Protein AF-0000000078518267 (afdb_homodimer)

Foldseek 3Di:
DAAALVPADEDCFFDFDDYPPQKTKHWHWDALFPVCNVVDIWTKIKIKHAFPQEDLPAEEAEEQDAFVQDFFVVVCVVCVPPVCVVPNRHHMYMYINAQLHDRIPLPFDLQVPPPVVVVVLCVQQQPFFCVLDPCSLVSNLVSLLVSQVSRQVCCVPPRPSSLSRELLVRLVVQLSVQLSSCVVSVHHSVQGAHRYEYFHNRLLSVLSNCLVCLQRHDAAEYFLFAQNVCLLQVQDQVLLQQLQVLVLVLLVLLQVLDCVLFVLYDPHSVVSVVLLVVLLVCQSVPWAWDCCPVVVDHTFTQHSRLQLLLSVVCLQPVQVSSRVNRVQSSCVSVPHNPVSTCNSVPPDDDDPSSCSHSLSANPPNHQLQDSVSSVVSLVSQCVSDVRHSRRVCSVSSSSSSNNHDSVDDPSSYDDDDSADAPDARSDAYEYEYECRESRRHPVSSVVSQNRHPPHFYEYEHDRHGTDPDDDDDGPDYHYDPDRHSPDDDPD/DAAALVPADEDCFFDFDDYPPQKTKHWHWDALFPVCNVVDIWTKIKMKHAFPQEDLPAEEAEEQDAFVQDFFVVVCVVCVPPVCVVPNRHHMYMYINAQLHDRIPLPFDLQVPPVVVVVVLCVQQQPFFCVLDPCSLVSNLVSLLVSQVSRQVCCVPPRPSSLSRELLVRLVVQLSVQLSSCVVSVHHSVQGAHRYEYFHNRLLSVLSNCLVALQRHDAAEYFLFAFNVCLLLVQDQVLLQQLQVLVLVLLVLLQVLDCVLFVLYDPHSVVSVVLLVVLLVCQSVPWAWDPCPVVVDHTFTQHSRLQLLLSVVCLQPVQVSSRVNRVQSSCVSVPHNPVSTCNSVPDDDDDPSSCSHSLSANPPNHQLQDSVSSVVSLVSQCVSDVRHSRRVCSVSSSSSSNNHDSVDDPSSYDDDDSADAPDARSDAYEYEYECRESRRHPVSSVVSQNRHPPHFYEYEHDRHGTDPDDDDDGPDYHYDDDRHSPDDDPD

Structure (mmCIF, N/CA/C/O backbone):
data_AF-0000000078518267-model_v1
#
loop_
_entity.id
_entity.type
_entity.pdbx_description
1 polymer 'Peptidase S33 tripeptidyl aminopeptidase-like, C-terminal'
#
loop_
_atom_site.group_PDB
_atom_site.id
_atom_site.type_symbol
_atom_site.label_atom_id
_atom_site.label_alt_id
_atom_site.label_comp_id
_atom_site.label_asym_id
_atom_site.label_entity_id
_atom_site.label_seq_id
_atom_site.pdbx_PDB_ins_code
_atom_site.Cartn_x
_atom_site.Cartn_y
_atom_site.Cartn_z
_atom_site.occupancy
_atom_site.B_iso_or_equiv
_atom_site.auth_seq_id
_atom_site.auth_comp_id
_atom_site.auth_asym_id
_atom_site.auth_atom_id
_atom_site.pdbx_PDB_model_num
ATOM 1 N N . MET A 1 1 ? -17.125 44.188 -10.172 1 69.19 1 MET A N 1
ATOM 2 C CA . MET A 1 1 ? -16.938 43.344 -8.984 1 69.19 1 MET A CA 1
ATOM 3 C C . MET A 1 1 ? -16.094 42.125 -9.305 1 69.19 1 MET A C 1
ATOM 5 O O . MET A 1 1 ? -16.297 41.5 -10.344 1 69.19 1 MET A O 1
ATOM 9 N N . VAL A 1 2 ? -14.984 42.031 -8.539 1 76.5 2 VAL A N 1
ATOM 10 C CA . VAL A 1 2 ? -14.086 40.938 -8.852 1 76.5 2 VAL A CA 1
ATOM 11 C C . VAL A 1 2 ? -14.461 39.719 -8.016 1 76.5 2 VAL A C 1
ATOM 13 O O . VAL A 1 2 ? -14.938 39.844 -6.891 1 76.5 2 VAL A O 1
ATOM 16 N N . TYR A 1 3 ? -14.43 38.562 -8.578 1 79.06 3 TYR A N 1
ATOM 17 C CA . TYR A 1 3 ? -14.773 37.344 -7.871 1 79.06 3 TYR A CA 1
ATOM 18 C C . TYR A 1 3 ? -13.539 36.469 -7.629 1 79.06 3 TYR A C 1
ATOM 20 O O . TYR A 1 3 ? -13.648 35.281 -7.344 1 79.06 3 TYR A O 1
ATOM 28 N N . GLY A 1 4 ? -12.383 37.219 -7.844 1 84.88 4 GLY A N 1
ATOM 29 C CA . GLY A 1 4 ? -11.117 36.562 -7.602 1 84.88 4 GLY A CA 1
ATOM 30 C C . GLY A 1 4 ? -9.953 37.531 -7.492 1 84.88 4 GLY A C 1
ATOM 31 O O . GLY A 1 4 ? -10.047 38.688 -7.922 1 84.88 4 GLY A O 1
ATOM 32 N N . PHE A 1 5 ? -8.938 37.094 -6.84 1 93.69 5 PHE A N 1
ATOM 33 C CA . PHE A 1 5 ? -7.805 37.938 -6.543 1 93.69 5 PHE A CA 1
ATOM 34 C C . PHE A 1 5 ? -6.902 38.094 -7.762 1 93.69 5 PHE A C 1
ATOM 36 O O . PHE A 1 5 ? -6.051 39 -7.805 1 93.69 5 PHE A O 1
ATOM 43 N N . ASP A 1 6 ? -7.16 37.25 -8.781 1 90.12 6 ASP A N 1
ATOM 44 C CA . ASP A 1 6 ? -6.324 37.312 -9.977 1 90.12 6 ASP A CA 1
ATOM 45 C C . ASP A 1 6 ? -6.477 38.625 -10.711 1 90.12 6 ASP A C 1
ATOM 47 O O . ASP A 1 6 ? -5.578 39.062 -11.445 1 90.12 6 ASP A O 1
ATOM 51 N N . ASN A 1 7 ? -7.535 39.281 -10.469 1 90.75 7 ASN A N 1
ATOM 52 C CA . ASN A 1 7 ? -7.82 40.531 -11.18 1 90.75 7 ASN A CA 1
ATOM 53 C C . ASN A 1 7 ? -7.473 41.75 -10.328 1 90.75 7 ASN A C 1
ATOM 55 O O . ASN A 1 7 ? -7.797 42.875 -10.695 1 90.75 7 ASN A O 1
ATOM 59 N N . ILE A 1 8 ? -6.871 41.531 -9.25 1 95.44 8 ILE A N 1
ATOM 60 C CA . ILE A 1 8 ? -6.457 42.656 -8.383 1 95.44 8 ILE A CA 1
ATOM 61 C C . ILE A 1 8 ? -4.941 42.812 -8.453 1 95.44 8 ILE A C 1
ATOM 63 O O . ILE A 1 8 ? -4.188 41.906 -8.102 1 95.44 8 ILE A O 1
ATOM 67 N N . GLU A 1 9 ? -4.527 43.938 -8.938 1 94.06 9 GLU A N 1
ATOM 68 C CA . GLU A 1 9 ? -3.098 44.219 -9.031 1 94.06 9 GLU A CA 1
ATOM 69 C C . GLU A 1 9 ? -2.502 44.5 -7.656 1 94.06 9 GLU A C 1
ATOM 71 O O . GLU A 1 9 ? -3.045 45.312 -6.898 1 94.06 9 GLU A O 1
ATOM 76 N N . PRO A 1 10 ? -1.446 43.812 -7.34 1 96.5 10 PRO A N 1
ATOM 77 C CA . PRO A 1 10 ? -0.788 44.125 -6.07 1 96.5 10 PRO A CA 1
ATOM 78 C C . PRO A 1 10 ? -0.331 45.562 -5.984 1 96.5 10 PRO A C 1
ATOM 80 O O . PRO A 1 10 ? 0.046 46.156 -7 1 96.5 10 PRO A O 1
ATOM 83 N N . SER A 1 11 ? -0.437 46.094 -4.801 1 95.94 11 SER A N 1
ATOM 84 C CA . SER A 1 11 ? -0.03 47.469 -4.59 1 95.94 11 SER A CA 1
ATOM 85 C C . SER A 1 11 ? 0.633 47.656 -3.23 1 95.94 11 SER A C 1
ATOM 87 O O . SER A 1 11 ? 0.29 46.969 -2.27 1 95.94 11 SER A O 1
ATOM 89 N N . ALA A 1 12 ? 1.515 48.594 -3.148 1 94.5 12 ALA A N 1
ATOM 90 C CA . ALA A 1 12 ? 2.174 48.938 -1.886 1 94.5 12 ALA A CA 1
ATOM 91 C C . ALA A 1 12 ? 1.223 49.656 -0.943 1 94.5 12 ALA A C 1
ATOM 93 O O . ALA A 1 12 ? 1.387 49.594 0.278 1 94.5 12 ALA A O 1
ATOM 94 N N . ASN A 1 13 ? 0.275 50.344 -1.599 1 94.56 13 ASN A N 1
ATOM 95 C CA . ASN A 1 13 ? -0.758 51.031 -0.813 1 94.56 13 ASN A CA 1
ATOM 96 C C . ASN A 1 13 ? -2.018 50.156 -0.702 1 94.56 13 ASN A C 1
ATOM 98 O O . ASN A 1 13 ? -2.424 49.531 -1.671 1 94.56 13 ASN A O 1
ATOM 102 N N . LEU A 1 14 ? -2.535 50.188 0.508 1 96.44 14 LEU A N 1
ATOM 103 C CA . LEU A 1 14 ? -3.764 49.406 0.717 1 96.44 14 LEU A CA 1
ATOM 104 C C . LEU A 1 14 ? -4.922 50.031 -0.063 1 96.44 14 LEU A C 1
ATOM 106 O O . LEU A 1 14 ? -5.23 51.219 0.106 1 96.44 14 LEU A O 1
ATOM 110 N N . THR A 1 15 ? -5.418 49.344 -0.989 1 94.12 15 THR A N 1
ATOM 111 C CA . THR A 1 15 ? -6.582 49.75 -1.775 1 94.12 15 THR A CA 1
ATOM 112 C C . THR A 1 15 ? -7.625 48.625 -1.785 1 94.12 15 THR A C 1
ATOM 114 O O . THR A 1 15 ? -7.316 47.469 -2.145 1 94.12 15 THR A O 1
ATOM 117 N N . TRP A 1 16 ? -8.797 49 -1.359 1 95.12 16 TRP A N 1
ATOM 118 C CA . TRP A 1 16 ? -9.867 48 -1.366 1 95.12 16 TRP A CA 1
ATOM 119 C C . TRP A 1 16 ? -10.625 48.031 -2.691 1 95.12 16 TRP A C 1
ATOM 121 O O . TRP A 1 16 ? -11.102 49.094 -3.123 1 95.12 16 TRP A O 1
ATOM 131 N N . THR A 1 17 ? -10.688 46.969 -3.299 1 95.31 17 THR A N 1
ATOM 132 C CA . THR A 1 17 ? -11.469 46.781 -4.512 1 95.31 17 THR A CA 1
ATOM 133 C C . THR A 1 17 ? -12.719 45.938 -4.223 1 95.31 17 THR A C 1
ATOM 135 O O . THR A 1 17 ? -12.633 44.875 -3.625 1 95.31 17 THR A O 1
ATOM 138 N N . PRO A 1 18 ? -13.898 46.5 -4.66 1 95.31 18 PRO A N 1
ATOM 139 C CA . PRO A 1 18 ? -15.094 45.688 -4.441 1 95.31 18 PRO A CA 1
ATOM 140 C C . PRO A 1 18 ? -14.969 44.281 -5.027 1 95.31 18 PRO A C 1
ATOM 142 O O . PRO A 1 18 ? -14.531 44.125 -6.168 1 95.31 18 PRO A O 1
ATOM 145 N N . CYS A 1 19 ? -15.266 43.344 -4.184 1 95.19 19 CYS A N 1
ATOM 146 C CA . CYS A 1 19 ? -15.156 41.938 -4.598 1 95.19 19 CYS A CA 1
ATOM 147 C C . CYS A 1 19 ? -16.188 41.062 -3.881 1 95.19 19 CYS A C 1
ATOM 149 O O . CYS A 1 19 ? -16.734 41.469 -2.85 1 95.19 19 CYS A O 1
ATOM 151 N N . PHE A 1 20 ? -16.578 39.812 -4.379 1 94.19 20 PHE A N 1
ATOM 152 C CA . PHE A 1 20 ? -17.453 38.781 -3.807 1 94.19 20 PHE A CA 1
ATOM 153 C C . PHE A 1 20 ? -18.719 39.406 -3.236 1 94.19 20 PHE A C 1
ATOM 155 O O . PHE A 1 20 ? -19.125 39.094 -2.121 1 94.19 20 PHE A O 1
ATOM 162 N N . ASP A 1 21 ? -19.297 40.25 -3.873 1 90 21 ASP A N 1
ATOM 163 C CA . ASP A 1 21 ? -20.562 40.875 -3.523 1 90 21 ASP A CA 1
ATOM 164 C C . ASP A 1 21 ? -20.547 41.375 -2.08 1 90 21 ASP A C 1
ATOM 166 O O . ASP A 1 21 ? -21.062 40.688 -1.182 1 90 21 ASP A O 1
ATOM 170 N N . GLY A 1 22 ? -20.016 42.531 -1.819 1 91.69 22 GLY A N 1
ATOM 171 C CA . GLY A 1 22 ? -20.109 43.156 -0.503 1 91.69 22 GLY A CA 1
ATOM 172 C C . GLY A 1 22 ? -18.797 43.188 0.249 1 91.69 22 GLY A C 1
ATOM 173 O O . GLY A 1 22 ? -18.734 43.625 1.397 1 91.69 22 GLY A O 1
ATOM 174 N N . PHE A 1 23 ? -17.828 42.594 -0.352 1 96.75 23 PHE A N 1
ATOM 175 C CA . PHE A 1 23 ? -16.516 42.594 0.279 1 96.75 23 PHE A CA 1
ATOM 176 C C . PHE A 1 23 ? -15.578 43.562 -0.415 1 96.75 23 PHE A C 1
ATOM 178 O O . PHE A 1 23 ? -15.883 44.062 -1.502 1 96.75 23 PHE A O 1
ATOM 185 N N . GLY A 1 24 ? -14.578 43.969 0.263 1 96.19 24 GLY A N 1
ATOM 186 C CA . GLY A 1 24 ? -13.398 44.594 -0.308 1 96.19 24 GLY A CA 1
ATOM 187 C C . GLY A 1 24 ? -12.172 43.688 -0.278 1 96.19 24 GLY A C 1
ATOM 188 O O . GLY A 1 24 ? -11.906 43.031 0.722 1 96.19 24 GLY A O 1
ATOM 189 N N . CYS A 1 25 ? -11.555 43.594 -1.41 1 97.5 25 CYS A N 1
ATOM 190 C CA . CYS A 1 25 ? -10.359 42.781 -1.502 1 97.5 25 CYS A CA 1
ATOM 191 C C . CYS A 1 25 ? -9.133 43.625 -1.857 1 97.5 25 CYS A C 1
ATOM 193 O O . CYS A 1 25 ? -9.258 44.656 -2.504 1 97.5 25 CYS A O 1
ATOM 195 N N . SER A 1 26 ? -8.031 43.219 -1.405 1 97.5 26 SER A N 1
ATOM 196 C CA . SER A 1 26 ? -6.777 43.906 -1.683 1 97.5 26 SER A CA 1
ATOM 197 C C . SER A 1 26 ? -5.621 42.906 -1.79 1 97.5 26 SER A C 1
ATOM 199 O O . SER A 1 26 ? -5.629 41.844 -1.144 1 97.5 26 SER A O 1
ATOM 201 N N . ARG A 1 27 ? -4.672 43.156 -2.619 1 98.25 27 ARG A N 1
ATOM 202 C CA . ARG A 1 27 ? -3.365 42.5 -2.637 1 98.25 27 ARG A CA 1
ATOM 203 C C . ARG A 1 27 ? -2.266 43.469 -2.215 1 98.25 27 ARG A C 1
ATOM 205 O O . ARG A 1 27 ? -1.749 44.219 -3.039 1 98.25 27 ARG A O 1
ATOM 212 N N . LEU A 1 28 ? -1.885 43.375 -1.008 1 98.56 28 LEU A N 1
ATOM 213 C CA . LEU A 1 28 ? -0.907 44.312 -0.437 1 98.56 28 LEU A CA 1
ATOM 214 C C . LEU A 1 28 ? 0.515 43.812 -0.684 1 98.56 28 LEU A C 1
ATOM 216 O O . LEU A 1 28 ? 0.86 42.688 -0.305 1 98.56 28 LEU A O 1
ATOM 220 N N . GLU A 1 29 ? 1.283 44.594 -1.347 1 98.25 29 GLU A N 1
ATOM 221 C CA . GLU A 1 29 ? 2.684 44.25 -1.582 1 98.25 29 GLU A CA 1
ATOM 222 C C . GLU A 1 29 ? 3.512 44.406 -0.312 1 98.25 29 GLU A C 1
ATOM 224 O O . GLU A 1 29 ? 3.422 45.438 0.365 1 98.25 29 GLU A O 1
ATOM 229 N N . VAL A 1 30 ? 4.258 43.406 -0.008 1 98.44 30 VAL A N 1
ATOM 230 C CA . VAL A 1 30 ? 5.121 43.438 1.168 1 98.44 30 VAL A CA 1
ATOM 231 C C . VAL A 1 30 ? 6.492 42.875 0.81 1 98.44 30 VAL A C 1
ATOM 233 O O . VAL A 1 30 ? 6.633 42.125 -0.165 1 98.44 30 VAL A O 1
ATOM 236 N N . PRO A 1 31 ? 7.555 43.281 1.605 1 98.06 31 PRO A N 1
ATOM 237 C CA . PRO A 1 31 ? 8.875 42.688 1.323 1 98.06 31 PRO A CA 1
ATOM 238 C C . PRO A 1 31 ? 8.93 41.188 1.56 1 98.06 31 PRO A C 1
ATOM 240 O O . PRO A 1 31 ? 8.289 40.688 2.484 1 98.06 31 PRO A O 1
ATOM 243 N N . LEU A 1 32 ? 9.727 40.5 0.758 1 98.25 32 LEU A N 1
ATOM 244 C CA . LEU A 1 32 ? 10.023 39.094 1.043 1 98.25 32 LEU A CA 1
ATOM 245 C C . LEU A 1 32 ? 10.641 38.938 2.428 1 98.25 32 LEU A C 1
ATOM 247 O O . LEU A 1 32 ? 10.297 38.031 3.17 1 98.25 32 LEU A O 1
ATOM 251 N N . ASP A 1 33 ? 11.531 39.781 2.746 1 98.19 33 ASP A N 1
ATOM 252 C CA . ASP A 1 33 ? 12.219 39.906 4.027 1 98.19 33 ASP A CA 1
ATOM 253 C C . ASP A 1 33 ? 12.281 41.375 4.484 1 98.19 33 ASP A C 1
ATOM 255 O O . ASP A 1 33 ? 12.914 42.188 3.834 1 98.19 33 ASP A O 1
ATOM 259 N N . TYR A 1 34 ? 11.695 41.688 5.539 1 97.62 34 TYR A N 1
ATOM 260 C CA . TYR A 1 34 ? 11.578 43.062 6.027 1 97.62 34 TYR A CA 1
ATOM 261 C C . TYR A 1 34 ? 12.938 43.625 6.426 1 97.62 34 TYR A C 1
ATOM 263 O O . TYR A 1 34 ? 13.133 44.844 6.461 1 97.62 34 TYR A O 1
ATOM 271 N N . SER A 1 35 ? 13.867 42.75 6.703 1 97.5 35 SER A N 1
ATOM 272 C CA . SER A 1 35 ? 15.211 43.188 7.086 1 97.5 35 SER A CA 1
ATOM 273 C C . SER A 1 35 ? 16.094 43.375 5.863 1 97.5 35 SER A C 1
ATOM 275 O O . SER A 1 35 ? 17.156 44 5.957 1 97.5 35 SER A O 1
ATOM 277 N N . ASN A 1 36 ? 15.633 42.875 4.742 1 97.12 36 ASN A N 1
ATOM 278 C CA . ASN A 1 36 ? 16.328 43 3.473 1 97.12 36 ASN A CA 1
ATOM 279 C C . ASN A 1 36 ? 15.375 43.281 2.324 1 97.12 36 ASN A C 1
ATOM 281 O O . ASN A 1 36 ? 15.078 42.406 1.52 1 97.12 36 ASN A O 1
ATOM 285 N N . ARG A 1 37 ? 15 44.406 2.168 1 95.25 37 ARG A N 1
ATOM 286 C CA . ARG A 1 37 ? 13.961 44.781 1.218 1 95.25 37 ARG A CA 1
ATOM 287 C C . ARG A 1 37 ? 14.461 44.656 -0.218 1 95.25 37 ARG A C 1
ATOM 289 O O . ARG A 1 37 ? 13.664 44.656 -1.159 1 95.25 37 ARG A O 1
ATOM 296 N N . ARG A 1 38 ? 15.828 44.469 -0.511 1 93.62 38 ARG A N 1
ATOM 297 C CA . ARG A 1 38 ? 16.406 44.344 -1.847 1 93.62 38 ARG A CA 1
ATOM 298 C C . ARG A 1 38 ? 16.109 43 -2.449 1 93.62 38 ARG A C 1
ATOM 300 O O . ARG A 1 38 ? 16.25 42.781 -3.658 1 93.62 38 ARG A O 1
ATOM 307 N N . LEU A 1 39 ? 15.641 42.125 -1.569 1 96.31 39 LEU A N 1
ATOM 308 C CA . LEU A 1 39 ? 15.391 40.75 -2.021 1 96.31 39 LEU A CA 1
ATOM 309 C C . LEU A 1 39 ? 14.156 40.688 -2.914 1 96.31 39 LEU A C 1
ATOM 311 O O . LEU A 1 39 ? 13.977 39.75 -3.678 1 96.31 39 LEU A O 1
ATOM 315 N N . GLY A 1 40 ? 13.305 41.719 -2.807 1 96.81 40 GLY A N 1
ATOM 316 C CA . GLY A 1 40 ? 12.094 41.75 -3.609 1 96.81 40 GLY A CA 1
ATOM 317 C C . GLY A 1 40 ? 10.82 41.75 -2.779 1 96.81 40 GLY A C 1
ATOM 318 O O . GLY A 1 40 ? 10.867 41.969 -1.567 1 96.81 40 GLY A O 1
ATOM 319 N N . THR A 1 41 ? 9.664 41.625 -3.447 1 97.88 41 THR A N 1
ATOM 320 C CA . THR A 1 41 ? 8.375 41.719 -2.766 1 97.88 41 THR A CA 1
ATOM 321 C C . THR A 1 41 ? 7.48 40.531 -3.123 1 97.88 41 THR A C 1
ATOM 323 O O . THR A 1 41 ? 7.793 39.75 -4.035 1 97.88 41 THR A O 1
ATOM 326 N N . THR A 1 42 ? 6.582 40.312 -2.318 1 97.94 42 THR A N 1
ATOM 327 C CA . THR A 1 42 ? 5.434 39.469 -2.574 1 97.94 42 THR A CA 1
ATOM 328 C C . THR A 1 42 ? 4.129 40.188 -2.268 1 97.94 42 THR A C 1
ATOM 330 O O . THR A 1 42 ? 4.129 41.406 -2.029 1 97.94 42 THR A O 1
ATOM 333 N N . SER A 1 43 ? 3.031 39.5 -2.396 1 98.12 43 SER A N 1
ATOM 334 C CA . SER A 1 43 ? 1.748 40.156 -2.133 1 98.12 43 SER A CA 1
ATOM 335 C C . SER A 1 43 ? 0.873 39.281 -1.228 1 98.12 43 SER A C 1
ATOM 337 O O . SER A 1 43 ? 0.867 38.062 -1.345 1 98.12 43 SER A O 1
ATOM 339 N N . ILE A 1 44 ? 0.195 39.938 -0.311 1 98.75 44 ILE A N 1
ATOM 340 C CA . ILE A 1 44 ? -0.715 39.281 0.622 1 98.75 44 ILE A CA 1
ATOM 341 C C . ILE A 1 44 ? -2.158 39.625 0.271 1 98.75 44 ILE A C 1
ATOM 343 O O . ILE A 1 44 ? -2.496 40.812 0.119 1 98.75 44 ILE A O 1
ATOM 347 N N . ALA A 1 45 ? -2.99 38.594 0.136 1 98.56 45 ALA A N 1
ATOM 348 C CA . ALA A 1 45 ? -4.406 38.812 -0.162 1 98.56 45 ALA A CA 1
ATOM 349 C C . ALA A 1 45 ? -5.199 39.094 1.11 1 98.56 45 ALA A C 1
ATOM 351 O O . ALA A 1 45 ? -5.207 38.281 2.041 1 98.56 45 ALA A O 1
ATOM 352 N N . PHE A 1 46 ? -5.844 40.219 1.169 1 98.38 46 PHE A N 1
ATOM 353 C CA . PHE A 1 46 ? -6.734 40.594 2.26 1 98.38 46 PHE A CA 1
ATOM 354 C C . PHE A 1 46 ? -8.172 40.719 1.77 1 98.38 46 PHE A C 1
ATOM 356 O O . PHE A 1 46 ? -8.414 41.094 0.619 1 98.38 46 PHE A O 1
ATOM 363 N N . ILE A 1 47 ? -9.07 40.406 2.652 1 98.19 47 ILE A N 1
ATOM 364 C CA . ILE A 1 47 ? -10.5 40.531 2.398 1 98.19 47 ILE A CA 1
ATOM 365 C C . ILE A 1 47 ? -11.164 41.25 3.58 1 98.19 47 ILE A C 1
ATOM 367 O O . ILE A 1 47 ? -10.805 41 4.734 1 98.19 47 ILE A O 1
ATOM 371 N N . LYS A 1 48 ? -12.078 42.156 3.301 1 97.5 48 LYS A N 1
ATOM 372 C CA . LYS A 1 48 ? -12.727 42.969 4.336 1 97.5 48 LYS A CA 1
ATOM 373 C C . LYS A 1 48 ? -14.25 42.938 4.176 1 97.5 48 LYS A C 1
ATOM 375 O O . LYS A 1 48 ? -14.758 43 3.055 1 97.5 48 LYS A O 1
ATOM 380 N N . LEU A 1 49 ? -14.875 42.719 5.227 1 97.62 49 LEU A N 1
ATOM 381 C CA . LEU A 1 49 ? -16.328 42.844 5.328 1 97.62 49 LEU A CA 1
ATOM 382 C C . LEU A 1 49 ? -16.734 43.906 6.348 1 97.62 49 LEU A C 1
ATOM 384 O O . LEU A 1 49 ? -16.328 43.812 7.508 1 97.62 49 LEU A O 1
ATOM 388 N N . ALA A 1 50 ? -17.484 44.844 5.902 1 95.94 50 ALA A N 1
ATOM 389 C CA . ALA A 1 50 ? -17.969 45.844 6.832 1 95.94 50 ALA A CA 1
ATOM 390 C C . ALA A 1 50 ? -19.172 45.344 7.621 1 95.94 50 ALA A C 1
ATOM 392 O O . ALA A 1 50 ? -20.094 44.75 7.047 1 95.94 50 ALA A O 1
ATOM 393 N N . GLY A 1 51 ? -19.031 45.5 8.898 1 94.06 51 GLY A N 1
ATOM 394 C CA . GLY A 1 51 ? -20.234 45.25 9.664 1 94.06 51 GLY A CA 1
ATOM 395 C C . GLY A 1 51 ? -21.406 46.094 9.258 1 94.06 51 GLY A C 1
ATOM 396 O O . GLY A 1 51 ? -21.219 47.188 8.695 1 94.06 51 GLY A O 1
ATOM 397 N N . LYS A 1 52 ? -22.578 45.656 9.641 1 94.06 52 LYS A N 1
ATOM 398 C CA . LYS A 1 52 ? -23.781 46.344 9.203 1 94.06 52 LYS A CA 1
ATOM 399 C C . LYS A 1 52 ? -23.844 47.781 9.75 1 94.06 52 LYS A C 1
ATOM 401 O O . LYS A 1 52 ? -24.359 48.688 9.102 1 94.06 52 LYS A O 1
ATOM 406 N N . ASN A 1 53 ? -23.266 47.969 10.906 1 93.75 53 ASN A N 1
ATOM 407 C CA . ASN A 1 53 ? -23.297 49.281 11.547 1 93.75 53 ASN A CA 1
ATOM 408 C C . ASN A 1 53 ? -21.906 49.938 11.562 1 93.75 53 ASN A C 1
ATOM 410 O O . ASN A 1 53 ? -21.672 50.875 12.336 1 93.75 53 ASN A O 1
ATOM 414 N N . ALA A 1 54 ? -21.062 49.406 10.75 1 92.88 54 ALA A N 1
ATOM 415 C CA . ALA A 1 54 ? -19.688 49.938 10.727 1 92.88 54 ALA A CA 1
ATOM 416 C C . ALA A 1 54 ? -19.641 51.281 10.008 1 92.88 54 ALA A C 1
ATOM 418 O O . ALA A 1 54 ? -20.391 51.5 9.062 1 92.88 54 ALA A O 1
ATOM 419 N N . THR A 1 55 ? -18.781 52.125 10.484 1 88.25 55 THR A N 1
ATOM 420 C CA . THR A 1 55 ? -18.5 53.406 9.859 1 88.25 55 THR A CA 1
ATOM 421 C C . THR A 1 55 ? -17.047 53.469 9.391 1 88.25 55 THR A C 1
ATOM 423 O O . THR A 1 55 ? -16.281 52.531 9.586 1 88.25 55 THR A O 1
ATOM 426 N N . VAL A 1 56 ? -16.688 54.531 8.852 1 80.94 56 VAL A N 1
ATOM 427 C CA . VAL A 1 56 ? -15.344 54.719 8.328 1 80.94 56 VAL A CA 1
ATOM 428 C C . VAL A 1 56 ? -14.344 54.75 9.484 1 80.94 56 VAL A C 1
ATOM 430 O O . VAL A 1 56 ? -13.18 54.375 9.312 1 80.94 56 VAL A O 1
ATOM 433 N N . GLU A 1 57 ? -14.875 55.031 10.648 1 82.75 57 GLU A N 1
ATOM 434 C CA . GLU A 1 57 ? -14.008 55.125 11.82 1 82.75 57 GLU A CA 1
ATOM 435 C C . GLU A 1 57 ? -13.977 53.812 12.594 1 82.75 57 GLU A C 1
ATOM 437 O O . GLU A 1 57 ? -13.164 53.656 13.508 1 82.75 57 GLU A O 1
ATOM 442 N N . SER A 1 58 ? -14.766 52.906 12.148 1 90.31 58 SER A N 1
ATOM 443 C CA . SER A 1 58 ? -14.852 51.656 12.875 1 90.31 58 SER A CA 1
ATOM 444 C C . SER A 1 58 ? -13.547 50.875 12.789 1 90.31 58 SER A C 1
ATOM 446 O O . SER A 1 58 ? -12.93 50.781 11.727 1 90.31 58 SER A O 1
ATOM 448 N N . PRO A 1 59 ? -13.125 50.375 13.922 1 89.94 59 PRO A N 1
ATOM 449 C CA . PRO A 1 59 ? -11.922 49.531 13.891 1 89.94 59 PRO A CA 1
ATOM 450 C C . PRO A 1 59 ? -12.133 48.219 13.125 1 89.94 59 PRO A C 1
ATOM 452 O O . PRO A 1 59 ? -13.266 47.75 12.992 1 89.94 59 PRO A O 1
ATOM 455 N N . SER A 1 60 ? -11.086 47.75 12.602 1 95.56 60 SER A N 1
ATOM 456 C CA . SER A 1 60 ? -11.094 46.438 11.953 1 95.56 60 SER A CA 1
ATOM 457 C C . SER A 1 60 ? -10.602 45.344 12.898 1 95.56 60 SER A C 1
ATOM 459 O O . SER A 1 60 ? -9.594 45.531 13.586 1 95.56 60 SER A O 1
ATOM 461 N N . ILE A 1 61 ? -11.336 44.25 13.008 1 96.62 61 ILE A N 1
ATOM 462 C CA . ILE A 1 61 ? -10.891 43.031 13.688 1 96.62 61 ILE A CA 1
ATOM 463 C C . ILE A 1 61 ? -10.297 42.062 12.664 1 96.62 61 ILE A C 1
ATOM 465 O O . ILE A 1 61 ? -10.992 41.625 11.758 1 96.62 61 ILE A O 1
ATOM 469 N N . VAL A 1 62 ? -9.047 41.844 12.805 1 98.25 62 VAL A N 1
ATOM 470 C CA . VAL A 1 62 ? -8.375 40.906 11.906 1 98.25 62 VAL A CA 1
ATOM 471 C C . VAL A 1 62 ? -8.539 39.469 12.414 1 98.25 62 VAL A C 1
ATOM 473 O O . VAL A 1 62 ? -8.234 39.188 13.57 1 98.25 62 VAL A O 1
ATOM 476 N N . ILE A 1 63 ? -9.031 38.625 11.547 1 97.5 63 ILE A N 1
ATOM 477 C CA . ILE A 1 63 ? -9.188 37.219 11.875 1 97.5 63 ILE A CA 1
ATOM 478 C C . ILE A 1 63 ? -7.984 36.438 11.352 1 97.5 63 ILE A C 1
ATOM 480 O O . ILE A 1 63 ? -7.816 36.281 10.141 1 97.5 63 ILE A O 1
ATOM 484 N N . ASN A 1 64 ? -7.184 35.969 12.273 1 97.12 64 ASN A N 1
ATOM 485 C CA . ASN A 1 64 ? -6.074 35.094 11.914 1 97.12 64 ASN A CA 1
ATOM 486 C C . ASN A 1 64 ? -6.543 33.656 11.719 1 97.12 64 ASN A C 1
ATOM 488 O O . ASN A 1 64 ? -7.004 33 12.664 1 97.12 64 ASN A O 1
ATOM 492 N N . PRO A 1 65 ? -6.387 33.188 10.5 1 95.12 65 PRO A N 1
ATOM 493 C CA . PRO A 1 65 ? -6.875 31.844 10.227 1 95.12 65 PRO A CA 1
ATOM 494 C C . PRO A 1 65 ? -6.012 30.75 10.875 1 95.12 65 PRO A C 1
ATOM 496 O O . PRO A 1 65 ? -4.824 30.969 11.125 1 95.12 65 PRO A O 1
ATOM 499 N N . GLY A 1 66 ? -6.668 29.625 11.148 1 93.25 66 GLY A N 1
ATOM 500 C CA . GLY A 1 66 ? -5.918 28.469 11.633 1 93.25 66 GLY A CA 1
ATOM 501 C C . GLY A 1 66 ? -5.141 27.766 10.539 1 93.25 66 GLY A C 1
ATOM 502 O O . GLY A 1 66 ? -4.848 28.359 9.492 1 93.25 66 GLY A O 1
ATOM 503 N N . GLY A 1 67 ? -4.668 26.609 10.859 1 91.62 67 GLY A N 1
ATOM 504 C CA . GLY A 1 67 ? -3.846 25.797 9.977 1 91.62 67 GLY A CA 1
ATOM 505 C C . GLY A 1 67 ? -2.643 25.203 10.672 1 91.62 67 GLY A C 1
ATOM 506 O O . GLY A 1 67 ? -2.787 24.5 11.672 1 91.62 67 GLY A O 1
ATOM 507 N N . PRO A 1 68 ? -1.438 25.594 10.195 1 94.44 68 PRO A N 1
ATOM 508 C CA . PRO A 1 68 ? -1.112 26.578 9.156 1 94.44 68 PRO A CA 1
ATOM 509 C C . PRO A 1 68 ? -1.569 26.141 7.766 1 94.44 68 PRO A C 1
ATOM 511 O O . PRO A 1 68 ? -1.907 24.984 7.562 1 94.44 68 PRO A O 1
ATOM 514 N N . GLY A 1 69 ? -1.728 27.094 6.918 1 95.31 69 GLY A N 1
ATOM 515 C CA . GLY A 1 69 ? -1.99 26.844 5.512 1 95.31 69 GLY A CA 1
ATOM 516 C C . GLY A 1 69 ? -3.441 27.062 5.125 1 95.31 69 GLY A C 1
ATOM 517 O O . GLY A 1 69 ? -3.799 26.969 3.951 1 95.31 69 GLY A O 1
ATOM 518 N N . ASN A 1 70 ? -4.273 27.375 6.102 1 95.94 70 ASN A N 1
ATOM 519 C CA . ASN A 1 70 ? -5.672 27.625 5.789 1 95.94 70 ASN A CA 1
ATOM 520 C C . ASN A 1 70 ? -5.871 29.031 5.227 1 95.94 70 ASN A C 1
ATOM 522 O O . ASN A 1 70 ? -5.152 29.969 5.602 1 95.94 70 ASN A O 1
ATOM 526 N N . SER A 1 71 ? -6.883 29.141 4.426 1 97.25 71 SER A N 1
ATOM 527 C CA . SER A 1 71 ? -7.207 30.406 3.799 1 97.25 71 SER A CA 1
ATOM 528 C C . SER A 1 71 ? -8.086 31.266 4.707 1 97.25 71 SER A C 1
ATOM 530 O O . SER A 1 71 ? -9.195 30.875 5.062 1 97.25 71 SER A O 1
ATOM 532 N N . GLY A 1 72 ? -7.57 32.438 5.062 1 97.81 72 GLY A N 1
ATOM 533 C CA . GLY A 1 72 ? -8.398 33.375 5.789 1 97.81 72 GLY A CA 1
ATOM 534 C C . GLY A 1 72 ? -9.484 34 4.934 1 97.81 72 GLY A C 1
ATOM 535 O O . GLY A 1 72 ? -10.547 34.375 5.441 1 97.81 72 GLY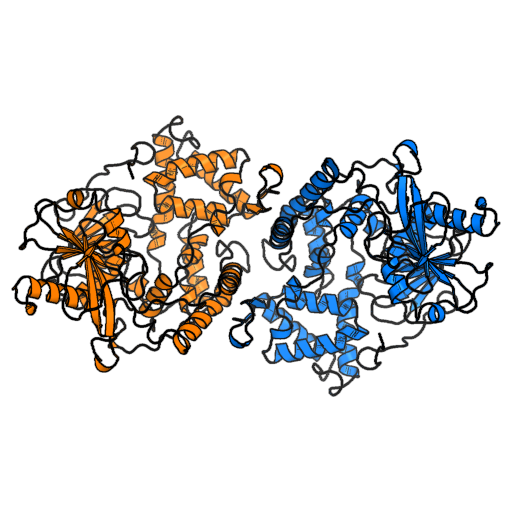 A O 1
ATOM 536 N N . VAL A 1 73 ? -9.203 34.094 3.637 1 97.56 73 VAL A N 1
ATOM 537 C CA . VAL A 1 73 ? -10.211 34.594 2.701 1 97.56 73 VAL A CA 1
ATOM 538 C C . VAL A 1 73 ? -11.414 33.656 2.695 1 97.56 73 VAL A C 1
ATOM 540 O O . VAL A 1 73 ? -12.555 34.094 2.869 1 97.56 73 VAL A O 1
ATOM 543 N N . ASP A 1 74 ? -11.141 32.406 2.553 1 96.62 74 ASP A N 1
ATOM 544 C CA . ASP A 1 74 ? -12.219 31.422 2.562 1 96.62 74 ASP A CA 1
ATOM 545 C C . ASP A 1 74 ? -12.945 31.422 3.906 1 96.62 74 ASP A C 1
ATOM 547 O O . ASP A 1 74 ? -14.164 31.234 3.959 1 96.62 74 ASP A O 1
ATOM 551 N N . LEU A 1 75 ? -12.164 31.547 4.973 1 95.88 75 LEU A N 1
ATOM 552 C CA . LEU A 1 75 ? -12.742 31.562 6.312 1 95.88 75 LEU A CA 1
ATOM 553 C C . LEU A 1 75 ? -13.766 32.688 6.449 1 95.88 75 LEU A C 1
ATOM 555 O O . LEU A 1 75 ? -14.883 32.469 6.914 1 95.88 75 LEU A O 1
ATOM 559 N N . LEU A 1 76 ? -13.398 33.906 6.082 1 96.69 76 LEU A N 1
ATOM 560 C CA . LEU A 1 76 ? -14.297 35.062 6.223 1 96.69 76 LEU A CA 1
ATOM 561 C C . LEU A 1 76 ? -15.5 34.906 5.305 1 96.69 76 LEU A C 1
ATOM 563 O O . LEU A 1 76 ? -16.625 35.281 5.68 1 96.69 76 LEU A O 1
ATOM 567 N N . LEU A 1 77 ? -15.281 34.406 4.066 1 96.25 77 LEU A N 1
ATOM 568 C CA . LEU A 1 77 ? -16.391 34.156 3.162 1 96.25 77 LEU A CA 1
ATOM 569 C C . LEU A 1 77 ? -17.391 33.188 3.781 1 96.25 77 LEU A C 1
ATOM 571 O O . LEU A 1 77 ? -18.594 33.375 3.672 1 96.25 77 LEU A O 1
ATOM 575 N N . SER A 1 78 ? -16.859 32.25 4.496 1 94.44 78 SER A N 1
ATOM 576 C CA . SER A 1 78 ? -17.703 31.203 5.09 1 94.44 78 SER A CA 1
ATOM 577 C C . SER A 1 78 ? -18.484 31.75 6.277 1 94.44 78 SER A C 1
ATOM 579 O O . SER A 1 78 ? -19.594 31.281 6.566 1 94.44 78 SER A O 1
ATOM 581 N N . TYR A 1 79 ? -17.969 32.719 6.961 1 93.19 79 TYR A N 1
ATOM 582 C CA . TYR A 1 79 ? -18.578 33.219 8.18 1 93.19 79 TYR A CA 1
ATOM 583 C C . TYR A 1 79 ? -19.266 34.562 7.934 1 93.19 79 TYR A C 1
ATOM 585 O O . TYR A 1 79 ? -19.656 35.25 8.883 1 93.19 79 TYR A O 1
ATOM 593 N N . GLN A 1 80 ? -19.438 34.938 6.742 1 94.06 80 GLN A N 1
ATOM 594 C CA . GLN A 1 80 ? -19.922 36.25 6.371 1 94.06 80 GLN A CA 1
ATOM 595 C C . GLN A 1 80 ? -21.234 36.562 7.066 1 94.06 80 GLN A C 1
ATOM 597 O O . GLN A 1 80 ? -21.484 37.719 7.473 1 94.06 80 GLN A O 1
ATOM 602 N N . ASP A 1 81 ? -22.094 35.562 7.285 1 92.12 81 ASP A N 1
ATOM 603 C CA . ASP A 1 81 ? -23.422 35.812 7.812 1 92.12 81 ASP A CA 1
ATOM 604 C C . ASP A 1 81 ? -23.438 35.781 9.336 1 92.12 81 ASP A C 1
ATOM 606 O O . ASP A 1 81 ? -24.375 36.281 9.969 1 92.12 81 ASP A O 1
ATOM 610 N N . SER A 1 82 ? -22.391 35.25 9.953 1 90.19 82 SER A N 1
ATOM 611 C CA . SER A 1 82 ? -22.438 35.031 11.391 1 90.19 82 SER A CA 1
ATOM 612 C C . SER A 1 82 ? -21.422 35.906 12.117 1 90.19 82 SER A C 1
ATOM 614 O O . SER A 1 82 ? -21.531 36.094 13.328 1 90.19 82 SER A O 1
ATOM 616 N N . ILE A 1 83 ? -20.484 36.406 11.445 1 91.88 83 ILE A N 1
ATOM 617 C CA . ILE A 1 83 ? -19.344 37.062 12.078 1 91.88 83 ILE A CA 1
ATOM 618 C C . ILE A 1 83 ? -19.812 38.312 12.812 1 91.88 83 ILE A C 1
ATOM 620 O O . ILE A 1 83 ? -19.281 38.656 13.883 1 91.88 83 ILE A O 1
ATOM 624 N N . GLY A 1 84 ? -20.734 39.062 12.25 1 89.44 84 GLY A N 1
ATOM 625 C CA . GLY A 1 84 ? -21.281 40.25 12.914 1 89.44 84 GLY A CA 1
ATOM 626 C C . GLY A 1 84 ? -21.938 39.938 14.242 1 89.44 84 GLY A C 1
ATOM 627 O O . GLY A 1 84 ? -21.828 40.688 15.195 1 89.44 84 GLY A O 1
ATOM 628 N N . GLN A 1 85 ? -22.609 38.844 14.266 1 86.06 85 GLN A N 1
ATOM 629 C CA . GLN A 1 85 ? -23.25 38.406 15.5 1 86.06 85 GLN A CA 1
ATOM 630 C C . GLN A 1 85 ? -22.219 37.969 16.531 1 86.06 85 GLN A C 1
ATOM 632 O O . GLN A 1 85 ? -22.422 38.094 17.734 1 86.06 85 GLN A O 1
ATOM 637 N N . MET A 1 86 ? -21.141 37.5 16.109 1 83.69 86 MET A N 1
ATOM 638 C CA . MET A 1 86 ? -20.094 36.938 16.984 1 83.69 86 MET A CA 1
ATOM 639 C C . MET A 1 86 ? -19.312 38.062 17.656 1 83.69 86 MET A C 1
ATOM 641 O O . MET A 1 86 ? -19 38 18.844 1 83.69 86 MET A O 1
ATOM 645 N N . PHE A 1 87 ? -19.031 39.125 16.844 1 88.69 87 PHE A N 1
ATOM 646 C CA . PHE A 1 87 ? -18.062 40.094 17.344 1 88.69 87 PHE A CA 1
ATOM 647 C C . PHE A 1 87 ? -18.688 41.469 17.469 1 88.69 87 PHE A C 1
ATOM 649 O O . PHE A 1 87 ? -18.141 42.344 18.141 1 88.69 87 PHE A O 1
ATOM 656 N N . GLY A 1 88 ? -19.812 41.719 16.859 1 89.44 88 GLY A N 1
ATOM 657 C CA . GLY A 1 88 ? -20.453 43.031 16.859 1 89.44 88 GLY A CA 1
ATOM 658 C C . GLY A 1 88 ? -20.5 43.656 15.484 1 89.44 88 GLY A C 1
ATOM 659 O O . GLY A 1 88 ? -19.5 43.688 14.766 1 89.44 88 GLY A O 1
ATOM 660 N N . GLU A 1 89 ? -21.609 44.281 15.156 1 93.25 89 GLU A N 1
ATOM 661 C CA . GLU A 1 89 ? -21.859 44.781 13.82 1 93.25 89 GLU A CA 1
ATOM 662 C C . GLU A 1 89 ? -21.219 46.156 13.633 1 93.25 89 GLU A C 1
ATOM 664 O O . GLU A 1 89 ? -21.203 46.688 12.523 1 93.25 89 GLU A O 1
ATOM 669 N N . GLN A 1 90 ? -20.672 46.688 14.664 1 92.69 90 GLN A N 1
ATOM 670 C CA . GLN A 1 90 ? -20.094 48.031 14.602 1 92.69 90 GLN A CA 1
ATOM 671 C C . GLN A 1 90 ? -18.641 48 14.125 1 92.69 90 GLN A C 1
ATOM 673 O O . GLN A 1 90 ? -18.016 49.031 13.961 1 92.69 90 GLN A O 1
ATOM 678 N N . TYR A 1 91 ? -18.172 46.812 13.875 1 93.81 91 TYR A N 1
ATOM 679 C CA . TYR A 1 91 ? -16.766 46.656 13.492 1 93.81 91 TYR A CA 1
ATOM 680 C C . TYR A 1 91 ? -16.641 46.281 12.031 1 93.81 91 TYR A C 1
ATOM 682 O O . TYR A 1 91 ? -17.641 45.906 11.398 1 93.81 91 TYR A O 1
ATOM 690 N N . ASN A 1 92 ? -15.461 46.438 11.469 1 95.88 92 ASN A N 1
ATOM 691 C CA . ASN A 1 92 ? -15.039 45.781 10.227 1 95.88 92 ASN A CA 1
ATOM 692 C C . ASN A 1 92 ? -14.305 44.469 10.492 1 95.88 92 ASN A C 1
ATOM 694 O O . ASN A 1 92 ? -13.633 44.344 11.516 1 95.88 92 ASN A O 1
ATOM 698 N N . PHE A 1 93 ? -14.539 43.562 9.617 1 97.31 93 PHE A N 1
ATOM 699 C CA . PHE A 1 93 ? -13.875 42.281 9.727 1 97.31 93 PHE A CA 1
ATOM 700 C C . PHE A 1 93 ? -12.914 42.062 8.562 1 97.31 93 PHE A C 1
ATOM 702 O O . PHE A 1 93 ? -13.297 42.188 7.402 1 97.31 93 PHE A O 1
ATOM 709 N N . VAL A 1 94 ? -11.711 41.781 8.914 1 98.06 94 VAL A N 1
ATOM 710 C CA . VAL A 1 94 ? -10.688 41.562 7.898 1 98.06 94 VAL A CA 1
ATOM 711 C C . VAL A 1 94 ? -10.016 40.219 8.117 1 98.06 94 VAL A C 1
ATOM 713 O O . VAL A 1 94 ? -9.789 39.812 9.258 1 98.06 94 VAL A O 1
ATOM 716 N N . SER A 1 95 ? -9.859 39.438 7.102 1 98.5 95 SER A N 1
ATOM 717 C CA . SER A 1 95 ? -8.992 38.281 7.133 1 98.5 95 SER A CA 1
ATOM 718 C C . SER A 1 95 ? -8.031 38.25 5.949 1 98.5 95 SER A C 1
ATOM 720 O O . SER A 1 95 ? -7.957 39.25 5.195 1 98.5 95 SER A O 1
ATOM 722 N N . PHE A 1 96 ? -7.176 37.281 5.918 1 98.62 96 PHE A N 1
ATOM 723 C CA . PHE A 1 96 ? -6.156 37.25 4.875 1 98.62 96 PHE A CA 1
ATOM 724 C C . PHE A 1 96 ? -5.625 35.844 4.668 1 98.62 96 PHE A C 1
ATOM 726 O O . PHE A 1 96 ? -5.852 34.969 5.496 1 98.62 96 PHE A O 1
ATOM 733 N N . ASP A 1 97 ? -5.098 35.625 3.463 1 98.5 97 ASP A N 1
ATOM 734 C CA . ASP A 1 97 ? -4.293 34.438 3.205 1 98.5 97 ASP A CA 1
ATOM 735 C C . ASP A 1 97 ? -2.828 34.688 3.559 1 98.5 97 ASP A C 1
ATOM 737 O O . ASP A 1 97 ? -2.146 35.469 2.896 1 98.5 97 ASP A O 1
ATOM 741 N N . PRO A 1 98 ? -2.354 34 4.586 1 98.44 98 PRO A N 1
ATOM 742 C CA . PRO A 1 98 ? -0.931 34.156 4.887 1 98.44 98 PRO A CA 1
ATOM 743 C C . PRO A 1 98 ? -0.029 33.812 3.703 1 98.44 98 PRO A C 1
ATOM 745 O O . PRO A 1 98 ? -0.483 33.219 2.732 1 98.44 98 PRO A O 1
ATOM 748 N N . ARG A 1 99 ? 1.25 34.281 3.822 1 97.69 99 ARG A N 1
ATOM 749 C CA . ARG A 1 99 ? 2.236 33.938 2.803 1 97.69 99 ARG A CA 1
ATOM 750 C C . ARG A 1 99 ? 2.174 32.438 2.465 1 97.69 99 ARG A C 1
ATOM 752 O O . ARG A 1 99 ? 2.092 31.609 3.361 1 97.69 99 ARG A O 1
ATOM 759 N N . GLY A 1 100 ? 2.164 32.219 1.162 1 97.5 100 GLY A N 1
ATOM 760 C CA . GLY A 1 100 ? 2.211 30.828 0.705 1 97.5 100 GLY A CA 1
ATOM 761 C C . GLY A 1 100 ? 0.841 30.172 0.626 1 97.5 100 GLY A C 1
ATOM 762 O O . GLY A 1 100 ? 0.71 29.047 0.153 1 97.5 100 GLY A O 1
ATOM 763 N N . VAL A 1 101 ? -0.237 30.906 0.985 1 97.81 101 VAL A N 1
ATOM 764 C CA . VAL A 1 101 ? -1.559 30.297 1.091 1 97.81 101 VAL A CA 1
ATOM 765 C C . VAL A 1 101 ? -2.479 30.875 0.015 1 97.81 101 VAL A C 1
ATOM 767 O O . VAL A 1 101 ? -2.674 32.094 -0.062 1 97.81 101 VAL A O 1
ATOM 770 N N . ASN A 1 102 ? -2.996 30.031 -0.809 1 95.56 102 ASN A N 1
ATOM 771 C CA . ASN A 1 102 ? -4.082 30.25 -1.758 1 95.56 102 ASN A CA 1
ATOM 772 C C . ASN A 1 102 ? -3.84 31.5 -2.605 1 95.56 102 ASN A C 1
ATOM 774 O O . ASN A 1 102 ? -3.078 31.469 -3.572 1 95.56 102 ASN A O 1
ATOM 778 N N . ASN A 1 103 ? -4.352 32.719 -2.18 1 97.25 103 ASN A N 1
ATOM 779 C CA . ASN A 1 103 ? -4.375 33.906 -3.027 1 97.25 103 ASN A CA 1
ATOM 780 C C . ASN A 1 103 ? -3.148 34.781 -2.797 1 97.25 103 ASN A C 1
ATOM 782 O O . ASN A 1 103 ? -2.932 35.781 -3.52 1 97.25 103 ASN A O 1
ATOM 786 N N . SER A 1 104 ? -2.379 34.406 -1.86 1 98.12 104 SER A N 1
ATOM 787 C CA . SER A 1 104 ? -1.167 35.156 -1.562 1 98.12 104 SER A CA 1
ATOM 788 C C . SER A 1 104 ? 0.036 34.594 -2.311 1 98.12 104 SER A C 1
ATOM 790 O O . SER A 1 104 ? -0.033 33.5 -2.871 1 98.12 104 SER A O 1
ATOM 792 N N . GLY A 1 105 ? 1.073 35.406 -2.346 1 97.38 105 GLY A N 1
ATOM 793 C CA . GLY A 1 105 ? 2.271 35 -3.057 1 97.38 105 GLY A CA 1
ATOM 794 C C . GLY A 1 105 ? 3.074 33.938 -2.316 1 97.38 105 GLY A C 1
ATOM 795 O O . GLY A 1 105 ? 2.787 33.625 -1.155 1 97.38 105 GLY A O 1
ATOM 796 N N . LEU A 1 106 ? 4.043 33.312 -3.08 1 97.94 106 LEU A N 1
ATOM 797 C CA . LEU A 1 106 ? 5.023 32.344 -2.57 1 97.94 106 LEU A CA 1
ATOM 798 C C . LEU A 1 106 ? 4.418 30.953 -2.434 1 97.94 106 LEU A C 1
ATOM 800 O O . LEU A 1 106 ? 4.824 30.172 -1.569 1 97.94 106 LEU A O 1
ATOM 804 N N . ARG A 1 107 ? 3.379 30.641 -3.158 1 96 107 ARG A N 1
ATOM 805 C CA . ARG A 1 107 ? 2.766 29.328 -3.141 1 96 107 ARG A CA 1
ATOM 806 C C . ARG A 1 107 ? 3.764 28.25 -3.566 1 96 107 ARG A C 1
ATOM 808 O O . ARG A 1 107 ? 4.52 28.438 -4.523 1 96 107 ARG A O 1
ATOM 815 N N . LEU A 1 108 ? 3.746 27.234 -2.824 1 97.12 108 LEU A N 1
ATOM 816 C CA . LEU A 1 108 ? 4.633 26.109 -3.117 1 97.12 108 LEU A CA 1
ATOM 817 C C . LEU A 1 108 ? 3.836 24.875 -3.527 1 97.12 108 LEU A C 1
ATOM 819 O O . LEU A 1 108 ? 2.861 24.516 -2.863 1 97.12 108 LEU A O 1
ATOM 823 N N . ASP A 1 109 ? 4.137 24.375 -4.66 1 96.75 109 ASP A N 1
ATOM 824 C CA . ASP A 1 109 ? 3.717 23.047 -5.082 1 96.75 109 ASP A CA 1
ATOM 825 C C . ASP A 1 109 ? 4.906 22.094 -5.164 1 96.75 109 ASP A C 1
ATOM 827 O O . ASP A 1 109 ? 5.629 22.078 -6.164 1 96.75 109 ASP A O 1
ATOM 831 N N . CYS A 1 110 ? 5.086 21.281 -4.184 1 96.88 110 CYS A N 1
ATOM 832 C CA . CYS A 1 110 ? 6.285 20.484 -4.016 1 96.88 110 CYS A CA 1
ATOM 833 C C . CYS A 1 110 ? 6.469 19.516 -5.188 1 96.88 110 CYS A C 1
ATOM 835 O O . CYS A 1 110 ? 7.594 19.25 -5.602 1 96.88 110 CYS A O 1
ATOM 837 N N . PHE A 1 111 ? 5.371 19.078 -5.77 1 96.12 111 PHE A N 1
ATOM 838 C CA . PHE A 1 111 ? 5.5 18.047 -6.805 1 96.12 111 PHE A CA 1
ATOM 839 C C . PHE A 1 111 ? 5.324 18.656 -8.188 1 96.12 111 PHE A C 1
ATOM 841 O O . PHE A 1 111 ? 5.219 17.938 -9.18 1 96.12 111 PHE A O 1
ATOM 848 N N . SER A 1 112 ? 5.184 20 -8.297 1 92.88 112 SER A N 1
ATOM 849 C CA . SER A 1 112 ? 5.148 20.75 -9.555 1 92.88 112 SER A CA 1
ATOM 850 C C . SER A 1 112 ? 4.098 20.188 -10.5 1 92.88 112 SER A C 1
ATOM 852 O O . SER A 1 112 ? 4.398 19.891 -11.656 1 92.88 112 SER A O 1
ATOM 854 N N . LYS A 1 113 ? 2.965 19.875 -9.992 1 92.06 113 LYS A N 1
ATOM 855 C CA . LYS A 1 113 ? 1.781 19.438 -10.727 1 92.06 113 LYS A CA 1
ATOM 856 C C . LYS A 1 113 ? 1.897 17.984 -11.148 1 92.06 113 LYS A C 1
ATOM 858 O O . LYS A 1 113 ? 1.113 17.5 -11.969 1 92.06 113 LYS A O 1
ATOM 863 N N . ASP A 1 114 ? 2.857 17.297 -10.648 1 94.62 114 ASP A N 1
ATOM 864 C CA . ASP A 1 114 ? 2.969 15.867 -10.906 1 94.62 114 ASP A CA 1
ATOM 865 C C . ASP A 1 114 ? 2.092 15.07 -9.945 1 94.62 114 ASP A C 1
ATOM 867 O O . ASP A 1 114 ? 2.562 14.617 -8.898 1 94.62 114 ASP A O 1
ATOM 871 N N . ALA A 1 115 ? 0.902 14.812 -10.344 1 94.88 115 ALA A N 1
ATOM 872 C CA . ALA A 1 115 ? -0.079 14.133 -9.5 1 94.88 115 ALA A CA 1
ATOM 873 C C . ALA A 1 115 ? 0.327 12.688 -9.234 1 94.88 115 ALA A C 1
ATOM 875 O O . ALA A 1 115 ? 0.058 12.148 -8.164 1 94.88 115 ALA A O 1
ATOM 876 N N . LYS A 1 116 ? 0.967 12.062 -10.211 1 95 116 LYS A N 1
ATOM 877 C CA . LYS A 1 116 ? 1.386 10.672 -10.055 1 95 116 LYS A CA 1
ATOM 878 C C . LYS A 1 116 ? 2.477 10.547 -9 1 95 116 LYS A C 1
ATOM 880 O O . LYS A 1 116 ? 2.436 9.641 -8.164 1 95 116 LYS A O 1
ATOM 885 N N . ALA A 1 117 ? 3.406 11.438 -9.031 1 96.31 117 ALA A N 1
ATOM 886 C CA . ALA A 1 117 ? 4.48 11.43 -8.039 1 96.31 117 ALA A CA 1
ATOM 887 C C . ALA A 1 117 ? 3.932 11.688 -6.641 1 96.31 117 ALA A C 1
ATOM 889 O O . ALA A 1 117 ? 4.336 11.031 -5.68 1 96.31 117 ALA A O 1
ATOM 890 N N . ARG A 1 118 ? 3.018 12.625 -6.566 1 95.69 118 ARG A N 1
ATOM 891 C CA . ARG A 1 118 ? 2.4 12.922 -5.277 1 95.69 118 ARG A CA 1
ATOM 892 C C . ARG A 1 118 ? 1.655 11.703 -4.738 1 95.69 118 ARG A C 1
ATOM 894 O O . ARG A 1 118 ? 1.783 11.367 -3.559 1 95.69 118 ARG A O 1
ATOM 901 N N . SER A 1 119 ? 0.912 11.094 -5.645 1 93.81 119 SER A N 1
ATOM 902 C CA . SER A 1 119 ? 0.162 9.906 -5.242 1 93.81 119 SER A CA 1
ATOM 903 C C . SER A 1 119 ? 1.096 8.789 -4.801 1 93.81 119 SER A C 1
ATOM 905 O O . SER A 1 119 ? 0.814 8.086 -3.828 1 93.81 119 SER A O 1
ATOM 907 N N . ALA A 1 120 ? 2.145 8.578 -5.516 1 94.81 120 ALA A N 1
ATOM 908 C CA . ALA A 1 120 ? 3.129 7.562 -5.156 1 94.81 120 ALA A CA 1
ATOM 909 C C . ALA A 1 120 ? 3.725 7.836 -3.779 1 94.81 120 ALA A C 1
ATOM 911 O O . ALA A 1 120 ? 3.867 6.918 -2.965 1 94.81 120 ALA A O 1
ATOM 912 N N . PHE A 1 121 ? 4.039 9.039 -3.494 1 96.12 121 PHE A N 1
ATOM 913 C CA . PHE A 1 121 ? 4.57 9.391 -2.186 1 96.12 121 PHE A CA 1
ATOM 914 C C . PHE A 1 121 ? 3.562 9.086 -1.087 1 96.12 121 PHE A C 1
ATOM 916 O O . PHE A 1 121 ? 3.916 8.5 -0.06 1 96.12 121 PHE A O 1
ATOM 923 N N . TYR A 1 122 ? 2.346 9.484 -1.335 1 93.62 122 TYR A N 1
ATOM 924 C CA . TYR A 1 122 ? 1.324 9.273 -0.315 1 93.62 122 TYR A CA 1
ATOM 925 C C . TYR A 1 122 ? 1.183 7.797 0.023 1 93.62 122 TYR A C 1
ATOM 927 O O . TYR A 1 122 ? 1.031 7.434 1.191 1 93.62 122 TYR A O 1
ATOM 935 N N . ARG A 1 123 ? 1.285 7.023 -0.943 1 91.31 123 ARG A N 1
ATOM 936 C CA . ARG A 1 123 ? 1.166 5.586 -0.718 1 91.31 123 ARG A CA 1
ATOM 937 C C . ARG A 1 123 ? 2.326 5.066 0.122 1 91.31 123 ARG A C 1
ATOM 939 O O . ARG A 1 123 ? 2.154 4.145 0.924 1 91.31 123 ARG A O 1
ATOM 946 N N . LEU A 1 124 ? 3.457 5.633 -0.025 1 94.38 124 LEU A N 1
ATOM 947 C CA . LEU A 1 124 ? 4.652 5.188 0.687 1 94.38 124 LEU A CA 1
ATOM 948 C C . LEU A 1 124 ? 4.641 5.684 2.129 1 94.38 124 LEU A C 1
ATOM 950 O O . LEU A 1 124 ? 5.094 4.984 3.035 1 94.38 124 LEU A O 1
ATOM 954 N N . HIS A 1 125 ? 4.148 6.859 2.277 1 94.88 125 HIS A N 1
ATOM 955 C CA . HIS A 1 125 ? 4.328 7.551 3.549 1 94.88 125 HIS A CA 1
ATOM 956 C C . HIS A 1 125 ? 3.135 7.32 4.473 1 94.88 125 HIS A C 1
ATOM 958 O O . HIS A 1 125 ? 3.295 7.227 5.691 1 94.88 125 HIS A O 1
ATOM 964 N N . ARG A 1 126 ? 1.98 7.285 3.936 1 92.81 126 ARG A N 1
ATOM 965 C CA . ARG A 1 126 ? 0.765 7.156 4.73 1 92.81 126 ARG A CA 1
ATOM 966 C C . ARG A 1 126 ? 0.409 5.691 4.953 1 92.81 126 ARG A C 1
ATOM 968 O O . ARG A 1 126 ? -0.467 5.148 4.273 1 92.81 126 ARG A O 1
ATOM 975 N N . THR A 1 127 ? 0.999 5.129 5.945 1 92.25 127 THR A N 1
ATOM 976 C CA . THR A 1 127 ? 0.866 3.699 6.191 1 92.25 127 THR A CA 1
ATOM 977 C C . THR A 1 127 ? -0.134 3.434 7.312 1 92.25 127 THR A C 1
ATOM 979 O O . THR A 1 127 ? -0.355 2.283 7.695 1 92.25 127 THR A O 1
ATOM 982 N N . GLY A 1 128 ? -0.76 4.5 7.863 1 93.5 128 GLY A N 1
ATOM 983 C CA . GLY A 1 128 ? -1.732 4.328 8.93 1 93.5 128 GLY A CA 1
ATOM 984 C C . GLY A 1 128 ? -1.168 4.629 10.305 1 93.5 128 GLY A C 1
ATOM 985 O O . GLY A 1 128 ? -0.306 5.496 10.453 1 93.5 128 GLY A O 1
ATOM 986 N N . ALA A 1 129 ? -1.697 3.971 11.336 1 95.88 129 ALA A N 1
ATOM 987 C CA . ALA A 1 129 ? -1.212 4.141 12.703 1 95.88 129 ALA A CA 1
ATOM 988 C C . ALA A 1 129 ? 0.262 3.762 12.812 1 95.88 129 ALA A C 1
ATOM 990 O O . ALA A 1 129 ? 0.708 2.793 12.195 1 95.88 129 ALA A O 1
ATOM 991 N N . SER A 1 130 ? 0.99 4.461 13.633 1 95.56 130 SER A N 1
ATOM 992 C CA . SER A 1 130 ? 2.441 4.32 13.695 1 95.56 130 SER A CA 1
ATOM 993 C C . SER A 1 130 ? 2.84 2.996 14.336 1 95.56 130 SER A C 1
ATOM 995 O O . SER A 1 130 ? 3.979 2.545 14.188 1 95.56 130 SER A O 1
ATOM 997 N N . ASN A 1 131 ? 1.959 2.445 15.07 1 93.44 131 ASN A N 1
ATOM 998 C CA . ASN A 1 131 ? 2.258 1.183 15.734 1 93.44 131 ASN A CA 1
ATOM 999 C C . ASN A 1 131 ? 1.465 0.028 15.125 1 93.44 131 ASN A C 1
ATOM 1001 O O . ASN A 1 131 ? 1.271 -1.003 15.773 1 93.44 131 ASN A O 1
ATOM 1005 N N . ILE A 1 132 ? 0.967 0.243 13.93 1 92.38 132 ILE A N 1
ATOM 1006 C CA . ILE A 1 132 ? 0.092 -0.748 13.312 1 92.38 132 ILE A CA 1
ATOM 1007 C C . ILE A 1 132 ? 0.878 -2.023 13.023 1 92.38 132 ILE A C 1
ATOM 1009 O O . ILE A 1 132 ? 0.299 -3.107 12.914 1 92.38 132 ILE A O 1
ATOM 1013 N N . SER A 1 133 ? 2.168 -1.917 12.828 1 92.62 133 SER A N 1
ATOM 1014 C CA . SER A 1 133 ? 3.049 -3.047 12.555 1 92.62 133 SER A CA 1
ATOM 1015 C C . SER A 1 133 ? 4.465 -2.777 13.055 1 92.62 133 SER A C 1
ATOM 1017 O O . SER A 1 133 ? 4.773 -1.667 13.492 1 92.62 133 SER A O 1
ATOM 1019 N N . SER A 1 134 ? 5.309 -3.76 12.969 1 91.31 134 SER A N 1
ATOM 1020 C CA . SER A 1 134 ? 6.68 -3.617 13.445 1 91.31 134 SER A CA 1
ATOM 1021 C C . SER A 1 134 ? 7.5 -2.736 12.516 1 91.31 134 SER A C 1
ATOM 1023 O O . SER A 1 134 ? 8.562 -2.244 12.891 1 91.31 134 SER A O 1
ATOM 1025 N N . THR A 1 135 ? 6.984 -2.494 11.305 1 92.38 135 THR A N 1
ATOM 1026 C CA . THR A 1 135 ? 7.785 -1.76 10.336 1 92.38 135 THR A CA 1
ATOM 1027 C C . THR A 1 135 ? 7.172 -0.39 10.047 1 92.38 135 THR A C 1
ATOM 1029 O O . THR A 1 135 ? 7.758 0.42 9.328 1 92.38 135 THR A O 1
ATOM 1032 N N . SER A 1 136 ? 5.992 -0.136 10.578 1 93.69 136 SER A N 1
ATOM 1033 C CA . SER A 1 136 ? 5.25 1.07 10.227 1 93.69 136 SER A CA 1
ATOM 1034 C C . SER A 1 136 ? 6.051 2.326 10.547 1 93.69 136 SER A C 1
ATOM 1036 O O . SER A 1 136 ? 6.141 3.24 9.727 1 93.69 136 SER A O 1
ATOM 1038 N N . LEU A 1 137 ? 6.684 2.393 11.742 1 95.62 137 LEU A N 1
ATOM 1039 C CA . LEU A 1 137 ? 7.438 3.566 12.172 1 95.62 137 LEU A CA 1
ATOM 1040 C C . LEU A 1 137 ? 8.609 3.832 11.227 1 95.62 137 LEU A C 1
ATOM 1042 O O . LEU A 1 137 ? 8.82 4.969 10.797 1 95.62 137 LEU A O 1
ATOM 1046 N N . GLU A 1 138 ? 9.328 2.816 10.852 1 95.44 138 GLU A N 1
ATOM 1047 C CA . GLU A 1 138 ? 10.469 2.945 9.953 1 95.44 138 GLU A CA 1
ATOM 1048 C C . GLU A 1 138 ? 10.023 3.395 8.562 1 95.44 138 GLU A C 1
ATOM 1050 O O . GLU A 1 138 ? 10.672 4.246 7.945 1 95.44 138 GLU A O 1
ATOM 1055 N N . GLU A 1 139 ? 8.945 2.779 8.109 1 94.94 139 GLU A N 1
ATOM 1056 C CA . GLU A 1 139 ? 8.438 3.15 6.789 1 94.94 139 GLU A CA 1
ATOM 1057 C C . GLU A 1 139 ? 8.039 4.625 6.75 1 94.94 139 GLU A C 1
ATOM 1059 O O . GLU A 1 139 ? 8.32 5.32 5.77 1 94.94 139 GLU A O 1
ATOM 1064 N N . GLN A 1 140 ? 7.379 5.055 7.75 1 96.06 140 GLN A N 1
ATOM 1065 C CA . GLN A 1 140 ? 6.996 6.461 7.848 1 96.06 140 GLN A CA 1
ATOM 1066 C C . GLN A 1 140 ? 8.227 7.363 7.922 1 96.06 140 GLN A C 1
ATOM 1068 O O . GLN A 1 140 ? 8.32 8.352 7.191 1 96.06 140 GLN A O 1
ATOM 1073 N N . TYR A 1 141 ? 9.195 7.035 8.75 1 97.25 141 TYR A N 1
ATOM 1074 C CA . TYR A 1 141 ? 10.391 7.848 8.945 1 97.25 141 TYR A CA 1
ATOM 1075 C C . TYR A 1 141 ? 11.203 7.941 7.66 1 97.25 141 TYR A C 1
ATOM 1077 O O . TYR A 1 141 ? 11.523 9.039 7.199 1 97.25 141 TYR A O 1
ATOM 1085 N N . TYR A 1 142 ? 11.5 6.863 7.043 1 97.25 142 TYR A N 1
ATOM 1086 C CA . TYR A 1 142 ? 12.414 6.875 5.906 1 97.25 142 TYR A CA 1
ATOM 1087 C C . TYR A 1 142 ? 11.734 7.453 4.668 1 97.25 142 TYR A C 1
ATOM 1089 O O . TYR A 1 142 ? 12.359 8.188 3.896 1 97.25 142 TYR A O 1
ATOM 1097 N N . SER A 1 143 ? 10.453 7.168 4.473 1 96.88 143 SER A N 1
ATOM 1098 C CA . SER A 1 143 ? 9.758 7.723 3.318 1 96.88 143 SER A CA 1
ATOM 1099 C C . SER A 1 143 ? 9.633 9.242 3.43 1 96.88 143 SER A C 1
ATOM 1101 O O . SER A 1 143 ? 9.438 9.93 2.424 1 96.88 143 SER A O 1
ATOM 1103 N N . SER A 1 144 ? 9.703 9.742 4.625 1 97.19 144 SER A N 1
ATOM 1104 C CA . SER A 1 144 ? 9.453 11.156 4.863 1 97.19 144 SER A CA 1
ATOM 1105 C C . SER A 1 144 ? 10.469 12.031 4.129 1 97.19 144 SER A C 1
ATOM 1107 O O . SER A 1 144 ? 10.18 13.18 3.801 1 97.19 144 SER A O 1
ATOM 1109 N N . SER A 1 145 ? 11.648 11.5 3.844 1 97.31 145 SER A N 1
ATOM 1110 C CA . SER A 1 145 ? 12.688 12.297 3.199 1 97.31 145 SER A CA 1
ATOM 1111 C C . SER A 1 145 ? 12.289 12.68 1.779 1 97.31 145 SER A C 1
ATOM 1113 O O . SER A 1 145 ? 12.734 13.703 1.261 1 97.31 145 SER A O 1
ATOM 1115 N N . ILE A 1 146 ? 11.414 11.867 1.203 1 97.62 146 ILE A N 1
ATOM 1116 C CA . ILE A 1 146 ? 11.016 12.062 -0.188 1 97.62 146 ILE A CA 1
ATOM 1117 C C . ILE A 1 146 ? 10.312 13.406 -0.343 1 97.62 146 ILE A C 1
ATOM 1119 O O . ILE A 1 146 ? 10.586 14.148 -1.285 1 97.62 146 ILE A O 1
ATOM 1123 N N . TYR A 1 147 ? 9.461 13.711 0.588 1 97.19 147 TYR A N 1
ATOM 1124 C CA . TYR A 1 147 ? 8.664 14.93 0.496 1 97.19 147 TYR A CA 1
ATOM 1125 C C . TYR A 1 147 ? 9.555 16.172 0.52 1 97.19 147 TYR A C 1
ATOM 1127 O O . TYR A 1 147 ? 9.43 17.047 -0.341 1 97.19 147 TYR A O 1
ATOM 1135 N N . GLY A 1 148 ? 10.438 16.234 1.532 1 97.25 148 GLY A N 1
ATOM 1136 C CA . GLY A 1 148 ? 11.344 17.375 1.62 1 97.25 148 GLY A CA 1
ATOM 1137 C C . GLY A 1 148 ? 12.234 17.516 0.401 1 97.25 148 GLY A C 1
ATOM 1138 O O . GLY A 1 148 ? 12.508 18.641 -0.04 1 97.25 148 GLY A O 1
ATOM 1139 N N . GLU A 1 149 ? 12.664 16.406 -0.167 1 97.44 149 GLU A N 1
ATOM 1140 C CA . GLU A 1 149 ? 13.5 16.453 -1.362 1 97.44 149 GLU A CA 1
ATOM 1141 C C . GLU A 1 149 ? 12.742 17.047 -2.547 1 97.44 149 GLU A C 1
ATOM 1143 O O . GLU A 1 149 ? 13.289 17.859 -3.297 1 97.44 149 GLU A O 1
ATOM 1148 N N . TRP A 1 150 ? 11.555 16.656 -2.686 1 97.62 150 TRP A N 1
ATOM 1149 C CA . TRP A 1 150 ? 10.734 17.188 -3.77 1 97.62 150 TRP A CA 1
ATOM 1150 C C . TRP A 1 150 ? 10.469 18.672 -3.566 1 97.62 150 TRP A C 1
ATOM 1152 O O . TRP A 1 150 ? 10.531 19.453 -4.516 1 97.62 150 TRP A O 1
ATOM 1162 N N . CYS A 1 151 ? 10.18 19.062 -2.369 1 97.94 151 CYS A N 1
ATOM 1163 C CA . CYS A 1 151 ? 9.938 20.469 -2.08 1 97.94 151 CYS A CA 1
ATOM 1164 C C . CYS A 1 151 ? 11.195 21.297 -2.342 1 97.94 151 CYS A C 1
ATOM 1166 O O . CYS A 1 151 ? 11.117 22.359 -2.955 1 97.94 151 CYS A O 1
ATOM 1168 N N . ASN A 1 152 ? 12.32 20.781 -1.889 1 98.19 152 ASN A N 1
ATOM 1169 C CA . ASN A 1 152 ? 13.578 21.469 -2.125 1 98.19 152 ASN A CA 1
ATOM 1170 C C . ASN A 1 152 ? 13.852 21.656 -3.615 1 98.19 152 ASN A C 1
ATOM 1172 O O . ASN A 1 152 ? 14.281 22.719 -4.051 1 98.19 152 ASN A O 1
ATOM 1176 N N . ASN A 1 153 ? 13.641 20.594 -4.332 1 97.56 153 ASN A N 1
ATOM 1177 C CA . ASN A 1 153 ? 13.828 20.672 -5.777 1 97.56 153 ASN A CA 1
ATOM 1178 C C . ASN A 1 153 ? 12.906 21.703 -6.41 1 97.56 153 ASN A C 1
ATOM 1180 O O . ASN A 1 153 ? 13.32 22.453 -7.301 1 97.56 153 ASN A O 1
ATOM 1184 N N . ALA A 1 154 ? 11.672 21.734 -5.984 1 97.62 154 ALA A N 1
ATOM 1185 C CA . ALA A 1 154 ? 10.711 22.703 -6.504 1 97.62 154 ALA A CA 1
ATOM 1186 C C . ALA A 1 154 ? 11.156 24.125 -6.195 1 97.62 154 ALA A C 1
ATOM 1188 O O . ALA A 1 154 ? 11.07 25.016 -7.051 1 97.62 154 ALA A O 1
ATOM 1189 N N . VAL A 1 155 ? 11.578 24.406 -5.008 1 98.06 155 VAL A N 1
ATOM 1190 C CA . VAL A 1 155 ? 12 25.734 -4.598 1 98.06 155 VAL A CA 1
ATOM 1191 C C . VAL A 1 155 ? 13.242 26.156 -5.383 1 98.06 155 VAL A C 1
ATOM 1193 O O . VAL A 1 155 ? 13.328 27.281 -5.863 1 98.06 155 VAL A O 1
ATOM 1196 N N . GLU A 1 156 ? 14.125 25.234 -5.559 1 96.88 156 GLU A N 1
ATOM 1197 C CA . GLU A 1 156 ? 15.383 25.531 -6.238 1 96.88 156 GLU A CA 1
ATOM 1198 C C . GLU A 1 156 ? 15.156 25.812 -7.719 1 96.88 156 GLU A C 1
ATOM 1200 O O . GLU A 1 156 ? 15.844 26.656 -8.305 1 96.88 156 GLU A O 1
ATOM 1205 N N . ASN A 1 157 ? 14.164 25.25 -8.281 1 95.5 157 ASN A N 1
ATOM 1206 C CA . ASN A 1 157 ? 14.109 25.266 -9.742 1 95.5 157 ASN A CA 1
ATOM 1207 C C . ASN A 1 157 ? 12.891 26.031 -10.242 1 95.5 157 ASN A C 1
ATOM 1209 O O . ASN A 1 157 ? 12.906 26.562 -11.359 1 95.5 157 ASN A O 1
ATOM 1213 N N . LYS A 1 158 ? 11.883 26.109 -9.461 1 94.19 158 LYS A N 1
ATOM 1214 C CA . LYS A 1 158 ? 10.633 26.609 -10.047 1 94.19 158 LYS A CA 1
ATOM 1215 C C . LYS A 1 158 ? 10.031 27.719 -9.195 1 94.19 158 LYS A C 1
ATOM 1217 O O . LYS A 1 158 ? 9.281 28.562 -9.711 1 94.19 158 LYS A O 1
ATOM 1222 N N . SER A 1 159 ? 10.234 27.688 -7.938 1 94.94 159 SER A N 1
ATOM 1223 C CA . SER A 1 159 ? 9.57 28.625 -7.035 1 94.94 159 SER A CA 1
ATOM 1224 C C . SER A 1 159 ? 10.555 29.219 -6.039 1 94.94 159 SER A C 1
ATOM 1226 O O . SER A 1 159 ? 10.43 29.016 -4.832 1 94.94 159 SER A O 1
ATOM 1228 N N . PRO A 1 160 ? 11.312 30.047 -6.609 1 94.12 160 PRO A N 1
ATOM 1229 C CA . PRO A 1 160 ? 12.305 30.625 -5.703 1 94.12 160 PRO A CA 1
ATOM 1230 C C . PRO A 1 160 ? 11.672 31.391 -4.543 1 94.12 160 PRO A C 1
ATOM 1232 O O . PRO A 1 160 ? 10.633 32.031 -4.723 1 94.12 160 PRO A O 1
ATOM 1235 N N . HIS A 1 161 ? 12.156 31.312 -3.307 1 96.62 161 HIS A N 1
ATOM 1236 C CA . HIS A 1 161 ? 11.812 32.031 -2.08 1 96.62 161 HIS A CA 1
ATOM 1237 C C . HIS A 1 161 ? 10.523 31.484 -1.468 1 96.62 161 HIS A C 1
ATOM 1239 O O . HIS A 1 161 ? 9.977 32.062 -0.534 1 96.62 161 HIS A O 1
ATOM 1245 N N . SER A 1 162 ? 10.023 30.359 -1.952 1 98.06 162 SER A N 1
ATOM 1246 C CA . SER A 1 162 ? 8.766 29.828 -1.447 1 98.06 162 SER A CA 1
ATOM 1247 C C . SER A 1 162 ? 8.891 29.391 0.013 1 98.06 162 SER A C 1
ATOM 1249 O O . SER A 1 162 ? 7.887 29.141 0.681 1 98.06 162 SER A O 1
ATOM 1251 N N . TYR A 1 163 ? 10.086 29.406 0.532 1 98.31 163 TYR A N 1
ATOM 1252 C CA . TYR A 1 163 ? 10.281 29.094 1.942 1 98.31 163 TYR A CA 1
ATOM 1253 C C . TYR A 1 163 ? 10.18 30.344 2.803 1 98.31 163 TYR A C 1
ATOM 1255 O O . TYR A 1 163 ? 10.164 30.266 4.035 1 98.31 163 TYR A O 1
ATOM 1263 N N . TYR A 1 164 ? 10.07 31.516 2.211 1 98.56 164 TYR A N 1
ATOM 1264 C CA . TYR A 1 164 ? 9.938 32.75 2.971 1 98.56 164 TYR A CA 1
ATOM 1265 C C . TYR A 1 164 ? 8.508 32.938 3.465 1 98.56 164 TYR A C 1
ATOM 1267 O O . TYR A 1 164 ? 7.934 34.031 3.326 1 98.56 164 TYR A O 1
ATOM 1275 N N . VAL A 1 165 ? 7.988 31.875 4.066 1 98.62 165 VAL A N 1
ATOM 1276 C CA . VAL A 1 165 ? 6.594 31.859 4.496 1 98.62 165 VAL A CA 1
ATOM 1277 C C . VAL A 1 165 ? 6.52 31.656 6.008 1 98.62 165 VAL A C 1
ATOM 1279 O O . VAL A 1 165 ? 5.539 31.125 6.52 1 98.62 165 VAL A O 1
ATOM 1282 N N . THR A 1 166 ? 7.473 32.156 6.77 1 98.25 166 THR A N 1
ATOM 1283 C CA . THR A 1 166 ? 7.574 31.922 8.211 1 98.25 166 THR A CA 1
ATOM 1284 C C . THR A 1 166 ? 6.594 32.812 8.961 1 98.25 166 THR A C 1
ATOM 1286 O O . THR A 1 166 ? 6.215 33.875 8.477 1 98.25 166 THR A O 1
ATOM 1289 N N . THR A 1 167 ? 6.227 32.344 10.133 1 98.38 167 THR A N 1
ATOM 1290 C CA . THR A 1 167 ? 5.254 33.031 10.953 1 98.38 167 THR A CA 1
ATOM 1291 C C . THR A 1 167 ? 5.785 34.406 11.367 1 98.38 167 THR A C 1
ATOM 1293 O O . THR A 1 167 ? 5.035 35.375 11.414 1 98.38 167 THR A O 1
ATOM 1296 N N . PRO A 1 168 ? 7.09 34.594 11.625 1 98 168 PRO A N 1
ATOM 1297 C CA . PRO A 1 168 ? 7.598 35.938 11.906 1 98 168 PRO A CA 1
ATOM 1298 C C . PRO A 1 168 ? 7.383 36.906 10.742 1 98 168 PRO A C 1
ATOM 1300 O O . PRO A 1 168 ? 7.062 38.062 10.961 1 98 168 PRO A O 1
ATOM 1303 N N . ALA A 1 169 ? 7.602 36.438 9.562 1 98.31 169 ALA A N 1
ATOM 1304 C CA . ALA A 1 169 ? 7.332 37.281 8.398 1 98.31 169 ALA A CA 1
ATOM 1305 C C . ALA A 1 169 ? 5.855 37.656 8.32 1 98.31 169 ALA A C 1
ATOM 1307 O O . ALA A 1 169 ? 5.52 38.781 7.984 1 98.31 169 ALA A O 1
ATOM 1308 N N . VAL A 1 170 ? 4.984 36.719 8.609 1 98.69 170 VAL A N 1
ATOM 1309 C CA . VAL A 1 170 ? 3.545 36.969 8.602 1 98.69 170 VAL A CA 1
ATOM 1310 C C . VAL A 1 170 ? 3.191 38 9.656 1 98.69 170 VAL A C 1
ATOM 1312 O O . VAL A 1 170 ? 2.322 38.844 9.438 1 98.69 170 VAL A O 1
ATOM 1315 N N . ALA A 1 171 ? 3.811 37.969 10.828 1 98.38 171 ALA A N 1
ATOM 1316 C CA . ALA A 1 171 ? 3.611 38.969 11.852 1 98.38 171 ALA A CA 1
ATOM 1317 C C . ALA A 1 171 ? 3.947 40.375 11.32 1 98.38 171 ALA A C 1
ATOM 1319 O O . ALA A 1 171 ? 3.221 41.344 11.578 1 98.38 171 ALA A O 1
ATOM 1320 N N . HIS A 1 172 ? 5.031 40.5 10.57 1 98.5 172 HIS A N 1
ATOM 1321 C CA . HIS A 1 172 ? 5.398 41.781 9.953 1 98.5 172 HIS A CA 1
ATOM 1322 C C . HIS A 1 172 ? 4.371 42.219 8.906 1 98.5 172 HIS A C 1
ATOM 1324 O O . HIS A 1 172 ? 4.09 43.406 8.75 1 98.5 172 HIS A O 1
ATOM 1330 N N . ASP A 1 173 ? 3.889 41.188 8.172 1 98.75 173 ASP A N 1
ATOM 1331 C CA . ASP A 1 173 ? 2.842 41.5 7.199 1 98.75 173 ASP A CA 1
ATOM 1332 C C . ASP A 1 173 ? 1.627 42.125 7.883 1 98.75 173 ASP A C 1
ATOM 1334 O O . ASP A 1 173 ? 1.034 43.062 7.359 1 98.75 173 ASP A O 1
ATOM 1338 N N . LEU A 1 174 ? 1.259 41.531 9.031 1 98.75 174 LEU A N 1
ATOM 1339 C CA . LEU A 1 174 ? 0.122 42.062 9.789 1 98.75 174 LEU A CA 1
ATOM 1340 C C . LEU A 1 174 ? 0.401 43.469 10.289 1 98.75 174 LEU A C 1
ATOM 1342 O O . LEU A 1 174 ? -0.494 44.312 10.297 1 98.75 174 LEU A O 1
ATOM 1346 N N . LEU A 1 175 ? 1.587 43.719 10.734 1 98.5 175 LEU A N 1
ATOM 1347 C CA . LEU A 1 175 ? 1.948 45.062 11.156 1 98.5 175 LEU A CA 1
ATOM 1348 C C . LEU A 1 175 ? 1.844 46.062 9.984 1 98.5 175 LEU A C 1
ATOM 1350 O O . LEU A 1 175 ? 1.3 47.156 10.141 1 98.5 175 LEU A O 1
ATOM 1354 N N . THR A 1 176 ? 2.393 45.625 8.867 1 98.38 176 THR A N 1
ATOM 1355 C CA . THR A 1 176 ? 2.342 46.438 7.664 1 98.38 176 THR A CA 1
ATOM 1356 C C . THR A 1 176 ? 0.896 46.75 7.281 1 98.38 176 THR A C 1
ATOM 1358 O O . THR A 1 176 ? 0.572 47.875 6.922 1 98.38 176 THR A O 1
ATOM 1361 N N . PHE A 1 177 ? 0.054 45.781 7.332 1 98.19 177 PHE A N 1
ATOM 1362 C CA . PHE A 1 177 ? -1.361 46 7.047 1 98.19 177 PHE A CA 1
ATOM 1363 C C . PHE A 1 177 ? -1.971 47 8.023 1 98.19 177 PHE A C 1
ATOM 1365 O O . PHE A 1 177 ? -2.697 47.906 7.621 1 98.19 177 PHE A O 1
ATOM 1372 N N . THR A 1 178 ? -1.738 46.781 9.336 1 97.62 178 THR A N 1
ATOM 1373 C CA . THR A 1 178 ? -2.271 47.656 10.391 1 97.62 178 THR A CA 1
ATOM 1374 C C . THR A 1 178 ? -1.869 49.094 10.156 1 97.62 178 THR A C 1
ATOM 1376 O O . THR A 1 178 ? -2.695 50 10.281 1 97.62 178 THR A O 1
ATOM 1379 N N . GLU A 1 179 ? -0.656 49.281 9.781 1 97.56 179 GLU A N 1
ATOM 1380 C CA . GLU A 1 179 ? -0.157 50.625 9.508 1 97.56 179 GLU A CA 1
ATOM 1381 C C . GLU A 1 179 ? -0.781 51.219 8.234 1 97.56 179 GLU A C 1
ATOM 1383 O O . GLU A 1 179 ? -1.141 52.406 8.195 1 97.56 179 GLU A O 1
ATOM 1388 N N . ALA A 1 180 ? -0.886 50.406 7.23 1 97.12 180 ALA A N 1
ATOM 1389 C CA . ALA A 1 180 ? -1.483 50.844 5.973 1 97.12 180 ALA A CA 1
ATOM 1390 C C . ALA A 1 180 ? -2.947 51.219 6.164 1 97.12 180 ALA A C 1
ATOM 1392 O O . ALA A 1 180 ? -3.428 52.188 5.566 1 97.12 180 ALA A O 1
ATOM 1393 N N . GLU A 1 181 ? -3.637 50.438 6.906 1 95.5 181 GLU A N 1
ATOM 1394 C CA . GLU A 1 181 ? -5.039 50.75 7.191 1 95.5 181 GLU A CA 1
ATOM 1395 C C . GLU A 1 181 ? -5.18 52.062 7.957 1 95.5 181 GLU A C 1
ATOM 1397 O O . GLU A 1 181 ? -6.082 52.844 7.684 1 95.5 181 GLU A O 1
ATOM 1402 N N . ALA A 1 182 ? -4.324 52.281 8.914 1 94.38 182 ALA A N 1
ATOM 1403 C CA . ALA A 1 182 ? -4.32 53.531 9.664 1 94.38 182 ALA A CA 1
ATOM 1404 C C . ALA A 1 182 ? -4.086 54.719 8.742 1 94.38 182 ALA A C 1
ATOM 1406 O O . ALA A 1 182 ? -4.766 55.75 8.852 1 94.38 182 ALA A O 1
ATOM 1407 N N . GLU A 1 183 ? -3.174 54.562 7.855 1 94.38 183 GLU A N 1
ATOM 1408 C CA . GLU A 1 183 ? -2.881 55.625 6.898 1 94.38 183 GLU A CA 1
ATOM 1409 C C . GLU A 1 183 ? -4.098 55.938 6.031 1 94.38 183 GLU A C 1
ATOM 1411 O O . GLU A 1 183 ? -4.387 57.094 5.754 1 94.38 183 GLU A O 1
ATOM 1416 N N . MET A 1 184 ? -4.699 54.938 5.578 1 91.62 184 MET A N 1
ATOM 1417 C CA . MET A 1 184 ? -5.891 55.094 4.746 1 91.62 184 MET A CA 1
ATOM 1418 C C . MET A 1 184 ? -6.988 55.812 5.512 1 91.62 184 MET A C 1
ATOM 1420 O O . MET A 1 184 ? -7.762 56.594 4.918 1 91.62 184 MET A O 1
ATOM 1424 N N . ALA A 1 185 ? -7.031 55.656 6.805 1 89.12 185 ALA A N 1
ATOM 1425 C CA . ALA A 1 185 ? -8.055 56.25 7.641 1 89.12 185 ALA A CA 1
ATOM 1426 C C . ALA A 1 185 ? -7.617 57.625 8.125 1 89.12 185 ALA A C 1
ATOM 1428 O O . ALA A 1 185 ? -8.312 58.281 8.914 1 89.12 185 ALA A O 1
ATOM 1429 N N . GLY A 1 186 ? -6.441 58.094 7.707 1 89.88 186 GLY A N 1
ATOM 1430 C CA . GLY A 1 186 ? -5.938 59.375 8.102 1 89.88 186 GLY A CA 1
ATOM 1431 C C . GLY A 1 186 ? -5.379 59.406 9.516 1 89.88 186 GLY A C 1
ATOM 1432 O O . GLY A 1 186 ? -5.328 60.469 10.148 1 89.88 186 GLY A O 1
ATOM 1433 N N . GLN A 1 187 ? -5.074 58.219 10 1 91.62 187 GLN A N 1
ATOM 1434 C CA . GLN A 1 187 ? -4.496 58.125 11.336 1 91.62 187 GLN A CA 1
ATOM 1435 C C . GLN A 1 187 ? -2.988 57.875 11.266 1 91.62 187 GLN A C 1
ATOM 1437 O O . GLN A 1 187 ? -2.455 57.562 10.195 1 91.62 187 GLN A O 1
ATOM 1442 N N . SER A 1 188 ? -2.291 58.062 12.344 1 94.25 188 SER A N 1
ATOM 1443 C CA . SER A 1 188 ? -0.849 57.844 12.398 1 94.25 188 SER A CA 1
ATOM 1444 C C . SER A 1 188 ? -0.509 56.375 12.367 1 94.25 188 SER A C 1
ATOM 1446 O O . SER A 1 188 ? -0.945 55.594 13.234 1 94.25 188 SER A O 1
ATOM 1448 N N . PRO A 1 189 ? 0.235 55.969 11.477 1 95.25 189 PRO A N 1
ATOM 1449 C CA . PRO A 1 189 ? 0.621 54.562 11.398 1 95.25 189 PRO A CA 1
ATOM 1450 C C . PRO A 1 189 ? 1.415 54.125 12.617 1 95.25 189 PRO A C 1
ATOM 1452 O O . PRO A 1 189 ? 1.277 52.969 13.055 1 95.25 189 PRO A O 1
ATOM 1455 N N . SER A 1 190 ? 2.109 54.969 13.234 1 94.25 190 SER A N 1
ATOM 1456 C CA . SER A 1 190 ? 3.004 54.594 14.336 1 94.25 190 SER A CA 1
ATOM 1457 C C . SER A 1 190 ? 2.223 54.25 15.586 1 94.25 190 SER A C 1
ATOM 1459 O O . SER A 1 190 ? 2.746 53.562 16.484 1 94.25 190 SER A O 1
ATOM 1461 N N . ASN A 1 191 ? 0.984 54.688 15.617 1 91.81 191 ASN A N 1
ATOM 1462 C CA . ASN A 1 191 ? 0.166 54.406 16.797 1 91.81 191 ASN A CA 1
ATOM 1463 C C . ASN A 1 191 ? -0.852 53.312 16.531 1 91.81 191 ASN A C 1
ATOM 1465 O O . ASN A 1 191 ? -1.589 52.906 17.438 1 91.81 191 ASN A O 1
ATOM 1469 N N . ALA A 1 192 ? -0.812 52.812 15.336 1 95.06 192 ALA A N 1
ATOM 1470 C CA . ALA A 1 192 ? -1.811 51.812 14.953 1 95.06 192 ALA A CA 1
ATOM 1471 C C . ALA A 1 192 ? -1.592 50.5 15.695 1 95.06 192 ALA A C 1
ATOM 1473 O O . ALA A 1 192 ? -0.452 50.062 15.891 1 95.06 192 ALA A O 1
ATOM 1474 N N . LYS A 1 193 ? -2.668 49.938 16.188 1 96.19 193 LYS A N 1
ATOM 1475 C CA . LYS A 1 193 ? -2.613 48.688 16.922 1 96.19 193 LYS A CA 1
ATOM 1476 C C . LYS A 1 193 ? -3.453 47.594 16.234 1 96.19 193 LYS A C 1
ATOM 1478 O O . LYS A 1 193 ? -4.492 47.906 15.648 1 96.19 193 LYS A O 1
ATOM 1483 N N . LEU A 1 194 ? -3 46.375 16.391 1 97.75 194 LEU A N 1
ATOM 1484 C CA . LEU A 1 194 ? -3.691 45.25 15.789 1 97.75 194 LEU A CA 1
ATOM 1485 C C . LEU A 1 194 ? -4.805 44.75 16.703 1 97.75 194 LEU A C 1
ATOM 1487 O O . LEU A 1 194 ? -4.551 44.375 17.859 1 97.75 194 LEU A O 1
ATOM 1491 N N . TRP A 1 195 ? -6.016 44.812 16.266 1 96.56 195 TRP A N 1
ATOM 1492 C CA . TRP A 1 195 ? -7.141 44.062 16.828 1 96.56 195 TRP A CA 1
ATOM 1493 C C . TRP A 1 195 ? -7.328 42.75 16.125 1 96.56 195 TRP A C 1
ATOM 1495 O O . TRP A 1 195 ? -7.496 42.688 14.906 1 96.56 195 TRP A O 1
ATOM 1505 N N . CYS A 1 196 ? -7.289 41.656 16.938 1 96.81 196 CYS A N 1
ATOM 1506 C CA . CYS A 1 196 ? -7.391 40.438 16.172 1 96.81 196 CYS A CA 1
ATOM 1507 C C . CYS A 1 196 ? -8.055 39.344 17 1 96.81 196 CYS A C 1
ATOM 1509 O O . CYS A 1 196 ? -8.031 39.375 18.234 1 96.81 196 CYS A O 1
ATOM 1511 N N . TYR A 1 197 ? -8.758 38.5 16.328 1 95.94 197 TYR A N 1
ATOM 1512 C CA . TYR A 1 197 ? -9.219 37.188 16.766 1 95.94 197 TYR A CA 1
ATOM 1513 C C . TYR A 1 197 ? -8.453 36.062 16.062 1 95.94 197 TYR A C 1
ATOM 1515 O O . TYR A 1 197 ? -8.422 36 14.828 1 95.94 197 TYR A O 1
ATOM 1523 N N . SER A 1 198 ? -7.812 35.281 16.828 1 96.81 198 SER A N 1
ATOM 1524 C CA . SER A 1 198 ? -6.949 34.219 16.281 1 96.81 198 SER A CA 1
ATOM 1525 C C . SER A 1 198 ? -7.406 32.844 16.75 1 96.81 198 SER A C 1
ATOM 1527 O O . SER A 1 198 ? -7.75 32.656 17.922 1 96.81 198 SER A O 1
ATOM 1529 N N . VAL A 1 199 ? -7.371 31.891 15.836 1 94.5 199 VAL A N 1
ATOM 1530 C CA . VAL A 1 199 ? -7.852 30.562 16.188 1 94.5 199 VAL A CA 1
ATOM 1531 C C . VAL A 1 199 ? -6.805 29.516 15.797 1 94.5 199 VAL A C 1
ATOM 1533 O O . VAL A 1 199 ? -6.23 29.578 14.703 1 94.5 199 VAL A O 1
ATOM 1536 N N . SER A 1 200 ? -6.645 28.531 16.688 1 95.31 200 SER A N 1
ATOM 1537 C CA . SER A 1 200 ? -5.742 27.422 16.391 1 95.31 200 SER A CA 1
ATOM 1538 C C . SER A 1 200 ? -4.359 27.922 15.992 1 95.31 200 SER A C 1
ATOM 1540 O O . SER A 1 200 ? -3.748 28.719 16.719 1 95.31 200 SER A O 1
ATOM 1542 N N . TYR A 1 201 ? -3.797 27.547 14.828 1 95.94 201 TYR A N 1
ATOM 1543 C CA . TYR A 1 201 ? -2.516 28.078 14.367 1 95.94 201 TYR A CA 1
ATOM 1544 C C . TYR A 1 201 ? -2.51 29.594 14.383 1 95.94 201 TYR A C 1
ATOM 1546 O O . TYR A 1 201 ? -1.47 30.219 14.617 1 95.94 201 TYR A O 1
ATOM 1554 N N . GLY A 1 202 ? -3.648 30.172 14.172 1 98.06 202 GLY A N 1
ATOM 1555 C CA . GLY A 1 202 ? -3.742 31.625 14.281 1 98.06 202 GLY A CA 1
ATOM 1556 C C . GLY A 1 202 ? -3.227 32.156 15.609 1 98.06 202 GLY A C 1
ATOM 1557 O O . GLY A 1 202 ? -2.717 33.281 15.672 1 98.06 202 GLY A O 1
ATOM 1558 N N . THR A 1 203 ? -3.348 31.359 16.641 1 98.06 203 THR A N 1
ATOM 1559 C CA . THR A 1 203 ? -2.871 31.797 17.938 1 98.06 203 THR A CA 1
ATOM 1560 C C . THR A 1 203 ? -1.346 31.859 17.969 1 98.06 203 THR A C 1
ATOM 1562 O O . THR A 1 203 ? -0.763 32.625 18.75 1 98.06 203 THR A O 1
ATOM 1565 N N . ILE A 1 204 ? -0.703 31.062 17.094 1 98.38 204 ILE A N 1
ATOM 1566 C CA . ILE A 1 204 ? 0.742 31.172 16.938 1 98.38 204 ILE A CA 1
ATOM 1567 C C . ILE A 1 204 ? 1.084 32.469 16.234 1 98.38 204 ILE A C 1
ATOM 1569 O O . ILE A 1 204 ? 2.035 33.156 16.625 1 98.38 204 ILE A O 1
ATOM 1573 N N . ILE A 1 205 ? 0.333 32.812 15.242 1 98.56 205 ILE A N 1
ATOM 1574 C CA . ILE A 1 205 ? 0.521 34.094 14.562 1 98.56 205 ILE A CA 1
ATOM 1575 C C . ILE A 1 205 ? 0.348 35.25 15.562 1 98.56 205 ILE A C 1
ATOM 1577 O O . ILE A 1 205 ? 1.205 36.125 15.664 1 98.56 205 ILE A O 1
ATOM 1581 N N . GLY A 1 206 ? -0.762 35.219 16.297 1 98.38 206 GLY A N 1
ATOM 1582 C CA . GLY A 1 206 ? -1.057 36.25 17.266 1 98.38 206 GLY A CA 1
ATOM 1583 C C . GLY A 1 206 ? -0.003 36.375 18.344 1 98.38 206 GLY A C 1
ATOM 1584 O O . GLY A 1 206 ? 0.454 37.5 18.656 1 98.38 206 GLY A O 1
ATOM 1585 N N . SER A 1 207 ? 0.372 35.25 18.953 1 98.06 207 SER A N 1
ATOM 1586 C CA . SER A 1 207 ? 1.355 35.281 20.031 1 98.06 207 SER A CA 1
ATOM 1587 C C . SER A 1 207 ? 2.725 35.719 19.516 1 98.06 207 SER A C 1
ATOM 1589 O O . SER A 1 207 ? 3.469 36.406 20.219 1 98.06 207 SER A O 1
ATOM 1591 N N . THR A 1 208 ? 3.086 35.312 18.312 1 98.19 208 THR A N 1
ATOM 1592 C CA . THR A 1 208 ? 4.332 35.75 17.719 1 98.19 208 THR A CA 1
ATOM 1593 C C . THR A 1 208 ? 4.309 37.25 17.469 1 98.19 208 THR A C 1
ATOM 1595 O O . THR A 1 208 ? 5.27 37.969 17.797 1 98.19 208 THR A O 1
ATOM 1598 N N . PHE A 1 209 ? 3.244 37.781 16.922 1 98.12 209 PHE A N 1
ATOM 1599 C CA . PHE A 1 209 ? 3.072 39.219 16.719 1 98.12 209 PHE A CA 1
ATOM 1600 C C . PHE A 1 209 ? 3.246 39.969 18.047 1 98.12 209 PHE A C 1
ATOM 1602 O O . PHE A 1 209 ? 3.984 40.938 18.109 1 98.12 209 PHE A O 1
ATOM 1609 N N . ALA A 1 210 ? 2.564 39.5 19.062 1 97.62 210 ALA A N 1
ATOM 1610 C CA . ALA A 1 210 ? 2.584 40.156 20.375 1 97.62 210 ALA A CA 1
ATOM 1611 C C . ALA A 1 210 ? 3.99 40.156 20.953 1 97.62 210 ALA A C 1
ATOM 1613 O O . ALA A 1 210 ? 4.387 41.125 21.625 1 97.62 210 ALA A O 1
ATOM 1614 N N . SER A 1 211 ? 4.676 39.094 20.75 1 96.56 211 SER A N 1
ATOM 1615 C CA . SER A 1 211 ? 6.043 39 21.25 1 96.56 211 SER A CA 1
ATOM 1616 C C . SER A 1 211 ? 6.973 39.969 20.516 1 96.56 211 SER A C 1
ATOM 1618 O O . SER A 1 211 ? 7.867 40.562 21.109 1 96.56 211 SER A O 1
ATOM 1620 N N . MET A 1 212 ? 6.77 40.125 19.266 1 95.75 212 MET A N 1
ATOM 1621 C CA . MET A 1 212 ? 7.637 40.969 18.422 1 95.75 212 MET A CA 1
ATOM 1622 C C . MET A 1 212 ? 7.285 42.438 18.562 1 95.75 212 MET A C 1
ATOM 1624 O O . MET A 1 212 ? 8.164 43.312 18.5 1 95.75 212 MET A O 1
ATOM 1628 N N . PHE A 1 213 ? 6 42.719 18.688 1 96.38 213 PHE A N 1
ATOM 1629 C CA . PHE A 1 213 ? 5.508 44.094 18.703 1 96.38 213 PHE A CA 1
ATOM 1630 C C . PHE A 1 213 ? 4.547 44.281 19.859 1 96.38 213 PHE A C 1
ATOM 1632 O O . PHE A 1 213 ? 3.383 44.656 19.656 1 96.38 213 PHE A O 1
ATOM 1639 N N . PRO A 1 214 ? 4.984 44.219 21.078 1 95.88 214 PRO A N 1
ATOM 1640 C CA . PRO A 1 214 ? 4.082 44.281 22.234 1 95.88 214 PRO A CA 1
ATOM 1641 C C . PRO A 1 214 ? 3.338 45.625 22.328 1 95.88 214 PRO A C 1
ATOM 1643 O O . PRO A 1 214 ? 2.207 45.656 22.812 1 95.88 214 PRO A O 1
ATOM 1646 N N . ASP A 1 215 ? 3.908 46.688 21.797 1 95.25 215 ASP A N 1
ATOM 1647 C CA . ASP A 1 215 ? 3.303 48.031 21.875 1 95.25 215 ASP A CA 1
ATOM 1648 C C . ASP A 1 215 ? 2.266 48.219 20.766 1 95.25 215 ASP A C 1
ATOM 1650 O O . ASP A 1 215 ? 1.535 49.219 20.766 1 95.25 215 ASP A O 1
ATOM 1654 N N . ARG A 1 216 ? 2.176 47.281 19.906 1 97.44 216 ARG A N 1
ATOM 1655 C CA . ARG A 1 216 ? 1.276 47.375 18.766 1 97.44 216 ARG A CA 1
ATOM 1656 C C . ARG A 1 216 ? 0.091 46.438 18.906 1 97.44 216 ARG A C 1
ATOM 1658 O O . ARG A 1 216 ? -0.637 46.188 17.953 1 97.44 216 ARG A O 1
ATOM 1665 N N . VAL A 1 217 ? -0.065 45.906 20.109 1 96.94 217 VAL A N 1
ATOM 1666 C CA . VAL A 1 217 ? -1.173 45 20.391 1 96.94 217 VAL A CA 1
ATOM 1667 C C . VAL A 1 217 ? -2.375 45.781 20.891 1 96.94 217 VAL A C 1
ATOM 1669 O O . VAL A 1 217 ? -2.277 46.5 21.891 1 96.94 217 VAL A O 1
ATOM 1672 N N . GLY A 1 218 ? -3.443 45.75 20.094 1 95.44 218 GLY A N 1
ATOM 1673 C CA . GLY A 1 218 ? -4.73 46.188 20.594 1 95.44 218 GLY A CA 1
ATOM 1674 C C . GLY A 1 218 ? -5.531 45.094 21.266 1 95.44 218 GLY A C 1
ATOM 1675 O O . GLY A 1 218 ? -4.996 44.344 22.078 1 95.44 218 GLY A O 1
ATOM 1676 N N . ARG A 1 219 ? -6.828 45.031 21.047 1 94.06 219 ARG A N 1
ATOM 1677 C CA . ARG A 1 219 ? -7.633 43.938 21.547 1 94.06 219 ARG A CA 1
ATOM 1678 C C . ARG A 1 219 ? -7.324 42.656 20.781 1 94.06 219 ARG A C 1
ATOM 1680 O O . ARG A 1 219 ? -7.516 42.562 19.562 1 94.06 219 ARG A O 1
ATOM 1687 N N . MET A 1 220 ? -6.879 41.656 21.531 1 95.81 220 MET A N 1
ATOM 1688 C CA . MET A 1 220 ? -6.453 40.406 20.938 1 95.81 220 MET A CA 1
ATOM 1689 C C . MET A 1 220 ? -7.043 39.188 21.688 1 95.81 220 MET A C 1
ATOM 1691 O O . MET A 1 220 ? -6.898 39.094 22.906 1 95.81 220 MET A O 1
ATOM 1695 N N . ILE A 1 221 ? -7.746 38.406 20.984 1 94.94 221 ILE A N 1
ATOM 1696 C CA . ILE A 1 221 ? -8.266 37.156 21.516 1 94.94 221 ILE A CA 1
ATOM 1697 C C . ILE A 1 221 ? -7.586 35.969 20.812 1 94.94 221 ILE A C 1
ATOM 1699 O O . ILE A 1 221 ? -7.598 35.875 19.594 1 94.94 221 ILE A O 1
ATOM 1703 N N . LEU A 1 222 ? -6.957 35.156 21.562 1 96.88 222 LEU A N 1
ATOM 1704 C CA . LEU A 1 222 ? -6.359 33.906 21.094 1 96.88 222 LEU A CA 1
ATOM 1705 C C . LEU A 1 222 ? -7.164 32.719 21.562 1 96.88 222 LEU A C 1
ATOM 1707 O O . LEU A 1 222 ? -7.137 32.375 22.75 1 96.88 222 LEU A O 1
ATOM 1711 N N . ASP A 1 223 ? -7.816 32.062 20.609 1 94.06 223 ASP A N 1
ATOM 1712 C CA . ASP A 1 223 ? -8.781 31 20.891 1 94.06 223 ASP A CA 1
ATOM 1713 C C . ASP A 1 223 ? -8.305 29.641 20.359 1 94.06 223 ASP A C 1
ATOM 1715 O O . ASP A 1 223 ? -7.926 29.531 19.203 1 94.06 223 ASP A O 1
ATOM 1719 N N . GLY A 1 224 ? -8.5 28.578 21.25 1 94.69 224 GLY A N 1
ATOM 1720 C CA . GLY A 1 224 ? -7.879 27.344 20.828 1 94.69 224 GLY A CA 1
ATOM 1721 C C . GLY A 1 224 ? -6.367 27.438 20.703 1 94.69 224 GLY A C 1
ATOM 1722 O O . GLY A 1 224 ? -5.82 27.312 19.609 1 94.69 224 GLY A O 1
ATOM 1723 N N . VAL A 1 225 ? -5.758 27.562 21.844 1 96.62 225 VAL A N 1
ATOM 1724 C CA . VAL A 1 225 ? -4.395 28.078 21.938 1 96.62 225 VAL A CA 1
ATOM 1725 C C . VAL A 1 225 ? -3.395 26.953 21.719 1 96.62 225 VAL A C 1
ATOM 1727 O O . VAL A 1 225 ? -3.494 25.891 22.344 1 96.62 225 VAL A O 1
ATOM 1730 N N . MET A 1 226 ? -2.482 27.188 20.828 1 96.5 226 MET A N 1
ATOM 1731 C CA . MET A 1 226 ? -1.377 26.266 20.594 1 96.5 226 MET A CA 1
ATOM 1732 C C . MET A 1 226 ? -0.141 26.688 21.391 1 96.5 226 MET A C 1
ATOM 1734 O O . MET A 1 226 ? 0.085 27.875 21.609 1 96.5 226 MET A O 1
ATOM 1738 N N . ASN A 1 227 ? 0.584 25.719 21.812 1 97.25 227 ASN A N 1
ATOM 1739 C CA . ASN A 1 227 ? 1.849 25.953 22.5 1 97.25 227 ASN A CA 1
ATOM 1740 C C . ASN A 1 227 ? 2.949 26.359 21.516 1 97.25 227 ASN A C 1
ATOM 1742 O O . ASN A 1 227 ? 3.457 25.531 20.766 1 97.25 227 ASN A O 1
ATOM 1746 N N . ALA A 1 228 ? 3.348 27.594 21.578 1 97.75 228 ALA A N 1
ATOM 1747 C CA . ALA A 1 228 ? 4.277 28.156 20.594 1 97.75 228 ALA A CA 1
ATOM 1748 C C . ALA A 1 228 ? 5.621 27.422 20.656 1 97.75 228 ALA A C 1
ATOM 1750 O O . ALA A 1 228 ? 6.25 27.203 19.609 1 97.75 228 ALA A O 1
ATOM 1751 N N . GLU A 1 229 ? 6.066 27.094 21.828 1 96.5 229 GLU A N 1
ATOM 1752 C CA . GLU A 1 229 ? 7.344 26.391 21.938 1 96.5 229 GLU A CA 1
ATOM 1753 C C . GLU A 1 229 ? 7.297 25.031 21.234 1 96.5 229 GLU A C 1
ATOM 1755 O O . GLU A 1 229 ? 8.211 24.688 20.484 1 96.5 229 GLU A O 1
ATOM 1760 N N . GLN A 1 230 ? 6.289 24.297 21.531 1 96.69 230 GLN A N 1
ATOM 1761 C CA . GLN A 1 230 ? 6.133 23 20.906 1 96.69 230 GLN A CA 1
ATOM 1762 C C . GLN A 1 230 ? 5.965 23.125 19.391 1 96.69 230 GLN A C 1
ATOM 1764 O O . GLN A 1 230 ? 6.508 22.328 18.625 1 96.69 230 GLN A O 1
ATOM 1769 N N . TYR A 1 231 ? 5.238 24.141 18.969 1 96.81 231 TYR A N 1
ATOM 1770 C CA . TYR A 1 231 ? 5.027 24.391 17.547 1 96.81 231 TYR A 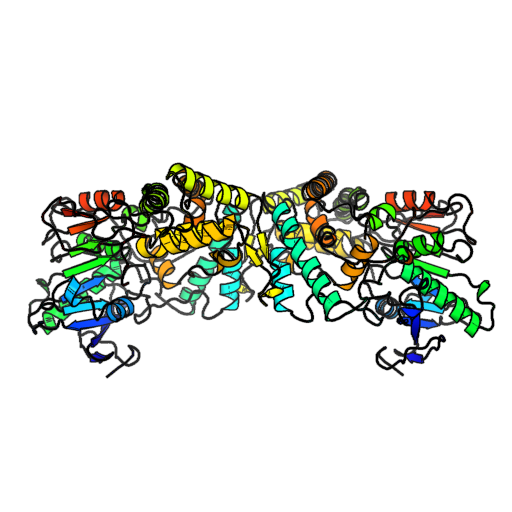CA 1
ATOM 1771 C C . TYR A 1 231 ? 6.352 24.656 16.844 1 96.81 231 TYR A C 1
ATOM 1773 O O . TYR A 1 231 ? 6.668 24.031 15.844 1 96.81 231 TYR A O 1
ATOM 1781 N N . TYR A 1 232 ? 7.16 25.547 17.375 1 97.69 232 TYR A N 1
ATOM 1782 C CA . TYR A 1 232 ? 8.375 26 16.688 1 97.69 232 TYR A CA 1
ATOM 1783 C C . TYR A 1 232 ? 9.469 24.938 16.781 1 97.69 232 TYR A C 1
ATOM 1785 O O . TYR A 1 232 ? 10.445 24.984 16.031 1 97.69 232 TYR A O 1
ATOM 1793 N N . ASN A 1 233 ? 9.312 23.984 17.703 1 96.56 233 ASN A N 1
ATOM 1794 C CA . ASN A 1 233 ? 10.266 22.891 17.812 1 96.56 233 ASN A CA 1
ATOM 1795 C C . ASN A 1 233 ? 9.766 21.641 17.109 1 96.56 233 ASN A C 1
ATOM 1797 O O . ASN A 1 233 ? 10.477 20.641 17.031 1 96.56 233 ASN A O 1
ATOM 1801 N N . ASN A 1 234 ? 8.57 21.719 16.594 1 95.69 234 ASN A N 1
ATOM 1802 C CA . ASN A 1 234 ? 7.949 20.562 15.953 1 95.69 234 ASN A CA 1
ATOM 1803 C C . ASN A 1 234 ? 7.957 19.344 16.859 1 95.69 234 ASN A C 1
ATOM 1805 O O . ASN A 1 234 ? 8.359 18.25 16.453 1 95.69 234 ASN A O 1
ATOM 1809 N N . TYR A 1 235 ? 7.637 19.5 18.062 1 95.5 235 TYR A N 1
ATOM 1810 C CA . TYR A 1 235 ? 7.594 18.469 19.094 1 95.5 235 TYR A CA 1
ATOM 1811 C C . TYR A 1 235 ? 6.363 18.625 19.969 1 95.5 235 TYR A C 1
ATOM 1813 O O . TYR A 1 235 ? 6.461 19.125 21.094 1 95.5 235 TYR A O 1
ATOM 1821 N N . TRP A 1 236 ? 5.262 18.156 19.453 1 94.19 236 TRP A N 1
ATOM 1822 C CA . TRP A 1 236 ? 3.945 18.344 20.062 1 94.19 236 TRP A CA 1
ATOM 1823 C C . TRP A 1 236 ? 3.686 17.297 21.141 1 94.19 236 TRP A C 1
ATOM 1825 O O . TRP A 1 236 ? 3.607 16.094 20.844 1 94.19 236 TRP A O 1
ATOM 1835 N N . THR A 1 237 ? 3.529 17.719 22.375 1 94.81 237 THR A N 1
ATOM 1836 C CA . THR A 1 237 ? 3.285 16.75 23.453 1 94.81 237 THR A CA 1
ATOM 1837 C C . THR A 1 237 ? 2.025 17.109 24.219 1 94.81 237 THR A C 1
ATOM 1839 O O . THR A 1 237 ? 1.393 16.25 24.828 1 94.81 237 THR A O 1
ATOM 1842 N N . ASP A 1 238 ? 1.579 18.406 24.172 1 94.62 238 ASP A N 1
ATOM 1843 C CA . ASP A 1 238 ? 0.416 18.844 24.938 1 94.62 238 ASP A CA 1
ATOM 1844 C C . ASP A 1 238 ? -0.873 18.266 24.344 1 94.62 238 ASP A C 1
ATOM 1846 O O . ASP A 1 238 ? -1.835 18.016 25.078 1 94.62 238 ASP A O 1
ATOM 1850 N N . ASN A 1 239 ? -0.915 18.094 23.031 1 90.62 239 ASN A N 1
ATOM 1851 C CA . ASN A 1 239 ? -2.131 17.781 22.297 1 90.62 239 ASN A CA 1
ATOM 1852 C C . ASN A 1 239 ? -2.754 16.469 22.797 1 90.62 239 ASN A C 1
ATOM 1854 O O . ASN A 1 239 ? -3.973 16.297 22.734 1 90.62 239 ASN A O 1
ATOM 1858 N N . VAL A 1 240 ? -1.932 15.594 23.344 1 92.25 240 VAL A N 1
ATOM 1859 C CA . VAL A 1 240 ? -2.412 14.258 23.672 1 92.25 240 VAL A CA 1
ATOM 1860 C C . VAL A 1 240 ? -2.941 14.227 25.094 1 92.25 240 VAL A C 1
ATOM 1862 O O . VAL A 1 240 ? -3.473 13.203 25.547 1 92.25 240 VAL A O 1
ATOM 1865 N N . ASP A 1 241 ? -2.885 15.297 25.703 1 93.12 241 ASP A N 1
ATOM 1866 C CA . ASP A 1 241 ? -3.156 15.344 27.141 1 93.12 241 ASP A CA 1
ATOM 1867 C C . ASP A 1 241 ? -4.621 15.023 27.438 1 93.12 241 ASP A C 1
ATOM 1869 O O . ASP A 1 241 ? -4.934 14.391 28.438 1 93.12 241 ASP A O 1
ATOM 1873 N N . GLN A 1 242 ? -5.496 15.477 26.531 1 95.12 242 GLN A N 1
ATOM 1874 C CA . GLN A 1 242 ? -6.914 15.367 26.859 1 95.12 242 GLN A CA 1
ATOM 1875 C C . GLN A 1 242 ? -7.66 14.523 25.844 1 95.12 242 GLN A C 1
ATOM 1877 O O . GLN A 1 242 ? -8.891 14.508 25.812 1 95.12 242 GLN A O 1
ATOM 1882 N N . MET A 1 243 ? -6.961 13.812 24.984 1 95.75 243 MET A N 1
ATOM 1883 C CA . MET A 1 243 ? -7.609 13.047 23.922 1 95.75 243 MET A CA 1
ATOM 1884 C C . MET A 1 243 ? -8.477 11.93 24.5 1 95.75 243 MET A C 1
ATOM 1886 O O . MET A 1 243 ? -9.648 11.805 24.141 1 95.75 243 MET A O 1
ATOM 1890 N N . ASP A 1 244 ? -7.953 11.18 25.438 1 97.06 244 ASP A N 1
ATOM 1891 C CA . ASP A 1 244 ? -8.711 10.078 26.031 1 97.06 244 ASP A CA 1
ATOM 1892 C C . ASP A 1 244 ? -9.867 10.602 26.875 1 97.06 244 ASP A C 1
ATOM 1894 O O . ASP A 1 244 ? -10.938 10 26.906 1 97.06 244 ASP A O 1
ATOM 1898 N N . GLU A 1 245 ? -9.555 11.68 27.531 1 95.62 245 GLU A N 1
ATOM 1899 C CA . GLU A 1 245 ? -10.617 12.312 28.297 1 95.62 245 GLU A CA 1
ATOM 1900 C C . GLU A 1 245 ? -11.781 12.719 27.406 1 95.62 245 GLU A C 1
ATOM 1902 O O . GLU A 1 245 ? -12.945 12.531 27.766 1 95.62 245 GLU A O 1
ATOM 1907 N N . ALA A 1 246 ? -11.477 13.305 26.266 1 94.69 246 ALA A N 1
ATOM 1908 C CA . ALA A 1 246 ? -12.5 13.688 25.297 1 94.69 246 ALA A CA 1
ATOM 1909 C C . ALA A 1 246 ? -13.289 12.469 24.828 1 94.69 246 ALA A C 1
ATOM 1911 O O . ALA A 1 246 ? -14.508 12.531 24.688 1 94.69 246 ALA A O 1
ATOM 1912 N N . MET A 1 247 ? -12.609 11.383 24.562 1 95.94 247 MET A N 1
ATOM 1913 C CA . MET A 1 247 ? -13.273 10.156 24.125 1 95.94 247 MET A CA 1
ATOM 1914 C C . MET A 1 247 ? -14.203 9.625 25.219 1 95.94 247 MET A C 1
ATOM 1916 O O . MET A 1 247 ? -15.281 9.109 24.922 1 95.94 247 MET A O 1
ATOM 1920 N N . GLU A 1 248 ? -13.828 9.734 26.422 1 95.94 248 GLU A N 1
ATOM 1921 C CA . GLU A 1 248 ? -14.633 9.273 27.547 1 95.94 248 GLU A CA 1
ATOM 1922 C C . GLU A 1 248 ? -15.945 10.047 27.625 1 95.94 248 GLU A C 1
ATOM 1924 O O . GLU A 1 248 ? -16.969 9.508 28.062 1 95.94 248 GLU A O 1
ATOM 1929 N N . THR A 1 249 ? -15.898 11.281 27.203 1 94.75 249 THR A N 1
ATOM 1930 C CA . THR A 1 249 ? -17.125 12.07 27.234 1 94.75 249 THR A CA 1
ATOM 1931 C C . THR A 1 249 ? -18.156 11.508 26.25 1 94.75 249 THR A C 1
ATOM 1933 O O . THR A 1 249 ? -19.359 11.656 26.469 1 94.75 249 THR A O 1
ATOM 1936 N N . PHE A 1 250 ? -17.75 10.914 25.156 1 96.44 250 PHE A N 1
ATOM 1937 C CA . PHE A 1 250 ? -18.656 10.25 24.234 1 96.44 250 PHE A CA 1
ATOM 1938 C C . PHE A 1 250 ? -19.547 9.25 24.969 1 96.44 250 PHE A C 1
ATOM 1940 O O . PHE A 1 250 ? -20.766 9.258 24.812 1 96.44 250 PHE A O 1
ATOM 1947 N N . SER A 1 251 ? -18.859 8.352 25.75 1 97.69 251 SER A N 1
ATOM 1948 C CA . SER A 1 251 ? -19.578 7.336 26.5 1 97.69 251 SER A CA 1
ATOM 1949 C C . SER A 1 251 ? -20.562 7.973 27.484 1 97.69 251 SER A C 1
ATOM 1951 O O . SER A 1 251 ? -21.703 7.527 27.609 1 97.69 251 SER A O 1
ATOM 1953 N N . THR A 1 252 ? -20.109 9.008 28.141 1 96.44 252 THR A N 1
ATOM 1954 C CA . THR A 1 252 ? -20.938 9.688 29.125 1 96.44 252 THR A CA 1
ATOM 1955 C C . THR A 1 252 ? -22.141 10.344 28.469 1 96.44 252 THR A C 1
ATOM 1957 O O . THR A 1 252 ? -23.281 10.172 28.922 1 96.44 252 THR A O 1
ATOM 1960 N N . PHE A 1 253 ? -21.906 11.07 27.359 1 94.75 253 PHE A N 1
ATOM 1961 C CA . PHE A 1 253 ? -22.984 11.773 26.688 1 94.75 253 PHE A CA 1
ATOM 1962 C C . PHE A 1 253 ? -23.938 10.789 26.016 1 94.75 253 PHE A C 1
ATOM 1964 O O . PHE A 1 253 ? -25.156 11.008 26.016 1 94.75 253 PHE A O 1
ATOM 1971 N N . CYS A 1 254 ? -23.406 9.766 25.484 1 96.56 254 CYS A N 1
ATOM 1972 C CA . CYS A 1 254 ? -24.25 8.742 24.859 1 96.56 254 CYS A CA 1
ATOM 1973 C C . CYS A 1 254 ? -25.172 8.102 25.875 1 96.56 254 CYS A C 1
ATOM 1975 O O . CYS A 1 254 ? -26.375 7.945 25.625 1 96.56 254 CYS A O 1
ATOM 1977 N N . HIS A 1 255 ? -24.625 7.727 26.984 1 97 255 HIS A N 1
ATOM 1978 C CA . HIS A 1 255 ? -25.438 7.156 28.062 1 97 255 HIS A CA 1
ATOM 1979 C C . HIS A 1 255 ? -26.531 8.125 28.5 1 97 255 HIS A C 1
ATOM 1981 O O . HIS A 1 255 ? -27.688 7.746 28.594 1 97 255 HIS A O 1
ATOM 1987 N N . SER A 1 256 ? -26.141 9.328 28.719 1 96.12 256 SER A N 1
ATOM 1988 C CA . SER A 1 256 ? -27.062 10.344 29.234 1 96.12 256 SER A CA 1
ATOM 1989 C C . SER A 1 256 ? -28.172 10.648 28.234 1 96.12 256 SER A C 1
ATOM 1991 O O . SER A 1 256 ? -29.297 10.961 28.625 1 96.12 256 SER A O 1
ATOM 1993 N N . ALA A 1 257 ? -27.844 10.602 27 1 94.62 257 ALA A N 1
ATOM 1994 C CA . ALA A 1 257 ? -28.781 10.938 25.938 1 94.62 257 ALA A CA 1
ATOM 1995 C C . ALA A 1 257 ? -29.906 9.898 25.859 1 94.62 257 ALA A C 1
ATOM 1997 O O . ALA A 1 257 ? -31 10.203 25.391 1 94.62 257 ALA A O 1
ATOM 1998 N N . GLY A 1 258 ? -29.625 8.656 26.219 1 95.62 258 GLY A N 1
ATOM 1999 C CA . GLY A 1 258 ? -30.609 7.59 26.156 1 95.62 258 GLY A CA 1
ATOM 2000 C C . GLY A 1 258 ? -30.578 6.812 24.859 1 95.62 258 GLY A C 1
ATOM 2001 O O . GLY A 1 258 ? -29.984 7.258 23.875 1 95.62 258 GLY A O 1
ATOM 2002 N N . PRO A 1 259 ? -31.188 5.691 24.891 1 95.44 259 PRO A N 1
ATOM 2003 C CA . PRO A 1 259 ? -31.125 4.766 23.766 1 95.44 259 PRO A CA 1
ATOM 2004 C C . PRO A 1 259 ? -31.797 5.328 22.516 1 95.44 259 PRO A C 1
ATOM 2006 O O . PRO A 1 259 ? -31.484 4.898 21.391 1 95.44 259 PRO A O 1
ATOM 2009 N N . GLU A 1 260 ? -32.688 6.312 22.594 1 95.19 260 GLU A N 1
ATOM 2010 C CA . GLU A 1 260 ? -33.375 6.879 21.438 1 95.19 260 GLU A CA 1
ATOM 2011 C C . GLU A 1 260 ? -32.469 7.828 20.672 1 95.19 260 GLU A C 1
ATOM 2013 O O . GLU A 1 260 ? -32.594 7.957 19.453 1 95.19 260 GLU A O 1
ATOM 2018 N N . LYS A 1 261 ? -31.531 8.391 21.359 1 94.81 261 LYS A N 1
ATOM 2019 C CA . LYS A 1 261 ? -30.719 9.438 20.734 1 94.81 261 LYS A CA 1
ATOM 2020 C C . LYS A 1 261 ? -29.328 8.93 20.406 1 94.81 261 LYS A C 1
ATOM 2022 O O . LYS A 1 261 ? -28.609 9.539 19.609 1 94.81 261 LYS A O 1
ATOM 2027 N N . CYS A 1 262 ? -28.969 7.867 21.062 1 97.31 262 CYS A N 1
ATOM 2028 C CA . CYS A 1 262 ? -27.656 7.273 20.781 1 97.31 262 CYS A CA 1
ATOM 2029 C C . CYS A 1 262 ? -27.797 5.801 20.422 1 97.31 262 CYS A C 1
ATOM 2031 O O . CYS A 1 262 ? -28.094 4.969 21.281 1 97.31 262 CYS A O 1
ATOM 2033 N N . SER A 1 263 ? -27.469 5.52 19.156 1 97.56 263 SER A N 1
ATOM 2034 C CA . SER A 1 263 ? -27.656 4.168 18.641 1 97.56 263 SER A CA 1
ATOM 2035 C C . SER A 1 263 ? -26.672 3.188 19.266 1 97.56 263 SER A C 1
ATOM 2037 O O . SER A 1 263 ? -26.953 1.985 19.328 1 97.56 263 SER A O 1
ATOM 2039 N N . PHE A 1 264 ? -25.562 3.672 19.797 1 98.31 264 PHE A N 1
ATOM 2040 C CA . PHE A 1 264 ? -24.562 2.836 20.438 1 98.31 264 PHE A CA 1
ATOM 2041 C C . PHE A 1 264 ? -24.719 2.857 21.953 1 98.31 264 PHE A C 1
ATOM 2043 O O . PHE A 1 264 ? -23.75 2.686 22.688 1 98.31 264 PHE A O 1
ATOM 2050 N N . TRP A 1 265 ? -25.891 3.104 22.406 1 97.88 265 TRP A N 1
ATOM 2051 C CA . TRP A 1 265 ? -26.219 3.287 23.812 1 97.88 265 TRP A CA 1
ATOM 2052 C C . TRP A 1 265 ? -25.938 2.016 24.609 1 97.88 265 TRP A C 1
ATOM 2054 O O . TRP A 1 265 ? -25.984 0.911 24.062 1 97.88 265 TRP A O 1
ATOM 2064 N N . GLY A 1 266 ? -25.656 2.211 25.859 1 97.44 266 GLY A N 1
ATOM 2065 C CA . GLY A 1 266 ? -25.5 1.156 26.844 1 97.44 266 GLY A CA 1
ATOM 2066 C C . GLY A 1 266 ? -25.953 1.57 28.234 1 97.44 266 GLY A C 1
ATOM 2067 O O . GLY A 1 266 ? -26.203 2.75 28.484 1 97.44 266 GLY A O 1
ATOM 2068 N N . PRO A 1 267 ? -26.031 0.553 29.078 1 97.75 267 PRO A N 1
ATOM 2069 C CA . PRO A 1 267 ? -26.656 0.827 30.375 1 97.75 267 PRO A CA 1
ATOM 2070 C C . PRO A 1 267 ? -25.766 1.671 31.281 1 97.75 267 PRO A C 1
ATOM 2072 O O . PRO A 1 267 ? -26.25 2.258 32.25 1 97.75 267 PRO A O 1
ATOM 2075 N N . THR A 1 268 ? -24.438 1.698 31.031 1 98.25 268 THR A N 1
ATOM 2076 C CA . THR A 1 268 ? -23.484 2.553 31.719 1 98.25 268 THR A CA 1
ATOM 2077 C C . THR A 1 268 ? -22.422 3.076 30.766 1 98.25 268 THR A C 1
ATOM 2079 O O . THR A 1 268 ? -22.172 2.465 29.719 1 98.25 268 THR A O 1
ATOM 2082 N N . PRO A 1 269 ? -21.844 4.219 31.078 1 97.62 269 PRO A N 1
ATOM 2083 C CA . PRO A 1 269 ? -20.719 4.676 30.266 1 97.62 269 PRO A CA 1
ATOM 2084 C C . PRO A 1 269 ? -19.625 3.629 30.141 1 97.62 269 PRO A C 1
ATOM 2086 O O . PRO A 1 269 ? -19.016 3.48 29.078 1 97.62 269 PRO A O 1
ATOM 2089 N N . ALA A 1 270 ? -19.406 2.889 31.188 1 98.25 270 ALA A N 1
ATOM 2090 C CA . ALA A 1 270 ? -18.375 1.854 31.188 1 98.25 270 ALA A CA 1
ATOM 2091 C C . ALA A 1 270 ? -18.703 0.758 30.172 1 98.25 270 ALA A C 1
ATOM 2093 O O . ALA A 1 270 ? -17.797 0.216 29.531 1 98.25 270 ALA A O 1
ATOM 2094 N N . ASN A 1 271 ? -19.953 0.378 30.141 1 98.56 271 ASN A N 1
ATOM 2095 C CA . ASN A 1 271 ? -20.391 -0.602 29.156 1 98.56 271 ASN A CA 1
ATOM 2096 C C . ASN A 1 271 ? -20.109 -0.127 27.734 1 98.56 271 ASN A C 1
ATOM 2098 O O . ASN A 1 271 ? -19.609 -0.893 26.906 1 98.56 271 ASN A O 1
ATOM 2102 N N . ILE A 1 272 ? -20.422 1.108 27.438 1 98.38 272 ILE A N 1
ATOM 2103 C CA . ILE A 1 272 ? -20.203 1.712 26.125 1 98.38 272 ILE A CA 1
ATOM 2104 C C . ILE A 1 272 ? -18.719 1.701 25.781 1 98.38 272 ILE A C 1
ATOM 2106 O O . ILE A 1 272 ? -18.328 1.299 24.688 1 98.38 272 ILE A O 1
ATOM 2110 N N . THR A 1 273 ? -17.938 2.057 26.703 1 98.38 273 THR A N 1
ATOM 2111 C CA . THR A 1 273 ? -16.484 2.082 26.531 1 98.38 273 THR A CA 1
ATOM 2112 C C . THR A 1 273 ? -15.953 0.678 26.266 1 98.38 273 THR A C 1
ATOM 2114 O O . THR A 1 273 ? -15.102 0.489 25.391 1 98.38 273 THR A O 1
ATOM 2117 N N . ALA A 1 274 ? -16.422 -0.281 26.969 1 98.38 274 ALA A N 1
ATOM 2118 C CA . ALA A 1 274 ? -15.969 -1.661 26.797 1 98.38 274 ALA A CA 1
ATOM 2119 C C . ALA A 1 274 ? -16.297 -2.178 25.406 1 98.38 274 ALA A C 1
ATOM 2121 O O . ALA A 1 274 ? -15.492 -2.896 24.797 1 98.38 274 ALA A O 1
ATOM 2122 N N . ARG A 1 275 ? -17.469 -1.87 25 1 98.25 275 ARG A N 1
ATOM 2123 C CA . ARG A 1 275 ? -17.891 -2.289 23.656 1 98.25 275 ARG A CA 1
ATOM 2124 C C . ARG A 1 275 ? -17.031 -1.62 22.594 1 98.25 275 ARG A C 1
ATOM 2126 O O . ARG A 1 275 ? -16.625 -2.264 21.625 1 98.25 275 ARG A O 1
ATOM 2133 N N . MET A 1 276 ? -16.75 -0.353 22.734 1 97.88 276 MET A N 1
ATOM 2134 C CA . MET A 1 276 ? -15.836 0.354 21.844 1 97.88 276 MET A CA 1
ATOM 2135 C C . MET A 1 276 ? -14.461 -0.3 21.828 1 97.88 276 MET A C 1
ATOM 2137 O O . MET A 1 276 ? -13.883 -0.523 20.766 1 97.88 276 MET A O 1
ATOM 2141 N N . ASN A 1 277 ? -13.977 -0.639 23 1 97.94 277 ASN A N 1
ATOM 2142 C CA . ASN A 1 277 ? -12.68 -1.283 23.141 1 97.94 277 ASN A CA 1
ATOM 2143 C C . ASN A 1 277 ? -12.664 -2.66 22.484 1 97.94 277 ASN A C 1
ATOM 2145 O O . ASN A 1 277 ? -11.633 -3.088 21.953 1 97.94 277 ASN A O 1
ATOM 2149 N N . SER A 1 278 ? -13.766 -3.344 22.562 1 97.25 278 SER A N 1
ATOM 2150 C CA . SER A 1 278 ? -13.867 -4.641 21.906 1 97.25 278 SER A CA 1
ATOM 2151 C C . SER A 1 278 ? -13.703 -4.508 20.391 1 97.25 278 SER A C 1
ATOM 2153 O O . SER A 1 278 ? -13.055 -5.344 19.75 1 97.25 278 SER A O 1
ATOM 2155 N N . ILE A 1 279 ? -14.25 -3.486 19.812 1 97.31 279 ILE A N 1
ATOM 2156 C CA . ILE A 1 279 ? -14.117 -3.229 18.391 1 97.31 279 ILE A CA 1
ATOM 2157 C C . ILE A 1 279 ? -12.664 -2.9 18.062 1 97.31 279 ILE A C 1
ATOM 2159 O O . ILE A 1 279 ? -12.125 -3.381 17.062 1 97.31 279 ILE A O 1
ATOM 2163 N N . ILE A 1 280 ? -12.023 -2.098 18.875 1 96.94 280 ILE A N 1
ATOM 2164 C CA . ILE A 1 280 ? -10.617 -1.758 18.703 1 96.94 280 ILE A CA 1
ATOM 2165 C C . ILE A 1 280 ? -9.781 -3.031 18.688 1 96.94 280 ILE A C 1
ATOM 2167 O O . ILE A 1 280 ? -8.953 -3.23 17.797 1 96.94 280 ILE A O 1
ATOM 2171 N N . ARG A 1 281 ? -10.008 -3.916 19.625 1 94.81 281 ARG A N 1
ATOM 2172 C CA . ARG A 1 281 ? -9.25 -5.156 19.75 1 94.81 281 ARG A CA 1
ATOM 2173 C C . ARG A 1 281 ? -9.453 -6.035 18.516 1 94.81 281 ARG A C 1
ATOM 2175 O O . ARG A 1 281 ? -8.5 -6.652 18.016 1 94.81 281 ARG A O 1
ATOM 2182 N N . GLN A 1 282 ? -10.633 -6.059 18.078 1 92.25 282 GLN A N 1
ATOM 2183 C CA . GLN A 1 282 ? -10.922 -6.84 16.891 1 92.25 282 GLN A CA 1
ATOM 2184 C C . GLN A 1 282 ? -10.078 -6.367 15.711 1 92.25 282 GLN A C 1
ATOM 2186 O O . GLN A 1 282 ? -9.484 -7.18 15 1 92.25 282 GLN A O 1
ATOM 2191 N N . PHE A 1 283 ? -9.969 -5.086 15.484 1 94 283 PHE A N 1
ATOM 2192 C CA . PHE A 1 283 ? -9.305 -4.52 14.32 1 94 283 PHE A CA 1
ATOM 2193 C C . PHE A 1 283 ? -7.789 -4.641 14.453 1 94 283 PHE A C 1
ATOM 2195 O O . PHE A 1 283 ? -7.066 -4.543 13.461 1 94 283 PHE A O 1
ATOM 2202 N N . GLN A 1 284 ? -7.293 -4.859 15.664 1 90.25 284 GLN A N 1
ATOM 2203 C CA . GLN A 1 284 ? -5.852 -4.984 15.859 1 90.25 284 GLN A CA 1
ATOM 2204 C C . GLN A 1 284 ? -5.309 -6.234 15.172 1 90.25 284 GLN A C 1
ATOM 2206 O O . GLN A 1 284 ? -4.18 -6.234 14.68 1 90.25 284 GLN A O 1
ATOM 2211 N N . ASN A 1 285 ? -6.141 -7.242 14.992 1 85.88 285 ASN A N 1
ATOM 2212 C CA . ASN A 1 285 ? -5.605 -8.492 14.477 1 85.88 285 ASN A CA 1
ATOM 2213 C C . ASN A 1 285 ? -6.453 -9.039 13.328 1 85.88 285 ASN A C 1
ATOM 2215 O O . ASN A 1 285 ? -6.086 -10.023 12.695 1 85.88 285 ASN A O 1
ATOM 2219 N N . HIS A 1 286 ? -7.582 -8.336 13.156 1 92.69 286 HIS A N 1
ATOM 2220 C CA . HIS A 1 286 ? -8.508 -8.883 12.164 1 92.69 286 HIS A CA 1
ATOM 2221 C C . HIS A 1 286 ? -9.055 -7.781 11.266 1 92.69 286 HIS A C 1
ATOM 2223 O O . HIS A 1 286 ? -10.227 -7.41 11.375 1 92.69 286 HIS A O 1
ATOM 2229 N N . PRO A 1 287 ? -8.219 -7.277 10.336 1 95.31 287 PRO A N 1
ATOM 2230 C CA . PRO A 1 287 ? -8.82 -6.387 9.344 1 95.31 287 PRO A CA 1
ATOM 2231 C C . PRO A 1 287 ? -9.945 -7.055 8.555 1 95.31 287 PRO A C 1
ATOM 2233 O O . PRO A 1 287 ? -10.016 -8.289 8.5 1 95.31 287 PRO A O 1
ATOM 2236 N N . VAL A 1 288 ? -10.875 -6.285 8.016 1 97.06 288 VAL A N 1
ATOM 2237 C CA . VAL A 1 288 ? -12.062 -6.844 7.387 1 97.06 288 VAL A CA 1
ATOM 2238 C C . VAL A 1 288 ? -12.023 -6.59 5.879 1 97.06 288 VAL A C 1
ATOM 2240 O O . VAL A 1 288 ? -12.133 -5.449 5.434 1 97.06 288 VAL A O 1
ATOM 2243 N N . PRO A 1 289 ? -11.867 -7.652 5.082 1 96.94 289 PRO A N 1
ATOM 2244 C CA . PRO A 1 289 ? -11.922 -7.48 3.627 1 96.94 289 PRO A CA 1
ATOM 2245 C C . PRO A 1 289 ? -13.336 -7.207 3.115 1 96.94 289 PRO A C 1
ATOM 2247 O O . PRO A 1 289 ? -14.305 -7.797 3.611 1 96.94 289 PRO A O 1
ATOM 2250 N N . LEU A 1 290 ? -13.477 -6.27 2.271 1 96.75 290 LEU A N 1
ATOM 2251 C CA . LEU A 1 290 ? -14.688 -6.008 1.501 1 96.75 290 LEU A CA 1
ATOM 2252 C C . LEU A 1 290 ? -14.43 -6.184 0.009 1 96.75 290 LEU A C 1
ATOM 2254 O O . LEU A 1 290 ? -13.625 -5.461 -0.579 1 96.75 290 LEU A O 1
ATOM 2258 N N . SER A 1 291 ? -15.039 -7.109 -0.628 1 95.25 291 SER A N 1
ATOM 2259 C CA . SER A 1 291 ? -14.766 -7.441 -2.023 1 95.25 291 SER A CA 1
ATOM 2260 C C . SER A 1 291 ? -15.25 -6.332 -2.957 1 95.25 291 SER A C 1
ATOM 2262 O O . SER A 1 291 ? -14.68 -6.133 -4.035 1 95.25 291 SER A O 1
ATOM 2264 N N . GLY A 1 292 ? -16.281 -5.617 -2.527 1 93.31 292 GLY A N 1
ATOM 2265 C CA . GLY A 1 292 ? -16.828 -4.523 -3.32 1 93.31 292 GLY A CA 1
ATOM 2266 C C . GLY A 1 292 ? -17.719 -4.988 -4.453 1 93.31 292 GLY A C 1
ATOM 2267 O O . GLY A 1 292 ? -18.188 -4.176 -5.25 1 93.31 292 GLY A O 1
ATOM 2268 N N . ILE A 1 293 ? -18.031 -6.234 -4.578 1 91 293 ILE A N 1
ATOM 2269 C CA . ILE A 1 293 ? -18.766 -6.812 -5.695 1 91 293 ILE A CA 1
ATOM 2270 C C . ILE A 1 293 ? -20.219 -6.32 -5.672 1 91 293 ILE A C 1
ATOM 2272 O O . ILE A 1 293 ? -20.75 -5.91 -6.703 1 91 293 ILE A O 1
ATOM 2276 N N . ILE A 1 294 ? -20.812 -6.277 -4.535 1 82.62 294 ILE A N 1
ATOM 2277 C CA . ILE A 1 294 ? -22.234 -5.977 -4.391 1 82.62 294 ILE A CA 1
ATOM 2278 C C . ILE A 1 294 ? -22.469 -4.488 -4.648 1 82.62 294 ILE A C 1
ATOM 2280 O O . ILE A 1 294 ? -23.359 -4.117 -5.406 1 82.62 294 ILE A O 1
ATOM 2284 N N . ASP A 1 295 ? -21.625 -3.707 -4.184 1 85.06 295 ASP A N 1
ATOM 2285 C CA . ASP A 1 295 ? -21.844 -2.268 -4.238 1 85.06 295 ASP A CA 1
ATOM 2286 C C . ASP A 1 295 ? -21.047 -1.629 -5.375 1 85.06 295 ASP A C 1
ATOM 2288 O O . ASP A 1 295 ? -21.031 -0.405 -5.52 1 85.06 295 ASP A O 1
ATOM 2292 N N . SER A 1 296 ? -20.359 -2.473 -6.188 1 83.88 296 SER A N 1
ATOM 2293 C CA . SER A 1 296 ? -19.594 -1.998 -7.328 1 83.88 296 SER A CA 1
ATOM 2294 C C . SER A 1 296 ? -18.484 -1.033 -6.891 1 83.88 296 SER A C 1
ATOM 2296 O O . SER A 1 296 ? -18.297 0.021 -7.504 1 83.88 296 SER A O 1
ATOM 2298 N N . ASN A 1 297 ? -17.969 -1.318 -5.754 1 90.12 297 ASN A N 1
ATOM 2299 C CA . ASN A 1 297 ? -16.797 -0.588 -5.273 1 90.12 297 ASN A CA 1
ATOM 2300 C C . ASN A 1 297 ? -15.508 -1.362 -5.527 1 90.12 297 ASN A C 1
ATOM 2302 O O . ASN A 1 297 ? -15.547 -2.535 -5.902 1 90.12 297 ASN A O 1
ATOM 2306 N N . LEU A 1 298 ? -14.422 -0.652 -5.453 1 94.75 298 LEU A N 1
ATOM 2307 C CA . LEU A 1 298 ? -13.133 -1.334 -5.512 1 94.75 298 LEU A CA 1
ATOM 2308 C C . LEU A 1 298 ? -12.914 -2.189 -4.27 1 94.75 298 LEU A C 1
ATOM 2310 O O . LEU A 1 298 ? -13.383 -1.847 -3.182 1 94.75 298 LEU A O 1
ATOM 2314 N N . PRO A 1 299 ? -12.273 -3.373 -4.414 1 96.81 299 PRO A N 1
ATOM 2315 C CA . PRO A 1 299 ? -11.859 -4.133 -3.23 1 96.81 299 PRO A CA 1
ATOM 2316 C C . PRO A 1 299 ? -11.094 -3.277 -2.219 1 96.81 299 PRO A C 1
ATOM 2318 O O . PRO A 1 299 ? -10.289 -2.43 -2.605 1 96.81 299 PRO A O 1
ATOM 2321 N N . THR A 1 300 ? -11.453 -3.412 -1.022 1 96.56 300 THR A N 1
ATOM 2322 C CA . THR A 1 300 ? -10.773 -2.668 0.032 1 96.56 300 THR A CA 1
ATOM 2323 C C . THR A 1 300 ? -10.695 -3.494 1.312 1 96.56 300 THR A C 1
ATOM 2325 O O . THR A 1 300 ? -11.234 -4.602 1.377 1 96.56 300 THR A O 1
ATOM 2328 N N . MET A 1 301 ? -9.852 -3.072 2.219 1 96.06 301 MET A N 1
ATOM 2329 C CA . MET A 1 301 ? -9.734 -3.645 3.557 1 96.06 301 MET A CA 1
ATOM 2330 C C . MET A 1 301 ? -10.016 -2.594 4.625 1 96.06 301 MET A C 1
ATOM 2332 O O . MET A 1 301 ? -9.438 -1.506 4.598 1 96.06 301 MET A O 1
ATOM 2336 N N . VAL A 1 302 ? -11.055 -2.855 5.465 1 97.25 302 VAL A N 1
ATOM 2337 C CA . VAL A 1 302 ? -11.273 -2 6.625 1 97.25 302 VAL A CA 1
ATOM 2338 C C . VAL A 1 302 ? -10.25 -2.326 7.711 1 97.25 302 VAL A C 1
ATOM 2340 O O . VAL A 1 302 ? -10.133 -3.479 8.141 1 97.25 302 VAL A O 1
ATOM 2343 N N . THR A 1 303 ? -9.5 -1.369 8.148 1 96.25 303 THR A N 1
ATOM 2344 C CA . THR A 1 303 ? -8.352 -1.622 9.016 1 96.25 303 THR A CA 1
ATOM 2345 C C . THR A 1 303 ? -8.492 -0.869 10.336 1 96.25 303 THR A C 1
ATOM 2347 O O . THR A 1 303 ? -9.43 -0.089 10.516 1 96.25 303 THR A O 1
ATOM 2350 N N . TYR A 1 304 ? -7.527 -1.158 11.18 1 97.06 304 TYR A N 1
ATOM 2351 C CA . TYR A 1 304 ? -7.328 -0.47 12.453 1 97.06 304 TYR A CA 1
ATOM 2352 C C . TYR A 1 304 ? -7.195 1.034 12.242 1 97.06 304 TYR A C 1
ATOM 2354 O O . TYR A 1 304 ? -7.777 1.825 12.984 1 97.06 304 TYR A O 1
ATOM 2362 N N . SER A 1 305 ? -6.527 1.455 11.227 1 96.81 305 SER A N 1
ATOM 2363 C CA . SER A 1 305 ? -6.285 2.867 10.945 1 96.81 305 SER A CA 1
ATOM 2364 C C . SER A 1 305 ? -7.574 3.58 10.547 1 96.81 305 SER A C 1
ATOM 2366 O O . SER A 1 305 ? -7.754 4.762 10.852 1 96.81 305 SER A O 1
ATOM 2368 N N . ASP A 1 306 ? -8.508 2.887 9.875 1 97.38 306 ASP A N 1
ATOM 2369 C CA . ASP A 1 306 ? -9.805 3.463 9.547 1 97.38 306 ASP A CA 1
ATOM 2370 C C . ASP A 1 306 ? -10.594 3.803 10.812 1 97.38 306 ASP A C 1
ATOM 2372 O O . ASP A 1 306 ? -11.156 4.891 10.922 1 97.38 306 ASP A O 1
ATOM 2376 N N . LEU A 1 307 ? -10.594 2.863 11.727 1 98.06 307 LEU A N 1
ATOM 2377 C CA . LEU A 1 307 ? -11.289 3.078 12.992 1 98.06 307 LEU A CA 1
ATOM 2378 C C . LEU A 1 307 ? -10.664 4.234 13.766 1 98.06 307 LEU A C 1
ATOM 2380 O O . LEU A 1 307 ? -11.375 5.094 14.289 1 98.06 307 LEU A O 1
ATOM 2384 N N . LYS A 1 308 ? -9.336 4.254 13.844 1 97.56 308 LYS A N 1
ATOM 2385 C CA . LYS A 1 308 ? -8.633 5.312 14.562 1 97.56 308 LYS A CA 1
ATOM 2386 C C . LYS A 1 308 ? -8.875 6.672 13.914 1 97.56 308 LYS A C 1
ATOM 2388 O O . LYS A 1 308 ? -8.945 7.691 14.602 1 97.56 308 LYS A O 1
ATOM 2393 N N . THR A 1 309 ? -8.945 6.676 12.625 1 96.88 309 THR A N 1
ATOM 2394 C CA . THR A 1 309 ? -9.266 7.906 11.906 1 96.88 309 THR A CA 1
ATOM 2395 C C . THR A 1 309 ? -10.664 8.398 12.273 1 96.88 309 THR A C 1
ATOM 2397 O O . THR A 1 309 ? -10.875 9.602 12.453 1 96.88 309 THR A O 1
ATOM 2400 N N . LEU A 1 310 ? -11.648 7.488 12.359 1 97.5 310 LEU A N 1
ATOM 2401 C CA . LEU A 1 310 ? -12.977 7.863 12.836 1 97.5 310 LEU A CA 1
ATOM 2402 C C . LEU A 1 310 ? -12.891 8.57 14.18 1 97.5 310 LEU A C 1
ATOM 2404 O O . LEU A 1 310 ? -13.508 9.617 14.375 1 97.5 310 LEU A O 1
ATOM 2408 N N . PHE A 1 311 ? -12.102 7.98 15.102 1 97.62 311 PHE A N 1
ATOM 2409 C CA . PHE A 1 311 ? -11.953 8.562 16.438 1 97.62 311 PHE A CA 1
ATOM 2410 C C . PHE A 1 311 ? -11.359 9.961 16.344 1 97.62 311 PHE A C 1
ATOM 2412 O O . PHE A 1 311 ? -11.867 10.898 16.969 1 97.62 311 PHE A O 1
ATOM 2419 N N . LEU A 1 312 ? -10.336 10.117 15.586 1 95.31 312 LEU A N 1
ATOM 2420 C CA . LEU A 1 312 ? -9.656 11.398 15.453 1 95.31 312 LEU A CA 1
ATOM 2421 C C . LEU A 1 312 ? -10.594 12.453 14.867 1 95.31 312 LEU A C 1
ATOM 2423 O O . LEU A 1 312 ? -10.688 13.562 15.391 1 95.31 312 LEU A O 1
ATOM 2427 N N . ASN A 1 313 ? -11.266 12.086 13.805 1 93.62 313 ASN A N 1
ATOM 2428 C CA . ASN A 1 313 ? -12.203 13.008 13.172 1 93.62 313 ASN A CA 1
ATOM 2429 C C . ASN A 1 313 ? -13.305 13.438 14.141 1 93.62 313 ASN A C 1
ATOM 2431 O O . ASN A 1 313 ? -13.719 14.602 14.141 1 93.62 313 ASN A O 1
ATOM 2435 N N . THR A 1 314 ? -13.781 12.547 14.852 1 94.38 314 THR A N 1
ATOM 2436 C CA . THR A 1 314 ? -14.844 12.812 15.805 1 94.38 314 THR A CA 1
ATOM 2437 C C . THR A 1 314 ? -14.375 13.781 16.891 1 94.38 314 THR A C 1
ATOM 2439 O O . THR A 1 314 ? -15.109 14.695 17.266 1 94.38 314 THR A O 1
ATOM 2442 N N . LEU A 1 315 ? -13.172 13.594 17.328 1 92.5 315 LEU A N 1
ATOM 2443 C CA . LEU A 1 315 ? -12.641 14.414 18.406 1 92.5 315 LEU A CA 1
ATOM 2444 C C . LEU A 1 315 ? -12.367 15.836 17.922 1 92.5 315 LEU A C 1
ATOM 2446 O O . LEU A 1 315 ? -12.305 16.766 18.719 1 92.5 315 LEU A O 1
ATOM 2450 N N . TYR A 1 316 ? -12.219 16 16.703 1 87.94 316 TYR A N 1
ATOM 2451 C CA . TYR A 1 316 ? -12.031 17.328 16.141 1 87.94 316 TYR A CA 1
ATOM 2452 C C . TYR A 1 316 ? -13.328 18.125 16.188 1 87.94 316 TYR A C 1
ATOM 2454 O O . TYR A 1 316 ? -13.312 19.359 16.359 1 87.94 316 TYR A O 1
ATOM 2462 N N . THR A 1 317 ? -14.461 17.422 16.016 1 88 317 THR A N 1
ATOM 2463 C CA . THR A 1 317 ? -15.773 18.062 16.047 1 88 317 THR A CA 1
ATOM 2464 C C . THR A 1 317 ? -16.766 17.203 16.812 1 88 317 THR A C 1
ATOM 2466 O O . THR A 1 317 ? -17.734 16.703 16.25 1 88 317 THR A O 1
ATOM 2469 N N . PRO A 1 318 ? -16.641 17.203 18.078 1 86.75 318 PRO A N 1
ATOM 2470 C CA . PRO A 1 318 ? -17.438 16.25 18.875 1 86.75 318 PRO A CA 1
ATOM 2471 C C . PRO A 1 318 ? -18.938 16.484 18.734 1 86.75 318 PRO A C 1
ATOM 2473 O O . PRO A 1 318 ? -19.703 15.523 18.594 1 86.75 318 PRO A O 1
ATOM 2476 N N . LEU A 1 319 ? -19.375 17.703 18.719 1 83.75 319 LEU A N 1
ATOM 2477 C CA . LEU A 1 319 ? -20.812 18 18.672 1 83.75 319 LEU A CA 1
ATOM 2478 C C . LEU A 1 319 ? -21.438 17.391 17.422 1 83.75 319 LEU A C 1
ATOM 2480 O O . LEU A 1 319 ? -22.516 16.781 17.5 1 83.75 319 LEU A O 1
ATOM 2484 N N . ALA A 1 320 ? -20.75 17.516 16.391 1 84.75 320 ALA A N 1
ATOM 2485 C CA . ALA A 1 320 ? -21.266 16.984 15.133 1 84.75 320 ALA A CA 1
ATOM 2486 C C . ALA A 1 320 ? -20.859 15.516 14.953 1 84.75 320 ALA A C 1
ATOM 2488 O O . ALA A 1 320 ? -21.578 14.742 14.312 1 84.75 320 ALA A O 1
ATOM 2489 N N . GLY A 1 321 ? -19.828 15.102 15.523 1 92.69 321 GLY A N 1
ATOM 2490 C CA . GLY A 1 321 ? -19.219 13.82 15.219 1 92.69 321 GLY A CA 1
ATOM 2491 C C . GLY A 1 321 ? -19.734 12.695 16.094 1 92.69 321 GLY A C 1
ATOM 2492 O O . GLY A 1 321 ? -19.812 11.539 15.664 1 92.69 321 GLY A O 1
ATOM 2493 N N . PHE A 1 322 ? -20.141 12.945 17.297 1 95.44 322 PHE A N 1
ATOM 2494 C CA . PHE A 1 322 ? -20.5 11.914 18.266 1 95.44 322 PHE A CA 1
ATOM 2495 C C . PHE A 1 322 ? -21.672 11.094 17.766 1 95.44 322 PHE A C 1
ATOM 2497 O O . PHE A 1 322 ? -21.641 9.859 17.781 1 95.44 322 PHE A O 1
ATOM 2504 N N . PRO A 1 323 ? -22.766 11.758 17.266 1 95.44 323 PRO A N 1
ATOM 2505 C CA . PRO A 1 323 ? -23.875 10.938 16.766 1 95.44 323 PRO A CA 1
ATOM 2506 C C . PRO A 1 323 ? -23.469 10.039 15.602 1 95.44 323 PRO A C 1
ATOM 2508 O O . PRO A 1 323 ? -23.859 8.867 15.555 1 95.44 323 PRO A O 1
ATOM 2511 N N . SER A 1 324 ? -22.703 10.586 14.711 1 96.38 324 SER A N 1
ATOM 2512 C CA . SER A 1 324 ? -22.25 9.812 13.562 1 96.38 324 SER A CA 1
ATOM 2513 C C . SER A 1 324 ? -21.375 8.648 14.008 1 96.38 324 SER A C 1
ATOM 2515 O O . SER A 1 324 ? -21.484 7.535 13.477 1 96.38 324 SER A O 1
ATOM 2517 N N . MET A 1 325 ? -20.453 8.898 14.891 1 98.12 325 MET A N 1
ATOM 2518 C CA . MET A 1 325 ? -19.578 7.84 15.406 1 98.12 325 MET A CA 1
ATOM 2519 C C . MET A 1 325 ? -20.406 6.742 16.078 1 98.12 325 MET A C 1
ATOM 2521 O O . MET A 1 325 ? -20.109 5.555 15.914 1 98.12 325 MET A O 1
ATOM 2525 N N . ALA A 1 326 ? -21.438 7.148 16.844 1 98.19 326 ALA A N 1
ATOM 2526 C CA . ALA A 1 326 ? -22.328 6.172 17.484 1 98.19 326 ALA A CA 1
ATOM 2527 C C . ALA A 1 326 ? -22.953 5.234 16.453 1 98.19 326 ALA A C 1
ATOM 2529 O O . ALA A 1 326 ? -22.953 4.016 16.641 1 98.19 326 ALA A O 1
ATOM 2530 N N . ASP A 1 327 ? -23.391 5.82 15.398 1 98.12 327 ASP A N 1
ATOM 2531 C CA . ASP A 1 327 ? -24.031 5.039 14.352 1 98.12 327 ASP A CA 1
ATOM 2532 C C . ASP A 1 327 ? -23.047 4.07 13.703 1 98.12 327 ASP A C 1
ATOM 2534 O O . ASP A 1 327 ? -23.375 2.904 13.469 1 98.12 327 ASP A O 1
ATOM 2538 N N . ILE A 1 328 ? -21.875 4.508 13.398 1 98.5 328 ILE A N 1
ATOM 2539 C CA . ILE A 1 328 ? -20.859 3.709 12.719 1 98.5 328 ILE A CA 1
ATOM 2540 C C . ILE A 1 328 ? -20.422 2.555 13.617 1 98.5 328 ILE A C 1
ATOM 2542 O O . ILE A 1 328 ? -20.312 1.413 13.164 1 98.5 328 ILE A O 1
ATOM 2546 N N . LEU A 1 329 ? -20.203 2.805 14.891 1 98.62 329 LEU A N 1
ATOM 2547 C CA . LEU A 1 329 ? -19.812 1.774 15.844 1 98.62 329 LEU A CA 1
ATOM 2548 C C . LEU A 1 329 ? -20.922 0.742 16.031 1 98.62 329 LEU A C 1
ATOM 2550 O O . LEU A 1 329 ? -20.641 -0.455 16.141 1 98.62 329 LEU A O 1
ATOM 2554 N N . HIS A 1 330 ? -22.141 1.285 16.047 1 98.38 330 HIS A N 1
ATOM 2555 C CA . HIS A 1 330 ? -23.281 0.383 16.156 1 98.38 330 HIS A CA 1
ATOM 2556 C C . HIS A 1 330 ? -23.344 -0.582 14.984 1 98.38 330 HIS A C 1
ATOM 2558 O O . HIS A 1 330 ? -23.562 -1.781 15.164 1 98.38 330 HIS A O 1
ATOM 2564 N N . GLN A 1 331 ? -23.156 -0.082 13.797 1 97.88 331 GLN A N 1
ATOM 2565 C CA . GLN A 1 331 ? -23.141 -0.915 12.594 1 97.88 331 GLN A CA 1
ATOM 2566 C C . GLN A 1 331 ? -21.984 -1.911 12.633 1 97.88 331 GLN A C 1
ATOM 2568 O O . GLN A 1 331 ? -22.156 -3.084 12.297 1 97.88 331 GLN A O 1
ATOM 2573 N N . ALA A 1 332 ? -20.812 -1.482 13.055 1 97.5 332 ALA A N 1
ATOM 2574 C CA . ALA A 1 332 ? -19.641 -2.348 13.133 1 97.5 332 ALA A CA 1
ATOM 2575 C C . ALA A 1 332 ? -19.875 -3.51 14.094 1 97.5 332 ALA A C 1
ATOM 2577 O O . ALA A 1 332 ? -19.5 -4.648 13.805 1 97.5 332 ALA A O 1
ATOM 2578 N N . GLU A 1 333 ? -20.453 -3.193 15.227 1 96.31 333 GLU A N 1
ATOM 2579 C CA . GLU A 1 333 ? -20.734 -4.219 16.234 1 96.31 333 GLU A CA 1
ATOM 2580 C C . GLU A 1 333 ? -21.672 -5.289 15.664 1 96.31 333 GLU A C 1
ATOM 2582 O O . GLU A 1 333 ? -21.641 -6.441 16.109 1 96.31 333 GLU A O 1
ATOM 2587 N N . ARG A 1 334 ? -22.422 -4.926 14.695 1 95.62 334 ARG A N 1
ATOM 2588 C CA . ARG A 1 334 ? -23.391 -5.844 14.094 1 95.62 334 ARG A CA 1
ATOM 2589 C C . ARG A 1 334 ? -22.828 -6.473 12.82 1 95.62 334 ARG A C 1
ATOM 2591 O O . ARG A 1 334 ? -23.562 -7.113 12.07 1 95.62 334 ARG A O 1
ATOM 2598 N N . GLY A 1 335 ? -21.609 -6.176 12.508 1 94.69 335 GLY A N 1
ATOM 2599 C CA . GLY A 1 335 ? -20.922 -6.875 11.438 1 94.69 335 GLY A CA 1
ATOM 2600 C C . GLY A 1 335 ? -20.859 -6.082 10.148 1 94.69 335 GLY A C 1
ATOM 2601 O O . GLY A 1 335 ? -20.375 -6.574 9.133 1 94.69 335 GLY A O 1
ATOM 2602 N N . ASN A 1 336 ? -21.375 -4.898 10.141 1 96.44 336 ASN A N 1
ATOM 2603 C CA . ASN A 1 336 ? -21.297 -4.031 8.969 1 96.44 336 ASN A CA 1
ATOM 2604 C C . ASN A 1 336 ? -20.203 -2.977 9.125 1 96.44 336 ASN A C 1
ATOM 2606 O O . ASN A 1 336 ? -20.375 -1.992 9.852 1 96.44 336 ASN A O 1
ATOM 2610 N N . PHE A 1 337 ? -19.156 -3.129 8.391 1 96.44 337 PHE A N 1
ATOM 2611 C CA . PHE A 1 337 ? -18 -2.262 8.539 1 96.44 337 PHE A CA 1
ATOM 2612 C C . PHE A 1 337 ? -17.891 -1.3 7.363 1 96.44 337 PHE A C 1
ATOM 2614 O O . PHE A 1 337 ? -16.891 -0.578 7.238 1 96.44 337 PHE A O 1
ATOM 2621 N N . SER A 1 338 ? -18.859 -1.196 6.496 1 95.44 338 SER A N 1
ATOM 2622 C CA . SER A 1 338 ? -18.781 -0.466 5.234 1 95.44 338 SER A CA 1
ATOM 2623 C C . SER A 1 338 ? -18.578 1.026 5.473 1 95.44 338 SER A C 1
ATOM 2625 O O . SER A 1 338 ? -17.906 1.696 4.688 1 95.44 338 SER A O 1
ATOM 2627 N N . ALA A 1 339 ? -19.094 1.571 6.586 1 96.5 339 ALA A N 1
ATOM 2628 C CA . ALA A 1 339 ? -19 3.004 6.855 1 96.5 339 ALA A CA 1
ATOM 2629 C C . ALA A 1 339 ? -17.562 3.395 7.211 1 96.5 339 ALA A C 1
ATOM 2631 O O . ALA A 1 339 ? -17.188 4.566 7.121 1 96.5 339 ALA A O 1
ATOM 2632 N N . LEU A 1 340 ? -16.75 2.412 7.645 1 97.44 340 LEU A N 1
ATOM 2633 C CA . LEU A 1 340 ? -15.359 2.656 8.023 1 97.44 340 LEU A CA 1
ATOM 2634 C C . LEU A 1 340 ? -14.438 2.561 6.805 1 97.44 340 LEU A C 1
ATOM 2636 O O . LEU A 1 340 ? -13.297 3.023 6.848 1 97.44 340 LEU A O 1
ATOM 2640 N N . ALA A 1 341 ? -14.938 1.959 5.73 1 95.62 341 ALA A N 1
ATOM 2641 C CA . ALA A 1 341 ? -14.102 1.659 4.574 1 95.62 341 ALA A CA 1
ATOM 2642 C C . ALA A 1 341 ? -13.516 2.936 3.977 1 95.62 341 ALA A C 1
ATOM 2644 O O . ALA A 1 341 ? -14.25 3.846 3.596 1 95.62 341 ALA A O 1
ATOM 2645 N N . GLY A 1 342 ? -12.18 2.988 3.936 1 93.75 342 GLY A N 1
ATOM 2646 C CA . GLY A 1 342 ? -11.492 4.082 3.268 1 93.75 342 GLY A CA 1
ATOM 2647 C C . GLY A 1 342 ? -11.383 5.332 4.125 1 93.75 342 GLY A C 1
ATOM 2648 O O . GLY A 1 342 ? -10.922 6.375 3.654 1 93.75 342 GLY A O 1
ATOM 2649 N N . MET A 1 343 ? -11.781 5.289 5.363 1 95.31 343 MET A N 1
ATOM 2650 C CA . MET A 1 343 ? -11.766 6.465 6.223 1 95.31 343 MET A CA 1
ATOM 2651 C C . MET A 1 343 ? -10.359 7.055 6.312 1 95.31 343 MET A C 1
ATOM 2653 O O . MET A 1 343 ? -10.195 8.273 6.277 1 95.31 343 MET A O 1
ATOM 2657 N N . TYR A 1 344 ? -9.398 6.234 6.426 1 94.81 344 TYR A N 1
ATOM 2658 C CA . TYR A 1 344 ? -8.023 6.715 6.531 1 94.81 344 TYR A CA 1
ATOM 2659 C C . TYR A 1 344 ? -7.559 7.32 5.211 1 94.81 344 TYR A C 1
ATOM 2661 O O . TYR A 1 344 ? -6.988 8.414 5.191 1 94.81 344 TYR A O 1
ATOM 2669 N N . ASP A 1 345 ? -7.812 6.652 4.125 1 89.25 345 ASP A N 1
ATOM 2670 C CA . ASP A 1 345 ? -7.34 7.078 2.812 1 89.25 345 ASP A CA 1
ATOM 2671 C C . ASP A 1 345 ? -8 8.391 2.393 1 89.25 345 ASP A C 1
ATOM 2673 O O . ASP A 1 345 ? -7.414 9.18 1.648 1 89.25 345 ASP A O 1
ATOM 2677 N N . GLN A 1 346 ? -9.18 8.562 2.867 1 85.75 346 GLN A N 1
ATOM 2678 C CA . GLN A 1 346 ? -9.938 9.75 2.473 1 85.75 346 GLN A CA 1
ATOM 2679 C C . GLN A 1 346 ? -9.625 10.93 3.391 1 85.75 346 GLN A C 1
ATOM 2681 O O . GLN A 1 346 ? -10.086 12.047 3.145 1 85.75 346 GLN A O 1
ATOM 2686 N N . SER A 1 347 ? -8.906 10.617 4.336 1 81.81 347 SER A N 1
ATOM 2687 C CA . SER A 1 347 ? -8.578 11.695 5.258 1 81.81 347 SER A CA 1
ATOM 2688 C C . SER A 1 347 ? -7.746 12.781 4.574 1 81.81 347 SER A C 1
ATOM 2690 O O . SER A 1 347 ? -7.203 12.555 3.49 1 81.81 347 SER A O 1
ATOM 2692 N N . THR A 1 348 ? -7.723 13.891 5.223 1 66.19 348 THR A N 1
ATOM 2693 C CA . THR A 1 348 ? -7.262 15.141 4.633 1 66.19 348 THR A CA 1
ATOM 2694 C C . THR A 1 348 ? -5.812 15.023 4.172 1 66.19 348 THR A C 1
ATOM 2696 O O . THR A 1 348 ? -4.953 14.555 4.922 1 66.19 348 THR A O 1
ATOM 2699 N N . PRO A 1 349 ? -5.742 15.484 2.994 1 67.69 349 PRO A N 1
ATOM 2700 C CA . PRO A 1 349 ? -4.422 15.453 2.361 1 67.69 349 PRO A CA 1
ATOM 2701 C C . PRO A 1 349 ? -3.455 16.469 2.953 1 67.69 349 PRO A C 1
ATOM 2703 O O . PRO A 1 349 ? -3.889 17.469 3.537 1 67.69 349 PRO A O 1
ATOM 2706 N N . ILE A 1 350 ? -2.352 16.125 2.842 1 70.88 350 ILE A N 1
ATOM 2707 C CA . ILE A 1 350 ? -1.248 17.031 3.111 1 70.88 350 ILE A CA 1
ATOM 2708 C C . ILE A 1 350 ? -1.329 18.234 2.166 1 70.88 350 ILE A C 1
ATOM 2710 O O . ILE A 1 350 ? -1.441 18.062 0.95 1 70.88 350 ILE A O 1
ATOM 2714 N N . THR A 1 351 ? -1.424 19.375 2.709 1 87.38 351 THR A N 1
ATOM 2715 C CA . THR A 1 351 ? -1.273 20.547 1.85 1 87.38 351 THR A CA 1
ATOM 2716 C C . THR A 1 351 ? 0.162 21.062 1.886 1 87.38 351 THR A C 1
ATOM 2718 O O . THR A 1 351 ? 0.804 21.062 2.938 1 87.38 351 THR A O 1
ATOM 2721 N N . ASP A 1 352 ? 0.672 21.453 0.756 1 95.88 352 ASP A N 1
ATOM 2722 C CA . ASP A 1 352 ? 2.043 21.953 0.667 1 95.88 352 ASP A CA 1
ATOM 2723 C C . ASP A 1 352 ? 2.219 23.234 1.468 1 95.88 352 ASP A C 1
ATOM 2725 O O . ASP A 1 352 ? 3.271 23.469 2.068 1 95.88 352 ASP A O 1
ATOM 2729 N N . ALA A 1 353 ? 1.136 24.031 1.528 1 96.62 353 ALA A N 1
ATOM 2730 C CA . ALA A 1 353 ? 1.202 25.281 2.283 1 96.62 353 ALA A CA 1
ATOM 2731 C C . ALA A 1 353 ? 1.402 25.016 3.771 1 96.62 353 ALA A C 1
ATOM 2733 O O . ALA A 1 353 ? 2.209 25.672 4.426 1 96.62 353 ALA A O 1
ATOM 2734 N N . ARG A 1 354 ? 0.691 24.062 4.277 1 96.19 354 ARG A N 1
ATOM 2735 C CA . ARG A 1 354 ? 0.798 23.719 5.695 1 96.19 354 ARG A CA 1
ATOM 2736 C C . ARG A 1 354 ? 2.217 23.281 6.047 1 96.19 354 ARG A C 1
ATOM 2738 O O . ARG A 1 354 ? 2.803 23.797 7.008 1 96.19 354 ARG A O 1
ATOM 2745 N N . LEU A 1 355 ? 2.768 22.453 5.262 1 95.81 355 LEU A N 1
ATOM 2746 C CA . LEU A 1 355 ? 4.074 21.891 5.586 1 95.81 355 LEU A CA 1
ATOM 2747 C C . LEU A 1 355 ? 5.184 22.906 5.309 1 95.81 355 LEU A C 1
ATOM 2749 O O . LEU A 1 355 ? 6.188 22.938 6.023 1 95.81 355 LEU A O 1
ATOM 2753 N N . ALA A 1 356 ? 5.004 23.703 4.238 1 97.44 356 ALA A N 1
ATOM 2754 C CA . ALA A 1 356 ? 5.98 24.766 4 1 97.44 356 ALA A CA 1
ATOM 2755 C C . ALA A 1 356 ? 6.086 25.703 5.203 1 97.44 356 ALA A C 1
ATOM 2757 O O . ALA A 1 356 ? 7.191 26.031 5.641 1 97.44 356 ALA A O 1
ATOM 2758 N N . ILE A 1 357 ? 4.961 26.031 5.746 1 97.94 357 ILE A N 1
ATOM 2759 C CA . ILE A 1 357 ? 4.945 26.953 6.875 1 97.94 357 ILE A CA 1
ATOM 2760 C C . ILE A 1 357 ? 5.473 26.266 8.125 1 97.94 357 ILE A C 1
ATOM 2762 O O . ILE A 1 357 ? 6.391 26.766 8.781 1 97.94 357 ILE A O 1
ATOM 2766 N N . THR A 1 358 ? 4.977 25.078 8.414 1 96.88 358 THR A N 1
ATOM 2767 C CA . THR A 1 358 ? 5.379 24.359 9.617 1 96.88 358 THR A CA 1
ATOM 2768 C C . THR A 1 358 ? 6.871 24.047 9.594 1 96.88 358 THR A C 1
ATOM 2770 O O . THR A 1 358 ? 7.559 24.188 10.602 1 96.88 358 THR A O 1
ATOM 2773 N N . CYS A 1 359 ? 7.363 23.672 8.469 1 97.5 359 CYS A N 1
ATOM 2774 C CA . CYS A 1 359 ? 8.75 23.219 8.383 1 97.5 359 CYS A CA 1
ATOM 2775 C C . CYS A 1 359 ? 9.703 24.406 8.359 1 97.5 359 CYS A C 1
ATOM 2777 O O . CYS A 1 359 ? 10.828 24.312 8.859 1 97.5 359 CYS A O 1
ATOM 2779 N N . THR A 1 360 ? 9.281 25.562 7.785 1 98.12 360 THR A N 1
ATOM 2780 C CA . THR A 1 360 ? 10.133 26.75 7.824 1 98.12 360 THR A CA 1
ATOM 2781 C C . THR A 1 360 ? 10.117 27.375 9.211 1 98.12 360 THR A C 1
ATOM 2783 O O . THR A 1 360 ? 11.133 27.906 9.672 1 98.12 360 THR A O 1
ATOM 2786 N N . ASP A 1 361 ? 9 27.281 9.875 1 97.81 361 ASP A N 1
ATOM 2787 C CA . ASP A 1 361 ? 8.898 27.812 11.234 1 97.81 361 ASP A CA 1
ATOM 2788 C C . ASP A 1 361 ? 9.766 27 12.195 1 97.81 361 ASP A C 1
ATOM 2790 O O . ASP A 1 361 ? 10.305 27.547 13.164 1 97.81 361 ASP A O 1
ATOM 2794 N N . SER A 1 362 ? 9.836 25.781 11.914 1 96.88 362 SER A N 1
ATOM 2795 C CA . SER A 1 362 ? 10.609 24.938 12.82 1 96.88 362 SER A CA 1
ATOM 2796 C C . SER A 1 362 ? 12.055 24.797 12.344 1 96.88 362 SER A C 1
ATOM 2798 O O . SER A 1 362 ? 12.836 24.047 12.922 1 96.88 362 SER A O 1
ATOM 2800 N N . TYR A 1 363 ? 12.344 25.641 11.359 1 95.5 363 TYR A N 1
ATOM 2801 C CA . TYR A 1 363 ? 13.688 25.594 10.789 1 95.5 363 TYR A CA 1
ATOM 2802 C C . TYR A 1 363 ? 14.742 25.859 11.852 1 95.5 363 TYR A C 1
ATOM 2804 O O . TYR A 1 363 ? 14.602 26.797 12.648 1 95.5 363 TYR A O 1
ATOM 2812 N N . ARG A 1 364 ? 15.797 25.016 11.984 1 94.88 364 ARG A N 1
ATOM 2813 C CA . ARG A 1 364 ? 16.938 25.078 12.883 1 94.88 364 ARG A CA 1
ATOM 2814 C C . ARG A 1 364 ? 16.578 24.578 14.273 1 94.88 364 ARG A C 1
ATOM 2816 O O . ARG A 1 364 ? 17.453 24.391 15.117 1 94.88 364 ARG A O 1
ATOM 2823 N N . ARG A 1 365 ? 15.25 24.375 14.578 1 95.56 365 ARG A N 1
ATOM 2824 C CA . ARG A 1 365 ? 14.82 23.969 15.914 1 95.56 365 ARG A CA 1
ATOM 2825 C C . ARG A 1 365 ? 14.078 22.641 15.859 1 95.56 365 ARG A C 1
ATOM 2827 O O . ARG A 1 365 ? 13.625 22.125 16.891 1 95.56 365 ARG A O 1
ATOM 2834 N N . ASN A 1 366 ? 13.93 22.125 14.695 1 96 366 ASN A N 1
ATOM 2835 C CA . ASN A 1 366 ? 13.172 20.891 14.5 1 96 366 ASN A CA 1
ATOM 2836 C C . ASN A 1 366 ? 13.734 19.75 15.344 1 96 366 ASN A C 1
ATOM 2838 O O . ASN A 1 366 ? 14.906 19.375 15.203 1 96 366 ASN A O 1
ATOM 2842 N N . LYS A 1 367 ? 12.906 19.156 16.188 1 95.81 367 LYS A N 1
ATOM 2843 C CA . LYS A 1 367 ? 13.375 18.109 17.109 1 95.81 367 LYS A CA 1
ATOM 2844 C C . LYS A 1 367 ? 13.164 16.719 16.516 1 95.81 367 LYS A C 1
ATOM 2846 O O . LYS A 1 367 ? 13.711 15.742 17.016 1 95.81 367 LYS A O 1
ATOM 2851 N N . LEU A 1 368 ? 12.445 16.531 15.523 1 95.94 368 LEU A N 1
ATOM 2852 C CA . LEU A 1 368 ? 12.164 15.25 14.906 1 95.94 368 LEU A CA 1
ATOM 2853 C C . LEU A 1 368 ? 13.055 15.016 13.695 1 95.94 368 LEU A C 1
ATOM 2855 O O . LEU A 1 368 ? 12.562 14.93 12.562 1 95.94 368 LEU A O 1
ATOM 2859 N N . THR A 1 369 ? 14.328 14.82 13.93 1 95.69 369 THR A N 1
ATOM 2860 C CA . THR A 1 369 ? 15.281 14.734 12.836 1 95.69 369 THR A CA 1
ATOM 2861 C C . THR A 1 369 ? 15.883 13.336 12.742 1 95.69 369 THR A C 1
ATOM 2863 O O . THR A 1 369 ? 16.391 12.945 11.688 1 95.69 369 THR A O 1
ATOM 2866 N N . THR A 1 370 ? 15.812 12.555 13.859 1 96.81 370 THR A N 1
ATOM 2867 C CA . THR A 1 370 ? 16.359 11.203 13.859 1 96.81 370 THR A CA 1
ATOM 2868 C C . THR A 1 370 ? 15.258 10.18 14.109 1 96.81 370 THR A C 1
ATOM 2870 O O . THR A 1 370 ? 14.188 10.523 14.625 1 96.81 370 THR A O 1
ATOM 2873 N N . ILE A 1 371 ? 15.531 8.953 13.734 1 96.44 371 ILE A N 1
ATOM 2874 C CA . ILE A 1 371 ? 14.547 7.895 13.93 1 96.44 371 ILE A CA 1
ATOM 2875 C C . ILE A 1 371 ? 14.344 7.645 15.422 1 96.44 371 ILE A C 1
ATOM 2877 O O . ILE A 1 371 ? 13.234 7.332 15.852 1 96.44 371 ILE A O 1
ATOM 2881 N N . GLU A 1 372 ? 15.391 7.797 16.234 1 97.19 372 GLU A N 1
ATOM 2882 C CA . GLU A 1 372 ? 15.281 7.613 17.672 1 97.19 372 GLU A CA 1
ATOM 2883 C C . GLU A 1 372 ? 14.352 8.648 18.297 1 97.19 372 GLU A C 1
ATOM 2885 O O . GLU A 1 372 ? 13.492 8.305 19.109 1 97.19 372 GLU A O 1
ATOM 2890 N N . GLU A 1 373 ? 14.5 9.914 17.922 1 97.19 373 GLU A N 1
ATOM 2891 C CA . GLU A 1 373 ? 13.633 10.969 18.422 1 97.19 373 GLU A CA 1
ATOM 2892 C C . GLU A 1 373 ? 12.188 10.742 18 1 97.19 373 GLU A C 1
ATOM 2894 O O . GLU A 1 373 ? 11.266 10.93 18.781 1 97.19 373 GLU A O 1
ATOM 2899 N N . PHE A 1 374 ? 12.078 10.383 16.75 1 97.25 374 PHE A N 1
ATOM 2900 C CA . PHE A 1 374 ? 10.742 10.086 16.25 1 97.25 374 PHE A CA 1
ATOM 2901 C C . PHE A 1 374 ? 10.109 8.945 17.047 1 97.25 374 PHE A C 1
ATOM 2903 O O . PHE A 1 374 ? 8.945 9.023 17.438 1 97.25 374 PHE A O 1
ATOM 2910 N N . LYS A 1 375 ? 10.836 7.91 17.266 1 97.31 375 LYS A N 1
ATOM 2911 C CA . LYS A 1 375 ? 10.352 6.758 18.016 1 97.31 375 LYS A CA 1
ATOM 2912 C C . LYS A 1 375 ? 9.93 7.156 19.422 1 97.31 375 LYS A C 1
ATOM 2914 O O . LYS A 1 375 ? 8.859 6.773 19.891 1 97.31 375 LYS A O 1
ATOM 2919 N N . ILE A 1 376 ? 10.719 7.887 20.094 1 97.88 376 ILE A N 1
ATOM 2920 C CA . ILE A 1 376 ? 10.422 8.32 21.453 1 97.88 376 ILE A CA 1
ATOM 2921 C C . ILE A 1 376 ? 9.133 9.141 21.469 1 97.88 376 ILE A C 1
ATOM 2923 O O . ILE A 1 376 ? 8.266 8.93 22.312 1 97.88 376 ILE A O 1
ATOM 2927 N N . TRP A 1 377 ? 9.047 10.031 20.531 1 97.62 377 TRP A N 1
ATOM 2928 C CA . TRP A 1 377 ? 7.875 10.906 20.453 1 97.62 377 TRP A CA 1
ATOM 2929 C C . TRP A 1 377 ? 6.617 10.094 20.156 1 97.62 377 TRP A C 1
ATOM 2931 O O . TRP A 1 377 ? 5.586 10.281 20.812 1 97.62 377 TRP A O 1
ATOM 2941 N N . VAL A 1 378 ? 6.707 9.211 19.219 1 97.44 378 VAL A N 1
ATOM 2942 C CA . VAL A 1 378 ? 5.574 8.375 18.844 1 97.44 378 VAL A CA 1
ATOM 2943 C C . VAL A 1 378 ? 5.16 7.504 20.031 1 97.44 378 VAL A C 1
ATOM 2945 O O . VAL A 1 378 ? 3.969 7.367 20.328 1 97.44 378 VAL A O 1
ATOM 2948 N N . GLU A 1 379 ? 6.102 6.914 20.688 1 97.62 379 GLU A N 1
ATOM 2949 C CA . GLU A 1 379 ? 5.812 6.082 21.844 1 97.62 379 GLU A CA 1
ATOM 2950 C C . GLU A 1 379 ? 5.141 6.891 22.953 1 97.62 379 GLU A C 1
ATOM 2952 O O . GLU A 1 379 ? 4.25 6.391 23.641 1 97.62 379 GLU A O 1
ATOM 2957 N N . TYR A 1 380 ? 5.602 8.109 23.109 1 97.69 380 TYR A N 1
ATOM 2958 C CA . TYR A 1 380 ? 4.961 9 24.062 1 97.69 380 TYR A CA 1
ATOM 2959 C C . TYR A 1 380 ? 3.496 9.219 23.719 1 97.69 380 TYR A C 1
ATOM 2961 O O . TYR A 1 380 ? 2.621 9.117 24.578 1 97.69 380 TYR A O 1
ATOM 2969 N N . MET A 1 381 ? 3.23 9.516 22.422 1 97.31 381 MET A N 1
ATOM 2970 C CA . MET A 1 381 ? 1.863 9.742 21.953 1 97.31 381 MET A CA 1
ATOM 2971 C C . MET A 1 381 ? 1 8.508 22.188 1 97.31 381 MET A C 1
ATOM 2973 O O . MET A 1 381 ? -0.13 8.617 22.672 1 97.31 381 MET A O 1
ATOM 2977 N N . ILE A 1 382 ? 1.543 7.344 21.844 1 97.12 382 ILE A N 1
ATOM 2978 C CA . ILE A 1 382 ? 0.824 6.082 22 1 97.12 382 ILE A CA 1
ATOM 2979 C C . ILE A 1 382 ? 0.529 5.824 23.469 1 97.12 382 ILE A C 1
ATOM 2981 O O . ILE A 1 382 ? -0.572 5.395 23.828 1 97.12 382 ILE A O 1
ATOM 2985 N N . PHE A 1 383 ? 1.474 6.117 24.312 1 97.38 383 PHE A N 1
ATOM 2986 C CA . PHE A 1 383 ? 1.337 5.91 25.75 1 97.38 383 PHE A CA 1
ATOM 2987 C C . PHE A 1 383 ? 0.27 6.828 26.328 1 97.38 383 PHE A C 1
ATOM 2989 O O . PHE A 1 383 ? -0.509 6.418 27.188 1 97.38 383 PHE A O 1
ATOM 2996 N N . LYS A 1 384 ? 0.179 8.023 25.828 1 97.06 384 LYS A N 1
ATOM 2997 C CA . LYS A 1 384 ? -0.67 9.055 26.422 1 97.06 384 LYS A CA 1
ATOM 2998 C C . LYS A 1 384 ? -2.119 8.898 25.969 1 97.06 384 LYS A C 1
ATOM 3000 O O . LYS A 1 384 ? -3.045 9.234 26.703 1 97.06 384 LYS A O 1
ATOM 3005 N N . SER A 1 385 ? -2.312 8.406 24.781 1 97.44 385 SER A N 1
ATOM 3006 C CA . SER A 1 385 ? -3.686 8.234 24.312 1 97.44 385 SER A CA 1
ATOM 3007 C C . SER A 1 385 ? -3.879 6.875 23.641 1 97.44 385 SER A C 1
ATOM 3009 O O . SER A 1 385 ? -3.301 6.609 22.594 1 97.44 385 SER A O 1
ATOM 3011 N N . LYS A 1 386 ? -4.785 6.148 24.234 1 96.12 386 LYS A N 1
ATOM 3012 C CA . LYS A 1 386 ? -5.121 4.828 23.719 1 96.12 386 LYS A CA 1
ATOM 3013 C C . LYS A 1 386 ? -5.949 4.93 22.438 1 96.12 386 LYS A C 1
ATOM 3015 O O . LYS A 1 386 ? -5.898 4.043 21.594 1 96.12 386 LYS A O 1
ATOM 3020 N N . TYR A 1 387 ? -6.641 5.996 22.281 1 97.12 387 TYR A N 1
ATOM 3021 C CA . TYR A 1 387 ? -7.652 6.047 21.234 1 97.12 387 TYR A CA 1
ATOM 3022 C C . TYR A 1 387 ? -7.098 6.699 19.969 1 97.12 387 TYR A C 1
ATOM 3024 O O . TYR A 1 387 ? -7.445 6.309 18.859 1 97.12 387 TYR A O 1
ATOM 3032 N N . ILE A 1 388 ? -6.23 7.656 20.109 1 95.75 388 ILE A N 1
ATOM 3033 C CA . ILE A 1 388 ? -5.828 8.32 18.875 1 95.75 388 ILE A CA 1
ATOM 3034 C C . ILE A 1 388 ? -4.32 8.555 18.875 1 95.75 388 ILE A C 1
ATOM 3036 O O . ILE A 1 388 ? -3.756 9.039 17.891 1 95.75 388 ILE A O 1
ATOM 3040 N N . GLY A 1 389 ? -3.572 8.227 19.891 1 97 389 GLY A N 1
ATOM 3041 C CA . GLY A 1 389 ? -2.154 8.523 20.016 1 97 389 GLY A CA 1
ATOM 3042 C C . GLY A 1 389 ? -1.31 7.898 18.922 1 97 389 GLY A C 1
ATOM 3043 O O . GLY A 1 389 ? -0.258 8.43 18.562 1 97 389 GLY A O 1
ATOM 3044 N N . ASP A 1 390 ? -1.739 6.77 18.453 1 96.75 390 ASP A N 1
ATOM 3045 C CA . ASP A 1 390 ? -0.94 6.031 17.484 1 96.75 390 ASP A CA 1
ATOM 3046 C C . ASP A 1 390 ? -1.204 6.527 16.062 1 96.75 390 ASP A C 1
ATOM 3048 O O . ASP A 1 390 ? -0.365 6.359 15.172 1 96.75 390 ASP A O 1
ATOM 3052 N N . ILE A 1 391 ? -2.344 7.156 15.805 1 96.12 391 ILE A N 1
ATOM 3053 C CA . ILE A 1 391 ? -2.666 7.629 14.461 1 96.12 391 ILE A CA 1
ATOM 3054 C C . ILE A 1 391 ? -2.32 9.109 14.336 1 96.12 391 ILE A C 1
ATOM 3056 O O . ILE A 1 391 ? -2.07 9.609 13.242 1 96.12 391 ILE A O 1
ATOM 3060 N N . TYR A 1 392 ? -2.236 9.836 15.406 1 94.81 392 TYR A N 1
ATOM 3061 C CA . TYR A 1 392 ? -2.092 11.289 15.422 1 94.81 392 TYR A CA 1
ATOM 3062 C C . TYR A 1 392 ? -0.778 11.711 14.781 1 94.81 392 TYR A C 1
ATOM 3064 O O . TYR A 1 392 ? -0.733 12.695 14.039 1 94.81 392 TYR A O 1
ATOM 3072 N N . PRO A 1 393 ? 0.36 10.984 15.047 1 94 393 PRO A N 1
ATOM 3073 C CA . PRO A 1 393 ? 1.617 11.375 14.398 1 94 393 PRO A CA 1
ATOM 3074 C C . PRO A 1 393 ? 1.503 11.445 12.883 1 94 393 PRO A C 1
ATOM 3076 O O . PRO A 1 393 ? 2.129 12.305 12.25 1 94 393 PRO A O 1
ATOM 3079 N N . THR A 1 394 ? 0.675 10.578 12.359 1 91.5 394 THR A N 1
ATOM 3080 C CA . THR A 1 394 ? 0.523 10.523 10.906 1 91.5 394 THR A CA 1
ATOM 3081 C C . THR A 1 394 ? -0.306 11.695 10.406 1 91.5 394 THR A C 1
ATOM 3083 O O . THR A 1 394 ? -0.242 12.047 9.227 1 91.5 394 THR A O 1
ATOM 3086 N N . TYR A 1 395 ? -0.999 12.297 11.25 1 88.94 395 TYR A N 1
ATOM 3087 C CA . TYR A 1 395 ? -1.8 13.453 10.883 1 88.94 395 TYR A CA 1
ATOM 3088 C C . TYR A 1 395 ? -1.013 14.742 11.078 1 88.94 395 TYR A C 1
ATOM 3090 O O . TYR A 1 395 ? -1.188 15.711 10.328 1 88.94 395 TYR A O 1
ATOM 3098 N N . LEU A 1 396 ? -0.177 14.742 12.055 1 89.44 396 LEU A N 1
ATOM 3099 C CA . LEU A 1 396 ? 0.662 15.914 12.305 1 89.44 396 LEU A CA 1
ATOM 3100 C C . LEU A 1 396 ? 1.789 15.992 11.281 1 89.44 396 LEU A C 1
ATOM 3102 O O . LEU A 1 396 ? 2.129 17.078 10.812 1 89.44 396 LEU A O 1
ATOM 3106 N N . GLU A 1 397 ? 2.336 14.844 10.93 1 91.06 397 GLU A N 1
ATOM 3107 C CA . GLU A 1 397 ? 3.297 14.664 9.844 1 91.06 397 GLU A CA 1
ATOM 3108 C C . GLU A 1 397 ? 4.535 15.531 10.055 1 91.06 397 GLU A C 1
ATOM 3110 O O . GLU A 1 397 ? 5.117 16.031 9.094 1 91.06 397 GLU A O 1
ATOM 3115 N N . GLY A 1 398 ? 4.91 15.82 11.336 1 92.5 398 GLY A N 1
ATOM 3116 C CA . GLY A 1 398 ? 6.066 16.656 11.633 1 92.5 398 GLY A CA 1
ATOM 3117 C C . GLY A 1 398 ? 7.359 16.094 11.07 1 92.5 398 GLY A C 1
ATOM 3118 O O . GLY A 1 398 ? 8.281 16.844 10.75 1 92.5 398 GLY A O 1
ATOM 3119 N N . ILE A 1 399 ? 7.449 14.812 10.883 1 95.94 399 ILE A N 1
ATOM 3120 C CA . ILE A 1 399 ? 8.656 14.133 10.43 1 95.94 399 ILE A CA 1
ATOM 3121 C C . ILE A 1 399 ? 8.977 14.547 8.992 1 95.94 399 ILE A C 1
ATOM 3123 O O . ILE A 1 399 ? 10.125 14.461 8.555 1 95.94 399 ILE A O 1
ATOM 3127 N N . LEU A 1 400 ? 8.008 15.07 8.289 1 96.44 400 LEU A N 1
ATOM 3128 C CA . LEU A 1 400 ? 8.211 15.5 6.91 1 96.44 400 LEU A CA 1
ATOM 3129 C C . LEU A 1 400 ? 9.141 16.703 6.844 1 96.44 400 LEU A C 1
ATOM 3131 O O . LEU A 1 400 ? 9.688 17.016 5.781 1 96.44 400 LEU A O 1
ATOM 3135 N N . CYS A 1 401 ? 9.383 17.391 7.941 1 97.25 401 CYS A N 1
ATOM 3136 C CA . CYS A 1 401 ? 10.203 18.594 7.961 1 97.25 401 CYS A CA 1
ATOM 3137 C C . CYS A 1 401 ? 11.68 18.25 7.98 1 97.25 401 CYS A C 1
ATOM 3139 O O . CYS A 1 401 ? 12.531 19.109 7.715 1 97.25 401 CYS A O 1
ATOM 3141 N N . ARG A 1 402 ? 12.016 17.016 8.203 1 96.81 402 ARG A N 1
ATOM 3142 C CA . ARG A 1 402 ? 13.391 16.656 8.531 1 96.81 402 ARG A CA 1
ATOM 3143 C C . ARG A 1 402 ? 14.305 16.844 7.32 1 96.81 402 ARG A C 1
ATOM 3145 O O . ARG A 1 402 ? 15.516 17 7.473 1 96.81 402 ARG A O 1
ATOM 3152 N N . SER A 1 403 ? 13.742 16.828 6.102 1 96.12 403 SER A N 1
ATOM 3153 C CA . SER A 1 403 ? 14.602 16.922 4.922 1 96.12 403 SER A CA 1
ATOM 3154 C C . SER A 1 403 ? 14.383 18.234 4.188 1 96.12 403 SER A C 1
ATOM 3156 O O . SER A 1 403 ? 14.781 18.375 3.027 1 96.12 403 SER A O 1
ATOM 3158 N N . PHE A 1 404 ? 13.633 19.172 4.801 1 97.62 404 PHE A N 1
ATOM 3159 C CA . PHE A 1 404 ? 13.516 20.5 4.246 1 97.62 404 PHE A CA 1
ATOM 3160 C C . PHE A 1 404 ? 14.836 21.266 4.383 1 97.62 404 PHE A C 1
ATOM 3162 O O . PHE A 1 404 ? 15.531 21.125 5.391 1 97.62 404 PHE A O 1
ATOM 3169 N N . ARG A 1 405 ? 15.242 22.109 3.367 1 96.31 405 ARG A N 1
ATOM 3170 C CA . ARG A 1 405 ? 16.438 22.953 3.381 1 96.31 405 ARG A CA 1
ATOM 3171 C C . ARG A 1 405 ? 16.078 24.391 3.039 1 96.31 405 ARG A C 1
ATOM 3173 O O . ARG A 1 405 ? 16.469 24.891 1.979 1 96.31 405 ARG A O 1
ATOM 3180 N N . PRO A 1 406 ? 15.367 25.031 4.008 1 97 406 PRO A N 1
ATOM 3181 C CA . PRO A 1 406 ? 14.859 26.375 3.705 1 97 406 PRO A CA 1
ATOM 3182 C C . PRO A 1 406 ? 15.977 27.406 3.555 1 97 406 PRO A C 1
ATOM 3184 O O . PRO A 1 406 ? 15.805 28.422 2.859 1 97 406 PRO A O 1
ATOM 3187 N N . GLU A 1 407 ? 17.141 27.266 4.207 1 95.5 407 GLU A N 1
ATOM 3188 C CA . GLU A 1 407 ? 18.281 28.188 4.164 1 95.5 407 GLU A CA 1
ATOM 3189 C C . GLU A 1 407 ? 17.812 29.625 4.398 1 95.5 407 GLU A C 1
ATOM 3191 O O . GLU A 1 407 ? 18.125 30.516 3.605 1 95.5 407 GLU A O 1
ATOM 3196 N N . LEU A 1 408 ? 17.141 29.906 5.41 1 97.81 408 LEU A N 1
ATOM 3197 C CA . LEU A 1 408 ? 16.547 31.188 5.738 1 97.81 408 LEU A CA 1
ATOM 3198 C C . LEU A 1 408 ? 17.5 32 6.621 1 97.81 408 LEU A C 1
ATOM 3200 O O . LEU A 1 408 ? 18.219 31.453 7.449 1 97.81 408 LEU A O 1
ATOM 3204 N N . PRO A 1 409 ? 17.531 33.344 6.441 1 97 409 PRO A N 1
ATOM 3205 C CA . PRO A 1 409 ? 18.297 34.219 7.344 1 97 409 PRO A CA 1
ATOM 3206 C C . PRO A 1 409 ? 17.672 34.312 8.734 1 97 409 PRO A C 1
ATOM 3208 O O . PRO A 1 409 ? 16.531 33.875 8.938 1 97 409 PRO A O 1
ATOM 3211 N N . ASP A 1 410 ? 18.344 34.906 9.695 1 96.12 410 ASP A N 1
ATOM 3212 C CA . ASP A 1 410 ? 17.906 35.031 11.078 1 96.12 410 ASP A CA 1
ATOM 3213 C C . ASP A 1 410 ? 16.625 35.875 11.164 1 96.12 410 ASP A C 1
ATOM 3215 O O . ASP A 1 410 ? 15.781 35.656 12.031 1 96.12 410 ASP A O 1
ATOM 3219 N N . SER A 1 411 ? 16.469 36.812 10.25 1 95.81 411 SER A N 1
ATOM 3220 C CA . SER A 1 411 ? 15.336 37.719 10.266 1 95.81 411 SER A CA 1
ATOM 3221 C C . SER A 1 411 ? 14.023 37 10.008 1 95.81 411 SER A C 1
ATOM 3223 O O . SER A 1 411 ? 12.945 37.5 10.312 1 95.81 411 SER A O 1
ATOM 3225 N N . MET A 1 412 ? 14.148 35.75 9.484 1 96.62 412 MET A N 1
ATOM 3226 C CA . MET A 1 412 ? 12.953 35.031 9.062 1 96.62 412 MET A CA 1
ATOM 3227 C C . MET A 1 412 ? 12.531 34.031 10.117 1 96.62 412 MET A C 1
ATOM 3229 O O . MET A 1 412 ? 11.43 33.469 10.039 1 96.62 412 MET A O 1
ATOM 3233 N N . VAL A 1 413 ? 13.344 33.781 11.086 1 95.75 413 VAL A N 1
ATOM 3234 C CA . VAL A 1 413 ? 13.047 32.719 12.023 1 95.75 413 VAL A CA 1
ATOM 3235 C C . VAL A 1 413 ? 12.953 33.25 13.438 1 95.75 413 VAL A C 1
ATOM 3237 O O . VAL A 1 413 ? 13.484 34.344 13.734 1 95.75 413 VAL A O 1
ATOM 3240 N N . VAL A 1 414 ? 12.211 32.5 14.258 1 93.75 414 VAL A N 1
ATOM 3241 C CA . VAL A 1 414 ? 12.094 32.875 15.656 1 93.75 414 VAL A CA 1
ATOM 3242 C C . VAL A 1 414 ? 13.438 32.688 16.359 1 93.75 414 VAL A C 1
ATOM 3244 O O . VAL A 1 414 ? 14.062 31.625 16.234 1 93.75 414 VAL A O 1
ATOM 3247 N N . GLN A 1 415 ? 13.898 33.719 16.984 1 86.25 415 GLN A N 1
ATOM 3248 C CA . GLN A 1 415 ? 15.195 33.688 17.656 1 86.25 415 GLN A CA 1
ATOM 3249 C C . GLN A 1 415 ? 15.039 33.406 19.141 1 86.25 415 GLN A C 1
ATOM 3251 O O . GLN A 1 415 ? 15.867 32.688 19.734 1 86.25 415 GLN A O 1
ATOM 3256 N N . ASP A 1 416 ? 13.977 33.938 19.703 1 86.44 416 ASP A N 1
ATOM 3257 C CA . ASP A 1 416 ? 13.758 33.812 21.141 1 86.44 416 ASP A CA 1
ATOM 3258 C C . ASP A 1 416 ? 12.414 33.156 21.438 1 86.44 416 ASP A C 1
ATOM 3260 O O . ASP A 1 416 ? 11.625 32.906 20.531 1 86.44 416 ASP A O 1
ATOM 3264 N N . GLU A 1 417 ? 12.273 32.906 22.688 1 91.19 417 GLU A N 1
ATOM 3265 C CA . GLU A 1 417 ? 11 32.344 23.141 1 91.19 417 GLU A CA 1
ATOM 3266 C C . GLU A 1 417 ? 9.859 33.344 22.906 1 91.19 417 GLU A C 1
ATOM 3268 O O . GLU A 1 417 ? 10.039 34.531 23.078 1 91.19 417 GLU A O 1
ATOM 3273 N N . ILE A 1 418 ? 8.797 32.812 22.516 1 95.38 418 ILE A N 1
ATOM 3274 C CA . ILE A 1 418 ? 7.602 33.625 22.359 1 95.38 418 ILE A CA 1
ATOM 3275 C C . ILE A 1 418 ? 7.035 33.969 23.734 1 95.38 418 ILE A C 1
ATOM 3277 O O . ILE A 1 418 ? 6.355 33.156 24.359 1 95.38 418 ILE A O 1
ATOM 3281 N N . SER A 1 419 ? 7.355 35.125 24.188 1 93.5 419 SER A N 1
ATOM 3282 C CA . SER A 1 419 ? 6.949 35.562 25.516 1 93.5 419 SER A CA 1
ATOM 3283 C C . SER A 1 419 ? 7.188 37.062 25.672 1 93.5 419 SER A C 1
ATOM 3285 O O . SER A 1 419 ? 7.953 37.656 24.922 1 93.5 419 SER A O 1
ATOM 3287 N N . ILE A 1 420 ? 6.441 37.688 26.531 1 90.44 420 ILE A N 1
ATOM 3288 C CA . ILE A 1 420 ? 6.688 39.031 27.031 1 90.44 420 ILE A CA 1
ATOM 3289 C C . ILE A 1 420 ? 6.406 39.062 28.531 1 90.44 420 ILE A C 1
ATOM 3291 O O . ILE A 1 420 ? 5.273 39.312 28.953 1 90.44 420 ILE A O 1
ATOM 3295 N N . LEU A 1 421 ? 7.418 38.938 29.281 1 88.12 421 LEU A N 1
ATOM 3296 C CA . LEU A 1 421 ? 7.23 38.781 30.719 1 88.12 421 LEU A CA 1
ATOM 3297 C C . LEU A 1 421 ? 7.559 40.094 31.438 1 88.12 421 LEU A C 1
ATOM 3299 O O .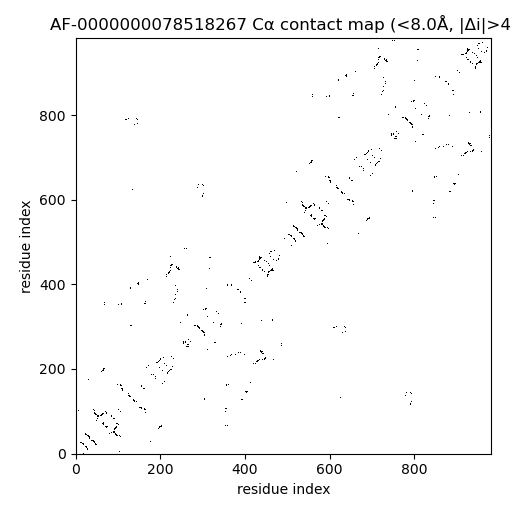 LEU A 1 421 ? 7.078 40.344 32.562 1 88.12 421 LEU A O 1
ATOM 3303 N N . ASN A 1 422 ? 8.32 40.938 30.875 1 85.38 422 ASN A N 1
ATOM 3304 C CA . ASN A 1 422 ? 8.812 42.094 31.562 1 85.38 422 ASN A CA 1
ATOM 3305 C C . ASN A 1 422 ? 7.879 43.312 31.375 1 85.38 422 ASN A C 1
ATOM 3307 O O . ASN A 1 422 ? 7.883 44.219 32.188 1 85.38 422 ASN A O 1
ATOM 3311 N N . MET A 1 423 ? 7.238 43.375 30.266 1 82.69 423 MET A N 1
ATOM 3312 C CA . MET A 1 423 ? 6.305 44.469 30 1 82.69 423 MET A CA 1
ATOM 3313 C C . MET A 1 423 ? 5.027 43.969 29.344 1 82.69 423 MET A C 1
ATOM 3315 O O . MET A 1 423 ? 5.082 43.156 28.422 1 82.69 423 MET A O 1
ATOM 3319 N N . PRO A 1 424 ? 3.961 44.438 29.938 1 84.75 424 PRO A N 1
ATOM 3320 C CA . PRO A 1 424 ? 2.703 44 29.328 1 84.75 424 PRO A CA 1
ATOM 3321 C C . PRO A 1 424 ? 2.484 44.594 27.938 1 84.75 424 PRO A C 1
ATOM 3323 O O . PRO A 1 424 ? 3.064 45.625 27.594 1 84.75 424 PRO A O 1
ATOM 3326 N N . THR A 1 425 ? 1.789 43.844 27.141 1 89.38 425 THR A N 1
ATOM 3327 C CA . THR A 1 425 ? 1.335 44.375 25.859 1 89.38 425 THR A CA 1
ATOM 3328 C C . THR A 1 425 ? 0.505 45.656 26.062 1 89.38 425 THR A C 1
ATOM 3330 O O . THR A 1 425 ? 0.045 45.938 27.172 1 89.38 425 THR A O 1
ATOM 3333 N N . SER A 1 426 ? 0.416 46.438 25.016 1 89 426 SER A N 1
ATOM 3334 C CA . SER A 1 426 ? -0.34 47.688 25.109 1 89 426 SER A CA 1
ATOM 3335 C C . SER A 1 426 ? -1.758 47.438 25.609 1 89 426 SER A C 1
ATOM 3337 O O . SER A 1 426 ? -2.363 48.312 26.234 1 89 426 SER A O 1
ATOM 3339 N N . PHE A 1 427 ? -2.305 46.344 25.219 1 90.25 427 PHE A N 1
ATOM 3340 C CA . PHE A 1 427 ? -3.584 45.844 25.719 1 90.25 427 PHE A CA 1
ATOM 3341 C C . PHE A 1 427 ? -3.471 44.406 26.141 1 90.25 427 PHE A C 1
ATOM 3343 O O . PHE A 1 427 ? -2.779 43.594 25.5 1 90.25 427 PHE A O 1
ATOM 3350 N N . PRO A 1 428 ? -4.098 44.062 27.219 1 91.12 428 PRO A N 1
ATOM 3351 C CA . PRO A 1 428 ? -4.008 42.688 27.672 1 91.12 428 PRO A CA 1
ATOM 3352 C C . PRO A 1 428 ? -4.559 41.688 26.641 1 91.12 428 PRO A C 1
ATOM 3354 O O . PRO A 1 428 ? -5.582 41.969 26.016 1 91.12 428 PRO A O 1
ATOM 3357 N N . ILE A 1 429 ? -3.891 40.562 26.531 1 94.81 429 ILE A N 1
ATOM 3358 C CA . ILE A 1 429 ? -4.309 39.531 25.609 1 94.81 429 ILE A CA 1
ATOM 3359 C C . ILE A 1 429 ? -5.297 38.594 26.297 1 94.81 429 ILE A C 1
ATOM 3361 O O . ILE A 1 429 ? -5.105 38.219 27.453 1 94.81 429 ILE A O 1
ATOM 3365 N N . LEU A 1 430 ? -6.387 38.25 25.656 1 93.56 430 LEU A N 1
ATOM 3366 C CA . LEU A 1 430 ? -7.34 37.25 26.156 1 93.56 430 LEU A CA 1
ATOM 3367 C C . LEU A 1 430 ? -7.09 35.906 25.531 1 93.56 430 LEU A C 1
ATOM 3369 O O . LEU A 1 430 ? -7.23 35.719 24.312 1 93.56 430 LEU A O 1
ATOM 3373 N N . PHE A 1 431 ? -6.727 34.969 26.359 1 95 431 PHE A N 1
ATOM 3374 C CA . PHE A 1 431 ? -6.637 33.594 25.938 1 95 431 PHE A CA 1
ATOM 3375 C C . PHE A 1 431 ? -7.934 32.844 26.25 1 95 431 PHE A C 1
ATOM 3377 O O . PHE A 1 431 ? -8.492 32.969 27.328 1 95 431 PHE A O 1
ATOM 3384 N N . ALA A 1 432 ? -8.414 32.125 25.266 1 92.44 432 ALA A N 1
ATOM 3385 C CA . ALA A 1 432 ? -9.648 31.375 25.438 1 92.44 432 ALA A CA 1
ATOM 3386 C C . ALA A 1 432 ? -9.43 29.906 25.141 1 92.44 432 ALA A C 1
ATOM 3388 O O . ALA A 1 432 ? -8.703 29.547 24.203 1 92.44 432 ALA A O 1
ATOM 3389 N N . SER A 1 433 ? -9.992 29.031 25.922 1 92 433 SER A N 1
ATOM 3390 C CA . SER A 1 433 ? -9.867 27.578 25.734 1 92 433 SER A CA 1
ATOM 3391 C C . SER A 1 433 ? -11.062 26.844 26.328 1 92 433 SER A C 1
ATOM 3393 O O . SER A 1 433 ? -11.656 27.297 27.312 1 92 433 SER A O 1
ATOM 3395 N N . ASN A 1 434 ? -11.406 25.75 25.703 1 87.56 434 ASN A N 1
ATOM 3396 C CA . ASN A 1 434 ? -12.367 24.828 26.297 1 87.56 434 ASN A CA 1
ATOM 3397 C C . ASN A 1 434 ? -11.734 24 27.406 1 87.56 434 ASN A C 1
ATOM 3399 O O . ASN A 1 434 ? -10.516 23.797 27.422 1 87.56 434 ASN A O 1
ATOM 3403 N N . THR A 1 435 ? -12.562 23.578 28.312 1 89.75 435 THR A N 1
ATOM 3404 C CA . THR A 1 435 ? -12.039 22.812 29.438 1 89.75 435 THR A CA 1
ATOM 3405 C C . THR A 1 435 ? -11.492 21.469 28.969 1 89.75 435 THR A C 1
ATOM 3407 O O . THR A 1 435 ? -10.57 20.922 29.594 1 89.75 435 THR A O 1
ATOM 3410 N N . ILE A 1 436 ? -12.109 20.922 27.938 1 89.69 436 ILE A N 1
ATOM 3411 C CA . ILE A 1 436 ? -11.617 19.719 27.281 1 89.69 436 ILE A CA 1
ATOM 3412 C C . ILE A 1 436 ? -11.492 19.953 25.781 1 89.69 436 ILE A C 1
ATOM 3414 O O . ILE A 1 436 ? -12.5 20.094 25.094 1 89.69 436 ILE A O 1
ATOM 3418 N N . ASP A 1 437 ? -10.289 19.984 25.359 1 91.19 437 ASP A N 1
ATOM 3419 C CA . ASP A 1 437 ? -9.969 20.141 23.953 1 91.19 437 ASP A CA 1
ATOM 3420 C C . ASP A 1 437 ? -8.836 19.203 23.531 1 91.19 437 ASP A C 1
ATOM 3422 O O . ASP A 1 437 ? -7.68 19.438 23.891 1 91.19 437 ASP A O 1
ATOM 3426 N N . PRO A 1 438 ? -9.172 18.219 22.781 1 90.06 438 PRO A N 1
ATOM 3427 C CA . PRO A 1 438 ? -8.172 17.203 22.438 1 90.06 438 PRO A CA 1
ATOM 3428 C C . PRO A 1 438 ? -7.18 17.688 21.391 1 90.06 438 PRO A C 1
ATOM 3430 O O . PRO A 1 438 ? -6.199 17 21.094 1 90.06 438 PRO A O 1
ATOM 3433 N N . ILE A 1 439 ? -7.309 18.781 20.797 1 88.81 439 ILE A N 1
ATOM 3434 C CA . ILE A 1 439 ? -6.418 19.281 19.766 1 88.81 439 ILE A CA 1
ATOM 3435 C C . ILE A 1 439 ? -5.562 20.422 20.312 1 88.81 439 ILE A C 1
ATOM 3437 O O . ILE A 1 439 ? -4.344 20.438 20.125 1 88.81 439 ILE A O 1
ATOM 3441 N N . THR A 1 440 ? -6.238 21.359 20.984 1 93.5 440 THR A N 1
ATOM 3442 C CA . THR A 1 440 ? -5.582 22.453 21.688 1 93.5 440 THR A CA 1
ATOM 3443 C C . THR A 1 440 ? -5.957 22.438 23.172 1 93.5 440 THR A C 1
ATOM 3445 O O . THR A 1 440 ? -6.738 23.281 23.625 1 93.5 440 THR A O 1
AT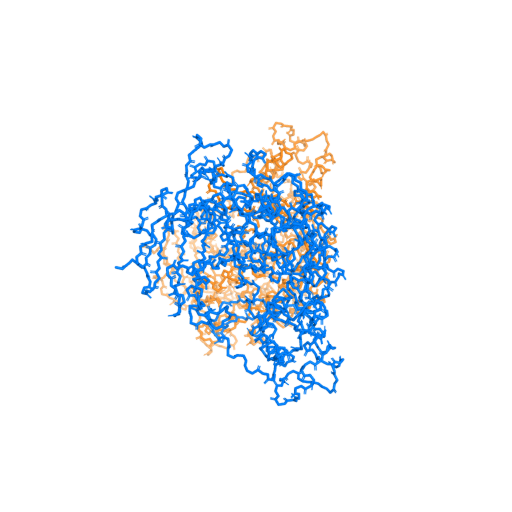OM 3448 N N . PRO A 1 441 ? -5.27 21.625 23.875 1 94.06 441 PRO A N 1
ATOM 3449 C CA . PRO A 1 441 ? -5.695 21.391 25.266 1 94.06 441 PRO A CA 1
ATOM 3450 C C . PRO A 1 441 ? -5.488 22.609 26.156 1 94.06 441 PRO A C 1
ATOM 3452 O O . PRO A 1 441 ? -4.645 23.469 25.859 1 94.06 441 PRO A O 1
ATOM 3455 N N . LEU A 1 442 ? -6.242 22.609 27.219 1 93.5 442 LEU A N 1
ATOM 3456 C CA . LEU A 1 442 ? -6.234 23.703 28.188 1 93.5 442 LEU A CA 1
ATOM 3457 C C . LEU A 1 442 ? -4.824 23.969 28.688 1 93.5 442 LEU A C 1
ATOM 3459 O O . LEU A 1 442 ? -4.457 25.109 28.969 1 93.5 442 LEU A O 1
ATOM 3463 N N . GLU A 1 443 ? -4.055 22.938 28.797 1 96 443 GLU A N 1
ATOM 3464 C CA . GLU A 1 443 ? -2.686 23.094 29.281 1 96 443 GLU A CA 1
ATOM 3465 C C . GLU A 1 443 ? -1.889 24.031 28.375 1 96 443 GLU A C 1
ATOM 3467 O O . GLU A 1 443 ? -1.071 24.812 28.859 1 96 443 GLU A O 1
ATOM 3472 N N . SER A 1 444 ? -2.08 23.953 27.094 1 96.75 444 SER A N 1
ATOM 3473 C CA . SER A 1 444 ? -1.406 24.859 26.156 1 96.75 444 SER A CA 1
ATOM 3474 C C . SER A 1 444 ? -1.788 26.312 26.422 1 96.75 444 SER A C 1
ATOM 3476 O O . SER A 1 444 ? -0.928 27.188 26.406 1 96.75 444 SER A O 1
ATOM 3478 N N . ALA A 1 445 ? -3.066 26.547 26.625 1 96.12 445 ALA A N 1
ATOM 3479 C CA . ALA A 1 445 ? -3.545 27.891 26.906 1 96.12 445 ALA A CA 1
ATOM 3480 C C . ALA A 1 445 ? -2.943 28.438 28.203 1 96.12 445 ALA A C 1
ATOM 3482 O O . ALA A 1 445 ? -2.549 29.594 28.281 1 96.12 445 ALA A O 1
ATOM 3483 N N . ARG A 1 446 ? -2.904 27.625 29.219 1 96.38 446 ARG A N 1
ATOM 3484 C CA . ARG A 1 446 ? -2.324 28.016 30.5 1 96.38 446 ARG A CA 1
ATOM 3485 C C . ARG A 1 446 ? -0.852 28.391 30.344 1 96.38 446 ARG A C 1
ATOM 3487 O O . ARG A 1 446 ? -0.406 29.422 30.859 1 96.38 446 ARG A O 1
ATOM 3494 N N . LYS A 1 447 ? -0.156 27.516 29.625 1 96.62 447 LYS A N 1
ATOM 3495 C CA . LYS A 1 447 ? 1.269 27.766 29.422 1 96.62 447 LYS A CA 1
ATOM 3496 C C . LYS A 1 447 ? 1.497 29.047 28.641 1 96.62 447 LYS A C 1
ATOM 3498 O O . LYS A 1 447 ? 2.352 29.859 29 1 96.62 447 LYS A O 1
ATOM 3503 N N . MET A 1 448 ? 0.768 29.266 27.594 1 97.56 448 MET A N 1
ATOM 3504 C CA . MET A 1 448 ? 0.958 30.453 26.766 1 97.56 448 MET A CA 1
ATOM 3505 C C . MET A 1 448 ? 0.549 31.719 27.516 1 97.56 448 MET A C 1
ATOM 3507 O O . MET A 1 448 ? 1.215 32.75 27.422 1 97.56 448 MET A O 1
ATOM 3511 N N . SER A 1 449 ? -0.574 31.688 28.234 1 95.75 449 SER A N 1
ATOM 3512 C CA . SER A 1 449 ? -1.002 32.844 29.016 1 95.75 449 SER A CA 1
ATOM 3513 C C . SER A 1 449 ? 0.069 33.25 30.031 1 95.75 449 SER A C 1
ATOM 3515 O O . SER A 1 449 ? 0.321 34.438 30.219 1 95.75 449 SER A O 1
ATOM 3517 N N . SER A 1 450 ? 0.706 32.281 30.609 1 95.56 450 SER A N 1
ATOM 3518 C CA . SER A 1 450 ? 1.729 32.562 31.609 1 95.56 450 SER A CA 1
ATOM 3519 C C . SER A 1 450 ? 2.938 33.281 31 1 95.56 450 SER A C 1
ATOM 3521 O O . SER A 1 450 ? 3.742 33.875 31.719 1 95.56 450 SER A O 1
ATOM 3523 N N . ARG A 1 451 ? 3.051 33.188 29.703 1 96 451 ARG A N 1
ATOM 3524 C CA . ARG A 1 451 ? 4.199 33.781 29 1 96 451 ARG A CA 1
ATOM 3525 C C . ARG A 1 451 ? 3.938 35.25 28.641 1 96 451 ARG A C 1
ATOM 3527 O O . ARG A 1 451 ? 4.832 35.938 28.156 1 96 451 ARG A O 1
ATOM 3534 N N . PHE A 1 452 ? 2.791 35.75 28.844 1 95.81 452 PHE A N 1
ATOM 3535 C CA . PHE A 1 452 ? 2.432 37.125 28.516 1 95.81 452 PHE A CA 1
ATOM 3536 C C . PHE A 1 452 ? 1.891 37.844 29.734 1 95.81 452 PHE A C 1
ATOM 3538 O O . PHE A 1 452 ? 0.75 37.625 30.156 1 95.81 452 PHE A O 1
ATOM 3545 N N . ALA A 1 453 ? 2.672 38.75 30.188 1 92.56 453 ALA A N 1
ATOM 3546 C CA . ALA A 1 453 ? 2.32 39.5 31.391 1 92.56 453 ALA A CA 1
ATOM 3547 C C . ALA A 1 453 ? 1.011 40.25 31.203 1 92.56 453 ALA A C 1
ATOM 3549 O O . ALA A 1 453 ? 0.799 40.875 30.172 1 92.56 453 ALA A O 1
ATOM 3550 N N . GLY A 1 454 ? 0.132 40.094 32.188 1 90 454 GLY A N 1
ATOM 3551 C CA . GLY A 1 454 ? -1.109 40.844 32.156 1 90 454 GLY A CA 1
ATOM 3552 C C . GLY A 1 454 ? -2.211 40.188 31.375 1 90 454 GLY A C 1
ATOM 3553 O O . GLY A 1 454 ? -3.342 40.656 31.328 1 90 454 GLY A O 1
ATOM 3554 N N . SER A 1 455 ? -1.896 39.062 30.766 1 91.69 455 SER A N 1
ATOM 3555 C CA . SER A 1 455 ? -2.908 38.375 29.969 1 91.69 455 SER A CA 1
ATOM 3556 C C . SER A 1 455 ? -3.971 37.75 30.859 1 91.69 455 SER A C 1
ATOM 3558 O O . SER A 1 455 ? -3.789 37.625 32.062 1 91.69 455 SER A O 1
ATOM 3560 N N . VAL A 1 456 ? -5.137 37.406 30.203 1 89.88 456 VAL A N 1
ATOM 3561 C CA . VAL A 1 456 ? -6.25 36.75 30.891 1 89.88 456 VAL A CA 1
ATOM 3562 C C . VAL A 1 456 ? -6.625 35.469 30.172 1 89.88 456 VAL A C 1
ATOM 3564 O O . VAL A 1 456 ? -6.586 35.406 28.953 1 89.88 456 VAL A O 1
ATOM 3567 N N . LEU A 1 457 ? -6.969 34.438 30.984 1 90.5 457 LEU A N 1
ATOM 3568 C CA . LEU A 1 457 ? -7.414 33.156 30.438 1 90.5 457 LEU A CA 1
ATOM 3569 C C . LEU A 1 457 ? -8.898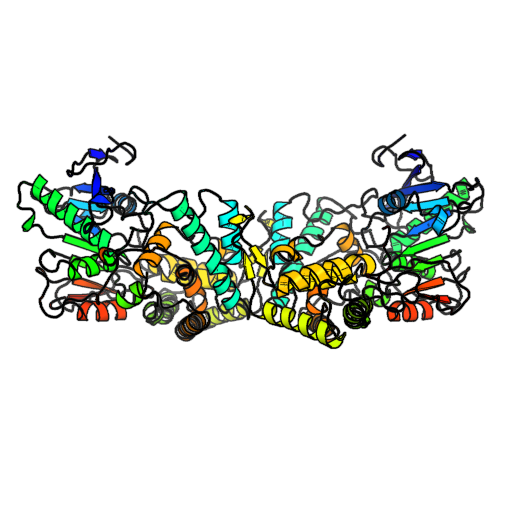 32.938 30.703 1 90.5 457 LEU A C 1
ATOM 3571 O O . LEU A 1 457 ? -9.328 32.969 31.859 1 90.5 457 LEU A O 1
ATOM 3575 N N . LEU A 1 458 ? -9.594 32.812 29.641 1 86.94 458 LEU A N 1
ATOM 3576 C CA . LEU A 1 458 ? -11.016 32.469 29.719 1 86.94 458 LEU A CA 1
ATOM 3577 C C . LEU A 1 458 ? -11.242 31 29.406 1 86.94 458 LEU A C 1
ATOM 3579 O O . LEU A 1 458 ? -10.758 30.5 28.375 1 86.94 458 LEU A O 1
ATOM 3583 N N . MET A 1 459 ? -11.977 30.281 30.281 1 84.75 459 MET A N 1
ATOM 3584 C CA . MET A 1 459 ? -12.289 28.875 30.078 1 84.75 459 MET A CA 1
ATOM 3585 C C . MET A 1 459 ? -13.781 28.672 29.812 1 84.75 459 MET A C 1
ATOM 3587 O O . MET A 1 459 ? -14.617 29.297 30.469 1 84.75 459 MET A O 1
ATOM 3591 N N . GLN A 1 460 ? -14.031 27.891 28.859 1 79.62 460 GLN A N 1
ATOM 3592 C CA . GLN A 1 460 ? -15.398 27.5 28.578 1 79.62 460 GLN A CA 1
ATOM 3593 C C . GLN A 1 460 ? -15.609 26.016 28.828 1 79.62 460 GLN A C 1
ATOM 3595 O O . GLN A 1 460 ? -14.82 25.172 28.375 1 79.62 460 GLN A O 1
ATOM 3600 N N . GLU A 1 461 ? -16.625 25.688 29.578 1 78.5 461 GLU A N 1
ATOM 3601 C CA . GLU A 1 461 ? -16.938 24.281 29.797 1 78.5 461 GLU A CA 1
ATOM 3602 C C . GLU A 1 461 ? -17.516 23.641 28.531 1 78.5 461 GLU A C 1
ATOM 3604 O O . GLU A 1 461 ? -18.688 23.797 28.234 1 78.5 461 GLU A O 1
ATOM 3609 N N . ALA A 1 462 ? -16.641 23 27.75 1 77.75 462 ALA A N 1
ATOM 3610 C CA . ALA A 1 462 ? -17.016 22.344 26.5 1 77.75 462 ALA A CA 1
ATOM 3611 C C . ALA A 1 462 ? -15.961 21.328 26.062 1 77.75 462 ALA A C 1
ATOM 3613 O O . ALA A 1 462 ? -14.875 21.281 26.641 1 77.75 462 ALA A O 1
ATOM 3614 N N . VAL A 1 463 ? -16.562 20.516 25.25 1 71.62 463 VAL A N 1
ATOM 3615 C CA . VAL A 1 463 ? -15.664 19.531 24.656 1 71.62 463 VAL A CA 1
ATOM 3616 C C . VAL A 1 463 ? -15.5 19.812 23.172 1 71.62 463 VAL A C 1
ATOM 3618 O O . VAL A 1 463 ? -16.484 19.922 22.438 1 71.62 463 VAL A O 1
ATOM 3621 N N . GLY A 1 464 ? -14.297 19.969 22.766 1 71.81 464 GLY A N 1
ATOM 3622 C CA . GLY A 1 464 ? -14.008 20.172 21.359 1 71.81 464 GLY A CA 1
ATOM 3623 C C . GLY A 1 464 ? -13.242 21.453 21.078 1 71.81 464 GLY A C 1
ATOM 3624 O O . GLY A 1 464 ? -12.797 22.125 22.016 1 71.81 464 GLY A O 1
ATOM 3625 N N . ALA A 1 465 ? -13.211 21.672 19.641 1 56.53 465 ALA A N 1
ATOM 3626 C CA . ALA A 1 465 ? -12.359 22.781 19.203 1 56.53 465 ALA A CA 1
ATOM 3627 C C . ALA A 1 465 ? -13.148 24.078 19.125 1 56.53 465 ALA A C 1
ATOM 3629 O O . ALA A 1 465 ? -14.25 24.109 18.578 1 56.53 465 ALA A O 1
ATOM 3630 N N . TYR A 1 466 ? -12.906 25.188 19.875 1 58.56 466 TYR A N 1
ATOM 3631 C CA . TYR A 1 466 ? -13.219 26.594 19.672 1 58.56 466 TYR A CA 1
ATOM 3632 C C . TYR A 1 466 ? -14.43 27 20.5 1 58.56 466 TYR A C 1
ATOM 3634 O O . TYR A 1 466 ? -15.273 26.172 20.844 1 58.56 466 TYR A O 1
ATOM 3642 N N . LEU A 1 467 ? -14.453 28.297 20.859 1 52.88 467 LEU A N 1
ATOM 3643 C CA . LEU A 1 467 ? -15.461 28.906 21.719 1 52.88 467 LEU A CA 1
ATOM 3644 C C . LEU A 1 467 ? -16.781 29.062 20.969 1 52.88 467 LEU A C 1
ATOM 3646 O O . LEU A 1 467 ? -16.797 29.453 19.797 1 52.88 467 LEU A O 1
ATOM 3650 N N . GLN A 1 468 ? -17.859 28.531 21.375 1 46.12 468 GLN A N 1
ATOM 3651 C CA . GLN A 1 468 ? -19.156 28.781 20.781 1 46.12 468 GLN A CA 1
ATOM 3652 C C . GLN A 1 468 ? -19.922 29.859 21.562 1 46.12 468 GLN A C 1
ATOM 3654 O O . GLN A 1 468 ? -21.016 30.266 21.172 1 46.12 468 GLN A O 1
ATOM 3659 N N . GLY A 1 469 ? -19.25 30.797 22.484 1 44.81 469 GLY A N 1
ATOM 3660 C CA . GLY A 1 469 ? -20.109 31.609 23.328 1 44.81 469 GLY A CA 1
ATOM 3661 C C . GLY A 1 469 ? -19.547 33 23.609 1 44.81 469 GLY A C 1
ATOM 3662 O O . GLY A 1 469 ? -18.562 33.406 22.984 1 44.81 469 GLY A O 1
ATOM 3663 N N . THR A 1 470 ? -20.391 33.875 24.328 1 40.16 470 THR A N 1
ATOM 3664 C CA . THR A 1 470 ? -20.203 35.25 24.719 1 40.16 470 THR A CA 1
ATOM 3665 C C . THR A 1 470 ? -19.078 35.375 25.766 1 40.16 470 THR A C 1
ATOM 3667 O O . THR A 1 470 ? -18.922 34.5 26.609 1 40.16 470 THR A O 1
ATOM 3670 N N . VAL A 1 471 ? -18.188 36.438 25.562 1 43.84 471 VAL A N 1
ATOM 3671 C CA . VAL A 1 471 ? -16.984 36.781 26.312 1 43.84 471 VAL A CA 1
ATOM 3672 C C . VAL A 1 471 ? -17.344 37.094 27.766 1 43.84 471 VAL A C 1
ATOM 3674 O O . VAL A 1 471 ? -18.109 38.031 28.016 1 43.84 471 VAL A O 1
ATOM 3677 N N . PRO A 1 472 ? -17.141 36.188 28.719 1 46.97 472 PRO A N 1
ATOM 3678 C CA . PRO A 1 472 ? -17.422 36.531 30.125 1 46.97 472 PRO A CA 1
ATOM 3679 C C . PRO A 1 472 ? -16.328 37.344 30.781 1 46.97 472 PRO A C 1
ATOM 3681 O O . PRO A 1 472 ? -15.266 37.562 30.172 1 46.97 472 PRO A O 1
ATOM 3684 N N . SER A 1 473 ? -16.531 37.781 32.094 1 41.69 473 SER A N 1
ATOM 3685 C CA . SER A 1 473 ? -15.602 38.562 32.906 1 41.69 473 SER A CA 1
ATOM 3686 C C . SER A 1 473 ? -14.336 37.75 33.188 1 41.69 473 SER A C 1
ATOM 3688 O O . SER A 1 473 ? -14.305 36.531 32.969 1 41.69 473 SER A O 1
ATOM 3690 N N . ASP A 1 474 ? -13.148 38.25 33.812 1 42.34 474 ASP A N 1
ATOM 3691 C CA . ASP A 1 474 ? -11.82 37.781 34.188 1 42.34 474 ASP A CA 1
ATOM 3692 C C . ASP A 1 474 ? -11.898 36.438 34.875 1 42.34 474 ASP A C 1
ATOM 3694 O O . ASP A 1 474 ? -12.742 36.219 35.75 1 42.34 474 ASP A O 1
ATOM 3698 N N . ASN A 1 475 ? -10.953 35.375 34.562 1 48.94 475 ASN A N 1
ATOM 3699 C CA . ASN A 1 475 ? -10.82 34.062 35.188 1 48.94 475 ASN A CA 1
ATOM 3700 C C . ASN A 1 475 ? -12.172 33.406 35.406 1 48.94 475 ASN A C 1
ATOM 3702 O O . ASN A 1 475 ? -12.477 32.906 36.5 1 48.94 475 ASN A O 1
ATOM 3706 N N . THR A 1 476 ? -13.031 33.625 34.375 1 53.47 476 THR A N 1
ATOM 3707 C CA . THR A 1 476 ? -14.414 33.156 34.5 1 53.47 476 THR A CA 1
ATOM 3708 C C . THR A 1 476 ? -14.617 31.891 33.688 1 53.47 476 THR A C 1
ATOM 3710 O O . THR A 1 476 ? -14.031 31.734 32.594 1 53.47 476 THR A O 1
ATOM 3713 N N . THR A 1 477 ? -15.062 30.906 34.219 1 60.75 477 THR A N 1
ATOM 3714 C CA . THR A 1 477 ? -15.523 29.719 33.5 1 60.75 477 THR A CA 1
ATOM 3715 C C . THR A 1 477 ? -16.984 29.859 33.094 1 60.75 477 THR A C 1
ATOM 3717 O O . THR A 1 477 ? -17.859 30.031 33.938 1 60.75 477 THR A O 1
ATOM 3720 N N . CYS A 1 478 ? -17.203 29.922 31.719 1 67.88 478 CYS A N 1
ATOM 3721 C CA . CYS A 1 478 ? -18.578 30 31.219 1 67.88 478 CYS A CA 1
ATOM 3722 C C . CYS A 1 478 ? -19.172 28.609 31.031 1 67.88 478 CYS A C 1
ATOM 3724 O O . CYS A 1 478 ? -18.484 27.703 30.547 1 67.88 478 CYS A O 1
ATOM 3726 N N . PRO A 1 479 ? -20.391 28.406 31.484 1 60.31 479 PRO A N 1
ATOM 3727 C CA . PRO A 1 479 ? -21 27.078 31.359 1 60.31 479 PRO A CA 1
ATOM 3728 C C . PRO A 1 479 ? -21.234 26.672 29.922 1 60.31 479 PRO A C 1
ATOM 3730 O O . PRO A 1 479 ? -21.312 27.531 29.031 1 60.31 479 PRO A O 1
ATOM 3733 N N . ARG A 1 480 ? -21.406 25.344 29.719 1 57.12 480 ARG A N 1
ATOM 3734 C CA . ARG A 1 480 ? -21.625 24.719 28.422 1 57.12 480 ARG A CA 1
ATOM 3735 C C . ARG A 1 480 ? -22.969 25.125 27.828 1 57.12 480 ARG A C 1
ATOM 3737 O O . ARG A 1 480 ? -24 25.047 28.516 1 57.12 480 ARG A O 1
ATOM 3744 N N . GLN A 1 481 ? -22.953 25.562 26.672 1 51.16 481 GLN A N 1
ATOM 3745 C CA . GLN A 1 481 ? -24.203 25.953 26.031 1 51.16 481 GLN A CA 1
ATOM 3746 C C . GLN A 1 481 ? -24.766 24.797 25.188 1 51.16 481 GLN A C 1
ATOM 3748 O O . GLN A 1 481 ? -25.984 24.641 25.094 1 51.16 481 GLN A O 1
ATOM 3753 N N . TYR A 1 482 ? -23.891 23.859 24.641 1 57.12 482 TYR A N 1
ATOM 3754 C CA . TYR A 1 482 ? -24.359 22.797 23.75 1 57.12 482 TYR A CA 1
ATOM 3755 C C . TYR A 1 482 ? -23.797 21.453 24.172 1 57.12 482 TYR A C 1
ATOM 3757 O O . TYR A 1 482 ? -22.641 21.359 24.609 1 57.12 482 TYR A O 1
ATOM 3765 N N . ILE A 1 483 ? -24.656 20.453 24.25 1 51.75 483 ILE A N 1
ATOM 3766 C CA . ILE A 1 483 ? -24.297 19.078 24.625 1 51.75 483 ILE A CA 1
ATOM 3767 C C . ILE A 1 483 ? -24.406 18.172 23.406 1 51.75 483 ILE A C 1
ATOM 3769 O O . ILE A 1 483 ? -25.469 18.109 22.766 1 51.75 483 ILE A O 1
ATOM 3773 N N . PRO A 1 484 ? -23.375 17.5 23.109 1 59.84 484 PRO A N 1
ATOM 3774 C CA . PRO A 1 484 ? -23.484 16.531 22.016 1 59.84 484 PRO A CA 1
ATOM 3775 C C . PRO A 1 484 ? -24.641 15.547 22.219 1 59.84 484 PRO A C 1
ATOM 3777 O O . PRO A 1 484 ? -24.922 15.141 23.344 1 59.84 484 PRO A O 1
ATOM 3780 N N . PHE A 1 485 ? -25.203 15.164 21.125 1 58.5 485 PHE A N 1
ATOM 3781 C CA . PHE A 1 485 ? -26.328 14.242 21.047 1 58.5 485 PHE A CA 1
ATOM 3782 C C . PHE A 1 485 ? -27.625 14.938 21.422 1 58.5 485 PHE A C 1
ATOM 3784 O O . PHE A 1 485 ? -28.719 14.484 21.047 1 58.5 485 PHE A O 1
ATOM 3791 N N . ILE A 1 486 ? -27.562 15.953 22.141 1 45.06 486 ILE A N 1
ATOM 3792 C CA . ILE A 1 486 ? -28.781 16.578 22.641 1 45.06 486 ILE A CA 1
ATOM 3793 C C . ILE A 1 486 ? -29.062 17.859 21.844 1 45.06 486 ILE A C 1
ATOM 3795 O O . ILE A 1 486 ? -30.188 18.047 21.359 1 45.06 486 ILE A O 1
ATOM 3799 N N . ASP A 1 487 ? -28.109 18.766 21.766 1 53.81 487 ASP A N 1
ATOM 3800 C CA . ASP A 1 487 ? -28.328 20.062 21.156 1 53.81 487 ASP A CA 1
ATOM 3801 C C . ASP A 1 487 ? -27.875 20.062 19.688 1 53.81 487 ASP A C 1
ATOM 3803 O O . ASP A 1 487 ? -26.922 19.375 19.328 1 53.81 487 ASP A O 1
ATOM 3807 N N . ALA A 1 488 ? -29.016 20.312 18.734 1 45.41 488 ALA A N 1
ATOM 3808 C CA . ALA A 1 488 ? -28.812 20.344 17.297 1 45.41 488 ALA A CA 1
ATOM 3809 C C . ALA A 1 488 ? -27.891 21.484 16.891 1 45.41 488 ALA A C 1
ATOM 3811 O O . ALA A 1 488 ? -28 22.594 17.406 1 45.41 488 ALA A O 1
ATOM 3812 N N . PHE A 1 489 ? -26.797 21.203 16.641 1 43.41 489 PHE A N 1
ATOM 3813 C CA . PHE A 1 489 ? -25.938 22.281 16.1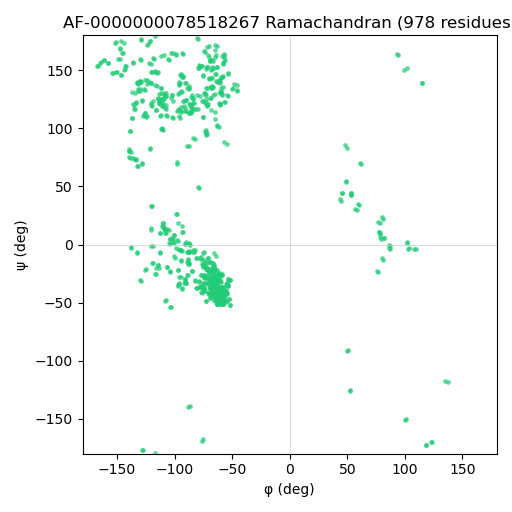72 1 43.41 489 PHE A CA 1
ATOM 3814 C C . PHE A 1 489 ? -26.297 22.688 14.758 1 43.41 489 PHE A C 1
ATOM 3816 O O . PHE A 1 489 ? -26.484 21.828 13.891 1 43.41 489 PHE A O 1
ATOM 3823 N N . SER A 1 490 ? -27.125 23.766 14.688 1 32.75 490 SER A N 1
ATOM 3824 C CA . SER A 1 490 ? -27 24.391 13.375 1 32.75 490 SER A CA 1
ATOM 3825 C C . SER A 1 490 ? -25.562 24.734 13.055 1 32.75 490 SER A C 1
ATOM 3827 O O . SER A 1 490 ? -24.922 25.5 13.789 1 32.75 490 SER A O 1
ATOM 3829 N N . LEU A 1 491 ? -24.766 23.984 12.555 1 32.25 491 LEU A N 1
ATOM 3830 C CA . LEU A 1 491 ? -23.453 24.344 12.047 1 32.25 491 LEU A CA 1
ATOM 3831 C C . LEU A 1 491 ? -23.516 25.609 11.195 1 32.25 491 LEU A C 1
ATOM 3833 O O . LEU A 1 491 ? -24.406 25.75 10.359 1 32.25 491 LEU A O 1
ATOM 3837 N N . MET B 1 1 ? -3.008 -19.875 -44.219 1 69.81 1 MET B N 1
ATOM 3838 C CA . MET B 1 1 ? -2.275 -20.125 -42.969 1 69.81 1 MET B CA 1
ATOM 3839 C C . MET B 1 1 ? -2.809 -19.25 -41.844 1 69.81 1 MET B C 1
ATOM 3841 O O . MET B 1 1 ? -3.086 -18.062 -42.031 1 69.81 1 MET B O 1
ATOM 3845 N N . VAL B 1 2 ? -3.244 -19.953 -40.781 1 76.44 2 VAL B N 1
ATOM 3846 C CA . VAL B 1 2 ? -3.855 -19.203 -39.688 1 76.44 2 VAL B CA 1
ATOM 3847 C C . VAL B 1 2 ? -2.787 -18.797 -38.688 1 76.44 2 VAL B C 1
ATOM 3849 O O . VAL B 1 2 ? -1.799 -19.516 -38.5 1 76.44 2 VAL B O 1
ATOM 3852 N N . TYR B 1 3 ? -2.826 -17.641 -38.188 1 78.69 3 TYR B N 1
ATOM 3853 C CA . TYR B 1 3 ? -1.847 -17.141 -37.219 1 78.69 3 TYR B CA 1
ATOM 3854 C C . TYR B 1 3 ? -2.461 -17.031 -35.844 1 78.69 3 TYR B C 1
ATOM 3856 O O . TYR B 1 3 ? -1.902 -16.375 -34.938 1 78.69 3 TYR B O 1
ATOM 3864 N N . GLY B 1 4 ? -3.684 -17.703 -35.781 1 84.69 4 GLY B N 1
ATOM 3865 C CA . GLY B 1 4 ? -4.371 -17.734 -34.5 1 84.69 4 GLY B CA 1
ATOM 3866 C C . GLY B 1 4 ? -5.473 -18.766 -34.438 1 84.69 4 GLY B C 1
ATOM 3867 O O . GLY B 1 4 ? -5.934 -19.266 -35.469 1 84.69 4 GLY B O 1
ATOM 3868 N N . PHE B 1 5 ? -5.77 -19.156 -33.25 1 93.69 5 PHE B N 1
ATOM 3869 C CA . PHE B 1 5 ? -6.715 -20.234 -33.031 1 93.69 5 PHE B CA 1
ATOM 3870 C C . PHE B 1 5 ? -8.148 -19.75 -33.219 1 93.69 5 PHE B C 1
ATOM 3872 O O . PHE B 1 5 ? -9.07 -20.562 -33.344 1 93.69 5 PHE B O 1
ATOM 3879 N N . ASP B 1 6 ? -8.297 -18.422 -33.312 1 90.19 6 ASP B N 1
ATOM 3880 C CA . ASP B 1 6 ? -9.633 -17.859 -33.469 1 90.19 6 ASP B CA 1
ATOM 3881 C C . ASP B 1 6 ? -10.266 -18.266 -34.781 1 90.19 6 ASP B C 1
ATOM 3883 O O . ASP B 1 6 ? -11.492 -18.297 -34.906 1 90.19 6 ASP B O 1
ATOM 3887 N N . ASN B 1 7 ? -9.469 -18.625 -35.688 1 90.75 7 ASN B N 1
ATOM 3888 C CA . ASN B 1 7 ? -9.953 -18.938 -37.031 1 90.75 7 ASN B CA 1
ATOM 3889 C C . ASN B 1 7 ? -10.062 -20.453 -37.25 1 90.75 7 ASN B C 1
ATOM 3891 O O . ASN B 1 7 ? -10.297 -20.922 -38.375 1 90.75 7 ASN B O 1
ATOM 3895 N N . ILE B 1 8 ? -9.883 -21.188 -36.219 1 95.44 8 ILE B N 1
ATOM 3896 C CA . ILE B 1 8 ? -10 -22.641 -36.312 1 95.44 8 ILE B CA 1
ATOM 3897 C C . ILE B 1 8 ? -11.281 -23.094 -35.625 1 95.44 8 ILE B C 1
ATOM 3899 O O . ILE B 1 8 ? -11.445 -22.875 -34.406 1 95.44 8 ILE B O 1
ATOM 3903 N N . GLU B 1 9 ? -12.156 -23.656 -36.375 1 94.06 9 GLU B N 1
ATOM 3904 C CA . GLU B 1 9 ? -13.406 -24.156 -35.781 1 94.06 9 GLU B CA 1
ATOM 3905 C C . GLU B 1 9 ? -13.172 -25.422 -34.969 1 94.06 9 GLU B C 1
ATOM 3907 O O . GLU B 1 9 ? -12.523 -26.359 -35.469 1 94.06 9 GLU B O 1
ATOM 3912 N N . PRO B 1 10 ? -13.656 -25.422 -33.75 1 96.56 10 PRO B N 1
ATOM 3913 C CA . PRO B 1 10 ? -13.539 -26.656 -32.969 1 96.56 10 PRO B CA 1
ATOM 3914 C C . PRO B 1 10 ? -14.211 -27.844 -33.656 1 96.56 10 PRO B C 1
ATOM 3916 O O . PRO B 1 10 ? -15.234 -27.672 -34.344 1 96.56 10 PRO B O 1
ATOM 3919 N N . SER B 1 11 ? -13.602 -28.969 -33.469 1 95.94 11 SER B N 1
ATOM 3920 C CA . SER B 1 11 ? -14.148 -30.188 -34.094 1 95.94 11 SER B CA 1
ATOM 3921 C C . SER B 1 11 ? -13.953 -31.391 -33.156 1 95.94 11 SER B C 1
ATOM 3923 O O . SER B 1 11 ? -12.969 -31.453 -32.438 1 95.94 11 SER B O 1
ATOM 3925 N N . ALA B 1 12 ? -14.844 -32.344 -33.25 1 94.5 12 ALA B N 1
ATOM 3926 C CA . ALA B 1 12 ? -14.734 -33.562 -32.469 1 94.5 12 ALA B CA 1
ATOM 3927 C C . ALA B 1 12 ? -13.641 -34.469 -33.031 1 94.5 12 ALA B C 1
ATOM 3929 O O . ALA B 1 12 ? -13.07 -35.281 -32.312 1 94.5 12 ALA B O 1
ATOM 3930 N N . ASN B 1 13 ? -13.438 -34.281 -34.375 1 94.56 13 ASN B N 1
ATOM 3931 C CA . ASN B 1 13 ? -12.352 -35 -35 1 94.56 13 ASN B CA 1
ATOM 3932 C C . ASN B 1 13 ? -11.078 -34.156 -35.094 1 94.56 13 ASN B C 1
ATOM 3934 O O . ASN B 1 13 ? -11.148 -32.969 -35.375 1 94.56 13 ASN B O 1
ATOM 3938 N N . LEU B 1 14 ? -9.992 -34.844 -34.781 1 96.44 14 LEU B N 1
ATOM 3939 C CA . LEU B 1 14 ? -8.719 -34.156 -34.875 1 96.44 14 LEU B CA 1
ATOM 3940 C C . LEU B 1 14 ? -8.398 -33.781 -36.312 1 96.44 14 LEU B C 1
ATOM 3942 O O . LEU B 1 14 ? -8.359 -34.625 -37.188 1 96.44 14 LEU B O 1
ATOM 3946 N N . THR B 1 15 ? -8.352 -32.531 -36.594 1 94.12 15 THR B N 1
ATOM 3947 C CA . THR B 1 15 ? -7.973 -31.984 -37.906 1 94.12 15 THR B CA 1
ATOM 3948 C C . THR B 1 15 ? -6.883 -30.938 -37.75 1 94.12 15 THR B C 1
ATOM 3950 O O . THR B 1 15 ? -7.043 -29.969 -37 1 94.12 15 THR B O 1
ATOM 3953 N N . TRP B 1 16 ? -5.816 -31.188 -38.438 1 95.12 16 TRP B N 1
ATOM 3954 C CA . TRP B 1 16 ? -4.727 -30.219 -38.375 1 95.12 16 TRP B CA 1
ATOM 3955 C C . TRP B 1 16 ? -4.887 -29.156 -39.469 1 95.12 16 TRP B C 1
ATOM 3957 O O . TRP B 1 16 ? -5.012 -29.484 -40.656 1 95.12 16 TRP B O 1
ATOM 3967 N N . THR B 1 17 ? -4.906 -27.984 -39.094 1 95.31 17 THR B N 1
ATOM 3968 C CA . THR B 1 17 ? -4.922 -26.844 -40 1 95.31 17 THR B CA 1
ATOM 3969 C C . THR B 1 17 ? -3.566 -26.125 -40 1 95.31 17 THR B C 1
ATOM 3971 O O . THR B 1 17 ? -3.031 -25.797 -38.938 1 95.31 17 THR B O 1
ATOM 3974 N N . PRO B 1 18 ? -3.023 -25.938 -41.25 1 95.19 18 PRO B N 1
ATOM 3975 C CA . PRO B 1 18 ? -1.753 -25.219 -41.281 1 95.19 18 PRO B CA 1
ATOM 3976 C C . PRO B 1 18 ? -1.827 -23.875 -40.562 1 95.19 18 PRO B C 1
ATOM 3978 O O . PRO B 1 18 ? -2.773 -23.109 -40.75 1 95.19 18 PRO B O 1
ATOM 3981 N N . CYS B 1 19 ? -0.891 -23.688 -39.656 1 95.12 19 CYS B N 1
ATOM 3982 C CA . CYS B 1 19 ? -0.857 -22.469 -38.875 1 95.12 19 CYS B CA 1
ATOM 3983 C C . CYS B 1 19 ? 0.575 -22.078 -38.531 1 95.12 19 CYS B C 1
ATOM 3985 O O . CYS B 1 19 ? 1.481 -22.922 -38.594 1 95.12 19 CYS B O 1
ATOM 3987 N N . PHE B 1 20 ? 0.925 -20.766 -38.156 1 94.06 20 PHE B N 1
ATOM 3988 C CA . PHE B 1 20 ? 2.191 -20.219 -37.688 1 94.06 20 PHE B CA 1
ATOM 3989 C C . PHE B 1 20 ? 3.348 -20.719 -38.531 1 94.06 20 PHE B C 1
ATOM 3991 O O . PHE B 1 20 ? 4.383 -21.141 -38 1 94.06 20 PHE B O 1
ATOM 3998 N N . ASP B 1 21 ? 3.24 -20.734 -39.719 1 90.12 21 ASP B N 1
ATOM 3999 C CA . ASP B 1 21 ? 4.277 -21.094 -40.688 1 90.12 21 ASP B CA 1
ATOM 4000 C C . ASP B 1 21 ? 4.953 -22.406 -40.281 1 90.12 21 ASP B C 1
ATOM 4002 O O . ASP B 1 21 ? 6.016 -22.406 -39.656 1 90.12 21 ASP B O 1
ATOM 4006 N N . GLY B 1 22 ? 4.406 -23.531 -40.656 1 91.69 22 GLY B N 1
ATOM 4007 C CA . GLY B 1 22 ? 5.074 -24.812 -40.469 1 91.69 22 GLY B CA 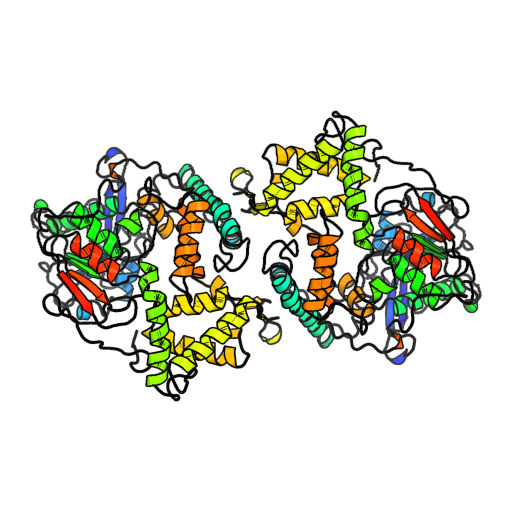1
ATOM 4008 C C . GLY B 1 22 ? 4.445 -25.656 -39.375 1 91.69 22 GLY B C 1
ATOM 4009 O O . GLY B 1 22 ? 4.934 -26.75 -39.062 1 91.69 22 GLY B O 1
ATOM 4010 N N . PHE B 1 23 ? 3.49 -25.078 -38.75 1 96.69 23 PHE B N 1
ATOM 4011 C CA . PHE B 1 23 ? 2.805 -25.828 -37.688 1 96.69 23 PHE B CA 1
ATOM 4012 C C . PHE B 1 23 ? 1.43 -26.281 -38.188 1 96.69 23 PHE B C 1
ATOM 4014 O O . PHE B 1 23 ? 0.935 -25.828 -39.188 1 96.69 23 PHE B O 1
ATOM 4021 N N . GLY B 1 24 ? 0.925 -27.266 -37.531 1 96.12 24 GLY B N 1
ATOM 4022 C CA . GLY B 1 24 ? -0.484 -27.625 -37.562 1 96.12 24 GLY B CA 1
ATOM 4023 C C . GLY B 1 24 ? -1.209 -27.328 -36.281 1 96.12 24 GLY B C 1
ATOM 4024 O O . GLY B 1 24 ? -0.684 -27.594 -35.188 1 96.12 24 GLY B O 1
ATOM 4025 N N . CYS B 1 25 ? -2.311 -26.672 -36.406 1 97.5 25 CYS B N 1
ATOM 4026 C CA . CYS B 1 25 ? -3.092 -26.328 -35.25 1 97.5 25 CYS B CA 1
ATOM 4027 C C . CYS B 1 25 ? -4.465 -27 -35.281 1 97.5 25 CYS B C 1
ATOM 4029 O O . CYS B 1 25 ? -4.996 -27.266 -36.375 1 97.5 25 CYS B O 1
ATOM 4031 N N . SER B 1 26 ? -4.977 -27.297 -34.156 1 97.5 26 SER B N 1
ATOM 4032 C CA . SER B 1 26 ? -6.293 -27.906 -34.062 1 97.5 26 SER B CA 1
ATOM 4033 C C . SER B 1 26 ? -7.02 -27.438 -32.781 1 97.5 26 SER B C 1
ATOM 4035 O O . SER B 1 26 ? -6.383 -27.141 -31.781 1 97.5 26 SER B O 1
ATOM 4037 N N . ARG B 1 27 ? -8.297 -27.297 -32.844 1 98.25 27 ARG B N 1
ATOM 4038 C CA . ARG B 1 27 ? -9.172 -27.156 -31.688 1 98.25 27 ARG B CA 1
ATOM 4039 C C . ARG B 1 27 ? -10.047 -28.391 -31.5 1 98.25 27 ARG B C 1
ATOM 4041 O O . ARG B 1 27 ? -11.102 -28.516 -32.125 1 98.25 27 ARG B O 1
ATOM 4048 N N . LEU B 1 28 ? -9.641 -29.234 -30.625 1 98.56 28 LEU B N 1
ATOM 4049 C CA . LEU B 1 28 ? -10.32 -30.5 -30.406 1 98.56 28 LEU B CA 1
ATOM 4050 C C . LEU B 1 28 ? -11.461 -30.344 -29.406 1 98.56 28 LEU B C 1
ATOM 4052 O O . LEU B 1 28 ? -11.234 -29.906 -28.281 1 98.56 28 LEU B O 1
ATOM 4056 N N . GLU B 1 29 ? -12.641 -30.656 -29.812 1 98.25 29 GLU B N 1
ATOM 4057 C CA . GLU B 1 29 ? -13.789 -30.609 -28.922 1 98.25 29 GLU B CA 1
ATOM 4058 C C . GLU B 1 29 ? -13.766 -31.781 -27.938 1 98.25 29 GLU B C 1
ATOM 4060 O O . GLU B 1 29 ? -13.57 -32.938 -28.344 1 98.25 29 GLU B O 1
ATOM 4065 N N . VAL B 1 30 ? -13.93 -31.484 -26.703 1 98.44 30 VAL B N 1
ATOM 4066 C CA . VAL B 1 30 ? -13.953 -32.5 -25.656 1 98.44 30 VAL B CA 1
ATOM 4067 C C . VAL B 1 30 ? -15.094 -32.219 -24.688 1 98.44 30 VAL B C 1
ATOM 4069 O O . VAL B 1 30 ? -15.555 -31.062 -24.578 1 98.44 30 VAL B O 1
ATOM 4072 N N . PRO B 1 31 ? -15.578 -33.281 -23.953 1 98.06 31 PRO B N 1
ATOM 4073 C CA . PRO B 1 31 ? -16.625 -33.031 -22.969 1 98.06 31 PRO B CA 1
ATOM 4074 C C . PRO B 1 31 ? -16.156 -32.125 -21.812 1 98.06 31 PRO B C 1
ATOM 4076 O O . PRO B 1 31 ? -15.008 -32.25 -21.391 1 98.06 31 PRO B O 1
ATOM 4079 N N . LEU B 1 32 ? -17.062 -31.328 -21.297 1 98.25 32 LEU B N 1
ATOM 4080 C CA . LEU B 1 32 ? -16.781 -30.609 -20.062 1 98.25 32 LEU B CA 1
ATOM 4081 C C . LEU B 1 32 ? -16.453 -31.578 -18.938 1 98.25 32 LEU B C 1
ATOM 4083 O O . LEU B 1 32 ? -15.531 -31.344 -18.156 1 98.25 32 LEU B O 1
ATOM 4087 N N . ASP B 1 33 ? -17.188 -32.625 -18.859 1 98.12 33 ASP B N 1
ATOM 4088 C CA . ASP B 1 33 ? -17.047 -33.719 -17.922 1 98.12 33 ASP B CA 1
ATOM 4089 C C . ASP B 1 33 ? -17.203 -35.062 -18.641 1 98.12 33 ASP B C 1
ATOM 4091 O O . ASP B 1 33 ? -18.281 -35.375 -19.156 1 98.12 33 ASP B O 1
ATOM 4095 N N . TYR B 1 34 ? -16.234 -35.844 -18.672 1 97.62 34 TYR B N 1
ATOM 4096 C CA . TYR B 1 34 ? -16.219 -37.094 -19.406 1 97.62 34 TYR B CA 1
ATOM 4097 C C . TYR B 1 34 ? -17.203 -38.094 -18.812 1 97.62 34 TYR B C 1
ATOM 4099 O O . TYR B 1 34 ? -17.641 -39.031 -19.5 1 97.62 34 TYR B O 1
ATOM 4107 N N . SER B 1 35 ? -17.547 -37.906 -17.578 1 97.5 35 SER B N 1
ATOM 4108 C CA . SER B 1 35 ? -18.5 -38.812 -16.938 1 97.5 35 SER B CA 1
ATOM 4109 C C . SER B 1 35 ? -19.938 -38.344 -17.156 1 97.5 35 SER B C 1
ATOM 4111 O O . SER B 1 35 ? -20.875 -39.125 -16.922 1 97.5 35 SER B O 1
ATOM 4113 N N . ASN B 1 36 ? -20.078 -37.125 -17.625 1 97.19 36 ASN B N 1
ATOM 4114 C CA . ASN B 1 36 ? -21.375 -36.562 -17.938 1 97.19 36 ASN B CA 1
ATOM 4115 C C . ASN B 1 36 ? -21.328 -35.75 -19.219 1 97.19 36 ASN B C 1
ATOM 4117 O O . ASN B 1 36 ? -21.328 -34.5 -19.188 1 97.19 36 ASN B O 1
ATOM 4121 N N . ARG B 1 37 ? -21.406 -36.312 -20.25 1 95.31 37 ARG B N 1
ATOM 4122 C CA . ARG B 1 37 ? -21.219 -35.688 -21.562 1 95.31 37 ARG B CA 1
ATOM 4123 C C . ARG B 1 37 ? -22.391 -34.781 -21.891 1 95.31 37 ARG B C 1
ATOM 4125 O O . ARG B 1 37 ? -22.297 -33.969 -22.812 1 95.31 37 ARG B O 1
ATOM 4132 N N . ARG B 1 38 ? -23.562 -34.781 -21.156 1 93.75 38 ARG B N 1
ATOM 4133 C CA . ARG B 1 38 ? -24.75 -33.969 -21.406 1 93.75 38 ARG B CA 1
ATOM 4134 C C . ARG B 1 38 ? -24.516 -32.531 -20.938 1 93.75 38 ARG B C 1
ATOM 4136 O O . ARG B 1 38 ? -25.25 -31.625 -21.328 1 93.75 38 ARG B O 1
ATOM 4143 N N . LEU B 1 39 ? -23.453 -32.406 -20.188 1 96.31 39 LEU B N 1
ATOM 4144 C CA . LEU B 1 39 ? -23.156 -31.078 -19.641 1 96.31 39 LEU B CA 1
ATOM 4145 C C . LEU B 1 39 ? -22.672 -30.141 -20.75 1 96.31 39 LEU B C 1
ATOM 4147 O O . LEU B 1 39 ? -22.734 -28.922 -20.578 1 96.31 39 LEU B O 1
ATOM 4151 N N . GLY B 1 40 ? -22.203 -30.703 -21.844 1 96.75 40 GLY B N 1
ATOM 4152 C CA . GLY B 1 40 ? -21.703 -29.891 -22.938 1 96.75 40 GLY B CA 1
ATOM 4153 C C . GLY B 1 40 ? -20.234 -30.109 -23.25 1 96.75 40 GLY B C 1
ATOM 4154 O O . GLY B 1 40 ? -19.641 -31.094 -22.781 1 96.75 40 GLY B O 1
ATOM 4155 N N . THR B 1 41 ? -19.656 -29.281 -24.141 1 97.81 41 THR B N 1
ATOM 4156 C CA . THR B 1 41 ? -18.281 -29.484 -24.594 1 97.81 41 THR B CA 1
ATOM 4157 C C . THR B 1 41 ? -17.484 -28.188 -24.484 1 97.81 41 THR B C 1
ATOM 4159 O O . THR B 1 41 ? -18.047 -27.109 -24.234 1 97.81 41 THR B O 1
ATOM 4162 N N . THR B 1 42 ? -16.281 -28.344 -24.469 1 97.94 42 THR B N 1
ATOM 4163 C CA . THR B 1 42 ? -15.305 -27.281 -24.656 1 97.94 42 THR B CA 1
ATOM 4164 C C . THR B 1 42 ? -14.289 -27.656 -25.734 1 97.94 42 THR B C 1
ATOM 4166 O O . THR B 1 42 ? -14.461 -28.656 -26.422 1 97.94 42 THR B O 1
ATOM 4169 N N . SER B 1 43 ? -13.32 -26.828 -25.953 1 98.12 43 SER B N 1
ATOM 4170 C CA . SER B 1 43 ? -12.32 -27.125 -26.984 1 98.12 43 SER B CA 1
ATOM 4171 C C . SER B 1 43 ? -10.906 -26.906 -26.453 1 98.12 43 SER B C 1
ATOM 4173 O O . SER B 1 43 ? -10.656 -25.969 -25.688 1 98.12 43 SER B O 1
ATOM 4175 N N . ILE B 1 44 ? -10.016 -27.797 -26.812 1 98.75 44 ILE B N 1
ATOM 4176 C CA . ILE B 1 44 ? -8.609 -27.734 -26.422 1 98.75 44 ILE B CA 1
ATOM 4177 C C . ILE B 1 44 ? -7.762 -27.375 -27.641 1 98.75 44 ILE B C 1
ATOM 4179 O O . ILE B 1 44 ? -7.883 -28.016 -28.703 1 98.75 44 ILE B O 1
ATOM 4183 N N . ALA B 1 45 ? -6.926 -26.359 -27.5 1 98.56 45 ALA B N 1
ATOM 4184 C CA . ALA B 1 45 ? -6.031 -25.938 -28.578 1 98.56 45 ALA B CA 1
ATOM 4185 C C . ALA B 1 45 ? -4.762 -26.797 -28.594 1 98.56 45 ALA B C 1
ATOM 4187 O O . ALA B 1 45 ? -4.023 -26.844 -27.594 1 98.56 45 ALA B O 1
ATOM 4188 N N . PHE B 1 46 ? -4.496 -27.453 -29.672 1 98.38 46 PHE B N 1
ATOM 4189 C CA . PHE B 1 46 ? -3.277 -28.219 -29.891 1 98.38 46 PHE B CA 1
ATOM 4190 C C . PHE B 1 46 ? -2.453 -27.625 -31.016 1 98.38 46 PHE B C 1
ATOM 4192 O O . PHE B 1 46 ? -3.008 -27.047 -31.969 1 98.38 46 PHE B O 1
ATOM 4199 N N . ILE B 1 47 ? -1.176 -27.766 -30.875 1 98.19 47 ILE B N 1
ATOM 4200 C CA . ILE B 1 47 ? -0.231 -27.328 -31.906 1 98.19 47 ILE B CA 1
ATOM 4201 C C . ILE B 1 47 ? 0.778 -28.453 -32.188 1 98.19 47 ILE B C 1
ATOM 4203 O O . ILE B 1 47 ? 1.212 -29.141 -31.25 1 98.19 47 ILE B O 1
ATOM 4207 N N . LYS B 1 48 ? 1.113 -28.672 -33.438 1 97.5 48 LYS B N 1
ATOM 4208 C CA . LYS B 1 48 ? 2.006 -29.766 -33.844 1 97.5 48 LYS B CA 1
ATOM 4209 C C . LYS B 1 48 ? 3.117 -29.25 -34.75 1 97.5 48 LYS B C 1
ATOM 4211 O O . LYS B 1 48 ? 2.877 -28.422 -35.625 1 97.5 48 LYS B O 1
ATOM 4216 N N . LEU B 1 49 ? 4.262 -29.656 -34.469 1 97.62 49 LEU B N 1
ATOM 4217 C CA . LEU B 1 49 ? 5.434 -29.438 -35.312 1 97.62 49 LEU B CA 1
ATOM 4218 C C . LEU B 1 49 ? 6.055 -30.75 -35.75 1 97.62 49 LEU B C 1
ATOM 4220 O O . LEU B 1 49 ? 6.41 -31.578 -34.906 1 97.62 49 LEU B O 1
ATOM 4224 N N . ALA B 1 50 ? 6.148 -30.938 -37 1 95.88 50 ALA B N 1
ATOM 4225 C CA . ALA B 1 50 ? 6.797 -32.125 -37.531 1 95.88 50 ALA B CA 1
ATOM 4226 C C . ALA B 1 50 ? 8.32 -32 -37.469 1 95.88 50 ALA B C 1
ATOM 4228 O O . ALA B 1 50 ? 8.875 -30.984 -37.844 1 95.88 50 ALA B O 1
ATOM 4229 N N . GLY B 1 51 ? 8.883 -33.031 -36.875 1 94.06 51 GLY B N 1
ATOM 4230 C CA . GLY B 1 51 ? 10.328 -33.062 -37 1 94.06 51 GLY B CA 1
ATOM 4231 C C . GLY B 1 51 ? 10.797 -33.094 -38.438 1 94.06 51 GLY B C 1
ATOM 4232 O O . GLY B 1 51 ? 10.055 -33.5 -39.312 1 94.06 51 GLY B O 1
ATOM 4233 N N . LYS B 1 52 ? 12.055 -32.75 -38.625 1 94.06 52 LYS B N 1
ATOM 4234 C CA . LYS B 1 52 ? 12.586 -32.625 -39.969 1 94.06 52 LYS B CA 1
ATOM 4235 C C . LYS B 1 52 ? 12.57 -34 -40.688 1 94.06 52 LYS B C 1
ATOM 4237 O O . LYS B 1 52 ? 12.398 -34.062 -41.906 1 94.06 52 LYS B O 1
ATOM 4242 N N . ASN B 1 53 ? 12.719 -35.031 -39.906 1 93.75 53 ASN B N 1
ATOM 4243 C CA . ASN B 1 53 ? 12.773 -36.375 -40.5 1 93.75 53 ASN B CA 1
ATOM 4244 C C . ASN B 1 53 ? 11.523 -37.188 -40.156 1 93.75 53 ASN B C 1
ATOM 4246 O O . ASN B 1 53 ? 11.531 -38.438 -40.25 1 93.75 53 ASN B O 1
ATOM 4250 N N . ALA B 1 54 ? 10.531 -36.5 -39.719 1 92.88 54 ALA B N 1
ATOM 4251 C CA . ALA B 1 54 ? 9.305 -37.188 -39.312 1 92.88 54 ALA B CA 1
ATOM 4252 C C . ALA B 1 54 ? 8.516 -37.656 -40.531 1 92.88 54 ALA B C 1
ATOM 4254 O O . ALA B 1 54 ? 8.523 -37 -41.562 1 92.88 54 ALA B O 1
ATOM 4255 N N . THR B 1 55 ? 7.898 -38.781 -40.375 1 88.31 55 THR B N 1
ATOM 4256 C CA . THR B 1 55 ? 6.996 -39.344 -41.375 1 88.31 55 THR B CA 1
ATOM 4257 C C . THR B 1 55 ? 5.574 -39.438 -40.812 1 88.31 55 THR B C 1
ATOM 4259 O O . THR B 1 55 ? 5.32 -39.094 -39.656 1 88.31 55 THR B O 1
ATOM 4262 N N . VAL B 1 56 ? 4.715 -39.906 -41.594 1 80.88 56 VAL B N 1
ATOM 4263 C CA . VAL B 1 56 ? 3.311 -40.031 -41.219 1 80.88 56 VAL B CA 1
ATOM 4264 C C . VAL B 1 56 ? 3.168 -41.062 -40.094 1 80.88 56 VAL B C 1
ATOM 4266 O O . VAL B 1 56 ? 2.25 -40.969 -39.281 1 80.88 56 VAL B O 1
ATOM 4269 N N . GLU B 1 57 ? 4.168 -41.906 -40.031 1 82.62 57 GLU B N 1
ATOM 4270 C CA . GLU B 1 57 ? 4.117 -42.969 -39.031 1 82.62 57 GLU B CA 1
ATOM 4271 C C . GLU B 1 57 ? 4.859 -42.562 -37.75 1 82.62 57 GLU B C 1
ATOM 4273 O O . GLU B 1 57 ? 4.773 -43.25 -36.719 1 82.62 57 GLU B O 1
ATOM 4278 N N . SER B 1 58 ? 5.461 -41.438 -37.812 1 90.38 58 SER B N 1
ATOM 4279 C CA . SER B 1 58 ? 6.266 -41.031 -36.688 1 90.38 58 SER B CA 1
ATOM 4280 C C . SER B 1 58 ? 5.391 -40.75 -35.469 1 90.38 58 SER B C 1
ATOM 4282 O O . SER B 1 58 ? 4.324 -40.156 -35.562 1 90.38 58 SER B O 1
ATOM 4284 N N . PRO B 1 59 ? 5.832 -41.25 -34.344 1 90.19 59 PRO B N 1
ATOM 4285 C CA . PRO B 1 59 ? 5.078 -40.969 -33.125 1 90.19 59 PRO B CA 1
ATOM 4286 C C . PRO B 1 59 ? 5.145 -39.469 -32.719 1 90.19 59 PRO B C 1
ATOM 4288 O O . PRO B 1 59 ? 6.082 -38.781 -33.125 1 90.19 59 PRO B O 1
ATOM 4291 N N . SER B 1 60 ? 4.145 -39.062 -32.062 1 95.56 60 SER B N 1
ATOM 4292 C CA . SER B 1 60 ? 4.113 -37.719 -31.516 1 95.56 60 SER B CA 1
ATOM 4293 C C . SER B 1 60 ? 4.535 -37.688 -30.062 1 95.56 60 SER B C 1
ATOM 4295 O O . SER B 1 60 ? 4.082 -38.531 -29.266 1 95.56 60 SER B O 1
ATOM 4297 N N . ILE B 1 61 ? 5.461 -36.812 -29.688 1 96.69 61 ILE B N 1
ATOM 4298 C CA . ILE B 1 61 ? 5.797 -36.531 -28.297 1 96.69 61 ILE B CA 1
ATOM 4299 C C . ILE B 1 61 ? 4.996 -35.312 -27.812 1 96.69 61 ILE B C 1
ATOM 4301 O O . ILE B 1 61 ? 5.152 -34.219 -28.344 1 96.69 61 ILE B O 1
ATOM 4305 N N . VAL B 1 62 ? 4.152 -35.562 -26.891 1 98.25 62 VAL B N 1
ATOM 4306 C CA . VAL B 1 62 ? 3.35 -34.5 -26.328 1 98.25 62 VAL B CA 1
ATOM 4307 C C . VAL B 1 62 ? 4.129 -33.781 -25.219 1 98.25 62 VAL B C 1
ATOM 4309 O O . VAL B 1 62 ? 4.609 -34.438 -24.297 1 98.25 62 VAL B O 1
ATOM 4312 N N . ILE B 1 63 ? 4.242 -32.5 -25.359 1 97.5 63 ILE B N 1
ATOM 4313 C CA . ILE B 1 63 ? 4.906 -31.672 -24.344 1 97.5 63 ILE B CA 1
ATOM 4314 C C . ILE B 1 63 ? 3.863 -31.078 -23.391 1 97.5 63 ILE B C 1
ATOM 4316 O O . ILE B 1 63 ? 3.086 -30.203 -23.797 1 97.5 63 ILE B O 1
ATOM 4320 N N . ASN B 1 64 ? 3.861 -31.578 -22.188 1 97.12 64 ASN B N 1
ATOM 4321 C CA . ASN B 1 64 ? 3.012 -31 -21.156 1 97.12 64 ASN B CA 1
ATOM 4322 C C . ASN B 1 64 ? 3.629 -29.75 -20.562 1 97.12 64 ASN B C 1
ATOM 4324 O O . ASN B 1 64 ? 4.684 -29.812 -19.922 1 97.12 64 ASN B O 1
ATOM 4328 N N . PRO B 1 65 ? 2.941 -28.641 -20.75 1 95.06 65 PRO B N 1
ATOM 4329 C CA . PRO B 1 65 ? 3.516 -27.391 -20.25 1 95.06 65 PRO B CA 1
ATOM 4330 C C . PRO B 1 65 ? 3.473 -27.281 -18.734 1 95.06 65 PRO B C 1
ATOM 4332 O O . PRO B 1 65 ? 2.619 -27.891 -18.094 1 95.06 65 PRO B O 1
ATOM 4335 N N . GLY B 1 66 ? 4.434 -26.516 -18.219 1 93.19 66 GLY B N 1
ATOM 4336 C CA . GLY B 1 66 ? 4.406 -26.219 -16.797 1 93.19 66 GLY B CA 1
ATOM 4337 C C . GLY B 1 66 ? 3.365 -25.172 -16.422 1 93.19 66 GLY B C 1
ATOM 4338 O O . GLY B 1 66 ? 2.398 -24.969 -17.156 1 93.19 66 GLY B O 1
ATOM 4339 N N . GLY B 1 67 ? 3.449 -24.719 -15.227 1 91.56 67 GLY B N 1
ATOM 4340 C CA . GLY B 1 67 ? 2.52 -23.75 -14.648 1 91.56 67 GLY B CA 1
ATOM 4341 C C . GLY B 1 67 ? 2.121 -24.094 -13.227 1 91.56 67 GLY B C 1
ATOM 4342 O O . GLY B 1 67 ? 2.98 -24.234 -12.352 1 91.56 67 GLY B O 1
ATOM 4343 N N . PRO B 1 68 ? 0.799 -24.328 -13.047 1 94.44 68 PRO B N 1
ATOM 4344 C CA . PRO B 1 68 ? -0.285 -24.422 -14.031 1 94.44 68 PRO B CA 1
ATOM 4345 C C . PRO B 1 68 ? -0.597 -23.078 -14.68 1 94.44 68 PRO B C 1
ATOM 4347 O O . PRO B 1 68 ? -0.137 -22.031 -14.203 1 94.44 68 PRO B O 1
ATOM 4350 N N . GLY B 1 69 ? -1.198 -23.141 -15.812 1 95.31 69 GLY B N 1
ATOM 4351 C CA . GLY B 1 69 ? -1.715 -21.953 -16.484 1 95.31 69 GLY B CA 1
ATOM 4352 C C . GLY B 1 69 ? -0.845 -21.5 -17.625 1 95.31 69 GLY B C 1
ATOM 4353 O O . GLY B 1 69 ? -1.199 -20.547 -18.344 1 95.31 69 GLY B O 1
ATOM 4354 N N . ASN B 1 70 ? 0.282 -22.156 -17.812 1 95.94 70 ASN B N 1
ATOM 4355 C CA . ASN B 1 70 ? 1.144 -21.766 -18.938 1 95.94 70 ASN B CA 1
ATOM 4356 C C . ASN B 1 70 ? 0.628 -22.328 -20.25 1 95.94 70 ASN B C 1
ATOM 4358 O O . ASN B 1 70 ? 0.037 -23.406 -20.297 1 95.94 70 ASN B O 1
ATOM 4362 N N . SER B 1 71 ? 0.949 -21.609 -21.281 1 97.25 71 SER B N 1
ATOM 4363 C CA . SER B 1 71 ? 0.529 -22 -22.625 1 97.25 71 SER B CA 1
ATOM 4364 C C . SER B 1 71 ? 1.513 -22.984 -23.234 1 97.25 71 SER B C 1
ATOM 4366 O O . SER B 1 71 ? 2.688 -22.656 -23.438 1 97.25 71 SER B O 1
ATOM 4368 N N . GLY B 1 72 ? 1.007 -24.172 -23.562 1 97.75 72 GLY B N 1
ATOM 4369 C CA . GLY B 1 72 ? 1.825 -25.109 -24.297 1 97.75 72 GLY B CA 1
ATOM 4370 C C . GLY B 1 72 ? 2.047 -24.703 -25.75 1 97.75 72 GLY B C 1
ATOM 4371 O O . GLY B 1 72 ? 3.074 -25.031 -26.344 1 97.75 72 GLY B O 1
ATOM 4372 N N . VAL B 1 73 ? 1.08 -23.984 -26.297 1 97.56 73 VAL B N 1
ATOM 4373 C CA . VAL B 1 73 ? 1.222 -23.453 -27.641 1 97.56 73 VAL B CA 1
ATOM 4374 C C . VAL B 1 73 ? 2.406 -22.484 -27.703 1 97.56 73 VAL B C 1
ATOM 4376 O O . VAL B 1 73 ? 3.289 -22.625 -28.547 1 97.56 73 VAL B O 1
ATOM 4379 N N . ASP B 1 74 ? 2.422 -21.578 -26.781 1 96.5 74 ASP B N 1
ATOM 4380 C CA . ASP B 1 74 ? 3.527 -20.625 -26.719 1 96.5 74 ASP B CA 1
ATOM 4381 C C . ASP B 1 74 ? 4.855 -21.344 -26.469 1 96.5 74 ASP B C 1
ATOM 4383 O O . ASP B 1 74 ? 5.891 -20.938 -27.016 1 96.5 74 ASP B O 1
ATOM 4387 N N . LEU B 1 75 ? 4.805 -22.344 -25.609 1 95.81 75 LEU B N 1
ATOM 4388 C CA . LEU B 1 75 ? 6.004 -23.109 -25.281 1 95.81 75 LEU B CA 1
ATOM 4389 C C . LEU B 1 75 ? 6.602 -23.734 -26.547 1 95.81 75 LEU B C 1
ATOM 4391 O O . LEU B 1 75 ? 7.801 -23.594 -26.797 1 95.81 75 LEU B O 1
ATOM 4395 N N . LEU B 1 76 ? 5.797 -24.438 -27.344 1 96.69 76 LEU B N 1
ATOM 4396 C CA . LEU B 1 76 ? 6.293 -25.094 -28.531 1 96.69 76 LEU B CA 1
ATOM 4397 C C . LEU B 1 76 ? 6.77 -24.078 -29.562 1 96.69 76 LEU B C 1
ATOM 4399 O O . LEU B 1 76 ? 7.766 -24.312 -30.25 1 96.69 76 LEU B O 1
ATOM 4403 N N . LEU B 1 77 ? 6.027 -22.953 -29.703 1 96.25 77 LEU B N 1
ATOM 4404 C CA . LEU B 1 77 ? 6.457 -21.891 -30.594 1 96.25 77 LEU B CA 1
ATOM 4405 C C . LEU B 1 77 ? 7.836 -21.375 -30.203 1 96.25 77 LEU B C 1
ATOM 4407 O O . LEU B 1 77 ? 8.68 -21.125 -31.062 1 96.25 77 LEU B O 1
ATOM 4411 N N . SER B 1 78 ? 8.062 -21.328 -28.922 1 94.25 78 SER B N 1
ATOM 4412 C CA . SER B 1 78 ? 9.32 -20.797 -28.422 1 94.25 78 SER B CA 1
ATOM 4413 C C . SER B 1 78 ? 10.469 -21.766 -28.641 1 94.25 78 SER B C 1
ATOM 4415 O O . SER B 1 78 ? 11.625 -21.344 -28.812 1 94.25 78 SER B O 1
ATOM 4417 N N . TYR B 1 79 ? 10.195 -23.047 -28.688 1 93.12 79 TYR B N 1
ATOM 4418 C CA . TYR B 1 79 ? 11.242 -24.047 -28.781 1 93.12 79 TYR B CA 1
ATOM 4419 C C . TYR B 1 79 ? 11.305 -24.656 -30.172 1 93.12 79 TYR B C 1
ATOM 4421 O O . TYR B 1 79 ? 11.961 -25.672 -30.391 1 93.12 79 TYR B O 1
ATOM 4429 N N . GLN B 1 80 ? 10.672 -24.062 -31.078 1 93.94 80 GLN B N 1
ATOM 4430 C CA . GLN B 1 80 ? 10.508 -24.625 -32.406 1 93.94 80 GLN B CA 1
ATOM 4431 C C . GLN B 1 80 ? 11.859 -24.969 -33.031 1 93.94 80 GLN B C 1
ATOM 4433 O O . GLN B 1 80 ? 11.984 -25.969 -33.75 1 93.94 80 GLN B O 1
ATOM 4438 N N . ASP B 1 81 ? 12.906 -24.203 -32.75 1 91.81 81 ASP B N 1
ATOM 4439 C CA . ASP B 1 81 ? 14.195 -24.391 -33.406 1 91.81 81 ASP B CA 1
ATOM 4440 C C . ASP B 1 81 ? 15.055 -25.391 -32.656 1 91.81 81 ASP B C 1
ATOM 4442 O O . ASP B 1 81 ? 16.031 -25.922 -33.188 1 91.81 81 ASP B O 1
ATOM 4446 N N . SER B 1 82 ? 14.727 -25.688 -31.391 1 89.94 82 SER B N 1
ATOM 4447 C CA . SER B 1 82 ? 15.633 -26.5 -30.578 1 89.94 82 SER B CA 1
ATOM 4448 C C . SER B 1 82 ? 15.008 -27.844 -30.234 1 89.94 82 SER B C 1
ATOM 4450 O O . SER B 1 82 ? 15.719 -28.781 -29.844 1 89.94 82 SER B O 1
ATOM 4452 N N . ILE B 1 83 ? 13.766 -27.984 -30.359 1 91.81 83 ILE B N 1
ATOM 4453 C CA . ILE B 1 83 ? 13.055 -29.156 -29.844 1 91.81 83 ILE B CA 1
ATOM 4454 C C . ILE B 1 83 ? 13.508 -30.406 -30.594 1 91.81 83 ILE B C 1
ATOM 4456 O O . ILE B 1 83 ? 13.617 -31.484 -30 1 91.81 83 ILE B O 1
ATOM 4460 N N . GLY B 1 84 ? 13.734 -30.328 -31.906 1 89.38 84 GLY B N 1
ATOM 4461 C CA . GLY B 1 84 ? 14.234 -31.453 -32.656 1 89.38 84 GLY B CA 1
ATOM 4462 C C . GLY B 1 84 ? 15.578 -31.953 -32.188 1 89.38 84 GLY B C 1
ATOM 4463 O O . GLY B 1 84 ? 15.828 -33.156 -32.156 1 89.38 84 GLY B O 1
ATOM 4464 N N . GLN B 1 85 ? 16.391 -31.047 -31.844 1 85.94 85 GLN B N 1
ATOM 4465 C CA . GLN B 1 85 ? 17.703 -31.406 -31.312 1 85.94 85 GLN B CA 1
ATOM 4466 C C . GLN B 1 85 ? 17.594 -32.031 -29.922 1 85.94 85 GLN B C 1
ATOM 4468 O O . GLN B 1 85 ? 18.391 -32.906 -29.562 1 85.94 85 GLN B O 1
ATOM 4473 N N . MET B 1 86 ? 16.625 -31.688 -29.203 1 83.62 86 MET B N 1
ATOM 4474 C CA . MET B 1 86 ? 16.438 -32.156 -27.828 1 83.62 86 MET B CA 1
ATOM 4475 C C . MET B 1 86 ? 15.914 -33.594 -27.812 1 83.62 86 MET B C 1
ATOM 4477 O O . MET B 1 86 ? 16.359 -34.406 -27 1 83.62 86 MET B O 1
ATOM 4481 N N . PHE B 1 87 ? 14.961 -33.875 -28.734 1 88.75 87 PHE B N 1
ATOM 4482 C CA . PHE B 1 87 ? 14.234 -35.125 -28.594 1 88.75 87 PHE B CA 1
ATOM 4483 C C . PHE B 1 87 ? 14.445 -36 -29.797 1 88.75 87 PHE B C 1
ATOM 4485 O O . PHE B 1 87 ? 14.156 -37.219 -29.75 1 88.75 87 PHE B O 1
ATOM 4492 N N . GLY B 1 88 ? 14.922 -35.5 -30.906 1 89.56 88 GLY B N 1
ATOM 4493 C CA . GLY B 1 88 ? 15.102 -36.25 -32.156 1 89.56 88 GLY B CA 1
ATOM 4494 C C . GLY B 1 88 ? 14.203 -35.75 -33.281 1 89.56 88 GLY B C 1
ATOM 4495 O O . GLY B 1 88 ? 13.008 -35.562 -33.062 1 89.56 88 GLY B O 1
ATOM 4496 N N . GLU B 1 89 ? 14.742 -35.688 -34.438 1 93.31 89 GLU B N 1
ATOM 4497 C CA . GLU B 1 89 ? 14.055 -35.094 -35.594 1 93.31 89 GLU B CA 1
ATOM 4498 C C . GLU B 1 89 ? 13.102 -36.094 -36.25 1 93.31 89 GLU B C 1
ATOM 4500 O O . GLU B 1 89 ? 12.328 -35.75 -37.125 1 93.31 89 GLU B O 1
ATOM 4505 N N . GLN B 1 90 ? 13.109 -37.312 -35.781 1 92.81 90 GLN B N 1
ATOM 4506 C CA . GLN B 1 90 ? 12.281 -38.344 -36.375 1 92.81 90 GLN B CA 1
ATOM 4507 C C . GLN B 1 90 ? 10.883 -38.375 -35.75 1 92.81 90 GLN B C 1
ATOM 4509 O O . GLN B 1 90 ? 10.023 -39.125 -36.188 1 92.81 90 GLN B O 1
ATOM 4514 N N . TYR B 1 91 ? 10.664 -37.5 -34.844 1 93.88 91 TYR B N 1
ATOM 4515 C CA . TYR B 1 91 ? 9.391 -37.5 -34.125 1 93.88 91 TYR B CA 1
ATOM 4516 C C . TYR B 1 91 ? 8.578 -36.25 -34.5 1 93.88 91 TYR B C 1
ATOM 4518 O O . TYR B 1 91 ? 9.102 -35.312 -35.125 1 93.88 91 TYR B O 1
ATOM 4526 N N . ASN B 1 92 ? 7.277 -36.281 -34.219 1 95.94 92 ASN B N 1
ATOM 4527 C CA . ASN B 1 92 ? 6.418 -35.094 -34.156 1 95.94 92 ASN B CA 1
ATOM 4528 C C . ASN B 1 92 ? 6.324 -34.531 -32.75 1 95.94 92 ASN B C 1
ATOM 4530 O O . ASN B 1 92 ? 6.406 -35.281 -31.766 1 95.94 92 ASN B O 1
ATOM 4534 N N . PHE B 1 93 ? 6.238 -33.281 -32.688 1 97.31 93 PHE B N 1
ATOM 4535 C CA . PHE B 1 93 ? 6.105 -32.594 -31.406 1 97.31 93 PHE B CA 1
ATOM 4536 C C . PHE B 1 93 ? 4.75 -31.922 -31.297 1 97.31 93 PHE B C 1
ATOM 4538 O O . PHE B 1 93 ? 4.363 -31.141 -32.188 1 97.31 93 PHE B O 1
ATOM 4545 N N . VAL B 1 94 ? 4.074 -32.25 -30.25 1 98.06 94 VAL B N 1
ATOM 4546 C CA . VAL B 1 94 ? 2.75 -31.672 -30.031 1 98.06 94 VAL B CA 1
ATOM 4547 C C . VAL B 1 94 ? 2.693 -31.047 -28.641 1 98.06 94 VAL B C 1
ATOM 4549 O O . VAL B 1 94 ? 3.26 -31.578 -27.688 1 98.06 94 VAL B O 1
ATOM 4552 N N . SER B 1 95 ? 2.191 -29.875 -28.531 1 98.44 95 SER B N 1
ATOM 4553 C CA . SER B 1 95 ? 1.821 -29.281 -27.25 1 98.44 95 SER B CA 1
ATOM 4554 C C . SER B 1 95 ? 0.398 -28.734 -27.281 1 98.44 95 SER B C 1
ATOM 4556 O O . SER B 1 95 ? -0.325 -28.922 -28.266 1 98.44 95 SER B O 1
ATOM 4558 N N . PHE B 1 96 ? -0.044 -28.25 -26.156 1 98.62 96 PHE B N 1
ATOM 4559 C CA . PHE B 1 96 ? -1.429 -27.797 -26.078 1 98.62 96 PHE B CA 1
ATOM 4560 C C . PHE B 1 96 ? -1.606 -26.797 -24.938 1 98.62 96 PHE B C 1
ATOM 4562 O O . PHE B 1 96 ? -0.742 -26.688 -24.062 1 98.62 96 PHE B O 1
ATOM 4569 N N . ASP B 1 97 ? -2.646 -25.984 -25.094 1 98.5 97 ASP B N 1
ATOM 4570 C CA . ASP B 1 97 ? -3.123 -25.172 -23.969 1 98.5 97 ASP B CA 1
ATOM 4571 C C . ASP B 1 97 ? -4.137 -25.953 -23.125 1 98.5 97 ASP B C 1
ATOM 4573 O O . ASP B 1 97 ? -5.242 -26.234 -23.594 1 98.5 97 ASP B O 1
ATOM 4577 N N . PRO B 1 98 ? -3.76 -26.266 -21.891 1 98.44 98 PRO B N 1
ATOM 4578 C CA . PRO B 1 98 ? -4.754 -26.938 -21.062 1 98.44 98 PRO B CA 1
ATOM 4579 C C . PRO B 1 98 ? -6.043 -26.141 -20.906 1 98.44 98 PRO B C 1
ATOM 4581 O O . PRO B 1 98 ? -6.082 -24.953 -21.234 1 98.44 98 PRO B O 1
ATOM 4584 N N . ARG B 1 99 ? -7.102 -26.859 -20.438 1 97.75 99 ARG B N 1
ATOM 4585 C CA . ARG B 1 99 ? -8.367 -26.188 -20.141 1 97.75 99 ARG B CA 1
ATOM 4586 C C . ARG B 1 99 ? -8.133 -24.906 -19.359 1 97.75 99 ARG B C 1
ATOM 4588 O O . ARG B 1 99 ? -7.355 -24.891 -18.391 1 97.75 99 ARG B O 1
ATOM 4595 N N . GLY B 1 100 ? -8.789 -23.859 -19.844 1 97.5 100 GLY B N 1
ATOM 4596 C CA . GLY B 1 100 ? -8.734 -22.594 -19.109 1 97.5 100 GLY B CA 1
ATOM 4597 C C . GLY B 1 100 ? -7.535 -21.75 -19.5 1 97.5 100 GLY B C 1
ATOM 4598 O O . GLY B 1 100 ? -7.41 -20.609 -19.047 1 97.5 100 GLY B O 1
ATOM 4599 N N . VAL B 1 101 ? -6.668 -22.234 -20.422 1 97.81 101 VAL B N 1
ATOM 4600 C CA . VAL B 1 101 ? -5.414 -21.547 -20.703 1 97.81 101 VAL B CA 1
ATOM 4601 C C . VAL B 1 101 ? -5.441 -21 -22.125 1 97.81 101 VAL B C 1
ATOM 4603 O O . VAL B 1 101 ? -5.645 -21.75 -23.094 1 97.81 101 VAL B O 1
ATOM 4606 N N . ASN B 1 102 ? -5.285 -19.719 -22.25 1 95.62 102 ASN B N 1
ATOM 4607 C CA . ASN B 1 102 ? -5.02 -18.969 -23.469 1 95.62 102 ASN B CA 1
ATOM 4608 C C . ASN B 1 102 ? -5.996 -19.328 -24.594 1 95.62 102 ASN B C 1
ATOM 4610 O O . ASN B 1 102 ? -7.133 -18.844 -24.609 1 95.62 102 ASN B O 1
ATOM 4614 N N . ASN B 1 103 ? -5.66 -20.359 -25.484 1 97.25 103 ASN B N 1
ATOM 4615 C CA . ASN B 1 103 ? -6.418 -20.609 -26.703 1 97.25 103 ASN B CA 1
ATOM 4616 C C . ASN B 1 103 ? -7.477 -21.688 -26.484 1 97.25 103 ASN B C 1
ATOM 4618 O O . ASN B 1 103 ? -8.305 -21.953 -27.359 1 97.25 103 ASN B O 1
ATOM 4622 N N . SER B 1 104 ? -7.465 -22.25 -25.328 1 98.12 104 SER B N 1
ATOM 4623 C CA . SER B 1 104 ? -8.445 -23.281 -25.016 1 98.12 104 SER B CA 1
ATOM 4624 C C . SER B 1 104 ? -9.672 -22.688 -24.328 1 98.12 104 SER B C 1
ATOM 4626 O O . SER B 1 104 ? -9.656 -21.531 -23.906 1 98.12 104 SER B O 1
ATOM 4628 N N . GLY B 1 105 ? -10.719 -23.484 -24.297 1 97.38 105 GLY B N 1
ATOM 4629 C CA . GLY B 1 105 ? -11.961 -23.031 -23.688 1 97.38 105 GLY B CA 1
ATOM 4630 C C . GLY B 1 105 ? -11.906 -22.984 -22.172 1 97.38 105 GLY B C 1
ATOM 4631 O O . GLY B 1 105 ? -10.945 -23.469 -21.562 1 97.38 105 GLY B O 1
ATOM 4632 N N . LEU B 1 106 ? -12.945 -22.281 -21.594 1 97.94 106 LEU B N 1
ATOM 4633 C CA . LEU B 1 106 ? -13.195 -22.203 -20.156 1 97.94 106 LEU B CA 1
ATOM 4634 C C . LEU B 1 106 ? -12.289 -21.156 -19.5 1 97.94 106 LEU B C 1
ATOM 4636 O O . LEU B 1 106 ? -11.922 -21.297 -18.328 1 97.94 106 LEU B O 1
ATOM 4640 N N . ARG B 1 107 ? -11.781 -20.203 -20.266 1 95.94 107 ARG B N 1
ATOM 4641 C CA . ARG B 1 107 ? -10.961 -19.141 -19.719 1 95.94 107 ARG B CA 1
ATOM 4642 C C . ARG B 1 107 ? -11.711 -18.359 -18.641 1 95.94 107 ARG B C 1
ATOM 4644 O O . ARG B 1 107 ? -12.891 -18.031 -18.812 1 95.94 107 ARG B O 1
ATOM 4651 N N . LEU B 1 108 ? -11.016 -18.109 -17.594 1 97.12 108 LEU B N 1
ATOM 4652 C CA . LEU B 1 108 ? -11.602 -17.359 -16.5 1 97.12 108 LEU B CA 1
ATOM 4653 C C . LEU B 1 108 ? -10.891 -16.016 -16.328 1 97.12 108 LEU B C 1
ATOM 4655 O O . LEU B 1 108 ? -9.656 -15.953 -16.312 1 97.12 108 LEU B O 1
ATOM 4659 N N . ASP B 1 109 ? -11.633 -14.984 -16.359 1 96.75 109 ASP B N 1
ATOM 4660 C CA . ASP B 1 109 ? -11.203 -13.664 -15.922 1 96.75 109 ASP B CA 1
ATOM 4661 C C . ASP B 1 109 ? -11.945 -13.234 -14.656 1 96.75 109 ASP B C 1
ATOM 4663 O O . ASP B 1 109 ? -13.07 -12.742 -14.727 1 96.75 109 ASP B O 1
ATOM 4667 N N . CYS B 1 110 ? -11.32 -13.383 -13.547 1 96.88 110 CYS B N 1
ATOM 4668 C CA . CYS B 1 110 ? -11.969 -13.234 -12.25 1 96.88 110 CYS B CA 1
ATOM 4669 C C . CYS B 1 110 ? -12.523 -11.82 -12.078 1 96.88 110 CYS B C 1
ATOM 4671 O O . CYS B 1 110 ? -13.578 -11.633 -11.469 1 96.88 110 CYS B O 1
ATOM 4673 N N . PHE B 1 111 ? -11.875 -10.844 -12.688 1 96.12 111 PHE B N 1
ATOM 4674 C CA . PHE B 1 111 ? -12.297 -9.469 -12.438 1 96.12 111 PHE B CA 1
ATOM 4675 C C . PHE B 1 111 ? -13.086 -8.922 -13.617 1 96.12 111 PHE B C 1
ATOM 4677 O O . PHE B 1 111 ? -13.383 -7.727 -13.68 1 96.12 111 PHE B O 1
ATOM 4684 N N . SER B 1 112 ? -13.375 -9.75 -14.641 1 92.81 112 SER B N 1
ATOM 4685 C CA . SER B 1 112 ? -14.234 -9.422 -15.773 1 92.81 112 SER B CA 1
ATOM 4686 C C . SER B 1 112 ? -13.789 -8.125 -16.453 1 92.81 112 SER B C 1
ATOM 4688 O O . SER B 1 112 ? -14.594 -7.219 -16.641 1 92.81 112 SER B O 1
ATOM 4690 N N . LYS B 1 113 ? -12.531 -7.977 -16.625 1 91.94 113 LYS B N 1
ATOM 4691 C CA . LYS B 1 113 ? -11.906 -6.887 -17.359 1 91.94 113 LYS B CA 1
ATOM 4692 C C . LYS B 1 113 ? -11.852 -5.613 -16.516 1 91.94 113 LYS B C 1
ATOM 4694 O O . LYS B 1 113 ? -11.57 -4.531 -17.047 1 91.94 113 LYS B O 1
ATOM 4699 N N . ASP B 1 114 ? -12.172 -5.703 -15.289 1 94.62 114 ASP B N 1
ATOM 4700 C CA . ASP B 1 114 ? -12.039 -4.562 -14.398 1 94.62 114 ASP B CA 1
ATOM 4701 C C . ASP B 1 114 ? -10.609 -4.426 -13.883 1 94.62 114 ASP B C 1
ATOM 4703 O O . ASP B 1 114 ? -10.273 -4.938 -12.812 1 94.62 114 ASP B O 1
ATOM 4707 N N . ALA B 1 115 ? -9.812 -3.686 -14.586 1 94.75 115 ALA B N 1
ATOM 4708 C CA . ALA B 1 115 ? -8.398 -3.535 -14.273 1 94.75 115 ALA B CA 1
ATOM 4709 C C . ALA B 1 115 ? -8.203 -2.801 -12.953 1 94.75 115 ALA B C 1
ATOM 4711 O O . ALA B 1 115 ? -7.25 -3.076 -12.219 1 94.75 115 ALA B O 1
ATOM 4712 N N . LYS B 1 116 ? -9.102 -1.866 -12.648 1 94.81 116 LYS B N 1
ATOM 4713 C CA . LYS B 1 116 ? -8.984 -1.104 -11.406 1 94.81 116 LYS B CA 1
ATOM 4714 C C . LYS B 1 116 ? -9.219 -1.996 -10.195 1 94.81 116 LYS B C 1
ATOM 4716 O O . LYS B 1 116 ? -8.484 -1.91 -9.203 1 94.81 116 LYS B O 1
ATOM 4721 N N . ALA B 1 117 ? -10.203 -2.834 -10.281 1 96.31 117 ALA B N 1
ATOM 4722 C CA . ALA B 1 117 ? -10.492 -3.762 -9.188 1 96.31 117 ALA B CA 1
ATOM 4723 C C . ALA B 1 117 ? -9.336 -4.742 -8.984 1 96.31 117 ALA B C 1
ATOM 4725 O O . ALA B 1 117 ? -8.945 -5.023 -7.852 1 96.31 117 ALA B O 1
ATOM 4726 N N . ARG B 1 118 ? -8.82 -5.223 -10.086 1 95.75 118 ARG B N 1
ATOM 4727 C CA . ARG B 1 118 ? -7.684 -6.133 -10.008 1 95.75 118 ARG B CA 1
ATOM 4728 C C . ARG B 1 118 ? -6.484 -5.457 -9.352 1 95.75 118 ARG B C 1
ATOM 4730 O O . ARG B 1 118 ? -5.84 -6.039 -8.477 1 95.75 118 ARG B O 1
ATOM 4737 N N . SER B 1 119 ? -6.246 -4.234 -9.805 1 93.81 119 SER B N 1
ATOM 4738 C CA . SER B 1 119 ? -5.129 -3.482 -9.242 1 93.81 119 SER B CA 1
ATOM 4739 C C . SER B 1 119 ? -5.336 -3.225 -7.754 1 93.81 119 SER B C 1
ATOM 4741 O O . SER B 1 119 ? -4.391 -3.316 -6.969 1 93.81 119 SER B O 1
ATOM 4743 N N . ALA B 1 120 ? -6.508 -2.875 -7.363 1 94.88 120 ALA B N 1
ATOM 4744 C CA . ALA B 1 120 ? -6.828 -2.646 -5.957 1 94.88 120 ALA B CA 1
ATOM 4745 C C . ALA B 1 120 ? -6.594 -3.908 -5.129 1 94.88 120 ALA B C 1
ATOM 4747 O O . ALA B 1 120 ? -6.016 -3.846 -4.043 1 94.88 120 ALA B O 1
ATOM 4748 N N . PHE B 1 121 ? -6.98 -5.012 -5.621 1 96.19 121 PHE B N 1
ATOM 4749 C CA . PHE B 1 121 ? -6.758 -6.27 -4.918 1 96.19 121 PHE B CA 1
ATOM 4750 C C . PHE B 1 121 ? -5.27 -6.535 -4.738 1 96.19 121 PHE B C 1
ATOM 4752 O O . PHE B 1 121 ? -4.824 -6.898 -3.648 1 96.19 121 PHE B O 1
ATOM 4759 N N . TYR B 1 122 ? -4.551 -6.352 -5.82 1 93.62 122 TYR B N 1
ATOM 4760 C CA . TYR B 1 122 ? -3.119 -6.633 -5.754 1 93.62 122 TYR B CA 1
ATOM 4761 C C . TYR B 1 122 ? -2.449 -5.785 -4.676 1 93.62 122 TYR B C 1
ATOM 4763 O O . TYR B 1 122 ? -1.586 -6.273 -3.943 1 93.62 122 TYR B O 1
ATOM 4771 N N . ARG B 1 123 ? -2.873 -4.613 -4.562 1 91.38 123 ARG B N 1
ATOM 4772 C CA . ARG B 1 123 ? -2.291 -3.729 -3.562 1 91.38 123 ARG B CA 1
ATOM 4773 C C . ARG B 1 123 ? -2.604 -4.215 -2.15 1 91.38 123 ARG B C 1
ATOM 4775 O O . ARG B 1 123 ? -1.787 -4.062 -1.24 1 91.38 123 ARG B O 1
ATOM 4782 N N . LEU B 1 124 ? -3.717 -4.801 -1.978 1 94.38 124 LEU B N 1
ATOM 4783 C CA . LEU B 1 124 ? -4.148 -5.262 -0.663 1 94.38 124 LEU B CA 1
ATOM 4784 C C . LEU B 1 124 ? -3.459 -6.574 -0.295 1 94.38 124 LEU B C 1
ATOM 4786 O O . LEU B 1 124 ? -3.129 -6.801 0.871 1 94.38 124 LEU B O 1
ATOM 4790 N N . HIS B 1 125 ? -3.289 -7.367 -1.278 1 94.94 125 HIS B N 1
ATOM 4791 C CA . HIS B 1 125 ? -2.891 -8.742 -1.018 1 94.94 125 HIS B CA 1
ATOM 4792 C C . HIS B 1 125 ? -1.376 -8.898 -1.084 1 94.94 125 HIS B C 1
ATOM 4794 O O . HIS B 1 125 ? -0.796 -9.688 -0.334 1 94.94 125 HIS B O 1
ATOM 4800 N N . ARG B 1 126 ? -0.76 -8.242 -1.981 1 92.94 126 ARG B N 1
ATOM 4801 C CA . ARG B 1 126 ? 0.678 -8.375 -2.188 1 92.94 126 ARG B CA 1
ATOM 4802 C C . ARG B 1 126 ? 1.453 -7.41 -1.3 1 92.94 126 ARG B C 1
ATOM 4804 O O . ARG B 1 126 ? 1.899 -6.355 -1.763 1 92.94 126 ARG B O 1
ATOM 4811 N N . THR B 1 127 ? 1.684 -7.82 -0.101 1 92.31 127 THR B N 1
ATOM 4812 C CA . THR B 1 127 ? 2.287 -6.949 0.9 1 92.31 127 THR B CA 1
ATOM 4813 C C . THR B 1 127 ? 3.775 -7.254 1.057 1 92.31 127 THR B C 1
ATOM 4815 O O . THR B 1 127 ? 4.457 -6.641 1.88 1 92.31 127 THR B O 1
ATOM 4818 N N . GLY B 1 128 ? 4.301 -8.203 0.269 1 93.5 128 GLY B N 1
ATOM 4819 C CA . GLY B 1 128 ? 5.711 -8.555 0.356 1 93.5 128 GLY B CA 1
ATOM 4820 C C . GLY B 1 128 ? 5.965 -9.82 1.153 1 93.5 128 GLY B C 1
ATOM 4821 O O . GLY B 1 128 ? 5.145 -10.742 1.14 1 93.5 128 GLY B O 1
ATOM 4822 N N . ALA B 1 129 ? 7.133 -9.922 1.789 1 95.94 129 ALA B N 1
ATOM 4823 C CA . ALA B 1 129 ? 7.477 -11.07 2.623 1 95.94 129 ALA B CA 1
ATOM 4824 C C . ALA B 1 129 ? 6.473 -11.242 3.76 1 95.94 129 ALA B C 1
ATOM 4826 O O . ALA B 1 129 ? 6.02 -10.258 4.352 1 95.94 129 ALA B O 1
ATOM 4827 N N . SER B 1 130 ? 6.188 -12.453 4.105 1 95.75 130 SER B N 1
ATOM 4828 C CA . SER B 1 130 ? 5.121 -12.758 5.051 1 95.75 130 SER B CA 1
ATOM 4829 C C . SER B 1 130 ? 5.512 -12.352 6.473 1 95.75 130 SER B C 1
ATOM 4831 O O . SER B 1 130 ? 4.652 -12.219 7.344 1 95.75 130 SER B O 1
ATOM 4833 N N . ASN B 1 131 ? 6.762 -12.234 6.688 1 93.62 131 ASN B N 1
ATOM 4834 C CA . ASN B 1 131 ? 7.227 -11.875 8.023 1 93.62 131 ASN B CA 1
ATOM 4835 C C . ASN B 1 131 ? 7.805 -10.461 8.055 1 93.62 131 ASN B C 1
ATOM 4837 O O . ASN B 1 131 ? 8.586 -10.125 8.938 1 93.62 131 ASN B O 1
ATOM 4841 N N . ILE B 1 132 ? 7.469 -9.68 7.047 1 92.31 132 ILE B N 1
ATOM 4842 C CA . ILE B 1 132 ? 8.062 -8.352 6.918 1 92.31 132 ILE B CA 1
ATOM 4843 C C . ILE B 1 132 ? 7.586 -7.465 8.07 1 92.31 132 ILE B C 1
ATOM 4845 O O . ILE B 1 132 ? 8.25 -6.48 8.414 1 92.31 132 ILE B O 1
ATOM 4849 N N . SER B 1 133 ? 6.441 -7.75 8.609 1 92.5 133 SER B N 1
ATOM 4850 C CA . SER B 1 133 ? 5.863 -6.996 9.719 1 92.5 133 SER B CA 1
ATOM 4851 C C . SER B 1 133 ? 4.961 -7.875 10.578 1 92.5 133 SER B C 1
ATOM 4853 O O . SER B 1 133 ? 4.684 -9.023 10.219 1 92.5 133 SER B O 1
ATOM 4855 N N . SER B 1 134 ? 4.5 -7.348 11.664 1 91.19 134 SER B N 1
ATOM 4856 C CA . SER B 1 134 ? 3.65 -8.109 12.57 1 91.19 134 SER B CA 1
ATOM 4857 C C . SER B 1 134 ? 2.26 -8.32 11.977 1 91.19 134 SER B C 1
ATOM 4859 O O . SER B 1 134 ? 1.513 -9.188 12.43 1 91.19 134 SER B O 1
ATOM 4861 N N . THR B 1 135 ? 1.92 -7.547 10.938 1 92.38 135 THR B N 1
ATOM 4862 C CA . THR B 1 135 ? 0.559 -7.621 10.422 1 92.38 135 THR B CA 1
ATOM 4863 C C . THR B 1 135 ? 0.545 -8.234 9.023 1 92.38 135 THR B C 1
ATOM 4865 O O . THR B 1 135 ? -0.521 -8.477 8.453 1 92.38 135 THR B O 1
ATOM 4868 N N . SER B 1 136 ? 1.707 -8.461 8.445 1 93.69 136 SER B N 1
ATOM 4869 C CA . SER B 1 136 ? 1.793 -8.891 7.055 1 93.69 136 SER B CA 1
ATOM 4870 C C . SER B 1 136 ? 1.027 -10.188 6.828 1 93.69 136 SER B C 1
ATOM 4872 O O . SER B 1 136 ? 0.259 -10.305 5.871 1 93.69 136 SER B O 1
ATOM 4874 N N . LEU B 1 137 ? 1.184 -11.188 7.73 1 95.69 137 LEU B N 1
ATOM 4875 C CA . LEU B 1 137 ? 0.529 -12.484 7.586 1 95.69 137 LEU B CA 1
ATOM 4876 C C . LEU B 1 137 ? -0.988 -12.328 7.605 1 95.69 137 LEU B C 1
ATOM 4878 O O . LEU B 1 137 ? -1.683 -12.891 6.754 1 95.69 137 LEU B O 1
ATOM 4882 N N . GLU B 1 138 ? -1.499 -11.555 8.508 1 95.5 138 GLU B N 1
ATOM 4883 C CA . GLU B 1 138 ? -2.936 -11.328 8.625 1 95.5 138 GLU B CA 1
ATOM 4884 C C . GLU B 1 138 ? -3.486 -10.609 7.398 1 95.5 138 GLU B C 1
ATOM 4886 O O . GLU B 1 138 ? -4.559 -10.953 6.898 1 95.5 138 GLU B O 1
ATOM 4891 N N . GLU B 1 139 ? -2.746 -9.602 6.969 1 94.94 139 GLU B N 1
ATOM 4892 C CA . GLU B 1 139 ? -3.18 -8.859 5.789 1 94.94 139 GLU B CA 1
ATOM 4893 C C . GLU B 1 139 ? -3.268 -9.766 4.566 1 94.94 139 GLU B C 1
ATOM 4895 O O . GLU B 1 139 ? -4.219 -9.672 3.787 1 94.94 139 GLU B O 1
ATOM 4900 N N . GLN B 1 140 ? -2.287 -10.57 4.395 1 96.12 140 GLN B N 1
ATOM 4901 C CA . GLN B 1 140 ? -2.291 -11.523 3.291 1 96.12 140 GLN B CA 1
ATOM 4902 C C . GLN B 1 140 ? -3.445 -12.516 3.422 1 96.12 140 GLN B C 1
ATOM 4904 O O . GLN B 1 140 ? -4.184 -12.75 2.461 1 96.12 140 GLN B O 1
ATOM 4909 N N . TYR B 1 141 ? -3.66 -13.078 4.605 1 97.19 141 TYR B N 1
ATOM 4910 C CA . TYR B 1 141 ? -4.699 -14.07 4.832 1 97.19 141 TYR B CA 1
ATOM 4911 C C . TYR B 1 141 ? -6.086 -13.484 4.602 1 97.19 141 TYR B C 1
ATOM 4913 O O . TYR B 1 141 ? -6.875 -14.023 3.826 1 97.19 141 TYR B O 1
ATOM 4921 N N . TYR B 1 142 ? -6.391 -12.383 5.191 1 97.25 142 TYR B N 1
ATOM 4922 C CA . TYR B 1 142 ? -7.754 -11.859 5.145 1 97.25 142 TYR B CA 1
ATOM 4923 C C . TYR B 1 142 ? -8.062 -11.273 3.773 1 97.25 142 TYR B C 1
ATOM 4925 O O . TYR B 1 142 ? -9.18 -11.422 3.266 1 97.25 142 TYR B O 1
ATOM 4933 N N . SER B 1 143 ? -7.09 -10.625 3.141 1 96.88 143 SER B N 1
ATOM 4934 C CA . SER B 1 143 ? -7.34 -10.062 1.815 1 96.88 143 SER B CA 1
ATOM 4935 C C . SER B 1 143 ? -7.562 -11.172 0.786 1 96.88 143 SER B C 1
ATOM 4937 O O . SER B 1 143 ? -8.148 -10.93 -0.27 1 96.88 143 SER B O 1
ATOM 4939 N N . SER B 1 144 ? -7.086 -12.336 1.077 1 97.25 144 SER B N 1
ATOM 4940 C CA . SER B 1 144 ? -7.109 -13.422 0.106 1 97.25 144 SER B CA 1
ATOM 4941 C C . SER B 1 144 ? -8.539 -13.797 -0.267 1 97.25 144 SER B C 1
ATOM 4943 O O . SER B 1 144 ? -8.789 -14.312 -1.358 1 97.25 144 SER B O 1
ATOM 4945 N N . SER B 1 145 ? -9.5 -13.531 0.606 1 97.38 145 SER B N 1
ATOM 4946 C CA . SER B 1 145 ? -10.883 -13.922 0.344 1 97.38 145 SER B CA 1
ATOM 4947 C C . SER B 1 145 ? -11.461 -13.141 -0.833 1 97.38 145 SER B C 1
ATOM 4949 O O . SER B 1 145 ? -12.359 -13.625 -1.524 1 97.38 145 SER B O 1
ATOM 4951 N N . ILE B 1 146 ? -10.883 -11.969 -1.061 1 97.62 146 ILE B N 1
ATOM 4952 C CA . ILE B 1 146 ? -11.406 -11.078 -2.092 1 97.62 146 ILE B CA 1
ATOM 4953 C C . ILE B 1 146 ? -11.273 -11.742 -3.461 1 97.62 146 ILE B C 1
ATOM 4955 O O . ILE B 1 146 ? -12.211 -11.703 -4.266 1 97.62 146 ILE B O 1
ATOM 4959 N N . TYR B 1 147 ? -10.156 -12.367 -3.691 1 97.25 147 TYR B N 1
ATOM 4960 C CA . TYR B 1 147 ? -9.891 -12.953 -4.996 1 97.25 147 TYR B CA 1
ATOM 4961 C C . TYR B 1 147 ? -10.891 -14.062 -5.309 1 97.25 147 TYR B C 1
ATOM 4963 O O . TYR B 1 147 ? -11.5 -14.07 -6.379 1 97.25 147 TYR B O 1
ATOM 4971 N N . GLY B 1 148 ? -11.039 -15.008 -4.359 1 97.25 148 GLY B N 1
ATOM 4972 C CA . GLY B 1 148 ? -11.992 -16.094 -4.566 1 97.25 148 GLY B CA 1
ATOM 4973 C C . GLY B 1 148 ? -13.414 -15.602 -4.762 1 97.25 148 GLY B C 1
ATOM 4974 O O . GLY B 1 148 ? -14.164 -16.156 -5.57 1 97.25 148 GLY B O 1
ATOM 4975 N N . GLU B 1 149 ? -13.789 -14.555 -4.059 1 97.44 149 GLU B N 1
ATOM 4976 C CA . GLU B 1 149 ? -15.133 -13.992 -4.195 1 97.44 149 GLU B CA 1
ATOM 4977 C C . GLU B 1 149 ? -15.352 -13.43 -5.598 1 97.44 149 GLU B C 1
ATOM 4979 O O . GLU B 1 149 ? -16.406 -13.633 -6.195 1 97.44 149 GLU B O 1
ATOM 4984 N N . TRP B 1 150 ? -14.391 -12.766 -6.074 1 97.62 150 TRP B N 1
ATOM 4985 C CA . TRP B 1 150 ? -14.492 -12.211 -7.422 1 97.62 150 TRP B CA 1
ATOM 4986 C C . TRP B 1 150 ? -14.547 -13.32 -8.461 1 97.62 150 TRP B C 1
ATOM 4988 O O . TRP B 1 150 ? -15.328 -13.258 -9.414 1 97.62 150 TRP B O 1
ATOM 4998 N N . CYS B 1 151 ? -13.742 -14.32 -8.289 1 97.94 151 CYS B N 1
ATOM 4999 C CA . CYS B 1 151 ? -13.758 -15.445 -9.227 1 97.94 151 CYS B CA 1
ATOM 5000 C C . CYS B 1 151 ? -15.102 -16.156 -9.195 1 97.94 151 CYS B C 1
ATOM 5002 O O . CYS B 1 151 ? -15.664 -16.484 -10.25 1 97.94 151 CYS B O 1
ATOM 5004 N N . ASN B 1 152 ? -15.602 -16.391 -7.996 1 98.19 152 ASN B N 1
ATOM 5005 C CA . ASN B 1 152 ? -16.906 -17.031 -7.863 1 98.19 152 ASN B CA 1
ATOM 5006 C C . ASN B 1 152 ? -18 -16.234 -8.555 1 98.19 152 ASN B C 1
ATOM 5008 O O . ASN B 1 152 ? -18.844 -16.797 -9.242 1 98.19 152 ASN B O 1
ATOM 5012 N N . ASN B 1 153 ? -17.969 -14.953 -8.328 1 97.5 153 ASN B N 1
ATOM 5013 C CA . ASN B 1 153 ? -18.938 -14.078 -8.969 1 97.5 153 ASN B CA 1
ATOM 5014 C C . ASN B 1 153 ? -18.844 -14.156 -10.492 1 97.5 153 ASN B C 1
ATOM 5016 O O . ASN B 1 153 ? -19.859 -14.195 -11.188 1 97.5 153 ASN B O 1
ATOM 5020 N N . ALA B 1 154 ? -17.641 -14.148 -10.992 1 97.56 154 ALA B N 1
ATOM 5021 C CA . ALA B 1 154 ? -17.422 -14.25 -12.438 1 97.56 154 ALA B CA 1
ATOM 5022 C C . ALA B 1 154 ? -17.953 -15.57 -12.984 1 97.56 154 ALA B C 1
ATOM 5024 O O . ALA B 1 154 ? -18.594 -15.594 -14.039 1 97.56 154 ALA B O 1
ATOM 5025 N N . VAL B 1 155 ? -17.703 -16.656 -12.344 1 98 155 VAL B N 1
ATOM 5026 C CA . VAL B 1 155 ? -18.141 -17.969 -12.789 1 98 155 VAL B CA 1
ATOM 5027 C C . VAL B 1 155 ? -19.672 -18.047 -12.75 1 98 155 VAL B C 1
ATOM 5029 O O . VAL B 1 155 ? -20.297 -18.547 -13.688 1 98 155 VAL B O 1
ATOM 5032 N N . GLU B 1 156 ? -20.234 -17.516 -11.734 1 96.88 156 GLU B N 1
ATOM 5033 C CA . GLU B 1 156 ? -21.672 -17.578 -11.547 1 96.88 156 GLU B CA 1
ATOM 5034 C C . GLU B 1 156 ? -22.406 -16.734 -12.594 1 96.88 156 GLU B C 1
ATOM 5036 O O . GLU B 1 156 ? -23.484 -17.094 -13.047 1 96.88 156 GLU B O 1
ATOM 5041 N N . ASN B 1 157 ? -21.797 -15.703 -13.047 1 95.44 157 ASN B N 1
ATOM 5042 C CA . ASN B 1 157 ? -22.578 -14.734 -13.812 1 95.44 157 ASN B CA 1
ATOM 5043 C C . ASN B 1 157 ? -22.094 -14.641 -15.258 1 95.44 157 ASN B C 1
ATOM 5045 O O . ASN B 1 157 ? -22.875 -14.281 -16.141 1 95.44 157 ASN B O 1
ATOM 5049 N N . LYS B 1 158 ? -20.875 -14.961 -15.492 1 94.12 158 LYS B N 1
ATOM 5050 C CA . LYS B 1 158 ? -20.344 -14.602 -16.812 1 94.12 158 LYS B CA 1
ATOM 5051 C C . LYS B 1 158 ? -19.688 -15.805 -17.484 1 94.12 158 LYS B C 1
ATOM 5053 O O . LYS B 1 158 ? -19.625 -15.883 -18.703 1 94.12 158 LYS B O 1
ATOM 5058 N N . SER B 1 159 ? -19.125 -16.672 -16.719 1 94.75 159 SER B N 1
ATOM 5059 C CA . SER B 1 159 ? -18.344 -17.766 -17.281 1 94.75 159 SER B CA 1
ATOM 5060 C C . SER B 1 159 ? -18.703 -19.094 -16.625 1 94.75 159 SER B C 1
ATOM 5062 O O . SER B 1 159 ? -17.875 -19.719 -15.969 1 94.75 159 SER B O 1
ATOM 5064 N N . PRO B 1 160 ? -19.828 -19.469 -17.031 1 94 160 PRO B N 1
ATOM 5065 C CA . PRO B 1 160 ? -20.25 -20.734 -16.406 1 94 160 PRO B CA 1
ATOM 5066 C C . PRO B 1 160 ? -19.297 -21.875 -16.719 1 94 160 PRO B C 1
ATOM 5068 O O . PRO B 1 160 ? -18.734 -21.938 -17.812 1 94 160 PRO B O 1
ATOM 5071 N N . HIS B 1 161 ? -18.953 -22.766 -15.797 1 96.56 161 HIS B N 1
ATOM 5072 C CA . HIS B 1 161 ? -18.172 -24 -15.875 1 96.56 161 HIS B CA 1
ATOM 5073 C C . HIS B 1 161 ? -16.672 -23.703 -15.93 1 96.56 161 HIS B C 1
ATOM 5075 O O . HIS B 1 161 ? -15.867 -24.609 -16.172 1 96.56 161 HIS B O 1
ATOM 5081 N N . SER B 1 162 ? -16.266 -22.469 -15.711 1 98 162 SER B N 1
ATOM 5082 C CA . SER B 1 162 ? -14.852 -22.109 -15.812 1 98 162 SER B CA 1
ATOM 5083 C C . SER B 1 162 ? -14.023 -22.828 -14.75 1 98 162 SER B C 1
ATOM 5085 O O . SER B 1 162 ? -12.797 -22.844 -14.82 1 98 162 SER B O 1
ATOM 5087 N N . TYR B 1 163 ? -14.68 -23.469 -13.828 1 98.31 163 TYR B N 1
ATOM 5088 C CA . TYR B 1 163 ? -13.961 -24.25 -12.82 1 98.31 163 TYR B CA 1
ATOM 5089 C C . TYR B 1 163 ? -13.719 -25.672 -13.297 1 98.31 163 TYR B C 1
ATOM 5091 O O . TYR B 1 163 ? -13 -26.438 -12.641 1 98.31 163 TYR B O 1
ATOM 5099 N N . TYR B 1 164 ? -14.258 -26.062 -14.43 1 98.5 164 TYR B N 1
ATOM 5100 C CA . TYR B 1 164 ? -14.039 -27.406 -14.961 1 98.5 164 TYR B CA 1
ATOM 5101 C C . TYR B 1 164 ? -12.68 -27.516 -15.641 1 98.5 164 TYR B C 1
ATOM 5103 O O . TYR B 1 164 ? -12.578 -28.031 -16.75 1 98.5 164 TYR B O 1
ATOM 5111 N N . VAL B 1 165 ? -11.664 -27.047 -14.922 1 98.62 165 VAL B N 1
ATOM 5112 C CA . VAL B 1 165 ? -10.32 -26.969 -15.484 1 98.62 165 VAL B CA 1
ATOM 5113 C C . VAL B 1 165 ? -9.359 -27.812 -14.648 1 98.62 165 VAL B C 1
ATOM 5115 O O . VAL B 1 165 ? -8.164 -27.531 -14.594 1 98.62 165 VAL B O 1
ATOM 5118 N N . THR B 1 166 ? -9.805 -28.906 -14.07 1 98.25 166 THR B N 1
ATOM 5119 C CA . THR B 1 166 ? -9.016 -29.734 -13.164 1 98.25 166 THR B CA 1
ATOM 5120 C C . THR B 1 166 ? -8.047 -30.609 -13.938 1 98.25 166 THR B C 1
ATOM 5122 O O . THR B 1 166 ? -8.289 -30.938 -15.102 1 98.25 166 THR B O 1
ATOM 5125 N N . THR B 1 167 ? -6.977 -30.953 -13.25 1 98.44 167 THR B N 1
ATOM 5126 C CA . THR B 1 167 ? -5.926 -31.75 -13.867 1 98.44 167 THR B CA 1
ATOM 5127 C C . THR B 1 167 ? -6.461 -33.125 -14.281 1 98.44 167 THR B C 1
ATOM 5129 O O . THR B 1 167 ? -6.094 -33.656 -15.336 1 98.44 167 THR B O 1
ATOM 5132 N N . PRO B 1 168 ? -7.387 -33.75 -13.555 1 98 168 PRO B N 1
ATOM 5133 C CA . PRO B 1 168 ? -7.965 -35.031 -14.031 1 98 168 PRO B CA 1
ATOM 5134 C C . PRO B 1 168 ? -8.695 -34.875 -15.359 1 98 168 PRO B C 1
ATOM 5136 O O . PRO B 1 168 ? -8.617 -35.75 -16.219 1 98 168 PRO B O 1
ATOM 5139 N N . ALA B 1 169 ? -9.406 -33.812 -15.492 1 98.31 169 ALA B N 1
ATOM 5140 C CA . ALA B 1 169 ? -10.07 -33.562 -16.766 1 98.31 169 ALA B CA 1
ATOM 5141 C C . ALA B 1 169 ? -9.047 -33.375 -17.891 1 98.31 169 ALA B C 1
ATOM 5143 O O . ALA B 1 169 ? -9.258 -33.875 -19 1 98.31 169 ALA B O 1
ATOM 5144 N N . VAL B 1 170 ? -7.969 -32.719 -17.625 1 98.69 170 VAL B N 1
ATOM 5145 C CA . VAL B 1 170 ? -6.902 -32.5 -18.594 1 98.69 170 VAL B CA 1
ATOM 5146 C C . VAL B 1 170 ? -6.297 -33.844 -18.984 1 98.69 170 VAL B C 1
ATOM 5148 O O . VAL B 1 170 ? -5.953 -34.094 -20.141 1 98.69 170 VAL B O 1
ATOM 5151 N N . ALA B 1 171 ? -6.105 -34.75 -18.031 1 98.38 171 ALA B N 1
ATOM 5152 C CA . ALA B 1 171 ? -5.629 -36.094 -18.328 1 98.38 171 ALA B CA 1
ATOM 5153 C C . ALA B 1 171 ? -6.543 -36.812 -19.312 1 98.38 171 ALA B C 1
ATOM 5155 O O . ALA B 1 171 ? -6.07 -37.469 -20.25 1 98.38 171 ALA B O 1
ATOM 5156 N N . HIS B 1 172 ? -7.855 -36.688 -19.172 1 98.5 172 HIS B N 1
ATOM 5157 C CA . HIS B 1 172 ? -8.812 -37.25 -20.109 1 98.5 172 HIS B CA 1
ATOM 5158 C C . HIS B 1 172 ? -8.703 -36.594 -21.484 1 98.5 172 HIS B C 1
ATOM 5160 O O . HIS B 1 172 ? -8.875 -37.25 -22.5 1 98.5 172 HIS B O 1
ATOM 5166 N N . ASP B 1 173 ? -8.477 -35.281 -21.438 1 98.75 173 ASP B N 1
ATOM 5167 C CA . ASP B 1 173 ? -8.273 -34.594 -22.703 1 98.75 173 ASP B CA 1
ATOM 5168 C C . ASP B 1 173 ? -7.098 -35.156 -23.469 1 98.75 173 ASP B C 1
ATOM 5170 O O . ASP B 1 173 ? -7.168 -35.344 -24.688 1 98.75 173 ASP B O 1
ATOM 5174 N N . LEU B 1 174 ? -6.02 -35.438 -22.734 1 98.75 174 LEU B N 1
ATOM 5175 C CA . LEU B 1 174 ? -4.832 -36 -23.344 1 98.75 174 LEU B CA 1
ATOM 5176 C C . LEU B 1 174 ? -5.129 -37.406 -23.891 1 98.75 174 LEU B C 1
ATOM 5178 O O . LEU B 1 174 ? -4.641 -37.781 -24.953 1 98.75 174 LEU B O 1
ATOM 5182 N N . LEU B 1 175 ? -5.867 -38.188 -23.172 1 98.5 175 LEU B N 1
ATOM 5183 C CA . LEU B 1 175 ? -6.258 -39.5 -23.656 1 98.5 175 LEU B CA 1
ATOM 5184 C C . LEU B 1 175 ? -7.078 -39.375 -24.938 1 98.5 175 LEU B C 1
ATOM 5186 O O . LEU B 1 175 ? -6.84 -40.125 -25.906 1 98.5 175 LEU B O 1
ATOM 5190 N N . THR B 1 176 ? -8.031 -38.469 -24.891 1 98.31 176 THR B N 1
ATOM 5191 C CA . THR B 1 176 ? -8.875 -38.219 -26.062 1 98.31 176 THR B CA 1
ATOM 5192 C C . THR B 1 176 ? -8.031 -37.812 -27.266 1 98.31 176 THR B C 1
ATOM 5194 O O . THR B 1 176 ? -8.258 -38.312 -28.375 1 98.31 176 THR B O 1
ATOM 5197 N N . PHE B 1 177 ? -7.105 -36.969 -27.078 1 98.19 177 PHE B N 1
ATOM 5198 C CA . PHE B 1 177 ? -6.203 -36.562 -28.141 1 98.19 177 PHE B CA 1
ATOM 5199 C C . PHE B 1 177 ? -5.426 -37.781 -28.672 1 98.19 177 PHE B C 1
ATOM 5201 O O . PHE B 1 177 ? -5.312 -37.969 -29.891 1 98.19 177 PHE B O 1
ATOM 5208 N N . THR B 1 178 ? -4.805 -38.562 -27.766 1 97.62 178 THR B N 1
ATOM 5209 C CA . THR B 1 178 ? -4.012 -39.719 -28.125 1 97.62 178 THR B CA 1
ATOM 5210 C C . THR B 1 178 ? -4.828 -40.688 -28.984 1 97.62 178 THR B C 1
ATOM 5212 O O . THR B 1 178 ? -4.34 -41.219 -30 1 97.62 178 THR B O 1
ATOM 5215 N N . GLU B 1 179 ? -6.043 -40.875 -28.625 1 97.56 179 GLU B N 1
ATOM 5216 C CA . GLU B 1 179 ? -6.934 -41.75 -29.375 1 97.56 179 GLU B CA 1
ATOM 5217 C C . GLU B 1 179 ? -7.301 -41.156 -30.719 1 97.56 179 GLU B C 1
ATOM 5219 O O . GLU B 1 179 ? -7.336 -41.875 -31.734 1 97.56 179 GLU B O 1
ATOM 5224 N N . ALA B 1 180 ? -7.582 -39.906 -30.719 1 97.06 180 ALA B N 1
ATOM 5225 C CA . ALA B 1 180 ? -7.93 -39.219 -31.969 1 97.06 180 ALA B CA 1
ATOM 5226 C C . ALA B 1 180 ? -6.766 -39.25 -32.938 1 97.06 180 ALA B C 1
ATOM 5228 O O . ALA B 1 180 ? -6.969 -39.406 -34.156 1 97.06 180 ALA B O 1
ATOM 5229 N N . GLU B 1 181 ? -5.609 -39.031 -32.469 1 95.44 181 GLU B N 1
ATOM 5230 C CA . GLU B 1 181 ? -4.422 -39.062 -33.312 1 95.44 181 GLU B CA 1
ATOM 5231 C C . GLU B 1 181 ? -4.211 -40.469 -33.906 1 95.44 181 GLU B C 1
ATOM 5233 O O . GLU B 1 181 ? -3.852 -40.594 -35.062 1 95.44 181 GLU B O 1
ATOM 5238 N N . ALA B 1 182 ? -4.398 -41.469 -33.094 1 94.31 182 ALA B N 1
ATOM 5239 C CA . ALA B 1 182 ? -4.293 -42.844 -33.562 1 94.31 182 ALA B CA 1
ATOM 5240 C C . ALA B 1 182 ? -5.301 -43.125 -34.688 1 94.31 182 ALA B C 1
ATOM 5242 O O . ALA B 1 182 ? -4.957 -43.75 -35.688 1 94.31 182 ALA B O 1
ATOM 5243 N N . GLU B 1 183 ? -6.465 -42.656 -34.469 1 94.38 183 GLU B N 1
ATOM 5244 C CA . GLU B 1 183 ? -7.504 -42.812 -35.5 1 94.38 183 GLU B CA 1
ATOM 5245 C C . GLU B 1 183 ? -7.113 -42.156 -36.812 1 94.38 183 GLU B C 1
ATOM 5247 O O . GLU B 1 183 ? -7.32 -42.719 -37.875 1 94.38 183 GLU B O 1
ATOM 5252 N N . MET B 1 184 ? -6.645 -41 -36.719 1 91.5 184 MET B N 1
ATOM 5253 C CA . MET B 1 184 ? -6.219 -40.25 -37.875 1 91.5 184 MET B CA 1
ATOM 5254 C C . MET B 1 184 ? -5.109 -41 -38.625 1 91.5 184 MET B C 1
ATOM 5256 O O . MET B 1 184 ? -5.027 -40.938 -39.844 1 91.5 184 MET B O 1
ATOM 5260 N N . ALA B 1 185 ? -4.301 -41.719 -37.906 1 89 185 ALA B N 1
ATOM 5261 C CA . ALA B 1 185 ? -3.174 -42.469 -38.469 1 89 185 ALA B CA 1
ATOM 5262 C C . ALA B 1 185 ? -3.596 -43.844 -38.906 1 89 185 ALA B C 1
ATOM 5264 O O . ALA B 1 185 ? -2.762 -44.656 -39.344 1 89 185 ALA B O 1
ATOM 5265 N N . GLY B 1 186 ? -4.863 -44.188 -38.75 1 89.88 186 GLY B N 1
ATOM 5266 C CA . GLY B 1 186 ? -5.367 -45.5 -39.156 1 89.88 186 GLY B CA 1
ATOM 5267 C C . GLY B 1 186 ? -5.02 -46.594 -38.156 1 89.88 186 GLY B C 1
ATOM 5268 O O . GLY B 1 186 ? -4.961 -47.781 -38.531 1 89.88 186 GLY B O 1
ATOM 5269 N N . GLN B 1 187 ? -4.691 -46.156 -36.969 1 91.69 187 GLN B N 1
ATOM 5270 C CA . GLN B 1 187 ? -4.367 -47.125 -35.906 1 91.69 187 GLN B CA 1
ATOM 5271 C C . GLN B 1 187 ? -5.539 -47.312 -34.938 1 91.69 187 GLN B C 1
ATOM 5273 O O . GLN B 1 187 ? -6.48 -46.5 -34.969 1 91.69 187 GLN B O 1
ATOM 5278 N N . SER B 1 188 ? -5.523 -48.344 -34.125 1 94.25 188 SER B N 1
ATOM 5279 C CA . SER B 1 188 ? -6.574 -48.594 -33.156 1 94.25 188 SER B CA 1
ATOM 5280 C C . SER B 1 188 ? -6.492 -47.594 -32 1 94.25 188 SER B C 1
ATOM 5282 O O . SER B 1 188 ? -5.473 -47.531 -31.297 1 94.25 188 SER B O 1
ATOM 5284 N N . PRO B 1 189 ? -7.492 -46.938 -31.75 1 95.25 189 PRO B N 1
ATOM 5285 C CA . PRO B 1 189 ? -7.48 -45.969 -30.625 1 95.25 189 PRO B CA 1
ATOM 5286 C C . PRO B 1 189 ? -7.301 -46.688 -29.281 1 95.25 189 PRO B C 1
ATOM 5288 O O . PRO B 1 189 ? -6.652 -46.125 -28.375 1 95.25 189 PRO B O 1
ATOM 5291 N N . SER B 1 190 ? -7.715 -47.844 -29.156 1 94.19 190 SER B N 1
ATOM 5292 C CA . SER B 1 190 ? -7.707 -48.562 -27.875 1 94.19 190 SER B CA 1
ATOM 5293 C C . SER B 1 190 ? -6.289 -48.938 -27.469 1 94.19 190 SER B C 1
ATOM 5295 O O . SER B 1 190 ? -6.023 -49.188 -26.297 1 94.19 190 SER B O 1
ATOM 5297 N N . ASN B 1 191 ? -5.418 -48.969 -28.453 1 91.88 191 ASN B N 1
ATOM 5298 C CA . ASN B 1 191 ? -4.043 -49.344 -28.156 1 91.88 191 ASN B CA 1
ATOM 5299 C C . ASN B 1 191 ? -3.113 -48.156 -28.125 1 91.88 191 ASN B C 1
ATOM 5301 O O . ASN B 1 191 ? -1.922 -48.281 -27.844 1 91.88 191 ASN B O 1
ATOM 5305 N N . ALA B 1 192 ? -3.697 -47.031 -28.359 1 95.06 192 ALA B N 1
ATOM 5306 C CA . ALA B 1 192 ? -2.877 -45.812 -28.438 1 95.06 192 ALA B CA 1
ATOM 5307 C C . ALA B 1 192 ? -2.297 -45.438 -27.078 1 95.06 192 ALA B C 1
ATOM 5309 O O . ALA B 1 192 ? -2.975 -45.562 -26.062 1 95.06 192 ALA B O 1
ATOM 5310 N N . LYS B 1 193 ? -1.02 -45.094 -27.062 1 96.25 193 LYS B N 1
ATOM 5311 C CA . LYS B 1 193 ? -0.327 -44.719 -25.828 1 96.25 193 LYS B CA 1
ATOM 5312 C C . LYS B 1 193 ? 0.222 -43.312 -25.922 1 96.25 193 LYS B C 1
ATOM 5314 O O . LYS B 1 193 ? 0.632 -42.844 -26.984 1 96.25 193 LYS B O 1
ATOM 5319 N N . LEU B 1 194 ? 0.254 -42.656 -24.781 1 97.69 194 LEU B N 1
ATOM 5320 C CA . LEU B 1 194 ? 0.752 -41.312 -24.703 1 97.69 194 LEU B CA 1
ATOM 5321 C C . LEU B 1 194 ? 2.27 -41.281 -24.547 1 97.69 194 LEU B C 1
ATOM 5323 O O . LEU B 1 194 ? 2.809 -41.844 -23.594 1 97.69 194 LEU B O 1
ATOM 5327 N N . TRP B 1 195 ? 2.967 -40.719 -25.484 1 96.56 195 TRP B N 1
ATOM 5328 C CA . TRP B 1 195 ? 4.355 -40.312 -25.344 1 96.56 195 TRP B CA 1
ATOM 5329 C C . TRP B 1 195 ? 4.445 -38.844 -24.906 1 96.56 195 TRP B C 1
ATOM 5331 O O . TRP B 1 195 ? 3.898 -37.969 -25.562 1 96.56 195 TRP B O 1
ATOM 5341 N N . CYS B 1 196 ? 5.145 -38.656 -23.781 1 96.81 196 CYS B N 1
ATOM 5342 C CA . CYS B 1 196 ? 5.105 -37.25 -23.375 1 96.81 196 CYS B CA 1
ATOM 5343 C C . CYS B 1 196 ? 6.371 -36.875 -22.625 1 96.81 196 CYS B C 1
ATOM 5345 O O . CYS B 1 196 ? 7.035 -37.719 -22.031 1 96.81 196 CYS B O 1
ATOM 5347 N N . TYR B 1 197 ? 6.75 -35.625 -22.781 1 95.94 197 TYR B N 1
ATOM 5348 C CA . TYR B 1 197 ? 7.695 -34.906 -21.953 1 95.94 197 TYR B CA 1
ATOM 5349 C C . TYR B 1 197 ? 6.977 -33.844 -21.125 1 95.94 197 TYR B C 1
ATOM 5351 O O . TYR B 1 197 ? 6.273 -33 -21.672 1 95.94 197 TYR B O 1
ATOM 5359 N N . SER B 1 198 ? 7.102 -33.969 -19.859 1 96.88 198 SER B N 1
ATOM 5360 C CA . SER B 1 198 ? 6.387 -33.094 -18.938 1 96.88 198 SER B CA 1
ATOM 5361 C C . SER B 1 198 ? 7.355 -32.312 -18.047 1 96.88 198 SER B C 1
ATOM 5363 O O . SER B 1 198 ? 8.328 -32.875 -17.547 1 96.88 198 SER B O 1
ATOM 5365 N N . VAL B 1 199 ? 7.047 -31.047 -17.844 1 94.5 199 VAL B N 1
ATOM 5366 C CA . VAL B 1 199 ? 7.957 -30.234 -17.047 1 94.5 199 VAL B CA 1
ATOM 5367 C C . VAL B 1 199 ? 7.18 -29.5 -15.961 1 94.5 199 VAL B C 1
ATOM 5369 O O . VAL B 1 199 ? 6.098 -28.969 -16.219 1 94.5 199 VAL B O 1
ATOM 5372 N N . SER B 1 200 ? 7.805 -29.438 -14.781 1 95.31 200 SER B N 1
ATOM 5373 C CA . SER B 1 200 ? 7.207 -28.688 -13.68 1 95.31 200 SER B CA 1
ATOM 5374 C C . SER B 1 200 ? 5.766 -29.125 -13.43 1 95.31 200 SER B C 1
ATOM 5376 O O . SER B 1 200 ? 5.496 -30.312 -13.25 1 95.31 200 SER B O 1
ATOM 5378 N N . TYR B 1 201 ? 4.766 -28.219 -13.422 1 95.94 201 TYR B N 1
ATOM 5379 C CA . TYR B 1 201 ? 3.365 -28.609 -13.281 1 95.94 201 TYR B CA 1
ATOM 5380 C C . TYR B 1 201 ? 2.986 -29.688 -14.281 1 95.94 201 TYR B C 1
ATOM 5382 O O . TYR B 1 201 ? 2.143 -30.547 -14 1 95.94 201 TYR B O 1
ATOM 5390 N N . GLY B 1 202 ? 3.625 -29.672 -15.414 1 98.06 202 GLY B N 1
ATOM 5391 C CA . GLY B 1 202 ? 3.395 -30.734 -16.375 1 98.06 202 GLY B CA 1
ATOM 5392 C C . GLY B 1 202 ? 3.598 -32.125 -15.797 1 98.06 202 GLY B C 1
ATOM 5393 O O . GLY B 1 202 ? 2.951 -33.062 -16.219 1 98.06 202 GLY B O 1
ATOM 5394 N N . THR B 1 203 ? 4.48 -32.219 -14.828 1 98.06 203 THR B N 1
ATOM 5395 C CA . THR B 1 203 ? 4.727 -33.531 -14.219 1 98.06 203 THR B CA 1
ATOM 5396 C C . THR B 1 203 ? 3.525 -33.969 -13.391 1 98.06 203 THR B C 1
ATOM 5398 O O . THR B 1 203 ? 3.314 -35.156 -13.18 1 98.06 203 THR B O 1
ATOM 5401 N N . ILE B 1 204 ? 2.73 -32.969 -12.914 1 98.31 204 ILE B N 1
ATOM 5402 C CA . ILE B 1 204 ? 1.472 -33.312 -12.258 1 98.31 204 ILE B CA 1
ATOM 5403 C C . ILE B 1 204 ? 0.479 -33.844 -13.281 1 98.31 204 ILE B C 1
ATOM 5405 O O . ILE B 1 204 ? -0.223 -34.812 -13.016 1 98.31 204 ILE B O 1
ATOM 5409 N N . ILE B 1 205 ? 0.413 -33.219 -14.406 1 98.56 205 ILE B N 1
ATOM 5410 C CA . ILE B 1 205 ? -0.437 -33.719 -15.484 1 98.56 205 ILE B CA 1
ATOM 5411 C C . ILE B 1 205 ? -0.027 -35.156 -15.852 1 98.56 205 ILE B C 1
ATOM 5413 O O . ILE B 1 205 ? -0.867 -36.031 -15.906 1 98.56 205 ILE B O 1
ATOM 5417 N N . GLY B 1 206 ? 1.281 -35.344 -16.094 1 98.38 206 GLY B N 1
ATOM 5418 C CA . GLY B 1 206 ? 1.795 -36.656 -16.484 1 98.38 206 GLY B CA 1
ATOM 5419 C C . GLY B 1 206 ? 1.542 -37.719 -15.445 1 98.38 206 GLY B C 1
ATOM 5420 O O . GLY B 1 206 ? 1.069 -38.812 -15.773 1 98.38 206 GLY B O 1
ATOM 5421 N N . SER B 1 207 ? 1.873 -37.438 -14.195 1 98.06 207 SER B N 1
ATOM 5422 C CA . SER B 1 207 ? 1.694 -38.406 -13.133 1 98.06 207 SER B CA 1
ATOM 5423 C C . SER B 1 207 ? 0.218 -38.719 -12.906 1 98.06 207 SER B C 1
ATOM 5425 O O . SER B 1 207 ? -0.148 -39.875 -12.609 1 98.06 207 SER B O 1
ATOM 5427 N N . THR B 1 208 ? -0.645 -37.719 -13.016 1 98.19 208 THR B N 1
ATOM 5428 C CA . THR B 1 208 ? -2.082 -37.938 -12.906 1 98.19 208 THR B CA 1
ATOM 5429 C C . THR B 1 208 ? -2.576 -38.844 -14.039 1 98.19 208 THR B C 1
ATOM 5431 O O . THR B 1 208 ? -3.322 -39.781 -13.812 1 98.19 208 THR B O 1
ATOM 5434 N N . PHE B 1 209 ? -2.184 -38.562 -15.258 1 98.12 209 PHE B N 1
ATOM 5435 C CA . PHE B 1 209 ? -2.52 -39.406 -16.406 1 98.12 209 PHE B CA 1
ATOM 5436 C C . PHE B 1 209 ? -2.104 -40.844 -16.172 1 98.12 209 PHE B C 1
ATOM 5438 O O . PHE B 1 209 ? -2.898 -41.75 -16.375 1 98.12 209 PHE B O 1
ATOM 5445 N N . ALA B 1 210 ? -0.866 -41.031 -15.727 1 97.62 210 ALA B N 1
ATOM 5446 C CA . ALA B 1 210 ? -0.313 -42.344 -15.523 1 97.62 210 ALA B CA 1
ATOM 5447 C C . ALA B 1 210 ? -1.091 -43.125 -14.445 1 97.62 210 ALA B C 1
ATOM 5449 O O . ALA B 1 210 ? -1.272 -44.312 -14.539 1 97.62 210 ALA B O 1
ATOM 5450 N N . SER B 1 211 ? -1.483 -42.406 -13.469 1 96.56 211 SER B N 1
ATOM 5451 C CA . SER B 1 211 ? -2.25 -43.031 -12.391 1 96.56 211 SER B CA 1
ATOM 5452 C C . SER B 1 211 ? -3.641 -43.438 -12.859 1 96.56 211 SER B C 1
ATOM 5454 O O . SER B 1 211 ? -4.156 -44.469 -12.461 1 96.56 211 SER B O 1
ATOM 5456 N N . MET B 1 212 ? -4.23 -42.656 -13.695 1 95.75 212 MET B N 1
ATOM 5457 C CA . MET B 1 212 ? -5.594 -42.906 -14.164 1 95.75 212 MET B CA 1
ATOM 5458 C C . MET B 1 212 ? -5.609 -43.938 -15.281 1 95.75 212 MET B C 1
ATOM 5460 O O . MET B 1 212 ? -6.551 -44.719 -15.391 1 95.75 212 MET B O 1
ATOM 5464 N N . PHE B 1 213 ? -4.602 -43.875 -16.125 1 96.38 213 PHE B N 1
ATOM 5465 C CA . PHE B 1 213 ? -4.555 -44.75 -17.312 1 96.38 213 PHE B CA 1
ATOM 5466 C C . PHE B 1 213 ? -3.197 -45.406 -17.438 1 96.38 213 PHE B C 1
ATOM 5468 O O . PHE B 1 213 ? -2.486 -45.219 -18.422 1 96.38 213 PHE B O 1
ATOM 5475 N N . PRO B 1 214 ? -2.838 -46.281 -16.547 1 95.81 214 PRO B N 1
ATOM 5476 C CA . PRO B 1 214 ? -1.494 -46.875 -16.531 1 95.81 214 PRO B CA 1
ATOM 5477 C C . PRO B 1 214 ? -1.194 -47.688 -17.797 1 95.81 214 PRO B C 1
ATOM 5479 O O . PRO B 1 214 ? -0.04 -47.75 -18.219 1 95.81 214 PRO B O 1
ATOM 5482 N N . ASP B 1 215 ? -2.211 -48.219 -18.453 1 95.25 215 ASP B N 1
ATOM 5483 C CA . ASP B 1 215 ? -2.025 -49.062 -19.641 1 95.25 215 ASP B CA 1
ATOM 5484 C C . ASP B 1 215 ? -1.877 -48.219 -20.891 1 95.25 215 ASP B C 1
ATOM 5486 O O . ASP B 1 215 ? -1.549 -48.719 -21.969 1 95.25 215 ASP B O 1
ATOM 5490 N N . ARG B 1 216 ? -2.062 -46.938 -20.734 1 97.38 216 ARG B N 1
ATOM 5491 C CA . ARG B 1 216 ? -2.021 -46.031 -21.875 1 97.38 216 ARG B CA 1
ATOM 5492 C C . ARG B 1 216 ? -0.77 -45.156 -21.828 1 97.38 216 ARG B C 1
ATOM 5494 O O . ARG B 1 216 ? -0.683 -44.156 -22.547 1 97.38 216 ARG B O 1
ATOM 5501 N N . VAL B 1 217 ? 0.168 -45.531 -20.969 1 96.88 217 VAL B N 1
ATOM 5502 C CA . VAL B 1 217 ? 1.43 -44.812 -20.859 1 96.88 217 VAL B CA 1
ATOM 5503 C C . VAL B 1 217 ? 2.459 -45.406 -21.812 1 96.88 217 VAL B C 1
ATOM 5505 O O . VAL B 1 217 ? 2.766 -46.594 -21.75 1 96.88 217 VAL B O 1
ATOM 5508 N N . GLY B 1 218 ? 2.857 -44.594 -22.797 1 95.44 218 GLY B N 1
ATOM 5509 C CA . GLY B 1 218 ? 4.035 -44.906 -23.578 1 95.44 218 GLY B CA 1
ATOM 5510 C C . GLY B 1 218 ? 5.324 -44.406 -22.969 1 95.44 218 GLY B C 1
ATOM 5511 O O . GLY B 1 218 ? 5.555 -44.531 -21.766 1 95.44 218 GLY B O 1
ATOM 5512 N N . ARG B 1 219 ? 6.234 -43.875 -23.75 1 94.12 219 ARG B N 1
ATOM 5513 C CA . ARG B 1 219 ? 7.43 -43.219 -23.219 1 94.12 219 ARG B CA 1
ATOM 5514 C C . ARG B 1 219 ? 7.082 -41.875 -22.562 1 94.12 219 ARG B C 1
ATOM 5516 O O . ARG B 1 219 ? 6.57 -40.969 -23.219 1 94.12 219 ARG B O 1
ATOM 5523 N N . MET B 1 220 ? 7.406 -41.812 -21.281 1 95.81 220 MET B N 1
ATOM 5524 C CA . MET B 1 220 ? 7.051 -40.625 -20.5 1 95.81 220 MET B CA 1
ATOM 5525 C C . MET B 1 220 ? 8.242 -40.156 -19.672 1 95.81 220 MET B C 1
ATOM 5527 O O . MET B 1 220 ? 8.836 -40.938 -18.922 1 95.81 220 MET B O 1
ATOM 5531 N N . ILE B 1 221 ? 8.594 -38.969 -19.891 1 94.94 221 ILE B N 1
ATOM 5532 C CA . ILE B 1 221 ? 9.617 -38.281 -19.078 1 94.94 221 ILE B CA 1
ATOM 5533 C C . ILE B 1 221 ? 8.984 -37.188 -18.25 1 94.94 221 ILE B C 1
ATOM 5535 O O . ILE B 1 221 ? 8.328 -36.281 -18.797 1 94.94 221 ILE B O 1
ATOM 5539 N N . LEU B 1 222 ? 9.109 -37.25 -16.984 1 96.88 222 LEU B N 1
ATOM 5540 C CA . LEU B 1 222 ? 8.695 -36.219 -16.047 1 96.88 222 LEU B CA 1
ATOM 5541 C C . LEU B 1 222 ? 9.898 -35.5 -15.469 1 96.88 222 LEU B C 1
ATOM 5543 O O . LEU B 1 222 ? 10.641 -36.062 -14.656 1 96.88 222 LEU B O 1
ATOM 5547 N N . ASP B 1 223 ? 10.031 -34.219 -15.859 1 94.06 223 ASP B N 1
ATOM 5548 C CA . ASP B 1 223 ? 11.227 -33.438 -15.562 1 94.06 223 ASP B CA 1
ATOM 5549 C C . ASP B 1 223 ? 10.891 -32.25 -14.656 1 94.06 223 ASP B C 1
ATOM 5551 O O . ASP B 1 223 ? 9.961 -31.5 -14.93 1 94.06 223 ASP B O 1
ATOM 5555 N N . GLY B 1 224 ? 11.82 -32.062 -13.633 1 94.69 224 GLY B N 1
ATOM 5556 C CA . GLY B 1 224 ? 11.414 -31.062 -12.648 1 94.69 224 GLY B CA 1
ATOM 5557 C C . GLY B 1 224 ? 10.133 -31.422 -11.93 1 94.69 224 GLY B C 1
ATOM 5558 O O . GLY B 1 224 ? 9.117 -30.734 -12.062 1 94.69 224 GLY B O 1
ATOM 5559 N N . VAL B 1 225 ? 10.25 -32.406 -11.117 1 96.62 225 VAL B N 1
ATOM 5560 C CA . VAL B 1 225 ? 9.109 -33.188 -10.648 1 96.62 225 VAL B CA 1
ATOM 5561 C C . VAL B 1 225 ? 8.484 -32.5 -9.438 1 96.62 225 VAL B C 1
ATOM 5563 O O . VAL B 1 225 ? 9.18 -32.125 -8.484 1 96.62 225 VAL B O 1
ATOM 5566 N N . MET B 1 226 ? 7.199 -32.281 -9.523 1 96.5 226 MET B N 1
ATOM 5567 C CA . MET B 1 226 ? 6.434 -31.766 -8.398 1 96.5 226 MET B CA 1
ATOM 5568 C C . MET B 1 226 ? 5.801 -32.906 -7.594 1 96.5 226 MET B C 1
ATOM 5570 O O . MET B 1 226 ? 5.445 -33.938 -8.156 1 96.5 226 MET B O 1
ATOM 5574 N N . ASN B 1 227 ? 5.707 -32.688 -6.328 1 97.31 227 ASN B N 1
ATOM 5575 C CA . ASN B 1 227 ? 5.039 -33.625 -5.445 1 97.31 227 ASN B CA 1
ATOM 5576 C C . ASN B 1 227 ? 3.52 -33.562 -5.574 1 97.31 227 ASN B C 1
ATOM 5578 O O . ASN B 1 227 ? 2.906 -32.594 -5.09 1 97.31 227 ASN B O 1
ATOM 5582 N N . ALA B 1 228 ? 2.934 -34.562 -6.133 1 97.75 228 ALA B N 1
ATOM 5583 C CA . ALA B 1 228 ? 1.509 -34.531 -6.453 1 97.75 228 ALA B CA 1
ATOM 5584 C C . ALA B 1 228 ? 0.665 -34.406 -5.191 1 97.75 228 ALA B C 1
ATOM 5586 O O . ALA B 1 228 ? -0.355 -33.719 -5.188 1 97.75 228 ALA B O 1
ATOM 5587 N N . GLU B 1 229 ? 1.063 -35.062 -4.141 1 96.56 229 GLU B N 1
ATOM 5588 C CA . GLU B 1 229 ? 0.3 -34.969 -2.9 1 96.56 229 GLU B CA 1
ATOM 5589 C C . GLU B 1 229 ? 0.281 -33.531 -2.369 1 96.56 229 GLU B C 1
ATOM 5591 O O . GLU B 1 229 ? -0.774 -33 -1.996 1 96.56 229 GLU B O 1
ATOM 5596 N N . GLN B 1 230 ? 1.435 -32.969 -2.305 1 96.75 230 GLN B N 1
ATOM 5597 C CA . GLN B 1 230 ? 1.533 -31.578 -1.829 1 96.75 230 GLN B CA 1
ATOM 5598 C C . GLN B 1 230 ? 0.78 -30.625 -2.75 1 96.75 230 GLN B C 1
ATOM 5600 O O . GLN B 1 230 ? 0.115 -29.703 -2.283 1 96.75 230 GLN B O 1
ATOM 5605 N N . TYR B 1 231 ? 0.862 -30.875 -4.039 1 96.81 231 TYR B N 1
ATOM 5606 C CA . TYR B 1 231 ? 0.163 -30.062 -5.02 1 96.81 231 TYR B CA 1
ATOM 5607 C C . TYR B 1 231 ? -1.345 -30.109 -4.805 1 96.81 231 TYR B C 1
ATOM 5609 O O . TYR B 1 231 ? -2 -29.078 -4.688 1 96.81 231 TYR B O 1
ATOM 5617 N N . TYR B 1 232 ? -1.922 -31.281 -4.684 1 97.75 232 TYR B N 1
ATOM 5618 C CA . TYR B 1 232 ? -3.369 -31.438 -4.625 1 97.75 232 TYR B CA 1
ATOM 5619 C C . TYR B 1 232 ? -3.91 -31.031 -3.26 1 97.75 232 TYR B C 1
ATOM 5621 O O . TYR B 1 232 ? -5.113 -30.812 -3.102 1 97.75 232 TYR B O 1
ATOM 5629 N N . ASN B 1 233 ? -3.021 -30.953 -2.262 1 96.69 233 ASN B N 1
ATOM 5630 C CA . ASN B 1 233 ? -3.436 -30.5 -0.938 1 96.69 233 ASN B CA 1
ATOM 5631 C C . ASN B 1 233 ? -3.141 -29.016 -0.735 1 96.69 233 ASN B C 1
ATOM 5633 O O . ASN B 1 233 ? -3.482 -28.453 0.303 1 96.69 233 ASN B O 1
ATOM 5637 N N . ASN B 1 234 ? -2.51 -28.422 -1.727 1 95.94 234 ASN B N 1
ATOM 5638 C CA . ASN B 1 234 ? -2.1 -27.031 -1.615 1 95.94 234 ASN B CA 1
ATOM 5639 C C . ASN B 1 234 ? -1.277 -26.781 -0.353 1 95.94 234 ASN B C 1
ATOM 5641 O O . ASN B 1 234 ? -1.556 -25.859 0.405 1 95.94 234 ASN B O 1
ATOM 5645 N N . TYR B 1 235 ? -0.375 -27.609 -0.063 1 95.56 235 TYR B N 1
ATOM 5646 C CA . TYR B 1 235 ? 0.499 -27.562 1.104 1 95.56 235 TYR B CA 1
ATOM 5647 C C . TYR B 1 235 ? 1.924 -27.953 0.735 1 95.56 235 TYR B C 1
ATOM 5649 O O . TYR B 1 235 ? 2.35 -29.078 0.999 1 95.56 235 TYR B O 1
ATOM 5657 N N . TRP B 1 236 ? 2.617 -27 0.19 1 94.19 236 TRP B N 1
ATOM 5658 C CA . TRP B 1 236 ? 3.939 -27.203 -0.39 1 94.19 236 TRP B CA 1
ATOM 5659 C C . TRP B 1 236 ? 5.023 -27.109 0.681 1 94.19 236 TRP B C 1
ATOM 5661 O O . TRP B 1 236 ? 5.246 -26.047 1.265 1 94.19 236 TRP B O 1
ATOM 5671 N N . THR B 1 237 ? 5.727 -28.203 0.945 1 94.88 237 THR B N 1
ATOM 5672 C CA . THR B 1 237 ? 6.758 -28.172 1.974 1 94.88 237 THR B CA 1
ATOM 5673 C C . THR B 1 237 ? 8.094 -28.641 1.406 1 94.88 237 THR B C 1
ATOM 5675 O O . THR B 1 237 ? 9.156 -28.297 1.927 1 94.88 237 THR B O 1
ATOM 5678 N N . ASP B 1 238 ? 8.094 -29.406 0.262 1 94.69 238 ASP B N 1
ATOM 5679 C CA . ASP B 1 238 ? 9.328 -29.922 -0.31 1 94.69 238 ASP B CA 1
ATOM 5680 C C . ASP B 1 238 ? 10.164 -28.812 -0.941 1 94.69 238 ASP B C 1
ATOM 5682 O O . ASP B 1 238 ? 11.391 -28.891 -0.961 1 94.69 238 ASP B O 1
ATOM 5686 N N . ASN B 1 239 ? 9.508 -27.812 -1.486 1 90.5 239 ASN B N 1
ATOM 5687 C CA . ASN B 1 239 ? 10.133 -26.797 -2.322 1 90.5 239 ASN B CA 1
ATOM 5688 C C . ASN B 1 239 ? 11.234 -26.047 -1.57 1 90.5 239 ASN B C 1
ATOM 5690 O O . ASN B 1 239 ? 12.203 -25.594 -2.176 1 90.5 239 ASN B O 1
ATOM 5694 N N . VAL B 1 240 ? 11.125 -26 -0.263 1 92.19 240 VAL B N 1
ATOM 5695 C CA . VAL B 1 240 ? 12.023 -25.156 0.508 1 92.19 240 VAL B CA 1
ATOM 5696 C C . VAL B 1 240 ? 13.258 -25.953 0.933 1 92.19 240 VAL B C 1
ATOM 5698 O O . VAL B 1 240 ? 14.18 -25.406 1.534 1 92.19 240 VAL B O 1
ATOM 5701 N N . ASP B 1 241 ? 13.273 -27.125 0.55 1 93 241 ASP B N 1
ATOM 5702 C CA . ASP B 1 241 ? 14.281 -28.047 1.073 1 93 241 ASP B CA 1
ATOM 5703 C C . ASP B 1 241 ? 15.68 -27.641 0.611 1 93 241 ASP B C 1
ATOM 5705 O O . ASP B 1 241 ? 16.656 -27.766 1.365 1 93 241 ASP B O 1
ATOM 5709 N N . GLN B 1 242 ? 15.758 -27.141 -0.634 1 95 242 GLN B N 1
ATOM 5710 C CA . GLN B 1 242 ? 17.094 -26.938 -1.188 1 95 242 GLN B CA 1
ATOM 5711 C C . GLN B 1 242 ? 17.312 -25.469 -1.549 1 95 242 GLN B C 1
ATOM 5713 O O . GLN B 1 242 ? 18.281 -25.141 -2.238 1 95 242 GLN B O 1
ATOM 5718 N N . MET B 1 243 ? 16.469 -24.578 -1.089 1 95.69 243 MET B N 1
ATOM 5719 C CA . MET B 1 243 ? 16.562 -23.172 -1.463 1 95.69 243 MET B CA 1
ATOM 5720 C C . MET B 1 243 ? 17.859 -22.562 -0.922 1 95.69 243 MET B C 1
ATOM 5722 O O . MET B 1 243 ? 18.609 -21.938 -1.668 1 95.69 243 MET B O 1
ATOM 5726 N N . ASP B 1 244 ? 18.156 -22.781 0.335 1 97.06 244 ASP B N 1
ATOM 5727 C CA . ASP B 1 244 ? 19.359 -22.219 0.936 1 97.06 244 ASP B CA 1
ATOM 5728 C C . ASP B 1 244 ? 20.625 -22.859 0.351 1 97.06 244 ASP B C 1
ATOM 5730 O O . ASP B 1 244 ? 21.625 -22.172 0.154 1 97.06 244 ASP B O 1
ATOM 5734 N N . GLU B 1 245 ? 20.469 -24.125 0.124 1 95.56 245 GLU B N 1
ATOM 5735 C CA . GLU B 1 245 ? 21.594 -24.812 -0.524 1 95.56 245 GLU B CA 1
ATOM 5736 C C . GLU B 1 245 ? 21.891 -24.203 -1.89 1 95.56 245 GLU B C 1
ATOM 5738 O O . GLU B 1 245 ? 23.062 -24.016 -2.246 1 95.56 245 GLU B O 1
ATOM 5743 N N . ALA B 1 246 ? 20.875 -23.938 -2.66 1 94.62 246 ALA B N 1
ATOM 5744 C CA . ALA B 1 246 ? 21.031 -23.312 -3.967 1 94.62 246 ALA B CA 1
ATOM 5745 C C . ALA B 1 246 ? 21.688 -21.938 -3.834 1 94.62 246 ALA B C 1
ATOM 5747 O O . ALA B 1 246 ? 22.562 -21.578 -4.625 1 94.62 246 ALA B O 1
ATOM 5748 N N . MET B 1 247 ? 21.281 -21.172 -2.85 1 95.81 247 MET B N 1
ATOM 5749 C CA . MET B 1 247 ? 21.859 -19.859 -2.621 1 95.81 247 MET B CA 1
ATOM 5750 C C . MET B 1 247 ? 23.344 -19.969 -2.256 1 95.81 247 MET B C 1
ATOM 5752 O O . MET B 1 247 ? 24.156 -19.141 -2.666 1 95.81 247 MET B O 1
ATOM 5756 N N . GLU B 1 248 ? 23.688 -20.938 -1.521 1 95.88 248 GLU B N 1
ATOM 5757 C CA . GLU B 1 248 ? 25.078 -21.172 -1.119 1 95.88 248 GLU B CA 1
ATOM 5758 C C . GLU B 1 248 ? 25.969 -21.438 -2.33 1 95.88 248 GLU B C 1
ATOM 5760 O O . GLU B 1 248 ? 27.156 -21.094 -2.324 1 95.88 248 GLU B O 1
ATOM 5765 N N . THR B 1 249 ? 25.375 -22.031 -3.334 1 94.69 249 THR B N 1
ATOM 5766 C CA . THR B 1 249 ? 26.172 -22.297 -4.531 1 94.69 249 THR B CA 1
ATOM 5767 C C . THR B 1 249 ? 26.578 -20.984 -5.211 1 94.69 249 THR B C 1
ATOM 5769 O O . THR B 1 249 ? 27.594 -20.922 -5.891 1 94.69 249 THR B O 1
ATOM 5772 N N . PHE B 1 250 ? 25.781 -19.922 -5.129 1 96.38 250 PHE B N 1
ATOM 5773 C CA . PHE B 1 250 ? 26.141 -18.625 -5.652 1 96.38 250 PHE B CA 1
ATOM 5774 C C . PHE B 1 250 ? 27.516 -18.188 -5.121 1 96.38 250 PHE B C 1
ATOM 5776 O O . PHE B 1 250 ? 28.391 -17.781 -5.891 1 96.38 250 PHE B O 1
ATOM 5783 N N . SER B 1 251 ? 27.625 -18.266 -3.744 1 97.69 251 SER B N 1
ATOM 5784 C CA . SER B 1 251 ? 28.891 -17.875 -3.109 1 97.69 251 SER B CA 1
ATOM 5785 C C . SER B 1 251 ? 30.047 -18.734 -3.602 1 97.69 251 SER B C 1
ATOM 5787 O O . SER B 1 251 ? 31.125 -18.219 -3.889 1 97.69 251 SER B O 1
ATOM 5789 N N . THR B 1 252 ? 29.797 -19.984 -3.727 1 96.44 252 THR B N 1
ATOM 5790 C CA . THR B 1 252 ? 30.828 -20.922 -4.164 1 96.44 252 THR B CA 1
ATOM 5791 C C . THR B 1 252 ? 31.25 -20.625 -5.602 1 96.44 252 THR B C 1
ATOM 5793 O O . THR B 1 252 ? 32.438 -20.531 -5.902 1 96.44 252 THR B O 1
ATOM 5796 N N . PHE B 1 253 ? 30.25 -20.469 -6.484 1 94.69 253 PHE B N 1
ATOM 5797 C CA . PHE B 1 253 ? 30.531 -20.25 -7.895 1 94.69 253 PHE B CA 1
ATOM 5798 C C . PHE B 1 253 ? 31.172 -18.875 -8.102 1 94.69 253 PHE B C 1
ATOM 5800 O O . PHE B 1 253 ? 32.062 -18.719 -8.93 1 94.69 253 PHE B O 1
ATOM 5807 N N . CYS B 1 254 ? 30.703 -17.922 -7.383 1 96.5 254 CYS B N 1
ATOM 5808 C CA . CYS B 1 254 ? 31.266 -16.578 -7.48 1 96.5 254 CYS B CA 1
ATOM 5809 C C . CYS B 1 254 ? 32.75 -16.578 -7.07 1 96.5 254 CYS B C 1
ATOM 5811 O O . CYS B 1 254 ? 33.594 -16.016 -7.766 1 96.5 254 CYS B O 1
ATOM 5813 N N . HIS B 1 255 ? 33.031 -17.203 -5.969 1 97 255 HIS B N 1
ATOM 5814 C CA . HIS B 1 255 ? 34.406 -17.312 -5.523 1 97 255 HIS B CA 1
ATOM 5815 C C . HIS B 1 255 ? 35.281 -18 -6.57 1 97 255 HIS B C 1
ATOM 5817 O O . HIS B 1 255 ? 36.344 -17.5 -6.926 1 97 255 HIS B O 1
ATOM 5823 N N . SER B 1 256 ? 34.781 -19.094 -7.055 1 96.12 256 SER B N 1
ATOM 5824 C CA . SER B 1 256 ? 35.562 -19.922 -7.992 1 96.12 256 SER B CA 1
ATOM 5825 C C . SER B 1 256 ? 35.781 -19.188 -9.312 1 96.12 256 SER B C 1
ATOM 5827 O O . SER B 1 256 ? 36.812 -19.375 -9.961 1 96.12 256 SER B O 1
ATOM 5829 N N . ALA B 1 257 ? 34.844 -18.422 -9.688 1 94.62 257 ALA B N 1
ATOM 5830 C CA . ALA B 1 257 ? 34.906 -17.719 -10.961 1 94.62 257 ALA B CA 1
ATOM 5831 C C . ALA B 1 257 ? 36 -16.641 -10.938 1 94.62 257 ALA B C 1
ATOM 5833 O O . ALA B 1 257 ? 36.531 -16.266 -11.984 1 94.62 257 ALA B O 1
ATOM 5834 N N . GLY B 1 258 ? 36.281 -16.078 -9.773 1 95.56 258 GLY B N 1
ATOM 5835 C CA . GLY B 1 258 ? 37.312 -15.039 -9.648 1 95.56 258 GLY B CA 1
ATOM 5836 C C . GLY B 1 258 ? 36.75 -13.633 -9.75 1 95.56 258 GLY B C 1
ATOM 5837 O O . GLY B 1 258 ? 35.594 -13.445 -10.18 1 95.56 258 GLY B O 1
ATOM 5838 N N . PRO B 1 259 ? 37.531 -12.727 -9.32 1 95.31 259 PRO B N 1
ATOM 5839 C CA . PRO B 1 259 ? 37.094 -11.336 -9.227 1 95.31 259 PRO B CA 1
ATOM 5840 C C . PRO B 1 259 ? 36.75 -10.719 -10.586 1 95.31 259 PRO B C 1
ATOM 5842 O O . PRO B 1 259 ? 36 -9.758 -10.672 1 95.31 259 PRO B O 1
ATOM 5845 N N . GLU B 1 260 ? 37.25 -11.242 -11.68 1 95.12 260 GLU B N 1
ATOM 5846 C CA . GLU B 1 260 ? 37 -10.695 -13.016 1 95.12 260 GLU B CA 1
ATOM 5847 C C . GLU B 1 260 ? 35.625 -11.07 -13.516 1 95.12 260 GLU B C 1
ATOM 5849 O O . GLU B 1 260 ? 35 -10.312 -14.266 1 95.12 260 GLU B O 1
ATOM 5854 N N . LYS B 1 261 ? 35.125 -12.164 -13.023 1 94.81 261 LYS B N 1
ATOM 5855 C CA . LYS B 1 261 ? 33.875 -12.688 -13.578 1 94.81 261 LYS B CA 1
ATOM 5856 C C . LYS B 1 261 ? 32.719 -12.461 -12.617 1 94.81 261 LYS B C 1
ATOM 5858 O O . LYS B 1 261 ? 31.562 -12.547 -13.008 1 94.81 261 LYS B O 1
ATOM 5863 N N . CYS B 1 262 ? 33.062 -12.234 -11.383 1 97.31 262 CYS B N 1
ATOM 5864 C CA . CYS B 1 262 ? 32.031 -11.969 -10.383 1 97.31 262 CYS B CA 1
ATOM 5865 C C . CYS B 1 262 ? 32.312 -10.656 -9.656 1 97.31 262 CYS B C 1
ATOM 5867 O O . CYS B 1 262 ? 33.25 -10.57 -8.852 1 97.31 262 CYS B O 1
ATOM 5869 N N . SER B 1 263 ? 31.422 -9.703 -9.891 1 97.5 263 SER B N 1
ATOM 5870 C CA . SER B 1 263 ? 31.625 -8.359 -9.352 1 97.5 263 SER B CA 1
ATOM 5871 C C . SER B 1 263 ? 31.453 -8.344 -7.832 1 97.5 263 SER B C 1
ATOM 5873 O O . SER B 1 263 ? 32 -7.48 -7.152 1 97.5 263 SER B O 1
ATOM 5875 N N . PHE B 1 264 ? 30.734 -9.312 -7.277 1 98.31 264 PHE B N 1
ATOM 5876 C CA . PHE B 1 264 ? 30.516 -9.406 -5.84 1 98.31 264 PHE B CA 1
ATOM 5877 C C . PHE B 1 264 ? 31.484 -10.391 -5.207 1 98.31 264 PHE B C 1
ATOM 5879 O O . PHE B 1 264 ? 31.188 -11.008 -4.184 1 98.31 264 PHE B O 1
ATOM 5886 N N . TRP B 1 265 ? 32.594 -10.57 -5.812 1 97.88 265 TRP B N 1
ATOM 5887 C CA . TRP B 1 265 ? 33.594 -11.555 -5.434 1 97.88 265 TRP B CA 1
ATOM 5888 C C . TRP B 1 265 ? 34.156 -11.258 -4.039 1 97.88 265 TRP B C 1
ATOM 5890 O O . TRP B 1 265 ? 34.156 -10.109 -3.604 1 97.88 265 TRP B O 1
ATOM 5900 N N . GLY B 1 266 ? 34.594 -12.297 -3.406 1 97.31 266 GLY B N 1
ATOM 5901 C CA . GLY B 1 266 ? 35.281 -12.258 -2.133 1 97.31 266 GLY B CA 1
ATOM 5902 C C . GLY B 1 266 ? 36.312 -13.359 -1.983 1 97.31 266 GLY B C 1
ATOM 5903 O O . GLY B 1 266 ? 36.375 -14.289 -2.793 1 97.31 266 GLY B O 1
ATOM 5904 N N . PRO B 1 267 ? 37.125 -13.188 -0.931 1 97.75 267 PRO B N 1
ATOM 5905 C CA . PRO B 1 267 ? 38.281 -14.086 -0.825 1 97.75 267 PRO B CA 1
ATOM 5906 C C . PRO B 1 267 ? 37.875 -15.516 -0.442 1 97.75 267 PRO B C 1
ATOM 5908 O O . PRO B 1 267 ? 38.656 -16.453 -0.623 1 97.75 267 PRO B O 1
ATOM 5911 N N . THR B 1 268 ? 36.656 -15.695 0.155 1 98.19 268 THR B N 1
ATOM 5912 C CA . THR B 1 268 ? 36.094 -17 0.46 1 98.19 268 THR B CA 1
ATOM 5913 C C . THR B 1 268 ? 34.594 -17 0.234 1 98.19 268 THR B C 1
ATOM 5915 O O . THR B 1 268 ? 33.938 -15.945 0.284 1 98.19 268 THR B O 1
ATOM 5918 N N . PRO B 1 269 ? 34.031 -18.172 -0.058 1 97.62 269 PRO B N 1
ATOM 5919 C CA . PRO B 1 269 ? 32.562 -18.219 -0.132 1 97.62 269 PRO B CA 1
ATOM 5920 C C . PRO B 1 269 ? 31.891 -17.688 1.131 1 97.62 269 PRO B C 1
ATOM 5922 O O . PRO B 1 269 ? 30.859 -17.031 1.048 1 97.62 269 PRO B O 1
ATOM 5925 N N . ALA B 1 270 ? 32.5 -17.922 2.256 1 98.25 270 ALA B N 1
ATOM 5926 C CA . ALA B 1 270 ? 31.938 -17.453 3.525 1 98.25 270 ALA B CA 1
ATOM 5927 C C . ALA B 1 270 ? 31.906 -15.938 3.584 1 98.25 270 ALA B C 1
ATOM 5929 O O . ALA B 1 270 ? 30.969 -15.352 4.133 1 98.25 270 ALA B O 1
ATOM 5930 N N . ASN B 1 271 ? 32.969 -15.32 3.115 1 98.5 271 ASN B N 1
ATOM 5931 C CA . ASN B 1 271 ? 33 -13.859 3.043 1 98.5 271 ASN B CA 1
ATOM 5932 C C . ASN B 1 271 ? 31.859 -13.32 2.188 1 98.5 271 ASN B C 1
ATOM 5934 O O . ASN B 1 271 ? 31.188 -12.359 2.572 1 98.5 271 ASN B O 1
ATOM 5938 N N . ILE B 1 272 ? 31.641 -13.914 1.039 1 98.38 272 ILE B N 1
ATOM 5939 C CA . ILE B 1 272 ? 30.578 -13.516 0.11 1 98.38 272 ILE B CA 1
ATOM 5940 C C . ILE B 1 272 ? 29.219 -13.656 0.784 1 98.38 272 ILE B C 1
ATOM 5942 O O . ILE B 1 272 ? 28.391 -12.742 0.734 1 98.38 272 ILE B O 1
ATOM 5946 N N . THR B 1 273 ? 29.031 -14.727 1.444 1 98.31 273 THR B N 1
ATOM 5947 C CA . THR B 1 273 ? 27.781 -14.992 2.15 1 98.31 273 THR B CA 1
ATOM 5948 C C . THR B 1 273 ? 27.562 -13.961 3.256 1 98.31 273 THR B C 1
ATOM 5950 O O . THR B 1 273 ? 26.453 -13.461 3.432 1 98.31 273 THR B O 1
ATOM 5953 N N . ALA B 1 274 ? 28.578 -13.641 3.986 1 98.31 274 ALA B N 1
ATOM 5954 C CA . ALA B 1 274 ? 28.469 -12.68 5.078 1 98.31 274 ALA B CA 1
ATOM 5955 C C . ALA B 1 274 ? 28.078 -11.297 4.555 1 98.31 274 ALA B C 1
ATOM 5957 O O . ALA B 1 274 ? 27.281 -10.594 5.188 1 98.31 274 ALA B O 1
ATOM 5958 N N . ARG B 1 275 ? 28.703 -10.945 3.488 1 98.19 275 ARG B N 1
ATOM 5959 C CA . ARG B 1 275 ? 28.375 -9.656 2.883 1 98.19 275 ARG B CA 1
ATOM 5960 C C . ARG B 1 275 ? 26.938 -9.625 2.395 1 98.19 275 ARG B C 1
ATOM 5962 O O . ARG B 1 275 ? 26.234 -8.633 2.578 1 98.19 275 ARG B O 1
ATOM 5969 N N . MET B 1 276 ? 26.484 -10.688 1.782 1 97.81 276 MET B N 1
ATOM 5970 C CA . MET B 1 276 ? 25.078 -10.812 1.381 1 97.81 276 MET B CA 1
ATOM 5971 C C . MET B 1 276 ? 24.156 -10.695 2.588 1 97.81 276 MET B C 1
ATOM 5973 O O . MET B 1 276 ? 23.156 -9.977 2.545 1 97.81 276 MET B O 1
ATOM 5977 N N . ASN B 1 277 ? 24.516 -11.352 3.65 1 97.88 277 ASN B N 1
ATOM 5978 C CA . ASN B 1 277 ? 23.719 -11.32 4.879 1 97.88 277 ASN B CA 1
ATOM 5979 C C . ASN B 1 277 ? 23.688 -9.922 5.484 1 97.88 277 ASN B C 1
ATOM 5981 O O . ASN B 1 277 ? 22.688 -9.523 6.086 1 97.88 277 ASN B O 1
ATOM 5985 N N . SER B 1 278 ? 24.781 -9.219 5.367 1 97.19 278 SER B N 1
ATOM 5986 C CA . SER B 1 278 ? 24.812 -7.84 5.855 1 97.19 278 SER B CA 1
ATOM 5987 C C . SER B 1 278 ? 23.812 -6.965 5.121 1 97.19 278 SER B C 1
ATOM 5989 O O . SER B 1 278 ? 23.156 -6.121 5.73 1 97.19 278 SER B O 1
ATOM 5991 N N . ILE B 1 279 ? 23.656 -7.168 3.852 1 97.25 279 ILE B N 1
ATOM 5992 C CA . ILE B 1 279 ? 22.688 -6.426 3.059 1 97.25 279 ILE B CA 1
ATOM 5993 C C . ILE B 1 279 ? 21.266 -6.801 3.496 1 97.25 279 ILE B C 1
ATOM 5995 O O . ILE B 1 279 ? 20.406 -5.934 3.633 1 97.25 279 ILE B O 1
ATOM 5999 N N . ILE B 1 280 ? 21.031 -8.07 3.717 1 96.81 280 ILE B N 1
ATOM 6000 C CA . ILE B 1 280 ? 19.734 -8.547 4.195 1 96.81 280 ILE B CA 1
ATOM 6001 C C . ILE B 1 280 ? 19.391 -7.855 5.516 1 96.81 280 ILE B C 1
ATOM 6003 O O . ILE B 1 280 ? 18.281 -7.328 5.676 1 96.81 280 ILE B O 1
ATOM 6007 N N . ARG B 1 281 ? 20.312 -7.805 6.43 1 94.75 281 ARG B N 1
ATOM 6008 C CA . ARG B 1 281 ? 20.094 -7.203 7.738 1 94.75 281 ARG B CA 1
ATOM 6009 C C . ARG B 1 281 ? 19.781 -5.715 7.613 1 94.75 281 ARG B C 1
ATOM 6011 O O . ARG B 1 281 ? 18.906 -5.191 8.32 1 94.75 281 ARG B O 1
ATOM 6018 N N . GLN B 1 282 ? 20.484 -5.105 6.754 1 92.06 282 GLN B N 1
ATOM 6019 C CA . GLN B 1 282 ? 20.234 -3.684 6.535 1 92.06 282 GLN B CA 1
ATOM 6020 C C . GLN B 1 282 ? 18.781 -3.439 6.113 1 92.06 282 GLN B C 1
ATOM 6022 O O . GLN B 1 282 ? 18.125 -2.547 6.645 1 92.06 282 GLN B O 1
ATOM 6027 N N . PHE B 1 283 ? 18.25 -4.223 5.215 1 93.94 283 PHE B N 1
ATOM 6028 C CA . PHE B 1 283 ? 16.938 -4.008 4.637 1 93.94 283 PHE B CA 1
ATOM 6029 C C . PHE B 1 283 ? 15.844 -4.391 5.629 1 93.94 283 PHE B C 1
ATOM 6031 O O . PHE B 1 283 ? 14.688 -3.98 5.48 1 93.94 283 PHE B O 1
ATOM 6038 N N . GLN B 1 284 ? 16.188 -5.164 6.648 1 90.31 284 GLN B N 1
ATOM 6039 C CA . GLN B 1 284 ? 15.18 -5.57 7.633 1 90.31 284 GLN B CA 1
ATOM 6040 C C . GLN B 1 284 ? 14.672 -4.371 8.43 1 90.31 284 GLN B C 1
ATOM 6042 O O . GLN B 1 284 ? 13.5 -4.324 8.812 1 90.31 284 GLN B O 1
ATOM 6047 N N . ASN B 1 285 ? 15.484 -3.34 8.562 1 86.38 285 ASN B N 1
ATOM 6048 C CA . ASN B 1 285 ? 15.07 -2.248 9.438 1 86.38 285 ASN B CA 1
ATOM 6049 C C . ASN B 1 285 ? 15.258 -0.891 8.766 1 86.38 285 ASN B C 1
ATOM 6051 O O . ASN B 1 285 ? 14.867 0.139 9.32 1 86.38 285 ASN B O 1
ATOM 6055 N N . HIS B 1 286 ? 15.883 -0.974 7.578 1 92.94 286 HIS B N 1
ATOM 6056 C CA . HIS B 1 286 ? 16.203 0.295 6.934 1 92.94 286 HIS B CA 1
ATOM 6057 C C . HIS B 1 286 ? 15.859 0.266 5.449 1 92.94 286 HIS B C 1
ATOM 6059 O O . HIS B 1 286 ? 16.75 0.226 4.598 1 92.94 286 HIS B O 1
ATOM 6065 N N . PRO B 1 287 ? 14.539 0.316 5.145 1 95.38 287 PRO B N 1
ATOM 6066 C CA . PRO B 1 287 ? 14.234 0.502 3.723 1 95.38 287 PRO B CA 1
ATOM 6067 C C . PRO B 1 287 ? 14.852 1.776 3.15 1 95.38 287 PRO B C 1
ATOM 6069 O O . PRO B 1 287 ? 15.195 2.693 3.9 1 95.38 287 PRO B O 1
ATOM 6072 N N . VAL B 1 288 ? 15.078 1.836 1.848 1 97.06 288 VAL B N 1
ATOM 6073 C CA . VAL B 1 288 ? 15.805 2.945 1.239 1 97.06 288 VAL B CA 1
ATOM 6074 C C . VAL B 1 288 ? 14.859 3.762 0.36 1 97.06 288 VAL B C 1
ATOM 6076 O O . VAL B 1 288 ? 14.406 3.287 -0.684 1 97.06 288 VAL B O 1
ATOM 6079 N N . PRO B 1 289 ? 14.547 4.984 0.768 1 96.94 289 PRO B N 1
ATOM 6080 C CA . PRO B 1 289 ? 13.727 5.848 -0.086 1 96.94 289 PRO B CA 1
ATOM 6081 C C . PRO B 1 289 ? 14.484 6.355 -1.312 1 96.94 289 PRO B C 1
ATOM 6083 O O . PRO B 1 289 ? 15.672 6.684 -1.218 1 96.94 289 PRO B O 1
ATOM 6086 N N . LEU B 1 290 ? 13.891 6.297 -2.428 1 96.75 290 LEU B N 1
ATOM 6087 C CA . LEU B 1 290 ? 14.344 6.93 -3.662 1 96.75 290 LEU B CA 1
ATOM 6088 C C . LEU B 1 290 ? 13.352 7.992 -4.125 1 96.75 290 LEU B C 1
ATOM 6090 O O . LEU B 1 290 ? 12.195 7.676 -4.438 1 96.75 290 LEU B O 1
ATOM 6094 N N . SER B 1 291 ? 13.711 9.211 -4.16 1 95.25 291 SER B N 1
ATOM 6095 C CA . SER B 1 291 ? 12.805 10.312 -4.469 1 95.25 291 SER B CA 1
ATOM 6096 C C . SER B 1 291 ? 12.375 10.281 -5.934 1 95.25 291 SER B C 1
ATOM 6098 O O . SER B 1 291 ? 11.281 10.727 -6.277 1 95.25 291 SER B O 1
ATOM 6100 N N . GLY B 1 292 ? 13.25 9.75 -6.789 1 93.38 292 GLY B N 1
ATOM 6101 C CA . GLY B 1 292 ? 12.953 9.648 -8.211 1 93.38 292 GLY B CA 1
ATOM 6102 C C . GLY B 1 292 ? 13.148 10.961 -8.953 1 93.38 292 GLY B C 1
ATOM 6103 O O . GLY B 1 292 ? 12.875 11.047 -10.148 1 93.38 292 GLY B O 1
ATOM 6104 N N . ILE B 1 293 ? 13.633 12 -8.352 1 91.19 293 ILE B N 1
ATOM 6105 C CA . ILE B 1 293 ? 13.734 13.336 -8.922 1 91.19 293 ILE B CA 1
ATOM 6106 C C . ILE B 1 293 ? 14.773 13.344 -10.039 1 91.19 293 ILE B C 1
ATOM 6108 O O . ILE B 1 293 ? 14.523 13.891 -11.117 1 91.19 293 ILE B O 1
ATOM 6112 N N . ILE B 1 294 ? 15.852 12.695 -9.852 1 82.69 294 ILE B N 1
ATOM 6113 C CA . ILE B 1 294 ? 16.984 12.742 -10.773 1 82.69 294 ILE B CA 1
ATOM 6114 C C . ILE B 1 294 ? 16.656 11.93 -12.023 1 82.69 294 ILE B C 1
ATOM 6116 O O . ILE B 1 294 ? 16.859 12.398 -13.148 1 82.69 294 ILE B O 1
ATOM 6120 N N . ASP B 1 295 ? 16.047 10.867 -11.852 1 85.12 295 ASP B N 1
ATOM 6121 C CA . ASP B 1 295 ? 15.844 9.953 -12.969 1 85.12 295 ASP B CA 1
ATOM 6122 C C . ASP B 1 295 ? 14.422 10.055 -13.508 1 85.12 295 ASP B C 1
ATOM 6124 O O . ASP B 1 295 ? 14.023 9.273 -14.375 1 85.12 295 ASP B O 1
ATOM 6128 N N . SER B 1 296 ? 13.633 11.008 -12.977 1 83.94 296 SER B N 1
ATOM 6129 C CA . SER B 1 296 ? 12.258 11.242 -13.422 1 83.94 296 SER B CA 1
ATOM 6130 C C . SER B 1 296 ? 11.398 9.992 -13.234 1 83.94 296 SER B C 1
ATOM 6132 O O . SER B 1 296 ? 10.648 9.609 -14.133 1 83.94 296 SER B O 1
ATOM 6134 N N . ASN B 1 297 ? 11.703 9.305 -12.203 1 90.25 297 ASN B N 1
ATOM 6135 C CA . ASN B 1 297 ? 10.867 8.18 -11.805 1 90.25 297 ASN B CA 1
ATOM 6136 C C . ASN B 1 297 ? 9.906 8.57 -10.688 1 90.25 297 ASN B C 1
ATOM 6138 O O . ASN B 1 297 ? 10.016 9.648 -10.109 1 90.25 297 ASN B O 1
ATOM 6142 N N . LEU B 1 298 ? 8.906 7.734 -10.508 1 94.62 298 LEU B N 1
ATOM 6143 C CA . LEU B 1 298 ? 8.031 7.93 -9.359 1 94.62 298 LEU B CA 1
ATOM 6144 C C . LEU B 1 298 ? 8.766 7.645 -8.055 1 94.62 298 LEU B C 1
ATOM 6146 O O . LEU B 1 298 ? 9.664 6.797 -8.016 1 94.62 298 LEU B O 1
ATOM 6150 N N . PRO B 1 299 ? 8.484 8.422 -6.973 1 96.81 299 PRO B N 1
ATOM 6151 C CA . PRO B 1 299 ? 9.016 8.055 -5.656 1 96.81 299 PRO B CA 1
ATOM 6152 C C . PRO B 1 299 ? 8.766 6.59 -5.305 1 96.81 299 PRO B C 1
ATOM 6154 O O . PRO B 1 299 ? 7.695 6.055 -5.602 1 96.81 299 PRO B O 1
ATOM 6157 N N . THR B 1 300 ? 9.742 5.98 -4.828 1 96.5 300 THR B N 1
ATOM 6158 C CA . THR B 1 300 ? 9.609 4.582 -4.43 1 96.5 300 THR B CA 1
ATOM 6159 C C . THR B 1 300 ? 10.469 4.289 -3.199 1 96.5 300 THR B C 1
ATOM 6161 O O . THR B 1 300 ? 11.203 5.16 -2.727 1 96.5 300 THR B O 1
ATOM 6164 N N . MET B 1 301 ? 10.203 3.182 -2.562 1 96.06 301 MET B N 1
ATOM 6165 C CA . MET B 1 301 ? 10.992 2.66 -1.452 1 96.06 301 MET B CA 1
ATOM 6166 C C . MET B 1 301 ? 11.555 1.282 -1.782 1 96.06 301 MET B C 1
ATOM 6168 O O . MET B 1 301 ? 10.812 0.387 -2.191 1 96.06 301 MET B O 1
ATOM 6172 N N . VAL B 1 302 ? 12.906 1.163 -1.787 1 97.19 302 VAL B N 1
ATOM 6173 C CA . VAL B 1 302 ? 13.523 -0.155 -1.909 1 97.19 302 VAL B CA 1
ATOM 6174 C C . VAL B 1 302 ? 13.406 -0.904 -0.584 1 97.19 302 VAL B C 1
ATOM 6176 O O . VAL B 1 302 ? 13.844 -0.411 0.456 1 97.19 302 VAL B O 1
ATOM 6179 N N . THR B 1 303 ? 12.82 -2.059 -0.591 1 96.25 303 THR B N 1
ATOM 6180 C CA . THR B 1 303 ? 12.469 -2.744 0.647 1 96.25 303 THR B CA 1
ATOM 6181 C C . THR B 1 303 ? 13.133 -4.117 0.713 1 96.25 303 THR B C 1
ATOM 6183 O O . THR B 1 303 ? 13.781 -4.547 -0.245 1 96.25 303 THR B O 1
ATOM 6186 N N . TYR B 1 304 ? 12.914 -4.723 1.871 1 97 304 TYR B N 1
ATOM 6187 C CA . TYR B 1 304 ? 13.297 -6.102 2.148 1 97 304 TYR B CA 1
ATOM 6188 C C . TYR B 1 304 ? 12.695 -7.051 1.118 1 97 304 TYR B C 1
ATOM 6190 O O . TYR B 1 304 ? 13.383 -7.957 0.628 1 97 304 TYR B O 1
ATOM 6198 N N . SER B 1 305 ? 11.508 -6.84 0.708 1 96.81 305 SER B N 1
ATOM 6199 C CA . SER B 1 305 ? 10.805 -7.707 -0.233 1 96.81 305 SER B CA 1
ATOM 6200 C C . SER B 1 305 ? 11.414 -7.621 -1.627 1 96.81 305 SER B C 1
ATOM 6202 O O . SER B 1 305 ? 11.43 -8.609 -2.367 1 96.81 305 SER B O 1
ATOM 6204 N N . ASP B 1 306 ? 11.945 -6.449 -2.016 1 97.38 306 ASP B N 1
ATOM 6205 C CA . ASP B 1 306 ? 12.633 -6.309 -3.293 1 97.38 306 ASP B CA 1
ATOM 6206 C C . ASP B 1 306 ? 13.875 -7.191 -3.344 1 97.38 306 ASP B C 1
ATOM 6208 O O . ASP B 1 306 ? 14.109 -7.887 -4.336 1 97.38 306 ASP B O 1
ATOM 6212 N N . LEU B 1 307 ? 14.641 -7.133 -2.271 1 98.06 307 LEU B N 1
ATOM 6213 C CA . LEU B 1 307 ? 15.844 -7.957 -2.186 1 98.06 307 LEU B CA 1
ATOM 6214 C C . LEU B 1 307 ? 15.492 -9.438 -2.229 1 98.06 307 LEU B C 1
ATOM 6216 O O . LEU B 1 307 ? 16.125 -10.211 -2.949 1 98.06 307 LEU B O 1
ATOM 6220 N N . LYS B 1 308 ? 14.484 -9.844 -1.465 1 97.56 308 LYS B N 1
ATOM 6221 C CA . LYS B 1 308 ? 14.07 -11.242 -1.424 1 97.56 308 LYS B CA 1
ATOM 6222 C C . LYS B 1 308 ? 13.555 -11.703 -2.783 1 97.56 308 LYS B C 1
ATOM 6224 O O . LYS B 1 308 ? 13.742 -12.859 -3.168 1 97.56 308 LYS B O 1
ATOM 6229 N N . THR B 1 309 ? 12.883 -10.82 -3.455 1 96.88 309 THR B N 1
ATOM 6230 C CA . THR B 1 309 ? 12.414 -11.133 -4.801 1 96.88 309 THR B CA 1
ATOM 6231 C C . THR B 1 309 ? 13.594 -11.367 -5.738 1 96.88 309 THR B C 1
ATOM 6233 O O . THR B 1 309 ? 13.562 -12.273 -6.574 1 96.88 309 THR B O 1
ATOM 6236 N N . LEU B 1 310 ? 14.648 -10.531 -5.641 1 97.5 310 LEU B N 1
ATOM 6237 C CA . LEU B 1 310 ? 15.859 -10.773 -6.406 1 97.5 310 LEU B CA 1
ATOM 6238 C C . LEU B 1 310 ? 16.375 -12.195 -6.172 1 97.5 310 LEU B C 1
ATOM 6240 O O . LEU B 1 310 ? 16.703 -12.898 -7.129 1 97.5 310 LEU B O 1
ATOM 6244 N N . PHE B 1 311 ? 16.422 -12.594 -4.891 1 97.62 311 PHE B N 1
ATOM 6245 C CA . PHE B 1 311 ? 16.906 -13.93 -4.551 1 97.62 311 PHE B CA 1
ATOM 6246 C C . PHE B 1 311 ? 16.047 -15 -5.191 1 97.62 311 PHE B C 1
ATOM 6248 O O . PHE B 1 311 ? 16.562 -15.945 -5.797 1 97.62 311 PHE B O 1
ATOM 6255 N N . LEU B 1 312 ? 14.773 -14.859 -5.09 1 95.25 312 LEU B N 1
ATOM 6256 C CA . LEU B 1 312 ? 13.836 -15.844 -5.629 1 95.25 312 LEU B CA 1
ATOM 6257 C C . LEU B 1 312 ? 13.977 -15.953 -7.145 1 95.25 312 LEU B C 1
ATOM 6259 O O . LEU B 1 312 ? 14.07 -17.062 -7.688 1 95.25 312 LEU B O 1
ATOM 6263 N N . ASN B 1 313 ? 13.992 -14.812 -7.801 1 93.62 313 ASN B N 1
ATOM 6264 C CA . ASN B 1 313 ? 14.141 -14.805 -9.25 1 93.62 313 ASN B CA 1
ATOM 6265 C C . ASN B 1 313 ? 15.438 -15.477 -9.688 1 93.62 313 ASN B C 1
ATOM 6267 O O . ASN B 1 313 ? 15.469 -16.188 -10.695 1 93.62 313 ASN B O 1
ATOM 6271 N N . THR B 1 314 ? 16.438 -15.203 -9.008 1 94.38 314 THR B N 1
ATOM 6272 C CA . THR B 1 314 ? 17.75 -15.758 -9.328 1 94.38 314 THR B CA 1
ATOM 6273 C C . THR B 1 314 ? 17.75 -17.281 -9.188 1 94.38 314 THR B C 1
ATOM 6275 O O . THR B 1 314 ? 18.297 -17.984 -10.023 1 94.38 314 THR B O 1
ATOM 6278 N N . LEU B 1 315 ? 17.094 -17.75 -8.172 1 92.5 315 LEU B N 1
ATOM 6279 C CA . LEU B 1 315 ? 17.078 -19.188 -7.902 1 92.5 315 LEU B CA 1
ATOM 6280 C C . LEU B 1 315 ? 16.234 -19.922 -8.938 1 92.5 315 LEU B C 1
ATOM 6282 O O . LEU B 1 315 ? 16.406 -21.125 -9.148 1 92.5 315 LEU B O 1
ATOM 6286 N N . TYR B 1 316 ? 15.391 -19.25 -9.57 1 87.88 316 TYR B N 1
ATOM 6287 C CA . TYR B 1 316 ? 14.602 -19.859 -10.641 1 87.88 316 TYR B CA 1
ATOM 6288 C C . TYR B 1 316 ? 15.453 -20.109 -11.875 1 87.88 316 TYR B C 1
ATOM 6290 O O . TYR B 1 316 ? 15.227 -21.078 -12.609 1 87.88 316 TYR B O 1
ATOM 6298 N N . THR B 1 317 ? 16.422 -19.219 -12.102 1 87.88 317 THR B N 1
ATOM 6299 C CA . THR B 1 317 ? 17.312 -19.344 -13.25 1 87.88 317 THR B CA 1
ATOM 6300 C C . THR B 1 317 ? 18.75 -19 -12.859 1 87.88 317 THR B C 1
ATOM 6302 O O . THR B 1 317 ? 19.312 -18.016 -13.344 1 87.88 317 THR B O 1
ATOM 6305 N N . PRO B 1 318 ? 19.359 -19.891 -12.18 1 86.75 318 PRO B N 1
ATOM 6306 C CA . PRO B 1 318 ? 20.656 -19.562 -11.602 1 86.75 318 PRO B CA 1
ATOM 6307 C C . PRO B 1 318 ? 21.719 -19.25 -12.664 1 86.75 318 PRO B C 1
ATOM 6309 O O . PRO B 1 318 ? 22.484 -18.312 -12.508 1 86.75 318 PRO B O 1
ATOM 6312 N N . LEU B 1 319 ? 21.75 -19.984 -13.734 1 84 319 LEU B N 1
ATOM 6313 C CA . LEU B 1 319 ? 22.766 -19.797 -14.766 1 84 319 LEU B CA 1
ATOM 6314 C C . LEU B 1 319 ? 22.719 -18.375 -15.312 1 84 319 LEU B C 1
ATOM 6316 O O . LEU B 1 319 ? 23.75 -17.734 -15.469 1 84 319 LEU B O 1
ATOM 6320 N N . ALA B 1 320 ? 21.562 -17.938 -15.5 1 84.5 320 ALA B N 1
ATOM 6321 C CA . ALA B 1 320 ? 21.391 -16.594 -16.047 1 84.5 320 ALA B CA 1
ATOM 6322 C C . ALA B 1 320 ? 21.344 -15.555 -14.93 1 84.5 320 ALA B C 1
ATOM 6324 O O . ALA B 1 320 ? 21.75 -14.406 -15.125 1 84.5 320 ALA B O 1
ATOM 6325 N N . GLY B 1 321 ? 20.953 -15.914 -13.797 1 92.62 321 GLY B N 1
ATOM 6326 C CA . GLY B 1 321 ? 20.625 -14.969 -12.742 1 92.62 321 GLY B CA 1
ATOM 6327 C C . GLY B 1 321 ? 21.812 -14.633 -11.852 1 92.62 321 GLY B C 1
ATOM 6328 O O . GLY B 1 321 ? 21.906 -13.523 -11.328 1 92.62 321 GLY B O 1
ATOM 6329 N N . PHE B 1 322 ? 22.734 -15.508 -11.664 1 95.38 322 PHE B N 1
ATOM 6330 C CA . PHE B 1 322 ? 23.812 -15.336 -10.703 1 95.38 322 PHE B CA 1
ATOM 6331 C C . PHE B 1 322 ? 24.672 -14.133 -11.062 1 95.38 322 PHE B C 1
ATOM 6333 O O . PHE B 1 322 ? 24.969 -13.289 -10.211 1 95.38 322 PHE B O 1
ATOM 6340 N N . PRO B 1 323 ? 25.078 -13.984 -12.352 1 95.31 323 PRO B N 1
ATOM 6341 C CA . PRO B 1 323 ? 25.891 -12.805 -12.68 1 95.31 323 PRO B CA 1
ATOM 6342 C C . PRO B 1 323 ? 25.141 -11.492 -12.414 1 95.31 323 PRO B C 1
ATOM 6344 O O . PRO B 1 323 ? 25.719 -10.547 -11.875 1 95.31 323 PRO B O 1
ATOM 6347 N N . SER B 1 324 ? 23.891 -11.477 -12.797 1 96.31 324 SER B N 1
ATOM 6348 C CA . SER B 1 324 ? 23.094 -10.281 -12.57 1 96.31 324 SER B CA 1
ATOM 6349 C C . SER B 1 324 ? 22.938 -9.984 -11.086 1 96.31 324 SER B C 1
ATOM 6351 O O . SER B 1 324 ? 23.016 -8.828 -10.672 1 96.31 324 SER B O 1
ATOM 6353 N N . MET B 1 325 ? 22.641 -10.992 -10.305 1 98.12 325 MET B N 1
ATOM 6354 C CA . MET B 1 325 ? 22.516 -10.812 -8.859 1 98.12 325 MET B CA 1
ATOM 6355 C C . MET B 1 325 ? 23.812 -10.281 -8.266 1 98.12 325 MET B C 1
ATOM 6357 O O . MET B 1 325 ? 23.797 -9.414 -7.387 1 98.12 325 MET B O 1
ATOM 6361 N N . ALA B 1 326 ? 24.969 -10.805 -8.742 1 98.19 326 ALA B N 1
ATOM 6362 C CA . ALA B 1 326 ? 26.266 -10.328 -8.266 1 98.19 326 ALA B CA 1
ATOM 6363 C C . ALA B 1 326 ? 26.422 -8.828 -8.5 1 98.19 326 ALA B C 1
ATOM 6365 O O . ALA B 1 326 ? 26.844 -8.102 -7.602 1 98.19 326 ALA B O 1
ATOM 6366 N N . ASP B 1 327 ? 26.031 -8.422 -9.656 1 98.12 327 ASP B N 1
ATOM 6367 C CA . ASP B 1 327 ? 26.141 -7.012 -10.008 1 98.12 327 ASP B CA 1
ATOM 6368 C C . ASP B 1 327 ? 25.234 -6.152 -9.125 1 98.12 327 ASP B C 1
ATOM 6370 O O . ASP B 1 327 ? 25.656 -5.098 -8.633 1 98.12 327 ASP B O 1
ATOM 6374 N N . ILE B 1 328 ? 24.031 -6.562 -8.906 1 98.44 328 ILE B N 1
ATOM 6375 C CA . ILE B 1 328 ? 23.062 -5.801 -8.133 1 98.44 328 ILE B CA 1
ATOM 6376 C C . ILE B 1 328 ? 23.516 -5.703 -6.68 1 98.44 328 ILE B C 1
ATOM 6378 O O . ILE B 1 328 ? 23.453 -4.629 -6.078 1 98.44 328 ILE B O 1
ATOM 6382 N N . LEU B 1 329 ? 24 -6.777 -6.105 1 98.62 329 LEU B N 1
ATOM 6383 C CA . LEU B 1 329 ? 24.484 -6.793 -4.727 1 98.62 329 LEU B CA 1
ATOM 6384 C C . LEU B 1 329 ? 25.719 -5.91 -4.57 1 98.62 329 LEU B C 1
ATOM 6386 O O . LEU B 1 329 ? 25.859 -5.219 -3.559 1 98.62 329 LEU B O 1
ATOM 6390 N N . HIS B 1 330 ? 26.547 -5.992 -5.602 1 98.31 330 HIS B N 1
ATOM 6391 C CA . HIS B 1 330 ? 27.75 -5.148 -5.582 1 98.31 330 HIS B CA 1
ATOM 6392 C C . HIS B 1 330 ? 27.375 -3.67 -5.547 1 98.31 330 HIS B C 1
ATOM 6394 O O . HIS B 1 330 ? 27.938 -2.898 -4.773 1 98.31 330 HIS B O 1
ATOM 6400 N N . GLN B 1 331 ? 26.422 -3.277 -6.355 1 97.81 331 GLN B N 1
ATOM 6401 C CA . GLN B 1 331 ? 25.953 -1.898 -6.379 1 97.81 331 GLN B CA 1
ATOM 6402 C C . GLN B 1 331 ? 25.312 -1.518 -5.047 1 97.81 331 GLN B C 1
ATOM 6404 O O . GLN B 1 331 ? 25.547 -0.428 -4.523 1 97.81 331 GLN B O 1
ATOM 6409 N N . ALA B 1 332 ? 24.516 -2.4 -4.48 1 97.5 332 ALA B N 1
ATOM 6410 C CA . ALA B 1 332 ? 23.844 -2.148 -3.205 1 97.5 332 ALA B CA 1
ATOM 6411 C C . ALA B 1 332 ? 24.875 -1.914 -2.094 1 97.5 332 ALA B C 1
ATOM 6413 O O . ALA B 1 332 ? 24.703 -1.018 -1.265 1 97.5 332 ALA B O 1
ATOM 6414 N N . GLU B 1 333 ? 25.875 -2.746 -2.064 1 96.38 333 GLU B N 1
ATOM 6415 C CA . GLU B 1 333 ? 26.922 -2.623 -1.056 1 96.38 333 GLU B CA 1
ATOM 6416 C C . GLU B 1 333 ? 27.609 -1.264 -1.138 1 96.38 333 GLU B C 1
ATOM 6418 O O . GLU B 1 333 ? 28.125 -0.757 -0.135 1 96.38 333 GLU B O 1
ATOM 6423 N N . ARG B 1 334 ? 27.578 -0.668 -2.271 1 95.69 334 ARG B N 1
ATOM 6424 C CA . ARG B 1 334 ? 28.219 0.618 -2.49 1 95.69 334 ARG B CA 1
ATOM 6425 C C . ARG B 1 334 ? 27.234 1.766 -2.375 1 95.69 334 ARG B C 1
ATOM 6427 O O . ARG B 1 334 ? 27.547 2.906 -2.727 1 95.69 334 ARG B O 1
ATOM 6434 N N . GLY B 1 335 ? 26.016 1.46 -2.049 1 94.69 335 GLY B N 1
ATOM 6435 C CA . GLY B 1 335 ? 25.047 2.49 -1.715 1 94.69 335 GLY B CA 1
ATOM 6436 C C . GLY B 1 335 ? 24.078 2.781 -2.844 1 94.69 335 GLY B C 1
ATOM 6437 O O . GLY B 1 335 ? 23.234 3.686 -2.734 1 94.69 335 GLY B O 1
ATOM 6438 N N . ASN B 1 336 ? 24.172 2.084 -3.924 1 96.31 336 ASN B N 1
ATOM 6439 C CA . ASN B 1 336 ? 23.234 2.238 -5.027 1 96.31 336 ASN B CA 1
ATOM 6440 C C . ASN B 1 336 ? 22.203 1.12 -5.043 1 96.31 336 ASN B C 1
ATOM 6442 O O . ASN B 1 336 ? 22.5 -0.002 -5.457 1 96.31 336 ASN B O 1
ATOM 6446 N N . PHE B 1 337 ? 21 1.454 -4.723 1 96.38 337 PHE B N 1
ATOM 6447 C CA . PHE B 1 337 ? 19.953 0.451 -4.574 1 96.38 337 PHE B CA 1
ATOM 6448 C C . PHE B 1 337 ? 18.969 0.532 -5.727 1 96.38 337 PHE B C 1
ATOM 6450 O O . PHE B 1 337 ? 17.922 -0.14 -5.715 1 96.38 337 PHE B O 1
ATOM 6457 N N . SER B 1 338 ? 19.219 1.284 -6.77 1 95.44 338 SER B N 1
ATOM 6458 C CA . SER B 1 338 ? 18.266 1.593 -7.832 1 95.44 338 SER B CA 1
ATOM 6459 C C . SER B 1 338 ? 17.859 0.335 -8.586 1 95.44 338 SER B C 1
ATOM 6461 O O . SER B 1 338 ? 16.719 0.218 -9.039 1 95.44 338 SER B O 1
ATOM 6463 N N . ALA B 1 339 ? 18.75 -0.663 -8.703 1 96.44 339 ALA B N 1
ATOM 6464 C CA . ALA B 1 339 ? 18.469 -1.873 -9.469 1 96.44 339 ALA B CA 1
ATOM 6465 C C . ALA B 1 339 ? 17.438 -2.744 -8.742 1 96.44 339 ALA B C 1
ATOM 6467 O O . ALA B 1 339 ? 16.797 -3.602 -9.359 1 96.44 339 ALA B O 1
ATOM 6468 N N . LEU B 1 340 ? 17.297 -2.541 -7.426 1 97.44 340 LEU B N 1
ATOM 6469 C CA . LEU B 1 340 ? 16.344 -3.314 -6.625 1 97.44 340 LEU B CA 1
ATOM 6470 C C . LEU B 1 340 ? 14.969 -2.67 -6.633 1 97.44 340 LEU B C 1
ATOM 6472 O O . LEU B 1 340 ? 13.977 -3.311 -6.281 1 97.44 340 LEU B O 1
ATOM 6476 N N . ALA B 1 341 ? 14.906 -1.415 -7.047 1 95.56 341 ALA B N 1
ATOM 6477 C CA . ALA B 1 341 ? 13.664 -0.644 -6.945 1 95.56 341 ALA B CA 1
ATOM 6478 C C . ALA B 1 341 ? 12.547 -1.289 -7.754 1 95.56 341 ALA B C 1
ATOM 6480 O O . ALA B 1 341 ? 12.68 -1.488 -8.961 1 95.56 341 ALA B O 1
ATOM 6481 N N . GLY B 1 342 ? 11.469 -1.644 -7.055 1 93.69 342 GLY B N 1
ATOM 6482 C CA . GLY B 1 342 ? 10.273 -2.141 -7.723 1 93.69 342 GLY B CA 1
ATOM 6483 C C . GLY B 1 342 ? 10.359 -3.615 -8.07 1 93.69 342 GLY B C 1
ATOM 6484 O O . GLY B 1 342 ? 9.469 -4.148 -8.734 1 93.69 342 GLY B O 1
ATOM 6485 N N . MET B 1 343 ? 11.375 -4.305 -7.664 1 95.31 343 MET B N 1
ATOM 6486 C CA . MET B 1 343 ? 11.555 -5.711 -8.016 1 95.31 343 MET B CA 1
ATOM 6487 C C . MET B 1 343 ? 10.344 -6.531 -7.578 1 95.31 343 MET B C 1
ATOM 6489 O O . MET B 1 343 ? 9.883 -7.406 -8.312 1 95.31 343 MET B O 1
ATOM 6493 N N . TYR B 1 344 ? 9.852 -6.281 -6.438 1 94.81 344 TYR B N 1
ATOM 6494 C CA . TYR B 1 344 ? 8.711 -7.031 -5.934 1 94.81 344 TYR B CA 1
ATOM 6495 C C . TYR B 1 344 ? 7.449 -6.703 -6.723 1 94.81 344 TYR B C 1
ATOM 6497 O O . TYR B 1 344 ? 6.719 -7.605 -7.141 1 94.81 344 TYR B O 1
ATOM 6505 N N . ASP B 1 345 ? 7.199 -5.449 -6.953 1 89.19 345 ASP B N 1
ATOM 6506 C CA . ASP B 1 345 ? 5.98 -5 -7.617 1 89.19 345 ASP B CA 1
ATOM 6507 C C . ASP B 1 345 ? 5.945 -5.473 -9.07 1 89.19 345 ASP B C 1
ATOM 6509 O O . ASP B 1 345 ? 4.867 -5.68 -9.633 1 89.19 345 ASP B O 1
ATOM 6513 N N . GLN B 1 346 ? 7.105 -5.605 -9.609 1 85.69 346 GLN B N 1
ATOM 6514 C CA . GLN B 1 346 ? 7.188 -5.984 -11.016 1 85.69 346 GLN B CA 1
ATOM 6515 C C . GLN B 1 346 ? 7.176 -7.504 -11.18 1 85.69 346 GLN B C 1
ATOM 6517 O O . GLN B 1 346 ? 7.129 -8.016 -12.297 1 85.69 346 GLN B O 1
ATOM 6522 N N . SER B 1 347 ? 7.203 -8.094 -10.117 1 81.56 347 SER B N 1
ATOM 6523 C CA . SER B 1 347 ? 7.207 -9.555 -10.195 1 81.56 347 SER B CA 1
ATOM 6524 C C . SER B 1 347 ? 5.906 -10.078 -10.789 1 81.56 347 SER B C 1
ATOM 6526 O O . SER B 1 347 ? 4.93 -9.336 -10.922 1 81.56 347 SER B O 1
ATOM 6528 N N . THR B 1 348 ? 5.965 -11.328 -11.109 1 66.12 348 THR B N 1
ATOM 6529 C CA . THR B 1 348 ? 4.977 -11.977 -11.969 1 66.12 348 THR B CA 1
ATOM 6530 C C . THR B 1 348 ? 3.584 -11.891 -11.352 1 66.12 348 THR B C 1
ATOM 6532 O O . THR B 1 348 ? 3.396 -12.227 -10.18 1 66.12 348 THR B O 1
ATOM 6535 N N . PRO B 1 349 ? 2.777 -11.453 -12.242 1 68 349 PRO B N 1
ATOM 6536 C CA . PRO B 1 349 ? 1.38 -11.305 -11.828 1 68 349 PRO B CA 1
ATOM 6537 C C . PRO B 1 349 ? 0.669 -12.648 -11.664 1 68 349 PRO B C 1
ATOM 6539 O O . PRO B 1 349 ? 1.078 -13.641 -12.266 1 68 349 PRO B O 1
ATOM 6542 N N . ILE B 1 350 ? -0.18 -12.578 -10.859 1 71.5 350 ILE B N 1
ATOM 6543 C CA . ILE B 1 350 ? -1.137 -13.672 -10.719 1 71.5 350 ILE B CA 1
ATOM 6544 C C . ILE B 1 350 ? -1.908 -13.852 -12.023 1 71.5 350 ILE B C 1
ATOM 6546 O O . ILE B 1 350 ? -2.451 -12.891 -12.57 1 71.5 350 ILE B O 1
ATOM 6550 N N . THR B 1 351 ? -1.84 -15 -12.578 1 87.38 351 THR B N 1
ATOM 6551 C CA . THR B 1 351 ? -2.742 -15.281 -13.688 1 87.38 351 THR B CA 1
ATOM 6552 C C . THR B 1 351 ? -3.982 -16.031 -13.203 1 87.38 351 THR B C 1
ATOM 6554 O O . THR B 1 351 ? -3.891 -16.891 -12.328 1 87.38 351 THR B O 1
ATOM 6557 N N . ASP B 1 352 ? -5.125 -15.68 -13.734 1 95.94 352 ASP B N 1
ATOM 6558 C CA . ASP B 1 352 ? -6.379 -16.312 -13.336 1 95.94 352 ASP B CA 1
ATOM 6559 C C . ASP B 1 352 ? -6.391 -17.797 -13.695 1 95.94 352 ASP B C 1
ATOM 6561 O O . ASP B 1 352 ? -6.93 -18.625 -12.953 1 95.94 352 ASP B O 1
ATOM 6565 N N . ALA B 1 353 ? -5.711 -18.125 -14.805 1 96.62 353 ALA B N 1
ATOM 6566 C CA . ALA B 1 353 ? -5.652 -19.516 -15.227 1 96.62 353 ALA B CA 1
ATOM 6567 C C . ALA B 1 353 ? -4.902 -20.375 -14.203 1 96.62 353 ALA B C 1
ATOM 6569 O O . ALA B 1 353 ? -5.336 -21.469 -13.867 1 96.62 353 ALA B O 1
ATOM 6570 N N . ARG B 1 354 ? -3.812 -19.859 -13.727 1 96.19 354 ARG B N 1
ATOM 6571 C CA . ARG B 1 354 ? -3.012 -20.594 -12.75 1 96.19 354 ARG B CA 1
ATOM 6572 C C . ARG B 1 354 ? -3.816 -20.891 -11.492 1 96.19 354 ARG B C 1
ATOM 6574 O O . ARG B 1 354 ? -3.863 -22.031 -11.023 1 96.19 354 ARG B O 1
ATOM 6581 N N . LEU B 1 355 ? -4.48 -19.906 -11.008 1 95.81 355 LEU B N 1
ATOM 6582 C CA . LEU B 1 355 ? -5.184 -20.062 -9.734 1 95.81 355 LEU B CA 1
ATOM 6583 C C . LEU B 1 355 ? -6.465 -20.875 -9.914 1 95.81 355 LEU B C 1
ATOM 6585 O O . LEU B 1 355 ? -6.855 -21.625 -9.023 1 95.81 355 LEU B O 1
ATOM 6589 N N . ALA B 1 356 ? -7.129 -20.672 -11.07 1 97.44 356 ALA B N 1
ATOM 6590 C CA . ALA B 1 356 ? -8.305 -21.5 -11.336 1 97.44 356 ALA B CA 1
ATOM 6591 C C . ALA B 1 356 ? -7.945 -22.984 -11.32 1 97.44 356 ALA B C 1
ATOM 6593 O O . ALA B 1 356 ? -8.648 -23.781 -10.695 1 97.44 356 ALA B O 1
ATOM 6594 N N . ILE B 1 357 ? -6.844 -23.297 -11.914 1 97.94 357 ILE B N 1
ATOM 6595 C CA . ILE B 1 357 ? -6.434 -24.688 -11.992 1 97.94 357 ILE B CA 1
ATOM 6596 C C . ILE B 1 357 ? -5.965 -25.172 -10.625 1 97.94 357 ILE B C 1
ATOM 6598 O O . ILE B 1 357 ? -6.438 -26.188 -10.117 1 97.94 357 ILE B O 1
ATOM 6602 N N . THR B 1 358 ? -5.105 -24.406 -9.969 1 96.88 358 THR B N 1
ATOM 6603 C CA . THR B 1 358 ? -4.562 -24.812 -8.68 1 96.88 358 THR B CA 1
ATOM 6604 C C . THR B 1 358 ? -5.676 -24.953 -7.645 1 96.88 358 THR B C 1
ATOM 6606 O O . THR B 1 358 ? -5.688 -25.906 -6.867 1 96.88 358 THR B O 1
ATOM 6609 N N . CYS B 1 359 ? -6.598 -24.078 -7.664 1 97.56 359 CYS B N 1
ATOM 6610 C CA . CYS B 1 359 ? -7.625 -24.047 -6.629 1 97.56 359 CYS B CA 1
ATOM 6611 C C . CYS B 1 359 ? -8.688 -25.109 -6.891 1 97.56 359 CYS B C 1
ATOM 6613 O O . CYS B 1 359 ? -9.266 -25.656 -5.953 1 97.56 359 CYS B O 1
ATOM 6615 N N . THR B 1 360 ? -8.977 -25.422 -8.18 1 98.19 360 THR B N 1
ATOM 6616 C CA . THR B 1 360 ? -9.922 -26.484 -8.469 1 98.19 360 THR B CA 1
ATOM 6617 C C . THR B 1 360 ? -9.289 -27.859 -8.219 1 98.19 360 THR B C 1
ATOM 6619 O O . THR B 1 360 ? -9.961 -28.781 -7.766 1 98.19 360 THR B O 1
ATOM 6622 N N . ASP B 1 361 ? -8.016 -27.953 -8.461 1 97.81 361 ASP B N 1
ATOM 6623 C CA . ASP B 1 361 ? -7.309 -29.188 -8.203 1 97.81 361 ASP B CA 1
ATOM 6624 C C . ASP B 1 361 ? -7.242 -29.484 -6.707 1 97.81 361 ASP B C 1
ATOM 6626 O O . ASP B 1 361 ? -7.262 -30.656 -6.293 1 97.81 361 ASP B O 1
ATOM 6630 N N . SER B 1 362 ? -7.137 -28.469 -5.988 1 96.88 362 SER B N 1
ATOM 6631 C CA . SER B 1 362 ? -7.031 -28.672 -4.547 1 96.88 362 SER B CA 1
ATOM 6632 C C . SER B 1 362 ? -8.398 -28.625 -3.879 1 96.88 362 SER B C 1
ATOM 6634 O O . SER B 1 362 ? -8.5 -28.672 -2.65 1 96.88 362 SER B O 1
ATOM 6636 N N . TYR B 1 363 ? -9.391 -28.641 -4.766 1 95.31 363 TYR B N 1
ATOM 6637 C CA . TYR B 1 363 ? -10.758 -28.578 -4.262 1 95.31 363 TYR B CA 1
ATOM 6638 C C . TYR B 1 363 ? -11.055 -29.734 -3.324 1 95.31 363 TYR B C 1
ATOM 6640 O O . TYR B 1 363 ? -10.719 -30.891 -3.623 1 95.31 363 TYR B O 1
ATOM 6648 N N . ARG B 1 364 ? -11.586 -29.484 -2.109 1 94.94 364 ARG B N 1
ATOM 6649 C CA . ARG B 1 364 ? -12 -30.422 -1.072 1 94.94 364 ARG B CA 1
ATOM 6650 C C . ARG B 1 364 ? -10.805 -30.906 -0.255 1 94.94 364 ARG B C 1
ATOM 6652 O O . ARG B 1 364 ? -10.977 -31.562 0.779 1 94.94 364 ARG B O 1
ATOM 6659 N N . ARG B 1 365 ? -9.523 -30.656 -0.729 1 95.69 365 ARG B N 1
ATOM 6660 C CA . ARG B 1 365 ? -8.336 -31.141 -0.044 1 95.69 365 ARG B CA 1
ATOM 6661 C C . ARG B 1 365 ? -7.449 -29.984 0.411 1 95.69 365 ARG B C 1
ATOM 6663 O O . ARG B 1 365 ? -6.383 -30.203 0.991 1 95.69 365 ARG B O 1
ATOM 6670 N N . ASN B 1 366 ? -7.863 -28.797 0.104 1 96.19 366 ASN B N 1
ATOM 6671 C CA . ASN B 1 366 ? -7.078 -27.609 0.419 1 96.19 366 ASN B CA 1
ATOM 6672 C C . ASN B 1 366 ? -6.758 -27.531 1.908 1 96.19 366 ASN B C 1
ATOM 6674 O O . ASN B 1 366 ? -7.664 -27.469 2.74 1 96.19 366 ASN B O 1
ATOM 6678 N N . LYS B 1 367 ? -5.477 -27.469 2.252 1 96 367 LYS B N 1
ATOM 6679 C CA . LYS B 1 367 ? -5.07 -27.469 3.654 1 96 367 LYS B CA 1
ATOM 6680 C C . LYS B 1 367 ? -4.887 -26.047 4.18 1 96 367 LYS B C 1
ATOM 6682 O O . LYS B 1 367 ? -4.773 -25.844 5.387 1 96 367 LYS B O 1
ATOM 6687 N N . LEU B 1 368 ? -4.828 -25.094 3.398 1 96 368 LEU B N 1
ATOM 6688 C CA . LEU B 1 368 ? -4.629 -23.703 3.795 1 96 368 LEU B CA 1
ATOM 6689 C C . LEU B 1 368 ? -5.961 -22.969 3.859 1 96 368 LEU B C 1
ATOM 6691 O O . LEU B 1 368 ? -6.195 -22.031 3.082 1 96 368 LEU B O 1
ATOM 6695 N N . THR B 1 369 ? -6.773 -23.281 4.844 1 95.69 369 THR B N 1
ATOM 6696 C CA . THR B 1 369 ? -8.125 -22.734 4.902 1 95.69 369 THR B CA 1
ATOM 6697 C C . THR B 1 369 ? -8.297 -21.844 6.129 1 95.69 369 THR B C 1
ATOM 6699 O O . THR B 1 369 ? -9.211 -21.016 6.176 1 95.69 369 THR B O 1
ATOM 6702 N N . THR B 1 370 ? -7.406 -22.016 7.145 1 96.75 370 THR B N 1
ATOM 6703 C CA . THR B 1 370 ? -7.488 -21.203 8.359 1 96.75 370 THR B CA 1
ATOM 6704 C C . THR B 1 370 ? -6.223 -20.375 8.539 1 96.75 370 THR B C 1
ATOM 6706 O O . THR B 1 370 ? -5.18 -20.688 7.961 1 96.75 370 THR B O 1
ATOM 6709 N N . ILE B 1 371 ? -6.332 -19.344 9.328 1 96.44 371 ILE B N 1
ATOM 6710 C CA . ILE B 1 371 ? -5.18 -18.484 9.57 1 96.44 371 ILE B CA 1
ATOM 6711 C C . ILE B 1 371 ? -4.113 -19.266 10.344 1 96.44 371 ILE B C 1
ATOM 6713 O O . ILE B 1 371 ? -2.916 -19.062 10.141 1 96.44 371 ILE B O 1
ATOM 6717 N N . GLU B 1 372 ? -4.527 -20.172 11.227 1 97.25 372 GLU B N 1
ATOM 6718 C CA . GLU B 1 372 ? -3.586 -20.984 11.992 1 97.25 372 GLU B CA 1
ATOM 6719 C C . GLU B 1 372 ? -2.764 -21.891 11.086 1 97.25 372 GLU B C 1
ATOM 6721 O O . GLU B 1 372 ? -1.542 -21.969 11.227 1 97.25 372 GLU B O 1
ATOM 6726 N N . GLU B 1 373 ? -3.418 -22.547 10.141 1 97.12 373 GLU B N 1
ATOM 6727 C CA . GLU B 1 373 ? -2.717 -23.406 9.188 1 97.12 373 GLU B CA 1
ATOM 6728 C C . GLU B 1 373 ? -1.761 -22.594 8.32 1 97.12 373 GLU B C 1
ATOM 6730 O O . GLU B 1 373 ? -0.634 -23.031 8.062 1 97.12 373 GLU B O 1
ATOM 6735 N N . PHE B 1 374 ? -2.287 -21.484 7.895 1 97.19 374 PHE B N 1
ATOM 6736 C CA . PHE B 1 374 ? -1.442 -20.609 7.098 1 97.19 374 PHE B CA 1
ATOM 6737 C C . PHE B 1 374 ? -0.212 -20.172 7.887 1 97.19 374 PHE B C 1
ATOM 6739 O O . PHE B 1 374 ? 0.905 -20.203 7.367 1 97.19 374 PHE B O 1
ATOM 6746 N N . LYS B 1 375 ? -0.396 -19.781 9.094 1 97.31 375 LYS B N 1
ATOM 6747 C CA . LYS B 1 375 ? 0.702 -19.359 9.961 1 97.31 375 LYS B CA 1
ATOM 6748 C C . LYS B 1 375 ? 1.726 -20.484 10.141 1 97.31 375 LYS B C 1
ATOM 6750 O O . LYS B 1 375 ? 2.93 -20.25 10.008 1 97.31 375 LYS B O 1
ATOM 6755 N N . ILE B 1 376 ? 1.301 -21.641 10.422 1 97.81 376 ILE B N 1
ATOM 6756 C CA . ILE B 1 376 ? 2.186 -22.781 10.625 1 97.81 376 ILE B CA 1
ATOM 6757 C C . ILE B 1 376 ? 3 -23.031 9.359 1 97.81 376 ILE B C 1
ATOM 6759 O O . ILE B 1 376 ? 4.215 -23.234 9.422 1 97.81 376 ILE B O 1
ATOM 6763 N N . TRP B 1 377 ? 2.322 -23.016 8.266 1 97.56 377 TRP B N 1
ATOM 6764 C CA . TRP B 1 377 ? 2.975 -23.266 6.984 1 97.56 377 TRP B CA 1
ATOM 6765 C C . TRP B 1 377 ? 4.008 -22.188 6.676 1 97.56 377 TRP B C 1
ATOM 6767 O O . TRP B 1 377 ? 5.141 -22.5 6.297 1 97.56 377 TRP B O 1
ATOM 6777 N N . VAL B 1 378 ? 3.631 -20.969 6.859 1 97.5 378 VAL B N 1
ATOM 6778 C CA . VAL B 1 378 ? 4.523 -19.844 6.598 1 97.5 378 VAL B CA 1
ATOM 6779 C C . VAL B 1 378 ? 5.734 -19.906 7.523 1 97.5 378 VAL B C 1
ATOM 6781 O O . VAL B 1 378 ? 6.871 -19.719 7.09 1 97.5 378 VAL B O 1
ATOM 6784 N N . GLU B 1 379 ? 5.508 -20.188 8.766 1 97.69 379 GLU B N 1
ATOM 6785 C CA . GLU B 1 379 ? 6.602 -20.297 9.727 1 97.69 379 GLU B CA 1
ATOM 6786 C C . GLU B 1 379 ? 7.547 -21.438 9.352 1 97.69 379 GLU B C 1
ATOM 6788 O O . GLU B 1 379 ? 8.758 -21.328 9.516 1 97.69 379 GLU B O 1
ATOM 6793 N N . TYR B 1 380 ? 6.957 -22.5 8.867 1 97.69 380 TYR B N 1
ATOM 6794 C CA . TYR B 1 380 ? 7.777 -23.609 8.383 1 97.69 380 TYR B CA 1
ATOM 6795 C C . TYR B 1 380 ? 8.68 -23.156 7.238 1 97.69 380 TYR B C 1
ATOM 6797 O O . TYR B 1 380 ? 9.875 -23.438 7.23 1 97.69 380 TYR B O 1
ATOM 6805 N N . MET B 1 381 ? 8.086 -22.438 6.254 1 97.31 381 MET B N 1
ATOM 6806 C CA . MET B 1 381 ? 8.852 -21.938 5.113 1 97.31 381 MET B CA 1
ATOM 6807 C C . MET B 1 381 ? 9.977 -21.016 5.57 1 97.31 381 MET B C 1
ATOM 6809 O O . MET B 1 381 ? 11.109 -21.125 5.098 1 97.31 381 MET B O 1
ATOM 6813 N N . ILE B 1 382 ? 9.648 -20.109 6.48 1 97.12 382 ILE B N 1
ATOM 6814 C CA . ILE B 1 382 ? 10.609 -19.141 6.992 1 97.12 382 ILE B CA 1
ATOM 6815 C C . ILE B 1 382 ? 11.734 -19.875 7.719 1 97.12 382 ILE B C 1
ATOM 6817 O O . ILE B 1 382 ? 12.914 -19.531 7.559 1 97.12 382 ILE B O 1
ATOM 6821 N N . PHE B 1 383 ? 11.391 -20.875 8.453 1 97.31 383 PHE B N 1
ATOM 6822 C CA . PHE B 1 383 ? 12.359 -21.656 9.219 1 97.31 383 PHE B CA 1
ATOM 6823 C C . PHE B 1 383 ? 13.297 -22.422 8.289 1 97.31 383 PHE B C 1
ATOM 6825 O O . PHE B 1 383 ? 14.5 -22.516 8.547 1 97.31 383 PHE B O 1
ATOM 6832 N N . LYS B 1 384 ? 12.781 -22.891 7.195 1 97.06 384 LYS B N 1
ATOM 6833 C CA . LYS B 1 384 ? 13.516 -23.797 6.316 1 97.06 384 LYS B CA 1
ATOM 6834 C C . LYS B 1 384 ? 14.445 -23.016 5.383 1 97.06 384 LYS B C 1
ATOM 6836 O O . LYS B 1 384 ? 15.508 -23.516 5 1 97.06 384 LYS B O 1
ATOM 6841 N N . SER B 1 385 ? 14.055 -21.828 5.035 1 97.44 385 SER B N 1
ATOM 6842 C CA . SER B 1 385 ? 14.914 -21.062 4.148 1 97.44 385 SER B CA 1
ATOM 6843 C C . SER B 1 385 ? 15.039 -19.609 4.625 1 97.44 385 SER B C 1
ATOM 6845 O O . SER B 1 385 ? 14.055 -18.859 4.621 1 97.44 385 SER B O 1
ATOM 6847 N N . LYS B 1 386 ? 16.266 -19.266 4.883 1 96.06 386 LYS B N 1
ATOM 6848 C CA . LYS B 1 386 ? 16.578 -17.922 5.332 1 96.06 386 LYS B CA 1
ATOM 6849 C C . LYS B 1 386 ? 16.484 -16.922 4.176 1 96.06 386 LYS B C 1
ATOM 6851 O O . LYS B 1 386 ? 16.188 -15.742 4.387 1 96.06 386 LYS B O 1
ATOM 6856 N N . TYR B 1 387 ? 16.672 -17.391 2.994 1 97.12 387 TYR B N 1
ATOM 6857 C CA . TYR B 1 387 ? 16.859 -16.453 1.882 1 97.12 387 TYR B CA 1
ATOM 6858 C C . TYR B 1 387 ? 15.547 -16.219 1.144 1 97.12 387 TYR B C 1
ATOM 6860 O O . TYR B 1 387 ? 15.297 -15.109 0.668 1 97.12 387 TYR B O 1
ATOM 6868 N N . ILE B 1 388 ? 14.703 -17.188 1.069 1 95.81 388 ILE B N 1
ATOM 6869 C CA . ILE B 1 388 ? 13.523 -16.938 0.25 1 95.81 388 ILE B CA 1
ATOM 6870 C C . ILE B 1 388 ? 12.281 -17.484 0.943 1 95.81 388 ILE B C 1
ATOM 6872 O O . ILE B 1 388 ? 11.164 -17.312 0.457 1 95.81 388 ILE B O 1
ATOM 6876 N N . GLY B 1 389 ? 12.344 -18.125 2.068 1 97.06 389 GLY B N 1
ATOM 6877 C CA . GLY B 1 389 ? 11.227 -18.781 2.73 1 97.06 389 GLY B CA 1
ATOM 6878 C C . GLY B 1 389 ? 10.102 -17.812 3.09 1 97.06 389 GLY B C 1
ATOM 6879 O O . GLY B 1 389 ? 8.938 -18.219 3.148 1 97.06 389 GLY B O 1
ATOM 6880 N N . ASP B 1 390 ? 10.469 -16.609 3.373 1 96.75 390 ASP B N 1
ATOM 6881 C CA . ASP B 1 390 ? 9.477 -15.641 3.84 1 96.75 390 ASP B CA 1
ATOM 6882 C C . ASP B 1 390 ? 8.758 -14.977 2.668 1 96.75 390 ASP B C 1
ATOM 6884 O O . ASP B 1 39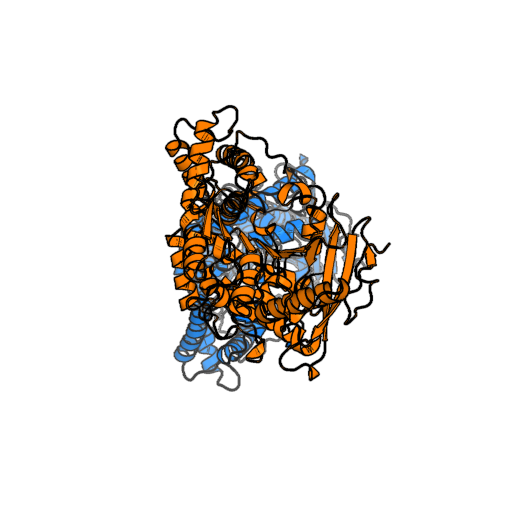0 ? 7.637 -14.484 2.816 1 96.75 390 ASP B O 1
ATOM 6888 N N . ILE B 1 391 ? 9.352 -14.945 1.476 1 96.19 391 ILE B N 1
ATOM 6889 C CA . ILE B 1 391 ? 8.742 -14.305 0.322 1 96.19 391 ILE B CA 1
ATOM 6890 C C . ILE B 1 391 ? 8.023 -15.344 -0.533 1 96.19 391 ILE B C 1
ATOM 6892 O O . ILE B 1 391 ? 7.078 -15.023 -1.257 1 96.19 391 ILE B O 1
ATOM 6896 N N . TYR B 1 392 ? 8.359 -16.578 -0.44 1 94.88 392 TYR B N 1
ATOM 6897 C CA . TYR B 1 392 ? 7.891 -17.641 -1.316 1 94.88 392 TYR B CA 1
ATOM 6898 C C . TYR B 1 392 ? 6.387 -17.844 -1.177 1 94.88 392 TYR B C 1
ATOM 6900 O O . TYR B 1 392 ? 5.684 -18.047 -2.17 1 94.88 392 TYR B O 1
ATOM 6908 N N . PRO B 1 393 ? 5.824 -17.797 0.071 1 93.94 393 PRO B N 1
ATOM 6909 C CA . PRO B 1 393 ? 4.375 -17.953 0.204 1 93.94 393 PRO B CA 1
ATOM 6910 C C . PRO B 1 393 ? 3.59 -16.969 -0.652 1 93.94 393 PRO B C 1
ATOM 6912 O O . PRO B 1 393 ? 2.527 -17.312 -1.178 1 93.94 393 PRO B O 1
ATOM 6915 N N . THR B 1 394 ? 4.16 -15.797 -0.797 1 91.19 394 THR B N 1
ATOM 6916 C CA . THR B 1 394 ? 3.471 -14.758 -1.557 1 91.19 394 THR B CA 1
ATOM 6917 C C . THR B 1 394 ? 3.545 -15.047 -3.055 1 91.19 394 THR B C 1
ATOM 6919 O O . THR B 1 394 ? 2.727 -14.547 -3.828 1 91.19 394 THR B O 1
ATOM 6922 N N . TYR B 1 395 ? 4.422 -15.828 -3.426 1 88.88 395 TYR B N 1
ATOM 6923 C CA . TYR B 1 395 ? 4.555 -16.203 -4.832 1 88.88 395 TYR B CA 1
ATOM 6924 C C . TYR B 1 395 ? 3.713 -17.438 -5.152 1 88.88 395 TYR B C 1
ATOM 6926 O O . TYR B 1 395 ? 3.172 -17.547 -6.254 1 88.88 395 TYR B O 1
ATOM 6934 N N . LEU B 1 396 ? 3.609 -18.281 -4.203 1 89.25 396 LEU B N 1
ATOM 6935 C CA . LEU B 1 396 ? 2.789 -19.469 -4.395 1 89.25 396 LEU B CA 1
ATOM 6936 C C . LEU B 1 396 ? 1.306 -19.141 -4.32 1 89.25 396 LEU B C 1
ATOM 6938 O O . LEU B 1 396 ? 0.5 -19.672 -5.082 1 89.25 396 LEU B O 1
ATOM 6942 N N . GLU B 1 397 ? 0.964 -18.219 -3.426 1 91 397 GLU B N 1
ATOM 6943 C CA . GLU B 1 397 ? -0.361 -17.625 -3.297 1 91 397 GLU B CA 1
ATOM 6944 C C . GLU B 1 397 ? -1.429 -18.688 -3.068 1 91 397 GLU B C 1
ATOM 6946 O O . GLU B 1 397 ? -2.557 -18.562 -3.549 1 91 397 GLU B O 1
ATOM 6951 N N . GLY B 1 398 ? -1.063 -19.828 -2.4 1 92.5 398 GLY B N 1
ATOM 6952 C CA . GLY B 1 398 ? -2.012 -20.906 -2.158 1 92.5 398 GLY B CA 1
ATOM 6953 C C . GLY B 1 398 ? -3.209 -20.469 -1.333 1 92.5 398 GLY B C 1
ATOM 6954 O O . GLY B 1 398 ? -4.305 -21.016 -1.478 1 92.5 398 GLY B O 1
ATOM 6955 N N . ILE B 1 399 ? -3.061 -19.469 -0.517 1 96 399 ILE B N 1
ATOM 6956 C CA . ILE B 1 399 ? -4.102 -19 0.39 1 96 399 ILE B CA 1
ATOM 6957 C C . ILE B 1 399 ? -5.262 -18.422 -0.414 1 96 399 ILE B C 1
ATOM 6959 O O . ILE B 1 399 ? -6.391 -18.359 0.077 1 96 399 ILE B O 1
ATOM 6963 N N . LEU B 1 400 ? -5.027 -18.094 -1.655 1 96.56 400 LEU B N 1
ATOM 6964 C CA . LEU B 1 400 ? -6.07 -17.516 -2.498 1 96.56 400 LEU B CA 1
ATOM 6965 C C . LEU B 1 400 ? -7.145 -18.562 -2.811 1 96.56 400 LEU B C 1
ATOM 6967 O O . LEU B 1 400 ? -8.25 -18.203 -3.234 1 96.56 400 LEU B O 1
ATOM 6971 N N . CYS B 1 401 ? -6.895 -19.828 -2.588 1 97.31 401 CYS B N 1
ATOM 6972 C CA . CYS B 1 401 ? -7.828 -20.891 -2.922 1 97.31 401 CYS B CA 1
ATOM 6973 C C . CYS B 1 401 ? -8.898 -21.031 -1.849 1 97.31 401 CYS B C 1
ATOM 6975 O O . CYS B 1 401 ? -9.93 -21.672 -2.072 1 97.31 401 CYS B O 1
ATOM 6977 N N . ARG B 1 402 ? -8.719 -20.391 -0.731 1 96.88 402 ARG B N 1
ATOM 6978 C CA . ARG B 1 402 ? -9.531 -20.719 0.44 1 96.88 402 ARG B CA 1
ATOM 6979 C C . ARG B 1 402 ? -10.977 -20.266 0.241 1 96.88 402 ARG B C 1
ATOM 6981 O O . ARG B 1 402 ? -11.891 -20.797 0.884 1 96.88 402 ARG B O 1
ATOM 6988 N N . SER B 1 403 ? -11.211 -19.297 -0.659 1 96.25 403 SER B N 1
ATOM 6989 C CA . SER B 1 403 ? -12.578 -18.797 -0.813 1 96.25 403 SER B CA 1
ATOM 6990 C C . SER B 1 403 ? -13.156 -19.172 -2.172 1 96.25 403 SER B C 1
ATOM 6992 O O . SER B 1 403 ? -14.156 -18.594 -2.605 1 96.25 403 SER B O 1
ATOM 6994 N N . PHE B 1 404 ? -12.453 -20.031 -2.91 1 97.62 404 PHE B N 1
ATOM 6995 C CA . PHE B 1 404 ? -13.016 -20.562 -4.141 1 97.62 404 PHE B CA 1
ATOM 6996 C C . PHE B 1 404 ? -14.156 -21.531 -3.838 1 97.62 404 PHE B C 1
ATOM 6998 O O . PHE B 1 404 ? -14.102 -22.281 -2.865 1 97.62 404 PHE B O 1
ATOM 7005 N N . ARG B 1 405 ? -15.273 -21.562 -4.676 1 96.31 405 ARG B N 1
ATOM 7006 C CA . ARG B 1 405 ? -16.406 -22.453 -4.559 1 96.31 405 ARG B CA 1
ATOM 7007 C C . ARG B 1 405 ? -16.703 -23.156 -5.883 1 96.31 405 ARG B C 1
ATOM 7009 O O . ARG B 1 405 ? -17.719 -22.906 -6.516 1 96.31 405 ARG B O 1
ATOM 7016 N N . PRO B 1 406 ? -15.75 -24.062 -6.25 1 96.88 406 PRO B N 1
ATOM 7017 C CA . PRO B 1 406 ? -15.867 -24.672 -7.574 1 96.88 406 PRO B CA 1
ATOM 7018 C C . PRO B 1 406 ? -17.094 -25.578 -7.703 1 96.88 406 PRO B C 1
ATOM 7020 O O . PRO B 1 406 ? -17.609 -25.766 -8.805 1 96.88 406 PRO B O 1
ATOM 7023 N N . GLU B 1 407 ? -17.609 -26.219 -6.633 1 95.38 407 GLU B N 1
ATOM 7024 C CA . GLU B 1 407 ? -18.75 -27.125 -6.637 1 95.38 407 GLU B CA 1
ATOM 7025 C C . GLU B 1 407 ? -18.625 -28.172 -7.746 1 95.38 407 GLU B C 1
ATOM 7027 O O . GLU B 1 407 ? -19.547 -28.328 -8.555 1 95.38 407 GLU B O 1
ATOM 7032 N N . LEU B 1 408 ? -17.609 -28.875 -7.801 1 97.75 408 LEU B N 1
ATOM 7033 C CA . LEU B 1 408 ? -17.297 -29.859 -8.836 1 97.75 408 LEU B CA 1
ATOM 7034 C C . LEU B 1 408 ? -17.734 -31.25 -8.422 1 97.75 408 LEU B C 1
ATOM 7036 O O . LEU B 1 408 ? -17.688 -31.594 -7.238 1 97.75 408 LEU B O 1
ATOM 7040 N N . PRO B 1 409 ? -18.188 -32.094 -9.383 1 97 409 PRO B N 1
ATOM 7041 C CA . PRO B 1 409 ? -18.5 -33.469 -9.086 1 97 409 PRO B CA 1
ATOM 7042 C C . PRO B 1 409 ? -17.25 -34.312 -8.836 1 97 409 PRO B C 1
ATOM 7044 O O . PRO B 1 409 ? -16.141 -33.875 -9.086 1 97 409 PRO B O 1
ATOM 7047 N N . ASP B 1 410 ? -17.391 -35.531 -8.367 1 96.12 410 ASP B N 1
ATOM 7048 C CA . ASP B 1 410 ? -16.297 -36.438 -8.039 1 96.12 410 ASP B CA 1
ATOM 7049 C C . ASP B 1 410 ? -15.469 -36.781 -9.281 1 96.12 410 ASP B C 1
ATOM 7051 O O . ASP B 1 410 ? -14.258 -36.969 -9.18 1 96.12 410 ASP B O 1
ATOM 7055 N N . SER B 1 411 ? -16.094 -36.75 -10.438 1 95.81 411 SER B N 1
ATOM 7056 C CA . SER B 1 411 ? -15.414 -37.125 -11.68 1 95.81 411 SER B CA 1
ATOM 7057 C C . SER B 1 411 ? -14.352 -36.094 -12.055 1 95.81 411 SER B C 1
ATOM 7059 O O . SER B 1 411 ? -13.461 -36.375 -12.859 1 95.81 411 SER B O 1
ATOM 7061 N N . MET B 1 412 ? -14.438 -34.938 -11.414 1 96.69 412 MET B N 1
ATOM 7062 C CA . MET B 1 412 ? -13.555 -33.844 -11.82 1 96.69 412 MET B CA 1
ATOM 7063 C C . MET B 1 412 ? -12.367 -33.719 -10.867 1 96.69 412 MET B C 1
ATOM 7065 O O . MET B 1 412 ? -11.398 -33 -11.156 1 96.69 412 MET B O 1
ATOM 7069 N N . VAL B 1 413 ? -12.398 -34.406 -9.773 1 95.88 413 VAL B N 1
ATOM 7070 C CA . VAL B 1 413 ? -11.367 -34.188 -8.766 1 95.88 413 VAL B CA 1
ATOM 7071 C C . VAL B 1 413 ? -10.641 -35.5 -8.484 1 95.88 413 VAL B C 1
ATOM 7073 O O . VAL B 1 413 ? -11.164 -36.594 -8.758 1 95.88 413 VAL B O 1
ATOM 7076 N N . VAL B 1 414 ? -9.398 -35.344 -7.996 1 93.94 414 VAL B N 1
ATOM 7077 C CA . VAL B 1 414 ? -8.617 -36.531 -7.633 1 93.94 414 VAL B CA 1
ATOM 7078 C C . VAL B 1 414 ? -9.234 -37.188 -6.406 1 93.94 414 VAL B C 1
ATOM 7080 O O . VAL B 1 414 ? -9.523 -36.531 -5.41 1 93.94 414 VAL B O 1
ATOM 7083 N N . GLN B 1 415 ? -9.508 -38.438 -6.535 1 86.75 415 GLN B N 1
ATOM 7084 C CA . GLN B 1 415 ? -10.148 -39.188 -5.453 1 86.75 415 GLN B CA 1
ATOM 7085 C C . GLN B 1 415 ? -9.117 -39.938 -4.621 1 86.75 415 GLN B C 1
ATOM 7087 O O . GLN B 1 415 ? -9.273 -40.062 -3.402 1 86.75 415 GLN B O 1
ATOM 7092 N N . ASP B 1 416 ? -8.094 -40.406 -5.297 1 86.75 416 ASP B N 1
ATOM 7093 C CA . ASP B 1 416 ? -7.086 -41.219 -4.641 1 86.75 416 ASP B CA 1
ATOM 7094 C C . ASP B 1 416 ? -5.691 -40.625 -4.809 1 86.75 416 ASP B C 1
ATOM 7096 O O . ASP B 1 416 ? -5.516 -39.656 -5.535 1 86.75 416 ASP B O 1
ATOM 7100 N N . GLU B 1 417 ? -4.812 -41.25 -4.09 1 91.31 417 GLU B N 1
ATOM 7101 C CA . GLU B 1 417 ? -3.418 -40.844 -4.223 1 91.31 417 GLU B CA 1
ATOM 7102 C C . GLU B 1 417 ? -2.9 -41.094 -5.637 1 91.31 417 GLU B C 1
ATOM 7104 O O . GLU B 1 417 ? -3.27 -42.094 -6.262 1 91.31 417 GLU B O 1
ATOM 7109 N N . ILE B 1 418 ? -2.154 -40.188 -6.082 1 95.25 418 ILE B N 1
ATOM 7110 C CA . ILE B 1 418 ? -1.509 -40.375 -7.379 1 95.25 418 ILE B CA 1
ATOM 7111 C C . ILE B 1 418 ? -0.376 -41.406 -7.254 1 95.25 418 ILE B C 1
ATOM 7113 O O . ILE B 1 418 ? 0.711 -41.062 -6.773 1 95.25 418 ILE B O 1
ATOM 7117 N N . SER B 1 419 ? -0.662 -42.594 -7.613 1 93.44 419 SER B N 1
ATOM 7118 C CA . SER B 1 419 ? 0.284 -43.688 -7.5 1 93.44 419 SER B CA 1
ATOM 7119 C C . SER B 1 419 ? -0.187 -44.906 -8.289 1 93.44 419 SER B C 1
ATOM 7121 O O . SER B 1 419 ? -1.365 -45 -8.641 1 93.44 419 SER B O 1
ATOM 7123 N N . ILE B 1 420 ? 0.727 -45.688 -8.695 1 90.5 420 ILE B N 1
ATOM 7124 C CA . ILE B 1 420 ? 0.477 -47.031 -9.211 1 90.5 420 ILE B CA 1
ATOM 7125 C C . ILE B 1 420 ? 1.533 -48 -8.68 1 90.5 420 ILE B C 1
ATOM 7127 O O . ILE B 1 420 ? 2.596 -48.156 -9.281 1 90.5 420 ILE B O 1
ATOM 7131 N N . LEU B 1 421 ? 1.195 -48.688 -7.656 1 88.12 421 LEU B N 1
ATOM 7132 C CA . LEU B 1 421 ? 2.189 -49.5 -6.969 1 88.12 421 LEU B CA 1
ATOM 7133 C C . LEU B 1 421 ? 2.004 -50.969 -7.305 1 88.12 421 LEU B C 1
ATOM 7135 O O . LEU B 1 421 ? 2.949 -51.75 -7.215 1 88.12 421 LEU B O 1
ATOM 7139 N N . ASN B 1 422 ? 0.866 -51.375 -7.684 1 85.25 422 ASN B N 1
ATOM 7140 C CA . ASN B 1 422 ? 0.574 -52.781 -7.855 1 85.25 422 ASN B CA 1
ATOM 7141 C C . ASN B 1 422 ? 0.886 -53.25 -9.273 1 85.25 422 ASN B C 1
ATOM 7143 O O . ASN B 1 422 ? 1.162 -54.438 -9.5 1 85.25 422 ASN B O 1
ATOM 7147 N N . MET B 1 423 ? 0.703 -52.375 -10.25 1 82.12 423 MET B N 1
ATOM 7148 C CA . MET B 1 423 ? 0.994 -52.719 -11.641 1 82.12 423 MET B CA 1
ATOM 7149 C C . MET B 1 423 ? 1.773 -51.594 -12.32 1 82.12 423 MET B C 1
ATOM 7151 O O . MET B 1 423 ? 1.416 -50.438 -12.203 1 82.12 423 MET B O 1
ATOM 7155 N N . PRO B 1 424 ? 2.842 -52.094 -12.945 1 84.75 424 PRO B N 1
ATOM 7156 C CA . PRO B 1 424 ? 3.611 -51.062 -13.648 1 84.75 424 PRO B CA 1
ATOM 7157 C C . PRO B 1 424 ? 2.859 -50.469 -14.844 1 84.75 424 PRO B C 1
ATOM 7159 O O . PRO B 1 424 ? 1.951 -51.125 -15.383 1 84.75 424 PRO B O 1
ATOM 7162 N N . THR B 1 425 ? 3.143 -49.25 -15.141 1 89.69 425 THR B N 1
ATOM 7163 C CA . THR B 1 425 ? 2.65 -48.656 -16.375 1 89.69 425 THR B CA 1
ATOM 7164 C C . THR B 1 425 ? 3.098 -49.469 -17.594 1 89.69 425 THR B C 1
ATOM 7166 O O . THR B 1 425 ? 4.016 -50.312 -17.484 1 89.69 425 THR B O 1
ATOM 7169 N N . SER B 1 426 ? 2.383 -49.312 -18.672 1 89.44 426 SER B N 1
ATOM 7170 C CA . SER B 1 426 ? 2.713 -50.062 -19.875 1 89.44 426 SER B CA 1
ATOM 7171 C C . SER B 1 426 ? 4.176 -49.875 -20.266 1 89.44 426 SER B C 1
ATOM 7173 O O . SER B 1 426 ? 4.781 -50.75 -20.875 1 89.44 426 SER B O 1
ATOM 7175 N N . PHE B 1 427 ? 4.664 -48.719 -20.031 1 90.38 427 PHE B N 1
ATOM 7176 C CA . PHE B 1 427 ? 6.078 -48.375 -20.188 1 90.38 427 PHE B CA 1
ATOM 7177 C C . PHE B 1 427 ? 6.598 -47.688 -18.938 1 90.38 427 PHE B C 1
ATOM 7179 O O . PHE B 1 427 ? 5.895 -46.875 -18.344 1 90.38 427 PHE B O 1
ATOM 7186 N N . PRO B 1 428 ? 7.785 -48 -18.547 1 91.12 428 PRO B N 1
ATOM 7187 C CA . PRO B 1 428 ? 8.32 -47.344 -17.344 1 91.12 428 PRO B CA 1
ATOM 7188 C C . PRO B 1 428 ? 8.43 -45.844 -17.5 1 91.12 428 PRO B C 1
ATOM 7190 O O . PRO B 1 428 ? 8.805 -45.344 -18.578 1 91.12 428 PRO B O 1
ATOM 7193 N N . ILE B 1 429 ? 8.125 -45.125 -16.438 1 94.88 429 ILE B N 1
ATOM 7194 C CA . ILE B 1 429 ? 8.203 -43.688 -16.422 1 94.88 429 ILE B CA 1
ATOM 7195 C C . ILE B 1 429 ? 9.609 -43.25 -16.031 1 94.88 429 ILE B C 1
ATOM 7197 O O . ILE B 1 429 ? 10.203 -43.812 -15.102 1 94.88 429 ILE B O 1
ATOM 7201 N N . LEU B 1 430 ? 10.195 -42.312 -16.719 1 93.62 430 LEU B N 1
ATOM 7202 C CA . LEU B 1 430 ? 11.477 -41.719 -16.359 1 93.62 430 LEU B CA 1
ATOM 7203 C C . LEU B 1 430 ? 11.273 -40.406 -15.609 1 93.62 430 LEU B C 1
ATOM 7205 O O . LEU B 1 430 ? 10.742 -39.438 -16.172 1 93.62 430 LEU B O 1
ATOM 7209 N N . PHE B 1 431 ? 11.68 -40.406 -14.383 1 95 431 PHE B N 1
ATOM 7210 C CA . PHE B 1 431 ? 11.727 -39.156 -13.609 1 95 431 PHE B CA 1
ATOM 7211 C C . PHE B 1 431 ? 13.109 -38.531 -13.695 1 95 431 PHE B C 1
ATOM 7213 O O . PHE B 1 431 ? 14.125 -39.188 -13.562 1 95 431 PHE B O 1
ATOM 7220 N N . ALA B 1 432 ? 13.117 -37.25 -13.992 1 92.38 432 ALA B N 1
ATOM 7221 C CA . ALA B 1 432 ? 14.375 -36.531 -14.094 1 92.38 432 ALA B CA 1
ATOM 7222 C C . ALA B 1 432 ? 14.406 -35.344 -13.133 1 92.38 432 ALA B C 1
ATOM 7224 O O . ALA B 1 432 ? 13.391 -34.656 -12.953 1 92.38 432 ALA B O 1
ATOM 7225 N N . SER B 1 433 ? 15.508 -35.094 -12.5 1 92 433 SER B N 1
ATOM 7226 C CA . SER B 1 433 ? 15.672 -34 -11.555 1 92 433 SER B CA 1
ATOM 7227 C C . SER B 1 433 ? 17.125 -33.562 -11.445 1 92 433 SER B C 1
ATOM 7229 O O . SER B 1 433 ? 18.031 -34.406 -11.617 1 92 433 SER B O 1
ATOM 7231 N N . ASN B 1 434 ? 17.328 -32.312 -11.211 1 87.5 434 ASN B N 1
ATOM 7232 C CA . ASN B 1 434 ? 18.656 -31.812 -10.852 1 87.5 434 ASN B CA 1
ATOM 7233 C C . ASN B 1 434 ? 19 -32.125 -9.398 1 87.5 434 ASN B C 1
ATOM 7235 O O . ASN B 1 434 ? 18.094 -32.281 -8.562 1 87.5 434 ASN B O 1
ATOM 7239 N N . THR B 1 435 ? 20.25 -32.219 -9.141 1 89.62 435 THR B N 1
ATOM 7240 C CA . THR B 1 435 ? 20.672 -32.594 -7.789 1 89.62 435 THR B CA 1
ATOM 7241 C C . THR B 1 435 ? 20.312 -31.469 -6.809 1 89.62 435 THR B C 1
ATOM 7243 O O . THR B 1 435 ? 20.078 -31.719 -5.629 1 89.62 435 THR B O 1
ATOM 7246 N N . ILE B 1 436 ? 20.375 -30.234 -7.301 1 89.69 436 ILE B N 1
ATOM 7247 C CA . ILE B 1 436 ? 19.922 -29.078 -6.527 1 89.69 436 ILE B CA 1
ATOM 7248 C C . ILE B 1 436 ? 18.922 -28.281 -7.348 1 89.69 436 ILE B C 1
ATOM 7250 O O . ILE B 1 436 ? 19.281 -27.656 -8.352 1 89.69 436 ILE B O 1
ATOM 7254 N N . ASP B 1 437 ? 17.719 -28.328 -6.898 1 91.06 437 ASP B N 1
ATOM 7255 C CA . ASP B 1 437 ? 16.641 -27.562 -7.52 1 91.06 437 ASP B CA 1
ATOM 7256 C C . ASP B 1 437 ? 15.75 -26.906 -6.469 1 91.06 437 ASP B C 1
ATOM 7258 O O . ASP B 1 437 ? 14.977 -27.594 -5.789 1 91.06 437 ASP B O 1
ATOM 7262 N N . PRO B 1 438 ? 15.852 -25.641 -6.375 1 90.12 438 PRO B N 1
ATOM 7263 C CA . PRO B 1 438 ? 15.133 -24.938 -5.309 1 90.12 438 PRO B CA 1
ATOM 7264 C C . PRO B 1 438 ? 13.633 -24.828 -5.582 1 90.12 438 PRO B C 1
ATOM 7266 O O . PRO B 1 438 ? 12.883 -24.375 -4.719 1 90.12 438 PRO B O 1
ATOM 7269 N N . ILE B 1 439 ? 13.133 -25.188 -6.664 1 88.75 439 ILE B N 1
ATOM 7270 C CA . ILE B 1 439 ? 11.719 -25.062 -7.004 1 88.75 439 ILE B CA 1
ATOM 7271 C C . ILE B 1 439 ? 11.07 -26.438 -7.008 1 88.75 439 ILE B C 1
ATOM 7273 O O . ILE B 1 439 ? 10 -26.625 -6.422 1 88.75 439 ILE B O 1
ATOM 7277 N N . THR B 1 440 ? 11.734 -27.375 -7.684 1 93.5 440 THR B N 1
ATOM 7278 C CA . THR B 1 440 ? 11.336 -28.766 -7.695 1 93.5 440 THR B CA 1
ATOM 7279 C C . THR B 1 440 ? 12.469 -29.656 -7.172 1 93.5 440 THR B C 1
ATOM 7281 O O . THR B 1 440 ? 13.133 -30.344 -7.949 1 93.5 440 THR B O 1
ATOM 7284 N N . PRO B 1 441 ? 12.523 -29.734 -5.902 1 94.06 441 PRO B N 1
ATOM 7285 C CA . PRO B 1 441 ? 13.688 -30.391 -5.309 1 94.06 441 PRO B CA 1
ATOM 7286 C C . PRO B 1 441 ? 13.719 -31.891 -5.57 1 94.06 441 PRO B C 1
ATOM 7288 O O . PRO B 1 441 ? 12.68 -32.5 -5.809 1 94.06 441 PRO B O 1
ATOM 7291 N N . LEU B 1 442 ? 14.914 -32.406 -5.473 1 93.5 442 LEU B N 1
ATOM 7292 C CA . LEU B 1 442 ? 15.172 -33.812 -5.719 1 93.5 442 LEU B CA 1
ATOM 7293 C C . LEU B 1 442 ? 14.281 -34.688 -4.844 1 93.5 442 LEU B C 1
ATOM 7295 O O . LEU B 1 442 ? 13.859 -35.781 -5.27 1 93.5 442 LEU B O 1
ATOM 7299 N N . GLU B 1 443 ? 14.008 -34.25 -3.67 1 95.94 443 GLU B N 1
ATOM 7300 C CA . GLU B 1 443 ? 13.156 -35 -2.764 1 95.94 443 GLU B CA 1
ATOM 7301 C C . GLU B 1 443 ? 11.781 -35.25 -3.379 1 95.94 443 GLU B C 1
ATOM 7303 O O . GLU B 1 443 ? 11.219 -36.344 -3.209 1 95.94 443 GLU B O 1
ATOM 7308 N N . SER B 1 444 ? 11.227 -34.312 -4.059 1 96.75 444 SER B N 1
ATOM 7309 C CA . SER B 1 444 ? 9.945 -34.469 -4.73 1 96.75 444 SER B CA 1
ATOM 7310 C C . SER B 1 444 ? 10.023 -35.562 -5.789 1 96.75 444 SER B C 1
ATOM 7312 O O . SER B 1 444 ? 9.117 -36.406 -5.898 1 96.75 444 SER B O 1
ATOM 7314 N N . ALA B 1 445 ? 11.086 -35.562 -6.566 1 96.06 445 ALA B N 1
ATOM 7315 C CA . ALA B 1 445 ? 11.281 -36.562 -7.598 1 96.06 445 ALA B CA 1
ATOM 7316 C C . ALA B 1 445 ? 11.398 -37.969 -6.984 1 96.06 445 ALA B C 1
ATOM 7318 O O . ALA B 1 445 ? 10.828 -38.938 -7.504 1 96.06 445 ALA B O 1
ATOM 7319 N N . ARG B 1 446 ? 12.141 -38.094 -5.93 1 96.31 446 ARG B N 1
ATOM 7320 C CA . ARG B 1 446 ? 12.305 -39.375 -5.238 1 96.31 446 ARG B CA 1
ATOM 7321 C C . ARG B 1 446 ? 10.969 -39.906 -4.73 1 96.31 446 ARG B C 1
ATOM 7323 O O . ARG B 1 446 ? 10.641 -41.062 -4.922 1 96.31 446 ARG B O 1
ATOM 7330 N N . LYS B 1 447 ? 10.234 -39 -4.113 1 96.62 447 LYS B N 1
ATOM 7331 C CA . LYS B 1 447 ? 8.938 -39.375 -3.576 1 96.62 447 LYS B CA 1
ATOM 7332 C C . LYS B 1 447 ? 7.988 -39.812 -4.691 1 96.62 447 LYS B C 1
ATOM 7334 O O . LYS B 1 447 ? 7.32 -40.844 -4.57 1 96.62 447 LYS B O 1
ATOM 7339 N N . MET B 1 448 ? 7.926 -39.094 -5.754 1 97.56 448 MET B N 1
ATOM 7340 C CA . MET B 1 448 ? 7.012 -39.406 -6.844 1 97.56 448 MET B CA 1
ATOM 7341 C C . MET B 1 448 ? 7.438 -40.719 -7.547 1 97.56 448 MET B C 1
ATOM 7343 O O . MET B 1 448 ? 6.594 -41.531 -7.906 1 97.56 448 MET B O 1
ATOM 7347 N N . SER B 1 449 ? 8.734 -40.875 -7.812 1 95.75 449 SER B N 1
ATOM 7348 C CA . SER B 1 449 ? 9.227 -42.094 -8.438 1 95.75 449 SER B CA 1
ATOM 7349 C C . SER B 1 449 ? 8.844 -43.312 -7.613 1 95.75 449 SER B C 1
ATOM 7351 O O . SER B 1 449 ? 8.453 -44.344 -8.172 1 95.75 449 SER B O 1
ATOM 7353 N N . SER B 1 450 ? 8.906 -43.188 -6.332 1 95.5 450 SER B N 1
ATOM 7354 C CA . SER B 1 450 ? 8.594 -44.312 -5.449 1 95.5 450 SER B CA 1
ATOM 7355 C C . SER B 1 450 ? 7.121 -44.719 -5.535 1 95.5 450 SER B C 1
ATOM 7357 O O . SER B 1 450 ? 6.734 -45.812 -5.133 1 95.5 450 SER B O 1
ATOM 7359 N N . ARG B 1 451 ? 6.309 -43.812 -6.066 1 95.94 451 ARG B N 1
ATOM 7360 C CA . ARG B 1 451 ? 4.871 -44.062 -6.148 1 95.94 451 ARG B CA 1
ATOM 7361 C C . ARG B 1 451 ? 4.504 -44.781 -7.445 1 95.94 451 ARG B C 1
ATOM 7363 O O . ARG B 1 451 ? 3.35 -45.156 -7.645 1 95.94 451 ARG B O 1
ATOM 7370 N N . PHE B 1 452 ? 5.391 -44.969 -8.32 1 95.75 452 PHE B N 1
ATOM 7371 C CA . PHE B 1 452 ? 5.145 -45.625 -9.602 1 95.75 452 PHE B CA 1
ATOM 7372 C C . PHE B 1 452 ? 6.074 -46.812 -9.789 1 95.75 452 PHE B C 1
ATOM 7374 O O . PHE B 1 452 ? 7.262 -46.656 -10.07 1 95.75 452 PHE B O 1
ATOM 7381 N N . ALA B 1 453 ? 5.488 -47.938 -9.742 1 92.31 453 ALA B N 1
ATOM 7382 C CA . ALA B 1 453 ? 6.258 -49.188 -9.844 1 92.31 453 ALA B CA 1
ATOM 7383 C C . ALA B 1 453 ? 6.992 -49.25 -11.18 1 92.31 453 ALA B C 1
ATOM 7385 O O . ALA B 1 453 ? 6.414 -48.969 -12.234 1 92.31 453 ALA B O 1
ATOM 7386 N N . GLY B 1 454 ? 8.273 -49.562 -11.086 1 89.81 454 GLY B N 1
ATOM 7387 C CA . GLY B 1 454 ? 9.055 -49.781 -12.297 1 89.81 454 GLY B CA 1
ATOM 7388 C C . GLY B 1 454 ? 9.641 -48.5 -12.859 1 89.81 454 GLY B C 1
ATOM 7389 O O . GLY B 1 454 ? 10.391 -48.531 -13.844 1 89.81 454 GLY B O 1
ATOM 7390 N N . SER B 1 455 ? 9.32 -47.406 -12.25 1 91.56 455 SER B N 1
ATOM 7391 C CA . SER B 1 455 ? 9.852 -46.125 -12.75 1 91.56 455 SER B CA 1
ATOM 7392 C C . SER B 1 455 ? 11.352 -46 -12.484 1 91.56 455 SER B C 1
ATOM 7394 O O . SER B 1 455 ? 11.914 -46.812 -11.719 1 91.56 455 SER B O 1
ATOM 7396 N N . VAL B 1 456 ? 11.984 -45.062 -13.242 1 89.62 456 VAL B N 1
ATOM 7397 C CA . VAL B 1 456 ? 13.414 -44.781 -13.094 1 89.62 456 VAL B CA 1
ATOM 7398 C C . VAL B 1 456 ? 13.633 -43.312 -12.797 1 89.62 456 VAL B C 1
ATOM 7400 O O . VAL B 1 456 ? 12.922 -42.438 -13.336 1 89.62 456 VAL B O 1
ATOM 7403 N N . LEU B 1 457 ? 14.609 -43.031 -11.914 1 89.88 457 LEU B N 1
ATOM 7404 C CA . LEU B 1 457 ? 14.977 -41.656 -11.586 1 89.88 457 LEU B CA 1
ATOM 7405 C C . LEU B 1 457 ? 16.359 -41.312 -12.133 1 89.88 457 LEU B C 1
ATOM 7407 O O . LEU B 1 457 ? 17.344 -42 -11.836 1 89.88 457 LEU B O 1
ATOM 7411 N N . LEU B 1 458 ? 16.344 -40.344 -12.969 1 86.44 458 LEU B N 1
ATOM 7412 C CA . LEU B 1 458 ? 17.594 -39.812 -13.508 1 86.44 458 LEU B CA 1
ATOM 7413 C C . LEU B 1 458 ? 17.969 -38.5 -12.812 1 86.44 458 LEU B C 1
ATOM 7415 O O . LEU B 1 458 ? 17.141 -37.594 -12.719 1 86.44 458 LEU B O 1
ATOM 7419 N N . MET B 1 459 ? 19.219 -38.406 -12.312 1 84.38 459 MET B N 1
ATOM 7420 C CA . MET B 1 459 ? 19.703 -37.188 -11.648 1 84.38 459 MET B CA 1
ATOM 7421 C C . MET B 1 459 ? 20.781 -36.5 -12.484 1 84.38 459 MET B C 1
ATOM 7423 O O . MET B 1 459 ? 21.656 -37.188 -13.039 1 84.38 459 MET B O 1
ATOM 7427 N N . GLN B 1 460 ? 20.625 -35.25 -12.586 1 79.06 460 GLN B N 1
ATOM 7428 C CA . GLN B 1 460 ? 21.656 -34.438 -13.227 1 79.06 460 GLN B CA 1
ATOM 7429 C C . GLN B 1 460 ? 22.344 -33.531 -12.227 1 79.06 460 GLN B C 1
ATOM 7431 O O . GLN B 1 460 ? 21.672 -32.844 -11.445 1 79.06 460 GLN B O 1
ATOM 7436 N N . GLU B 1 461 ? 23.641 -33.531 -12.211 1 78.5 461 GLU B N 1
ATOM 7437 C CA . GLU B 1 461 ? 24.359 -32.625 -11.344 1 78.5 461 GLU B CA 1
ATOM 7438 C C . GLU B 1 461 ? 24.266 -31.188 -11.859 1 78.5 461 GLU B C 1
ATOM 7440 O O . GLU B 1 461 ? 24.969 -30.812 -12.789 1 78.5 461 GLU B O 1
ATOM 7445 N N . ALA B 1 462 ? 23.312 -30.438 -11.312 1 77.62 462 ALA B N 1
ATOM 7446 C CA . ALA B 1 462 ? 23.062 -29.047 -11.703 1 77.62 462 ALA B CA 1
ATOM 7447 C C . ALA B 1 462 ? 22.25 -28.312 -10.641 1 77.62 462 ALA B C 1
ATOM 7449 O O . ALA B 1 462 ? 21.719 -28.938 -9.711 1 77.62 462 ALA B O 1
ATOM 7450 N N . VAL B 1 463 ? 22.469 -27.047 -10.828 1 72.31 463 VAL B N 1
ATOM 7451 C CA . VAL B 1 463 ? 21.672 -26.188 -9.961 1 72.31 463 VAL B CA 1
ATOM 7452 C C . VAL B 1 463 ? 20.641 -25.438 -10.781 1 72.31 463 VAL B C 1
ATOM 7454 O O . VAL B 1 463 ? 20.984 -24.781 -11.773 1 72.31 463 VAL B O 1
ATOM 7457 N N . GLY B 1 464 ? 19.438 -25.578 -10.383 1 72.31 464 GLY B N 1
ATOM 7458 C CA . GLY B 1 464 ? 18.359 -24.844 -11.047 1 72.31 464 GLY B CA 1
ATOM 7459 C C . GLY B 1 464 ? 17.281 -25.75 -11.594 1 72.31 464 GLY B C 1
ATOM 7460 O O . GLY B 1 464 ? 17.281 -26.953 -11.336 1 72.31 464 GLY B O 1
ATOM 7461 N N . ALA B 1 465 ? 16.406 -24.953 -12.422 1 57.62 465 ALA B N 1
ATOM 7462 C CA . ALA B 1 465 ? 15.203 -25.656 -12.891 1 57.62 465 ALA B CA 1
ATOM 7463 C C . ALA B 1 465 ? 15.445 -26.312 -14.242 1 57.62 465 ALA B C 1
ATOM 7465 O O . ALA B 1 465 ? 16 -25.688 -15.148 1 57.62 465 ALA B O 1
ATOM 7466 N N . TYR B 1 466 ? 15.359 -27.625 -14.492 1 59.16 466 TYR B N 1
ATOM 7467 C CA . TYR B 1 466 ? 15.133 -28.391 -15.711 1 59.16 466 TYR B CA 1
ATOM 7468 C C . TYR B 1 466 ? 16.453 -28.922 -16.266 1 59.16 466 TYR B C 1
ATOM 7470 O O . TYR B 1 466 ? 17.516 -28.359 -16.016 1 59.16 466 TYR B O 1
ATOM 7478 N N . LEU B 1 467 ? 16.344 -30.078 -16.938 1 53.47 467 LEU B N 1
ATOM 7479 C CA . LEU B 1 467 ? 17.469 -30.828 -17.5 1 53.47 467 LEU B CA 1
ATOM 7480 C C . LEU B 1 467 ? 18.047 -30.109 -18.719 1 53.47 467 LEU B C 1
ATOM 7482 O O . LEU B 1 467 ? 17.297 -29.625 -19.578 1 53.47 467 LEU B O 1
ATOM 7486 N N . GLN B 1 468 ? 19.234 -29.703 -18.781 1 46.81 468 GLN B N 1
ATOM 7487 C CA . GLN B 1 468 ? 19.875 -29.156 -19.969 1 46.81 468 GLN B CA 1
ATOM 7488 C C . GLN B 1 468 ? 20.625 -30.234 -20.734 1 46.81 468 GLN B C 1
ATOM 7490 O O . GLN B 1 468 ? 21.172 -29.969 -21.812 1 46.81 468 GLN B O 1
ATOM 7495 N N . GLY B 1 469 ? 20.406 -31.672 -20.5 1 45.16 469 GLY B N 1
ATOM 7496 C CA . GLY B 1 469 ? 21.359 -32.594 -21.109 1 45.16 469 GLY B CA 1
ATOM 7497 C C . GLY B 1 469 ? 20.719 -33.875 -21.594 1 45.16 469 GLY B C 1
ATOM 7498 O O . GLY B 1 469 ? 19.5 -34 -21.609 1 45.16 469 GLY B O 1
ATOM 7499 N N . THR B 1 470 ? 21.562 -34.75 -22.328 1 40.62 470 THR B N 1
ATOM 7500 C CA . THR B 1 470 ? 21.297 -36.031 -22.953 1 40.62 470 THR B CA 1
ATOM 7501 C C . THR B 1 470 ? 20.984 -37.094 -21.906 1 40.62 470 THR B C 1
ATOM 7503 O O . THR B 1 470 ? 21.562 -37.094 -20.812 1 40.62 470 THR B O 1
ATOM 7506 N N . VAL B 1 471 ? 19.875 -37.938 -22.219 1 44.56 471 VAL B N 1
ATOM 7507 C CA . VAL B 1 471 ? 19.266 -38.969 -21.391 1 44.56 471 VAL B CA 1
ATOM 7508 C C . VAL B 1 471 ? 20.281 -40.094 -21.109 1 44.56 471 VAL B C 1
ATOM 7510 O O . VAL B 1 471 ? 20.781 -40.719 -22.047 1 44.56 471 VAL B O 1
ATOM 7513 N N . PRO B 1 472 ? 20.906 -40.188 -19.922 1 47.22 472 PRO B N 1
ATOM 7514 C CA . PRO B 1 472 ? 21.812 -41.281 -19.641 1 47.22 472 PRO B CA 1
ATOM 7515 C C . PRO B 1 472 ? 21.094 -42.562 -19.234 1 47.22 472 PRO B C 1
ATOM 7517 O O . PRO B 1 472 ? 19.875 -42.562 -19.062 1 47.22 472 PRO B O 1
ATOM 7520 N N . SER B 1 473 ? 21.859 -43.719 -18.984 1 41.62 473 SER B N 1
ATOM 7521 C CA . SER B 1 473 ? 21.406 -45.031 -18.547 1 41.62 473 SER B CA 1
ATOM 7522 C C . SER B 1 473 ? 20.766 -44.969 -17.172 1 41.62 473 SER B C 1
ATOM 7524 O O . SER B 1 473 ? 20.922 -43.969 -16.453 1 41.62 473 SER B O 1
ATOM 7526 N N . ASP B 1 474 ? 20.047 -46.031 -16.531 1 42.44 474 ASP B N 1
ATOM 7527 C CA . ASP B 1 474 ? 19.328 -46.25 -15.281 1 42.44 474 ASP B CA 1
ATOM 7528 C C . ASP B 1 474 ? 20.125 -45.781 -14.078 1 42.44 474 ASP B C 1
ATOM 7530 O O . ASP B 1 474 ? 21.328 -46.031 -13.977 1 42.44 474 ASP B O 1
ATOM 7534 N N . ASN B 1 475 ? 19.469 -45.062 -13 1 49.28 475 ASN B N 1
ATOM 7535 C CA . ASN B 1 475 ? 20.062 -44.594 -11.75 1 49.28 475 ASN B CA 1
ATOM 7536 C C . ASN B 1 475 ? 21.406 -43.938 -11.984 1 49.28 475 ASN B C 1
ATOM 7538 O O . ASN B 1 475 ? 22.391 -44.25 -11.305 1 49.28 475 ASN B O 1
ATOM 7542 N N . THR B 1 476 ? 21.453 -43.219 -13.117 1 54.16 476 THR B N 1
ATOM 7543 C CA . THR B 1 476 ? 22.703 -42.625 -13.547 1 54.16 476 THR B CA 1
ATOM 7544 C C . THR B 1 476 ? 22.75 -41.125 -13.219 1 54.16 476 THR B C 1
ATOM 7546 O O . THR B 1 476 ? 21.734 -40.438 -13.312 1 54.16 476 THR B O 1
ATOM 7549 N N . THR B 1 477 ? 23.641 -40.688 -12.547 1 61.94 477 THR B N 1
ATOM 7550 C CA . THR B 1 477 ? 23.938 -39.25 -12.352 1 61.94 477 THR B CA 1
ATOM 7551 C C . THR B 1 477 ? 24.828 -38.75 -13.477 1 61.94 477 THR B C 1
ATOM 7553 O O . THR B 1 477 ? 25.938 -39.219 -13.664 1 61.94 477 THR B O 1
ATOM 7556 N N . CYS B 1 478 ? 24.219 -37.812 -14.328 1 68.31 478 CYS B N 1
ATOM 7557 C CA . CYS B 1 478 ? 25 -37.219 -15.398 1 68.31 478 CYS B CA 1
ATOM 7558 C C . CYS B 1 478 ? 25.734 -35.969 -14.906 1 68.31 478 CYS B C 1
ATOM 7560 O O . CYS B 1 478 ? 25.156 -35.156 -14.164 1 68.31 478 CYS B O 1
ATOM 7562 N N . PRO B 1 479 ? 26.984 -35.812 -15.258 1 61.34 479 PRO B N 1
ATOM 7563 C CA . PRO B 1 479 ? 27.75 -34.656 -14.781 1 61.34 479 PRO B CA 1
ATOM 7564 C C . PRO B 1 479 ? 27.25 -33.312 -15.359 1 61.34 479 PRO B C 1
ATOM 7566 O O . PRO B 1 479 ? 26.625 -33.312 -16.422 1 61.34 479 PRO B O 1
ATOM 7569 N N . ARG B 1 480 ? 27.562 -32.25 -14.688 1 56.78 480 ARG B N 1
ATOM 7570 C CA . ARG B 1 480 ? 27.188 -30.891 -15.016 1 56.78 480 ARG B CA 1
ATOM 7571 C C . ARG B 1 480 ? 27.828 -30.438 -16.328 1 56.78 480 ARG B C 1
ATOM 7573 O O . ARG B 1 480 ? 29.047 -30.594 -16.5 1 56.78 480 ARG B O 1
ATOM 7580 N N . GLN B 1 481 ? 27.078 -29.953 -17.141 1 52.34 481 GLN B N 1
ATOM 7581 C CA . GLN B 1 481 ? 27.609 -29.469 -18.406 1 52.34 481 GLN B CA 1
ATOM 7582 C C . GLN B 1 481 ? 27.875 -27.969 -18.359 1 52.34 481 GLN B C 1
ATOM 7584 O O . GLN B 1 481 ? 28.812 -27.484 -19 1 52.34 481 GLN B O 1
ATOM 7589 N N . TYR B 1 482 ? 27.109 -27.141 -17.484 1 58.06 482 TYR B N 1
ATOM 7590 C CA . TYR B 1 482 ? 27.25 -25.688 -17.453 1 58.06 482 TYR B CA 1
ATOM 7591 C C . TYR B 1 482 ? 27.391 -25.172 -16.031 1 58.06 482 TYR B C 1
ATOM 7593 O O . TYR B 1 482 ? 26.75 -25.688 -15.109 1 58.06 482 TYR B O 1
ATOM 7601 N N . ILE B 1 483 ? 28.359 -24.281 -15.828 1 53.03 483 ILE B N 1
ATOM 7602 C CA . ILE B 1 483 ? 28.641 -23.672 -14.531 1 53.03 483 ILE B CA 1
ATOM 7603 C C . ILE B 1 483 ? 28.266 -22.188 -14.57 1 53.03 483 ILE B C 1
ATOM 7605 O O . ILE B 1 483 ? 28.75 -21.453 -15.43 1 53.03 483 ILE B O 1
ATOM 7609 N N . PRO B 1 484 ? 27.469 -21.766 -13.688 1 59.81 484 PRO B N 1
ATOM 7610 C CA . PRO B 1 484 ? 27.188 -20.328 -13.641 1 59.81 484 PRO B CA 1
ATOM 7611 C C . PRO B 1 484 ? 28.453 -19.484 -13.547 1 59.81 484 PRO B C 1
ATOM 7613 O O . PRO B 1 484 ? 29.422 -19.875 -12.898 1 59.81 484 PRO B O 1
ATOM 7616 N N . PHE B 1 485 ? 28.359 -18.344 -14.133 1 61.69 485 PHE B N 1
ATOM 7617 C CA . PHE B 1 485 ? 29.422 -17.344 -14.203 1 61.69 485 PHE B CA 1
ATOM 7618 C C . PHE B 1 485 ? 30.484 -17.766 -15.219 1 61.69 485 PHE B C 1
ATOM 7620 O O . PHE B 1 485 ? 31.25 -16.922 -15.703 1 61.69 485 PHE B O 1
ATOM 7627 N N . ILE B 1 486 ? 30.609 -18.969 -15.531 1 49.62 486 ILE B N 1
ATOM 7628 C CA . ILE B 1 486 ? 31.672 -19.453 -16.391 1 49.62 486 ILE B CA 1
ATOM 7629 C C . ILE B 1 486 ? 31.125 -19.734 -17.797 1 49.62 486 ILE B C 1
ATOM 7631 O O . ILE B 1 486 ? 31.672 -19.25 -18.797 1 49.62 486 ILE B O 1
ATOM 7635 N N . ASP B 1 487 ? 30.156 -20.484 -17.891 1 53.41 487 ASP B N 1
ATOM 7636 C CA . ASP B 1 487 ? 29.625 -20.906 -19.188 1 53.41 487 ASP B CA 1
ATOM 7637 C C . ASP B 1 487 ? 28.484 -20 -19.625 1 53.41 487 ASP B C 1
ATOM 7639 O O . ASP B 1 487 ? 27.703 -19.531 -18.797 1 53.41 487 ASP B O 1
ATOM 7643 N N . ALA B 1 488 ? 28.812 -19.344 -20.844 1 50.75 488 ALA B N 1
ATOM 7644 C CA . ALA B 1 488 ? 27.828 -18.422 -21.422 1 50.75 488 ALA B CA 1
ATOM 7645 C C . ALA B 1 488 ? 26.578 -19.172 -21.844 1 50.75 488 ALA B C 1
ATOM 7647 O O . ALA B 1 488 ? 26.656 -20.25 -22.453 1 50.75 488 ALA B O 1
ATOM 7648 N N . PHE B 1 489 ? 25.562 -19.047 -21.219 1 43.03 489 PHE B N 1
ATOM 7649 C CA . PHE B 1 489 ? 24.297 -19.672 -21.594 1 43.03 489 PHE B CA 1
ATOM 7650 C C . PHE B 1 489 ? 23.688 -18.984 -22.812 1 43.03 489 PHE B C 1
ATOM 7652 O O . PHE B 1 489 ? 23.531 -17.766 -22.828 1 43.03 489 PHE B O 1
ATOM 7659 N N . SER B 1 490 ? 23.984 -19.562 -24.047 1 34.03 490 SER B N 1
ATOM 7660 C CA . SER B 1 490 ? 22.984 -19.156 -25.031 1 34.03 490 SER B CA 1
ATOM 7661 C C . SER B 1 490 ? 21.578 -19.531 -24.594 1 34.03 490 SER B C 1
ATOM 7663 O O . SER B 1 490 ? 21.297 -20.703 -24.344 1 34.03 490 SER B O 1
ATOM 7665 N N . LEU B 1 491 ? 20.906 -18.812 -23.922 1 34.72 491 LEU B N 1
ATOM 7666 C CA . LEU B 1 491 ? 19.484 -19.031 -23.672 1 34.72 491 LEU B CA 1
ATOM 7667 C C . LEU B 1 491 ? 18.75 -19.234 -25 1 34.72 491 LEU B C 1
ATOM 7669 O O . LEU B 1 491 ? 18.969 -18.484 -25.953 1 34.72 491 LEU B O 1
#

pLDDT: mean 92.11, std 11.19, range [32.25, 98.75]

Secondary structure (DSSP, 8-state):
-BSSGGGS--BSS---EEETTTEEEEEEEEESSTT-GGG-EEEEEEEEEE-TT--TTPPEEEEE--TTT--HHHHHHHTTTTHHHHH-TTSEEEEEE-TTSTTSS----TTTT-HHHHHHHHHHH--SSTTSSSSHHHHHHHHHHHHHHHHHHHHHHT-TTTT---HHHHHHHHHHHHHHHHHHTT--GGG--EEEEEETHHHHHHHHHHHH-GGGEEEEEEES---HHHHHHT---GGGGGHHHHHHHHHHHHHHH-TTT-TT--SSHHHHHHHHHHHHHHHHH--EEE--TTTTPPPEEE-HHHHHHHHHHHHHSHHHHHHHHHHHHHHHHTT--GGGTTTTTTSPPPPHHHHHHHHHHTTTT-S--SHHHHHHHHHHHHHH-TTTTTTHHHHH-GGGGGG------GGGS--S-S-B-SS--SSPEEEEEEEE-SSS-HHHHHHHHHTBTT-EEEEEEEESSS--S---STT-EEPP---TTTS----/-BSSGGGS--BSS---EEETTTEEEEEEEEESSTT-GGG-EEEEEEEEEE-TT--TTPPEEEEE--TTT--HHHHHHHTTTTHHHHH-TTSEEEEEE-TTSTTSS----TTTT-HHHHHHHHHHH--SSTTSSSSHHHHHHHHHHHHHHHHHHHHHHT-TTTT---HHHHHHHHHHHHHHHHHHTT--GGG--EEEEEETHHHHHHHHHHHH-GGGEEEEEEES---HHHHHHT---GGGGGHHHHHHHHHHHHHHH-TTT-TT--SSHHHHHHHHHHHHHHHHH--EEE--TTTTPPPEEE-HHHHHHHHHHHHHSHHHHHHHHHHHHHHHHTT--GGGTTTTTTSPPPPHHHHHHHHHHTTTT-S--SHHHHHHHHHHHHHH-TTTTTTHHHHH-GGGGGG------GGGS--S-S-B-SS--SS-EEEEEEEE-SSS-HHHHHHHHHTBTT-EEEEEEEESSS--S---STT-EEPP---TTTS----

Organism: Penicillium expansum (NCBI:txid27334)

Sequence (982 aa):
MVYGFDNIEPSANLTWTPCFDGFGCSRLEVPLDYSNRRLGTTSIAFIKLAGKNATVESPSIVINPGGPGNSGVDLLLSYQDSIGQMFGEQYNFVSFDPRGVNNSGLRLDCFSKDAKARSAFYRLHRTGASNISSTSLEEQYYSSSIYGEWCNNAVENKSPHSYYVTTPAVAHDLLTFTEAEAEMAGQSPSNAKLWCYSVSYGTIIGSTFASMFPDRVGRMILDGVMNAEQYYNNYWTDNVDQMDEAMETFSTFCHSAGPEKCSFWGPTPANITARMNSIIRQFQNHPVPLSGIIDSNLPTMVTYSDLKTLFLNTLYTPLAGFPSMADILHQAERGNFSALAGMYDQSTPITDARLAITCTDSYRRNKLTTIEEFKIWVEYMIFKSKYIGDIYPTYLEGILCRSFRPELPDSMVVQDEISILNMPTSFPILFASNTIDPITPLESARKMSSRFAGSVLLMQEAVGAYLQGTVPSDNTTCPRQYIPFIDAFSLMVYGFDNIEPSANLTWTPCFDGFGCSRLEVPLDYSNRRLGTTSIAFIKLAGKNATVESPSIVINPGGPGNSGVDLLLSYQDSIGQMFGEQYNFVSFDPRGVNNSGLRLDCFSKDAKARSAFYRLHRTGASNISSTSLEEQYYSSSIYGEWCNNAVENKSPHSYYVTTPAVAHDLLTFTEAEAEMAGQSPSNAKLWCYSVSYGTIIGSTFASMFPDRVGRMILDGVMNAEQYYNNYWTDNVDQMDEAMETFSTFCHSAGPEKCSFWGPTPANITARMNSIIRQFQNHPVPLSGIIDSNLPTMVTYSDLKTLFLNTLYTPLAGFPSMADILHQAERGNFSALAGMYDQSTPITDARLAITCTDSYRRNKLTTIEEFKIWVEYMIFKSKYIGDIYPTYLEGILCRSFRPELPDSMVVQDEISILNMPTSFPILFASNTIDPITPLESARKMSSRFAGSVLLMQEAVGAYLQGTVPSDNTTCPRQYIPFIDAFSL

Nearest PDB structures (foldseek):
  5uno-assembly1_A  TM=7.020E-01  e=4.257E-24  Mycobacterium tuberculosis H37Rv
  5uoh-assembly1_A  TM=7.004E-01  e=6.324E-23  Mycobacterium tuberculosis H37Rv
  8e19-assembly1_A  TM=6.997E-01  e=4.334E-20  Streptomyces sp. CB03234
  8g5u-assembly4_D  TM=7.364E-01  e=7.708E-18  Streptomyces sp. CB03234
  5k12-assembly1_A  TM=2.372E-01  e=5.005E+00  Bos taurus

InterPro domains:
  IPR000073 Alpha/beta hydrolase fold-1 [PF00561] (59-272)
  IPR013595 Peptidase S33 tripeptidyl aminopeptidase-like, C-terminal [PF08386] (422-464)
  IPR029058 Alpha/Beta hydrolase fold [G3DSA:3.40.50.1820] (47-374)
  IPR029058 Alpha/Beta hydrolase fold [SSF53474] (53-352)
  IPR051601 Serine protease/Carboxylesterase S33 [PTHR43248] (52-454)

Solvent-accessible surface area (backbone atoms only — not comparable to full-atom values): 49568 Å² total; per-residue (Å²): 120,37,86,53,67,88,79,47,73,64,28,79,60,77,52,75,39,60,18,70,85,77,27,30,31,32,27,36,40,41,53,58,36,85,89,42,58,87,78,37,68,41,34,37,27,35,34,34,38,69,22,88,62,37,56,91,81,36,57,55,39,32,40,38,40,34,62,60,47,40,45,7,46,60,49,48,64,72,34,62,88,49,48,39,76,73,75,42,32,50,28,26,40,30,24,29,15,50,57,19,9,87,77,11,34,47,56,50,55,40,56,72,84,36,60,67,41,49,52,38,41,47,64,55,36,64,76,49,25,44,70,67,30,77,40,36,49,50,41,36,57,43,35,21,42,38,56,13,47,36,32,45,51,29,31,74,72,75,31,72,67,32,49,66,28,15,54,59,47,47,32,50,50,51,51,53,49,38,26,38,52,24,46,76,67,75,42,62,38,90,74,37,48,45,27,31,43,16,31,35,40,7,18,42,42,49,47,46,31,40,43,75,37,28,80,34,30,27,59,32,37,28,28,26,18,50,40,56,68,32,54,37,23,47,52,81,66,60,34,42,72,28,36,46,61,53,55,50,46,50,28,46,39,30,33,72,55,29,66,92,56,19,73,45,42,39,97,37,38,66,54,29,47,50,53,53,48,50,53,52,56,46,27,73,71,48,52,44,59,39,53,24,73,90,77,73,44,62,33,47,62,30,40,46,36,16,55,32,37,52,49,47,57,24,50,57,37,31,58,73,23,47,51,54,51,27,46,48,52,38,36,38,76,72,72,45,52,71,83,40,49,55,41,47,78,68,42,84,72,85,51,50,32,25,50,45,28,52,35,38,39,9,55,99,44,54,57,35,68,46,72,66,48,42,48,52,51,47,51,49,33,34,71,57,10,87,63,38,23,38,41,44,59,63,72,66,45,56,54,38,39,54,41,52,74,67,84,70,60,74,84,45,41,82,86,66,79,76,41,31,73,87,53,57,38,66,31,56,40,37,34,32,27,27,66,37,8,34,72,33,16,40,67,25,37,54,56,50,44,72,29,31,34,75,37,43,56,37,36,32,47,41,70,21,73,61,87,92,74,84,90,72,68,85,80,33,73,44,77,60,88,70,46,50,65,71,49,80,72,83,124,121,38,86,53,66,89,80,47,74,64,28,79,61,76,53,77,39,59,18,70,84,78,26,30,31,31,27,37,41,42,54,58,35,85,89,42,58,87,79,37,68,40,32,37,25,36,33,34,38,69,21,88,62,36,54,89,80,35,56,55,39,34,40,38,40,33,61,60,47,41,46,7,45,60,48,48,65,72,35,62,87,48,49,38,78,74,75,42,32,50,28,27,41,27,25,30,15,49,56,19,9,87,78,10,35,47,56,52,55,41,56,72,86,37,62,66,40,48,50,39,39,46,64,54,37,64,76,50,24,43,71,67,29,77,41,36,48,50,40,33,56,44,37,20,43,38,57,11,48,36,32,44,52,28,32,74,72,75,30,73,66,32,53,65,28,15,55,59,49,45,30,50,49,51,51,51,48,38,24,38,51,24,46,74,67,73,41,62,40,89,73,36,49,45,27,31,44,16,30,36,40,8,18,42,42,50,47,45,31,41,41,75,38,29,79,34,30,27,59,34,38,27,29,24,19,50,39,55,67,33,55,36,22,48,51,81,66,59,33,42,72,28,36,47,60,52,55,51,46,51,27,46,40,30,34,73,56,28,65,91,56,18,73,46,43,40,98,38,36,65,54,30,47,51,54,52,49,51,53,54,56,46,27,73,72,47,52,45,59,41,54,26,73,88,77,72,46,61,33,47,65,32,41,45,38,16,55,31,38,51,49,46,56,22,49,58,37,31,58,72,24,47,53,56,52,27,46,47,52,38,36,39,76,72,72,44,53,71,84,38,49,53,40,47,78,68,42,85,71,86,50,51,30,24,51,45,27,51,35,37,38,9,55,99,44,54,56,36,69,46,70,67,47,41,49,54,51,46,51,49,32,34,70,59,10,86,64,38,22,38,40,43,59,63,70,66,45,57,53,38,38,54,42,51,75,66,86,70,60,72,85,45,41,82,84,65,77,76,43,31,72,88,54,57,39,64,30,53,41,36,35,32,27,28,68,37,8,35,70,31,16,39,66,24,37,54,55,50,45,74,29,31,35,75,39,42,55,38,36,32,47,42,71,21,72,60,86,92,74,84,89,73,68,84,79,31,73,44,79,60,87,72,46,51,65,69,49,82,73,84,122

Radius of gyration: 36.02 Å; Cα contacts (8 Å, |Δi|>4): 2134; chains: 2; bounding box: 72×112×78 Å